Protein AF-A0A7X8WJB8-F1 (afdb_monomer)

pLDDT: mean 86.2, std 7.18, range [44.44, 97.38]

Mean predicted aligned error: 16.54 Å

Nearest PDB structures (foldseek):
  4oo6-assembly1_A  TM=1.301E-01  e=1.013E+00  Homo sapiens
  7vpw-assembly1_A  TM=1.154E-01  e=1.823E+00  Homo sapiens

Solvent-accessible surface area (backbone atoms only — not comparable to full-atom values): 57710 Å² total; per-residue (Å²): 80,72,71,53,32,57,49,23,39,57,73,51,34,52,68,49,26,74,74,63,36,69,57,58,42,74,55,36,71,30,53,24,53,25,33,28,32,55,38,54,29,66,66,54,68,78,33,49,71,59,53,50,52,51,46,24,67,71,71,72,44,89,60,88,52,44,40,73,87,66,52,44,47,47,65,27,12,47,29,51,14,50,17,49,46,31,42,19,66,48,53,48,38,87,87,40,89,60,46,32,53,62,49,53,50,27,42,76,69,67,75,38,92,77,64,72,65,80,63,68,37,80,92,31,43,64,40,46,46,54,13,49,52,30,45,57,69,19,32,65,48,43,18,38,40,55,30,52,30,54,51,40,50,77,68,48,56,83,78,55,35,72,68,38,63,50,86,86,49,39,43,66,37,51,48,56,34,52,53,48,50,47,53,38,51,51,49,38,56,77,57,46,55,64,52,26,81,80,64,79,44,48,68,53,64,95,37,60,71,60,57,48,50,40,52,53,51,58,42,66,25,48,60,52,58,71,36,22,33,50,51,49,33,35,59,35,44,78,68,79,38,89,63,82,31,78,91,55,51,44,42,64,48,42,54,34,48,46,53,36,50,53,38,50,52,54,50,34,49,76,70,72,38,41,33,49,57,48,58,71,46,44,87,79,48,88,83,58,68,73,83,63,67,39,64,74,46,51,56,34,49,44,54,35,51,49,35,51,64,73,25,63,65,48,66,67,42,46,60,66,49,36,61,72,62,50,54,66,69,36,77,83,53,57,68,70,58,36,63,69,68,54,49,90,91,55,53,71,71,51,52,48,53,35,49,52,40,49,43,51,38,52,52,44,38,59,75,69,41,47,54,48,28,74,75,51,33,74,62,71,66,84,51,44,73,48,51,29,51,37,37,42,43,60,48,55,23,53,65,52,67,74,38,42,68,61,56,48,52,50,54,44,67,76,40,74,91,56,72,62,88,79,44,53,73,86,73,43,47,43,61,63,27,18,55,25,50,31,51,18,49,54,37,35,28,70,50,56,70,33,94,78,43,77,60,44,28,56,58,41,46,52,29,38,78,72,65,72,46,85,75,70,70,74,75,53,69,40,69,68,44,45,50,27,48,47,55,14,48,53,26,48,61,69,16,38,62,48,44,37,38,39,57,44,54,26,55,54,48,29,75,73,47,61,79,64,58,26,66,65,35,45,51,93,82,36,53,54,67,40,48,48,51,38,50,50,52,50,48,53,46,52,48,53,44,40,77,57,30,53,57,42,44,75,74,73,39,78,34,70,59,46,59,44,67,64,59,42,49,53,52,52,50,61,73,66,26,57,50,52,36,58,94,82,35,37,59,54,50,51,51,26,54,38,48,76,69,71,43,69,66,88,72,48,51,64,93,64,49,51,71,91,55,40,62,59,40,53,43,53,39,42,48,37,51,21,49,46,27,52,79,68,68,32,47,36,47,55,51,50,50,48,38,60,74,73,46,46,85,77,40,72,83,71,65,45,73,68,53,52,51,42,53,41,52,36,51,55,42,51,66,67,32,33,65,53,58,24,40,46,64,41,51,37,66,69,49,52,55,62,72,65,70,60,58,70,64,56,42,68,56,70,46,69,80,83,63,48,68,68,49,51,46,52,33,51,55,35,51,41,52,37,49,51,40,38,53,76,63,38,48,69,48,28,79,74,60,32,71,59,66,57,86,49,48,72,45,54,26,52,35,30,36,40,65,32,55,29,51,62,60,71,70,39,40,66,43,52,51,56,44,47,40,75,74,46,34,91,75,64,42,53,63,91,54,43,54,65,86,75,40,48,49,42,65,33,14,48,40,52,24,51,23,53,53,36,36,37,79,41,63,63,36,92,84,48,75,68,41,25,57,62,41,43,50,52,39,72,74,68,61,72,59,74,88,59,63,38,71,71,37,52,52,26,48,44,56,15,50,51,41,50,52,69,24,42,62,52,43,39,40,40,57,27,52,40,57,42,47,46,77,77,41,58,80,90,57,39,71,59,63,38,57,93,80,49,41,56,70,49,48,44,53,30,51,50,44,48,45,53,31,50,53,47,40,45,76,62,28,47,44,37,50,77,66,78,36,91,30,62,56,77,88,41,60,66,58,57,32,49,34,53,45,46,64,56,66,23,49,61,39,59,82,35,49,69,61,53,49,37,50,56,33,45,74,68,75,35,64,47,90,71,36,66,65,89,78,50,56,66,72,59,46,52,53,41,52,38,51,39,53,46,34,54,54,49,38,39,49,74,72,69,26,56,30,52,66,52,37,54,52,47,51,55,48,31,75,76,42,56,70,80,58,71,41,75,66,37,50,48,34,52,49,49,38,52,55,50,45,72,72,31,51,64,49,65,31,41,51,60,55,48,38,63,66,60,50,34,68,74,28,57,94,45,101,51,34,82,79,56,67,57,92,86,71,130

Radius of gyration: 67.58 Å; Cα contacts (8 Å, |Δi|>4): 1203; chains: 1; bounding box: 160×51×198 Å

Sequence (1066 aa):
AIVSILRNASEFGAVEIYEGYPINFANTDPIAAIFEALFSLNYLEMNKARILSALEDLLGRELSKVDLSVLDLAGDGEKLGRFYVKLAEILADEDFVVKSLDDVLDIMSGAMEFDYMDMVRADYAYALIDALRELVSTSLVEAVIPQAFDILNDILPSDILPLANIDGVGAKGIVEDLFSLLDVLEIAVDLDALDYFDTEDFVFTGKTEQILAVLEILSNLNYLQDRSQAIVEVAFSFLDITVDGSGISLKDELALIMTIVEQALNALERHEFGTLSDVMNFADREFVLDDYVTEENLSAIIAILEALTDSKLVKLAFRPVFDKFVSPMFDGMDQFVQDLANLDDYSDDALFEDLDAIVEVLRQLEVIDAVGIYKGEAIDYANTAVVETILEKVLTLNFIDVKRGVLFDFAKDMLPDIDFSNVDIDAVDFANDANQLAEAYARLVPVLMSDVNPLKTINDFFDFINGELYFYPFKLLTVEYVNYILDALYNLVSTTILKEAIPVAFSFAQNMVPAELGFLFDVDATTKEDAISDLYDLIFLARNVVDAGAIDLYYGIDIEINKPEIFKLIVDTIFDLKTLDLANNGTQLVEALLTLANIDISDVDYDQIDWDNEQAIIDDVIDVLSDILADNNFVMLGDLIDFIRDGEYKNLDFYKESTLQLLVDAVELITESTILKAAAFAVFDQFILPMLGLPSELEDLLSFDGYTIDALIEDFERLSRIARYAIDFGALDIVKGGEINYDQAELVKKIFEELFSLNYLDIKRQAIVDFLETIIGEQGIDLSLFDVDAVDFAGDGLLLGDFYEALLPILTDEDFPLTSIDAIKAFMEDLDYEQFLKDTYAYALVDALKVLVTTSLVKELIPVAFDFARQYVPEEFAFVLDLSVVNEDMVVEDLLQVLDAVQIAIDLGAVKYFNDAPVRLAGIKDQAVELVKKLLTINLVTAHYERLIEEALRMIDLDPIDVNLSKVVWADEVDLIAKVVKEVIDIALNNNNAYLDELLDYIDEVKTDYEIAITEANGLSVANILEILTDSEIVKAVVLPLIDKYVVPMVEGTDFEDLADFSGYT

Foldseek 3Di:
DVVLLVVLCVVQVVVVLVVWAWGQLQSLVSVLSNLLVVLPPVVCVVCVVVVQVVVCVVVVHDQPQQAPPLAPSNVLSNLLSQLSNLVSVQVNDPQRPGTGPVSVVCVVVVVDDDDPVSCVDLVNQVSNLSSVLSVLPGSNQLRRLRVVLVVCCVVDDPLLNLLSDCPQQHSVLVSVLSNLVSVLSVLCSVQVVVCCVVVVKGFCPPVLVSVLSSLLSVLPRSSCQVCVQSCLQSVVVVVVFGFRSPPDGSNLLSVLVSLLSSLVSVLCNVVVVGMPVSVVCVVVDDDDPLVSLDLSNLVSVLSNLVSCLPHPSNLGCVVRCCVSPPLVVCVPPDPLSNLLSDCPVPDSVLVSVLSVLVSLLSVLCSVQPVSCLVVWHFGDLQSLVSQLSNQQSVLPRPSCVSCVVSVVVVVCVVVVVFDLPQFDSNQFDSNLLSNLQSQLSNLQNVVCPDPQNQPTGPVLVVCVVVVVDDHDCLVQLDLSSVLSNLSSLLSVLVGPVVLSCLLRVLVVVLVVDPVLCSQLSPPVQDHSVLVSVLSNLVSVLVNVCSVQCPSCVVVVHKGFQLDLVNVLSVLVSVLSRSSCVCVPCVVSVLVSVCVVVVFDLPQFDPVQADSVCQSVLVSQLSNLVSVLCVVQVVGIPVVVVCCVVVVVVVPLVSDDLSNLLSVLVNLLSCLVGRSCLRCVLRCCLPPVLVVVVDDPLVSLLPHCVQDDSVLVSLLSVLVSLLSVLCSVQVVSCQVVWHFGDLVPLVSQLSNLLSVLPRVSCVRCVVSVLVSVCVVCVVVVQDCVQFPSNQFPSNVVSNLVSVLSVLQCLQVVDPQNQCGGPVSVVVCVVVVPCLSQLDLSSLVSNLVSVLSNLPGSRVLSCLRRVLSVVLVVDPPLLNVLSDCVQQPSVLVSVLSNLVSVLSNLCSVQPVSCVVNVHWGFLPPSLVSVLVSLLSNCPRSSNVSCVLSVLCVVCVVVVFHCVQFDCVPFPVVVVSVLVSVLSNLVSQLCVVLVNRTPVSSVVVVVVCVVPVVSSDDPSSVVSVVVNVVSLVVGPSCVRCVLSCLVVPVLVVCVVHPCNVVSPPVPPD

Structure (mmCIF, N/CA/C/O backbone):
data_AF-A0A7X8WJB8-F1
#
_entry.id   AF-A0A7X8WJB8-F1
#
loop_
_atom_site.group_PDB
_atom_site.id
_atom_site.type_symbol
_atom_site.label_atom_id
_atom_site.label_alt_id
_atom_site.label_comp_id
_atom_site.label_asym_id
_atom_site.label_entity_id
_atom_site.label_seq_id
_atom_site.pdbx_PDB_ins_code
_atom_site.Cartn_x
_atom_site.Cartn_y
_atom_site.Cartn_z
_atom_site.occupancy
_atom_site.B_iso_or_equiv
_atom_site.auth_seq_id
_atom_site.auth_comp_id
_atom_site.auth_asym_id
_atom_site.auth_atom_id
_atom_site.pdbx_PDB_model_num
ATOM 1 N N . ALA A 1 1 ? -69.909 -15.620 90.929 1.00 66.06 1 ALA A N 1
ATOM 2 C CA . ALA A 1 1 ? -68.734 -14.749 90.755 1.00 66.06 1 ALA A CA 1
ATOM 3 C C . ALA A 1 1 ? -67.981 -14.530 92.072 1.00 66.06 1 ALA A C 1
ATOM 5 O O . ALA A 1 1 ? -67.128 -15.351 92.342 1.00 66.06 1 ALA A O 1
ATOM 6 N N . ILE A 1 2 ? -68.328 -13.578 92.957 1.00 75.00 2 ILE A N 1
ATOM 7 C CA . ILE A 1 2 ? -67.523 -13.251 94.172 1.00 75.00 2 ILE A CA 1
ATOM 8 C C . ILE A 1 2 ? -67.178 -14.463 95.064 1.00 75.00 2 ILE A C 1
ATOM 10 O O . ILE A 1 2 ? -66.030 -14.634 95.448 1.00 75.00 2 ILE A O 1
ATOM 14 N N . VAL A 1 3 ? -68.141 -15.346 95.359 1.00 79.12 3 VAL A N 1
ATOM 15 C CA . VAL A 1 3 ? -67.874 -16.578 96.138 1.00 79.12 3 VAL A CA 1
ATOM 16 C C . VAL A 1 3 ? -66.936 -17.538 95.393 1.00 79.12 3 VAL A C 1
ATOM 18 O O . VAL A 1 3 ? -66.126 -18.204 96.023 1.00 79.12 3 VAL A O 1
ATOM 21 N N . SER A 1 4 ? -67.025 -17.586 94.061 1.00 79.12 4 SER A N 1
ATOM 22 C CA . SER A 1 4 ? -66.123 -18.381 93.217 1.00 79.12 4 SER A CA 1
ATOM 23 C C . SER A 1 4 ? -64.709 -17.811 93.237 1.00 79.12 4 SER A C 1
ATOM 25 O O . SER A 1 4 ? -63.774 -18.571 93.420 1.00 79.12 4 SER A O 1
ATOM 27 N N . ILE A 1 5 ? -64.564 -16.483 93.141 1.00 82.38 5 ILE A N 1
ATOM 28 C CA . ILE A 1 5 ? -63.273 -15.783 93.224 1.00 82.38 5 ILE A CA 1
ATOM 29 C C . ILE A 1 5 ? -62.604 -16.065 94.571 1.00 82.38 5 ILE A C 1
ATOM 31 O O . ILE A 1 5 ? -61.461 -16.491 94.603 1.00 82.38 5 ILE A O 1
ATOM 35 N N . LEU A 1 6 ? -63.325 -15.898 95.688 1.00 80.19 6 LEU A N 1
ATOM 36 C CA . LEU A 1 6 ? -62.782 -16.157 97.028 1.00 80.19 6 LEU A CA 1
ATOM 37 C C . LEU A 1 6 ? -62.416 -17.634 97.244 1.00 80.19 6 LEU A C 1
ATOM 39 O O . LEU A 1 6 ? -61.415 -17.923 97.895 1.00 80.19 6 LEU A O 1
ATOM 43 N N . ARG A 1 7 ? -63.215 -18.567 96.705 1.00 82.56 7 ARG A N 1
ATOM 44 C CA . ARG A 1 7 ? -62.922 -20.006 96.768 1.00 82.56 7 ARG A CA 1
ATOM 45 C C . ARG A 1 7 ? -61.663 -20.339 95.973 1.00 82.56 7 ARG A C 1
ATOM 47 O O . ARG A 1 7 ? -60.747 -20.927 96.528 1.00 82.56 7 ARG A O 1
ATOM 54 N N . ASN A 1 8 ? -61.612 -19.921 94.716 1.00 85.56 8 ASN A N 1
ATOM 55 C CA . ASN A 1 8 ? -60.482 -20.182 93.839 1.00 85.56 8 ASN A CA 1
ATOM 56 C C . ASN A 1 8 ? -59.208 -19.465 94.350 1.00 85.56 8 ASN A C 1
ATOM 58 O O . ASN A 1 8 ? -58.125 -20.025 94.278 1.00 85.56 8 ASN A O 1
ATOM 62 N N . ALA A 1 9 ? -59.316 -18.283 94.977 1.00 81.62 9 ALA A N 1
ATOM 63 C CA . ALA A 1 9 ? -58.171 -17.593 95.594 1.00 81.62 9 ALA A CA 1
ATOM 64 C C . ALA A 1 9 ? -57.635 -18.348 96.817 1.00 81.62 9 ALA A C 1
ATOM 66 O O . ALA A 1 9 ? -56.430 -18.383 97.057 1.00 81.62 9 ALA A O 1
ATOM 67 N N . SER A 1 10 ? -58.526 -18.994 97.576 1.00 79.69 10 SER A N 1
ATOM 68 C CA . SER A 1 10 ? -58.127 -19.919 98.636 1.00 79.69 10 SER A CA 1
ATOM 69 C C . SER A 1 10 ? -57.486 -21.193 98.077 1.00 79.69 10 SER A C 1
ATOM 71 O O . SER A 1 10 ? -56.540 -21.675 98.683 1.00 79.69 10 SER A O 1
ATOM 73 N N . GLU A 1 11 ? -57.984 -21.735 96.960 1.00 83.94 11 GLU A N 1
ATOM 74 C CA . GLU A 1 11 ? -57.428 -22.923 96.284 1.00 83.94 11 GLU A CA 1
ATOM 75 C C . GLU A 1 11 ? -56.074 -22.641 95.614 1.00 83.94 11 GLU A C 1
ATOM 77 O O . GLU A 1 11 ? -55.247 -23.543 95.522 1.00 83.94 11 GLU A O 1
ATOM 82 N N . PHE A 1 12 ? -55.819 -21.393 95.210 1.00 83.44 12 PHE A N 1
ATOM 83 C CA . PHE A 1 12 ? -54.504 -20.934 94.762 1.00 83.44 12 PHE A CA 1
ATOM 84 C C . PHE A 1 12 ? -53.489 -20.801 95.910 1.00 83.44 12 PHE A C 1
ATOM 86 O O . PHE A 1 12 ? -52.291 -20.934 95.687 1.00 83.44 12 PHE A O 1
ATOM 93 N N . GLY A 1 13 ? -53.965 -20.556 97.139 1.00 80.00 13 GLY A N 1
ATOM 94 C CA . GLY A 1 13 ? -53.115 -20.318 98.311 1.00 80.00 13 GLY A CA 1
ATOM 95 C C . GLY A 1 13 ? -52.859 -18.836 98.620 1.00 80.00 13 GLY A C 1
ATOM 96 O O . GLY A 1 13 ? -51.870 -18.510 99.263 1.00 80.00 13 GLY A O 1
ATOM 97 N N . ALA A 1 14 ? -53.742 -17.911 98.218 1.00 78.81 14 ALA A N 1
ATOM 98 C CA . ALA A 1 14 ? -53.517 -16.461 98.346 1.00 78.81 14 ALA A CA 1
ATOM 99 C C . ALA A 1 14 ? -53.207 -15.965 99.778 1.00 78.81 14 ALA A C 1
ATOM 101 O O . ALA A 1 14 ? -52.476 -14.992 99.946 1.00 78.81 14 ALA A O 1
ATOM 102 N N . VAL A 1 15 ? -53.754 -16.616 100.814 1.00 77.56 15 VAL A N 1
ATOM 103 C CA . VAL A 1 15 ? -53.451 -16.283 102.222 1.00 77.56 15 VAL A CA 1
ATOM 104 C C . VAL A 1 15 ? -52.029 -16.703 102.592 1.00 77.56 15 VAL A C 1
ATOM 106 O O . VAL A 1 15 ? -51.331 -15.949 103.255 1.00 77.56 15 VAL A O 1
ATOM 109 N N . GLU A 1 16 ? -51.590 -17.873 102.129 1.00 79.25 16 GLU A N 1
ATOM 110 C CA . GLU A 1 16 ? -50.241 -18.395 102.364 1.00 79.25 16 GLU A CA 1
ATOM 111 C C . GLU A 1 16 ? -49.209 -17.544 101.606 1.00 79.25 16 GLU A C 1
ATOM 113 O O . GLU A 1 16 ? -48.207 -17.128 102.179 1.00 79.25 16 GLU A O 1
ATOM 118 N N . ILE A 1 17 ? -49.503 -17.165 100.360 1.00 81.81 17 ILE A N 1
ATOM 119 C CA . ILE A 1 17 ? -48.666 -16.251 99.565 1.00 81.81 17 ILE A CA 1
ATOM 120 C C . ILE A 1 17 ? -48.495 -14.895 100.270 1.00 81.81 17 ILE A C 1
ATOM 122 O O . ILE A 1 17 ? -47.383 -14.384 100.369 1.00 81.81 17 ILE A O 1
ATOM 126 N N . TYR A 1 18 ? -49.577 -14.323 100.811 1.00 76.62 18 TYR A N 1
ATOM 127 C CA . TYR A 1 18 ? -49.523 -13.062 101.563 1.00 76.62 18 TYR A CA 1
ATOM 128 C C . TYR A 1 18 ? -48.740 -13.177 102.883 1.00 76.62 18 TYR A C 1
ATOM 130 O O . TYR A 1 18 ? -48.171 -12.197 103.357 1.00 76.62 18 TYR A O 1
ATOM 138 N N . GLU A 1 19 ? -48.702 -14.366 103.489 1.00 78.19 19 GLU A N 1
ATOM 139 C CA . GLU A 1 19 ? -47.893 -14.662 104.678 1.00 78.19 19 GLU A CA 1
ATOM 140 C C . GLU A 1 19 ? -46.411 -14.953 104.353 1.00 78.19 19 GLU A C 1
ATOM 142 O O . GLU A 1 19 ? -45.641 -15.262 105.265 1.00 78.19 19 GLU A O 1
ATOM 147 N N . GLY A 1 20 ? -46.002 -14.823 103.084 1.00 71.06 20 GLY A N 1
ATOM 148 C CA . GLY A 1 20 ? -44.615 -14.958 102.630 1.00 71.06 20 GLY A CA 1
ATOM 149 C C . GLY A 1 20 ? -44.223 -16.366 102.168 1.00 71.06 20 GLY A C 1
ATOM 150 O O . GLY A 1 20 ? -43.035 -16.644 102.013 1.00 71.06 20 GLY A O 1
ATOM 151 N N . TYR A 1 21 ? -45.181 -17.281 101.965 1.00 81.25 21 TYR A N 1
ATOM 152 C CA . TYR A 1 21 ? -44.884 -18.592 101.373 1.00 81.25 21 TYR A CA 1
ATOM 153 C C . TYR A 1 21 ? -44.633 -18.484 99.857 1.00 81.25 21 TYR A C 1
ATOM 155 O O . TYR A 1 21 ? -45.192 -17.594 99.208 1.00 81.25 21 TYR A O 1
ATOM 163 N N . PRO A 1 22 ? -43.830 -19.401 99.273 1.00 80.31 22 PRO A N 1
ATOM 164 C CA . PRO A 1 22 ? -43.602 -19.425 97.835 1.00 80.31 22 PRO A CA 1
ATOM 165 C C . PRO A 1 22 ? -44.905 -19.559 97.040 1.00 80.31 22 PRO A C 1
ATOM 167 O O . PRO A 1 22 ? -45.801 -20.323 97.408 1.00 80.31 22 PRO A O 1
ATOM 170 N N . ILE A 1 23 ? -44.992 -18.836 95.929 1.00 84.19 23 ILE A N 1
ATOM 171 C CA . ILE A 1 23 ? -46.103 -18.885 94.988 1.00 84.19 23 ILE A CA 1
ATOM 172 C C . ILE A 1 23 ? -46.004 -20.190 94.193 1.00 84.19 23 ILE A C 1
ATOM 174 O O . ILE A 1 23 ? -44.998 -20.464 93.542 1.00 84.19 23 ILE A O 1
ATOM 178 N N . ASN A 1 24 ? -47.064 -21.001 94.213 1.00 83.50 24 ASN A N 1
ATOM 179 C CA . ASN A 1 24 ? -47.163 -22.177 93.351 1.00 83.50 24 ASN A CA 1
ATOM 180 C C . ASN A 1 24 ? -47.726 -21.778 91.980 1.00 83.50 24 ASN A C 1
ATOM 182 O O . ASN A 1 24 ? -48.922 -21.934 91.727 1.00 83.50 24 ASN A O 1
ATOM 186 N N . PHE A 1 25 ? -46.864 -21.262 91.104 1.00 83.25 25 PHE A N 1
ATOM 187 C CA . PHE A 1 25 ? -47.257 -20.811 89.766 1.00 83.25 25 PHE A CA 1
ATOM 188 C C . PHE A 1 25 ? -47.867 -21.925 88.897 1.00 83.25 25 PHE A C 1
ATOM 190 O O . PHE A 1 25 ? -48.758 -21.645 88.104 1.00 83.25 25 PHE A O 1
ATOM 197 N N . ALA A 1 26 ? -47.498 -23.195 89.114 1.00 81.50 26 ALA A N 1
ATOM 198 C CA . ALA A 1 26 ? -48.073 -24.339 88.396 1.00 81.50 26 ALA A CA 1
ATOM 199 C C . ALA A 1 26 ? -49.555 -24.614 88.739 1.00 81.50 26 ALA A C 1
ATOM 201 O O . ALA A 1 26 ? -50.223 -25.386 88.049 1.00 81.50 26 ALA A O 1
ATOM 202 N N . ASN A 1 27 ? -50.095 -24.008 89.803 1.00 86.69 27 ASN A N 1
ATOM 203 C CA . ASN A 1 27 ? -51.504 -24.129 90.183 1.00 86.69 27 ASN A CA 1
ATOM 204 C C . ASN A 1 27 ? -52.375 -23.125 89.408 1.00 86.69 27 ASN A C 1
ATOM 206 O O . ASN A 1 27 ? -52.842 -22.124 89.955 1.00 86.69 27 ASN A O 1
ATOM 210 N N . THR A 1 28 ? -52.575 -23.381 88.119 1.00 87.00 28 THR A N 1
ATOM 211 C CA . THR A 1 28 ? -53.154 -22.409 87.181 1.00 87.00 28 THR A CA 1
ATOM 212 C C . THR A 1 28 ? -54.687 -22.393 87.151 1.00 87.00 28 THR A C 1
ATOM 214 O O . THR A 1 28 ? -55.275 -21.314 87.029 1.00 87.00 28 THR A O 1
ATOM 217 N N . ASP A 1 29 ? -55.350 -23.545 87.336 1.00 85.94 29 ASP A N 1
ATOM 218 C CA . ASP A 1 29 ? -56.820 -23.686 87.276 1.00 85.94 29 ASP A CA 1
ATOM 219 C C . ASP A 1 29 ? -57.579 -22.661 88.146 1.00 85.94 29 ASP A C 1
ATOM 221 O O . ASP A 1 29 ? -58.542 -22.047 87.662 1.00 85.94 29 ASP A O 1
ATOM 225 N N . PRO A 1 30 ? -57.188 -22.410 89.416 1.00 85.00 30 PRO A N 1
ATOM 226 C CA . PRO A 1 30 ? -57.906 -21.458 90.251 1.00 85.00 30 PRO A CA 1
ATOM 227 C C . PRO A 1 30 ? -57.729 -20.012 89.774 1.00 85.00 30 PRO A C 1
ATOM 229 O O . PRO A 1 30 ? -58.689 -19.243 89.834 1.00 85.00 30 PRO A O 1
ATOM 232 N N . ILE A 1 31 ? -56.548 -19.635 89.274 1.00 85.69 31 ILE A N 1
ATOM 233 C CA . ILE A 1 31 ? -56.273 -18.282 88.763 1.00 85.69 31 ILE A CA 1
ATOM 234 C C . ILE A 1 31 ? -57.019 -18.021 87.457 1.00 85.69 31 ILE A C 1
ATOM 236 O O . ILE A 1 31 ? -57.689 -16.992 87.348 1.00 85.69 31 ILE A O 1
ATOM 240 N N . ALA A 1 32 ? -57.007 -18.963 86.512 1.00 85.25 32 ALA A N 1
ATOM 241 C CA . ALA A 1 32 ? -57.787 -18.842 85.281 1.00 85.25 32 ALA A CA 1
ATOM 242 C C . ALA A 1 32 ? -59.285 -18.652 85.586 1.00 85.25 32 ALA A C 1
ATOM 244 O O . ALA A 1 32 ? -59.925 -17.721 85.090 1.00 85.25 32 ALA A O 1
ATOM 245 N N . ALA A 1 33 ? -59.824 -19.448 86.516 1.00 84.69 33 ALA A N 1
ATOM 246 C CA . ALA A 1 33 ? -61.209 -19.320 86.959 1.00 84.69 33 ALA A CA 1
ATOM 247 C C . ALA A 1 33 ? -61.480 -18.039 87.782 1.00 84.69 33 ALA A C 1
ATOM 249 O O . ALA A 1 33 ? -62.633 -17.606 87.880 1.00 84.69 33 ALA A O 1
ATOM 250 N N . ILE A 1 34 ? -60.463 -17.430 88.410 1.00 86.38 34 ILE A N 1
ATOM 251 C CA . ILE A 1 34 ? -60.570 -16.095 89.026 1.00 86.38 34 ILE A CA 1
ATOM 252 C C . ILE A 1 34 ? -60.713 -15.033 87.945 1.00 86.38 34 ILE A C 1
ATOM 254 O O . ILE A 1 34 ? -61.630 -14.222 88.066 1.00 86.38 34 ILE A O 1
ATOM 258 N N . PHE A 1 35 ? -59.865 -15.037 86.914 1.00 86.62 35 PHE A N 1
ATOM 259 C CA . PHE A 1 35 ? -59.935 -14.061 85.824 1.00 86.62 35 PHE A CA 1
ATOM 260 C C . PHE A 1 35 ? -61.289 -14.124 85.107 1.00 86.62 35 PHE A C 1
ATOM 262 O O . PHE A 1 35 ? -61.982 -13.106 85.039 1.00 86.62 35 PHE A O 1
ATOM 269 N N . GLU A 1 36 ? -61.749 -15.316 84.716 1.00 85.75 36 GLU A N 1
ATOM 270 C CA . GLU A 1 36 ? -63.062 -15.508 84.082 1.00 85.75 36 GLU A CA 1
ATOM 271 C C . GLU A 1 36 ? -64.210 -15.001 84.980 1.00 85.75 36 GLU A C 1
ATOM 273 O O . GLU A 1 36 ? -65.082 -14.236 84.553 1.00 85.75 36 GLU A O 1
ATOM 278 N N . ALA A 1 37 ? -64.202 -15.369 86.269 1.00 84.25 37 ALA A N 1
ATOM 279 C CA . ALA A 1 37 ? -65.261 -14.990 87.204 1.00 84.25 37 ALA A CA 1
ATOM 280 C C . ALA A 1 37 ? -65.228 -13.509 87.614 1.00 84.25 37 ALA A C 1
ATOM 282 O O . ALA A 1 37 ? -66.290 -12.955 87.924 1.00 84.25 37 ALA A O 1
ATOM 283 N N . LEU A 1 38 ? -64.040 -12.899 87.682 1.00 84.50 38 LEU A N 1
ATOM 284 C CA . LEU A 1 38 ? -63.827 -11.490 88.004 1.00 84.50 38 LEU A CA 1
ATOM 285 C C . LEU A 1 38 ? -64.332 -10.627 86.859 1.00 84.50 38 LEU A C 1
ATOM 287 O O . LEU A 1 38 ? -65.194 -9.784 87.088 1.00 84.50 38 LEU A O 1
ATOM 291 N N . PHE A 1 39 ? -63.872 -10.886 85.640 1.00 85.06 39 PHE A N 1
ATOM 292 C CA . PHE A 1 39 ? -64.212 -10.082 84.473 1.00 85.06 39 PHE A CA 1
ATOM 293 C C . PHE A 1 39 ? -65.653 -10.303 83.974 1.00 85.06 39 PHE A C 1
ATOM 295 O O . PHE A 1 39 ? -66.260 -9.384 83.429 1.00 85.06 39 PHE A O 1
ATOM 302 N N . SER A 1 40 ? -66.276 -11.442 84.301 1.00 84.19 40 SER A N 1
ATOM 303 C CA . SER A 1 40 ? -67.721 -11.674 84.106 1.00 84.19 40 SER A CA 1
ATOM 304 C C . SER A 1 40 ? -68.623 -10.943 85.119 1.00 84.19 40 SER A C 1
ATOM 306 O O . SER A 1 40 ? -69.854 -11.082 85.095 1.00 84.19 40 SER A O 1
ATOM 308 N N . LEU A 1 41 ? -68.062 -10.194 86.078 1.00 84.12 41 LEU A N 1
ATOM 309 C CA . LEU A 1 41 ? -68.863 -9.401 87.006 1.00 84.12 41 LEU A CA 1
ATOM 310 C C . LEU A 1 41 ? -69.565 -8.264 86.265 1.00 84.12 41 LEU A C 1
ATOM 312 O O . LEU A 1 41 ? -68.942 -7.292 85.851 1.00 84.12 41 LEU A O 1
ATOM 316 N N . ASN A 1 42 ? -70.897 -8.292 86.283 1.00 79.25 42 ASN A N 1
ATOM 317 C CA . ASN A 1 42 ? -71.726 -7.198 85.768 1.00 79.25 42 ASN A CA 1
ATOM 318 C C . ASN A 1 42 ? -71.389 -5.830 86.414 1.00 79.25 42 ASN A C 1
ATOM 320 O O . ASN A 1 42 ? -71.653 -4.779 85.844 1.00 79.25 42 ASN A O 1
ATOM 324 N N . TYR A 1 43 ? -70.788 -5.828 87.614 1.00 79.06 43 TYR A N 1
ATOM 325 C CA . TYR A 1 43 ? -70.275 -4.612 88.249 1.00 79.06 43 TYR A CA 1
ATOM 326 C C . TYR A 1 43 ? -69.135 -3.960 87.456 1.00 79.06 43 TYR A C 1
ATOM 328 O O . TYR A 1 43 ? -69.143 -2.738 87.332 1.00 79.06 43 TYR A O 1
ATOM 336 N N . LEU A 1 44 ? -68.178 -4.738 86.938 1.00 80.62 44 LEU A N 1
ATOM 337 C CA . LEU A 1 44 ? -67.075 -4.199 86.137 1.00 80.62 44 LEU A CA 1
ATOM 338 C C . LEU A 1 44 ? -67.616 -3.622 84.830 1.00 80.62 44 LEU A C 1
ATOM 340 O O . LEU A 1 44 ? -67.336 -2.470 84.519 1.00 80.62 44 LEU A O 1
ATOM 344 N N . GLU A 1 45 ? -68.507 -4.360 84.165 1.00 78.00 45 GLU A N 1
ATOM 345 C CA . GLU A 1 45 ? -69.179 -3.934 82.933 1.00 78.00 45 GLU A CA 1
ATOM 346 C C . GLU A 1 45 ? -69.929 -2.600 83.100 1.00 78.00 45 GLU A C 1
ATOM 348 O O . GLU A 1 45 ? -69.716 -1.648 82.352 1.00 78.00 45 GLU A O 1
ATOM 353 N N . MET A 1 46 ? -70.750 -2.473 84.150 1.00 82.00 46 MET A N 1
ATOM 354 C CA . MET A 1 46 ? -71.519 -1.252 84.433 1.00 82.00 46 MET A CA 1
ATOM 355 C C . MET A 1 46 ? -70.663 -0.056 84.884 1.00 82.00 46 MET A C 1
ATOM 357 O O . MET A 1 46 ? -71.163 1.072 84.891 1.00 82.00 46 MET A O 1
ATOM 361 N N . ASN A 1 47 ? -69.417 -0.279 85.318 1.00 85.06 47 ASN A N 1
ATOM 362 C CA . ASN A 1 47 ? -68.549 0.758 85.885 1.00 85.06 47 ASN A CA 1
ATOM 363 C C . ASN A 1 47 ? -67.240 0.969 85.105 1.00 85.06 47 ASN A C 1
ATOM 365 O O . ASN A 1 47 ? -66.386 1.690 85.615 1.00 85.06 47 ASN A O 1
ATOM 369 N N . LYS A 1 48 ? -67.091 0.433 83.883 1.00 84.25 48 LYS A N 1
ATOM 370 C CA . LYS A 1 48 ? -65.902 0.594 83.017 1.00 84.25 48 LYS A CA 1
ATOM 371 C C . LYS A 1 48 ? -65.314 2.013 83.034 1.00 84.25 48 LYS A C 1
ATOM 373 O O . LYS A 1 48 ? -64.155 2.194 83.383 1.00 84.25 48 LYS A O 1
ATOM 378 N N . ALA A 1 49 ? -66.141 3.034 82.795 1.00 79.88 49 ALA A N 1
ATOM 379 C CA . ALA A 1 49 ? -65.704 4.437 82.785 1.00 79.88 49 ALA A CA 1
ATOM 380 C C . ALA A 1 49 ? -65.245 4.970 84.159 1.00 79.88 49 ALA A C 1
ATOM 382 O O . ALA A 1 49 ? -64.332 5.784 84.242 1.00 79.88 49 ALA A O 1
ATOM 383 N N . ARG A 1 50 ? -65.862 4.510 85.257 1.00 81.88 50 ARG A N 1
ATOM 384 C CA . ARG A 1 50 ? -65.439 4.875 86.622 1.00 81.88 50 ARG A CA 1
ATOM 385 C C . ARG A 1 50 ? -64.142 4.187 87.022 1.00 81.88 50 ARG A C 1
ATOM 387 O O . ARG A 1 50 ? -63.358 4.774 87.755 1.00 81.88 50 ARG A O 1
ATOM 394 N N . ILE A 1 51 ? -63.957 2.945 86.584 1.00 82.19 51 ILE A N 1
ATOM 395 C CA . ILE A 1 51 ? -62.736 2.174 86.819 1.00 82.19 51 ILE A CA 1
ATOM 396 C C . ILE A 1 51 ? -61.581 2.815 86.055 1.00 82.19 51 ILE A C 1
ATOM 398 O O . ILE A 1 51 ? -60.538 3.033 86.655 1.00 82.19 51 ILE A O 1
ATOM 402 N N . LEU A 1 52 ? -61.796 3.205 84.794 1.00 82.81 52 LEU A N 1
ATOM 403 C CA . LEU A 1 52 ? -60.808 3.948 84.012 1.00 82.81 52 LEU A CA 1
ATOM 404 C C . LEU A 1 52 ? -60.408 5.259 84.707 1.00 82.81 52 LEU A C 1
ATOM 406 O O . LEU A 1 52 ? -59.229 5.482 84.921 1.00 82.81 52 LEU A O 1
ATOM 410 N N . SER A 1 53 ? -61.372 6.058 85.179 1.00 81.25 53 SER A N 1
ATOM 411 C CA . SER A 1 53 ? -61.081 7.294 85.928 1.00 81.25 53 SER A CA 1
ATOM 412 C C . SER A 1 53 ? -60.333 7.048 87.248 1.00 81.25 53 SER A C 1
ATOM 414 O O . SER A 1 53 ? -59.470 7.831 87.630 1.00 81.25 53 SER A O 1
ATOM 416 N N . ALA A 1 54 ? -60.611 5.940 87.941 1.00 79.94 54 ALA A N 1
ATOM 417 C CA . ALA A 1 54 ? -59.839 5.554 89.122 1.00 79.94 54 ALA A CA 1
ATOM 418 C C . ALA A 1 54 ? -58.412 5.099 88.765 1.00 79.94 54 ALA A C 1
ATOM 420 O O . ALA A 1 54 ? -57.496 5.299 89.559 1.00 79.94 54 ALA A O 1
ATOM 421 N N . LEU A 1 55 ? -58.223 4.486 87.592 1.00 79.50 55 LEU A N 1
ATOM 422 C CA . LEU A 1 55 ? -56.904 4.145 87.061 1.00 79.50 55 LEU A CA 1
ATOM 423 C C . LEU A 1 55 ? -56.130 5.400 86.638 1.00 79.50 55 LEU A C 1
ATOM 425 O O . LEU A 1 55 ? -54.942 5.463 86.921 1.00 79.50 55 LEU A O 1
ATOM 429 N N . GLU A 1 56 ? -56.783 6.411 86.058 1.00 80.94 56 GLU A N 1
ATOM 430 C CA . GLU A 1 56 ? -56.177 7.726 85.776 1.00 80.94 56 GLU A CA 1
ATOM 431 C C . GLU A 1 56 ? -55.660 8.390 87.059 1.00 80.94 56 GLU A C 1
ATOM 433 O O . GLU A 1 56 ? -54.505 8.813 87.122 1.00 80.94 56 GLU A O 1
ATOM 438 N N . ASP A 1 57 ? -56.487 8.414 88.112 1.00 79.06 57 ASP A N 1
ATOM 439 C CA . ASP A 1 57 ? -56.112 8.949 89.428 1.00 79.06 57 ASP A CA 1
ATOM 440 C C . ASP A 1 57 ? -54.945 8.166 90.057 1.00 79.06 57 ASP A C 1
ATOM 442 O O . ASP A 1 57 ? -54.081 8.753 90.713 1.00 79.06 57 ASP A O 1
ATOM 446 N N . LEU A 1 58 ? -54.923 6.839 89.879 1.00 78.00 58 LEU A N 1
ATOM 447 C CA . LEU A 1 58 ? -53.891 5.955 90.426 1.00 78.00 58 LEU A CA 1
ATOM 448 C C . LEU A 1 58 ? -52.557 6.094 89.686 1.00 78.00 58 LEU A C 1
ATOM 450 O O . LEU A 1 58 ? -51.507 6.159 90.321 1.00 78.00 58 LEU A O 1
ATOM 454 N N . LEU A 1 59 ? -52.604 6.107 88.355 1.00 75.31 59 LEU A N 1
ATOM 455 C CA . LEU A 1 59 ? -51.428 6.190 87.491 1.00 75.31 59 LEU A CA 1
ATOM 456 C C . LEU A 1 59 ? -50.930 7.634 87.339 1.00 75.31 59 LEU A C 1
ATOM 458 O O . LEU A 1 59 ? -49.819 7.847 86.862 1.00 75.31 59 LEU A O 1
ATOM 462 N N . GLY A 1 60 ? -51.725 8.625 87.757 1.00 74.00 60 GLY A N 1
ATOM 463 C CA . GLY A 1 60 ? -51.387 10.044 87.660 1.00 74.00 60 GLY A CA 1
ATOM 464 C C . GLY A 1 60 ? -51.287 10.542 86.217 1.00 74.00 60 GLY A C 1
ATOM 465 O O . GLY A 1 60 ? -50.553 11.497 85.958 1.00 74.00 60 GLY A O 1
ATOM 466 N N . ARG A 1 61 ? -51.986 9.889 85.281 1.00 76.31 61 ARG A N 1
ATOM 467 C CA . ARG A 1 61 ? -51.913 10.154 83.838 1.00 76.31 61 ARG A CA 1
ATOM 468 C C . ARG A 1 61 ? -53.299 10.079 83.202 1.00 76.31 61 ARG A C 1
ATOM 470 O O . ARG A 1 61 ? -54.145 9.315 83.654 1.00 76.31 61 ARG A O 1
ATOM 477 N N . GLU A 1 62 ? -53.520 10.883 82.166 1.00 81.38 62 GLU A N 1
ATOM 478 C CA . GLU A 1 62 ? -54.761 10.871 81.388 1.00 81.38 62 GLU A CA 1
ATOM 479 C C . GLU A 1 62 ? -54.868 9.573 80.567 1.00 81.38 62 GLU A C 1
ATOM 481 O O . GLU A 1 62 ? -53.894 9.161 79.938 1.00 81.38 62 GLU A O 1
ATOM 486 N N . LEU A 1 63 ? -56.036 8.919 80.599 1.00 84.06 63 LEU A N 1
ATOM 487 C CA . LEU A 1 63 ? -56.351 7.692 79.853 1.00 84.06 63 LEU A CA 1
ATOM 488 C C . LEU A 1 63 ? -57.587 7.894 78.955 1.00 84.06 63 LEU A C 1
ATOM 490 O O . LEU A 1 63 ? -58.327 6.953 78.653 1.00 84.06 63 LEU A O 1
ATOM 494 N N . SER A 1 64 ? -57.831 9.137 78.532 1.00 81.75 64 SER A N 1
ATOM 495 C CA . SER A 1 64 ? -59.052 9.563 77.844 1.00 81.75 64 SER A CA 1
ATOM 496 C C . SER A 1 64 ? -59.216 8.990 76.431 1.00 81.75 64 SER A C 1
ATOM 498 O O . SER A 1 64 ? -60.323 9.029 75.885 1.00 81.75 64 SER A O 1
ATOM 500 N N . LYS A 1 65 ? -58.149 8.431 75.847 1.00 85.19 65 LYS A N 1
ATOM 501 C CA . LYS A 1 65 ? -58.137 7.788 74.525 1.00 85.19 65 LYS A CA 1
ATOM 502 C C . LYS A 1 65 ? -58.426 6.287 74.568 1.00 85.19 65 LYS A C 1
ATOM 504 O O . LYS A 1 65 ? -58.542 5.688 73.504 1.00 85.19 65 LYS A O 1
ATOM 509 N N . VAL A 1 66 ? -58.555 5.673 75.750 1.00 87.25 66 VAL A N 1
ATOM 510 C CA . VAL A 1 66 ? -58.919 4.250 75.854 1.00 87.25 66 VAL A CA 1
ATOM 511 C C . VAL A 1 66 ? -60.337 4.037 75.317 1.00 87.25 66 VAL A C 1
ATOM 513 O O . VAL A 1 66 ? -61.305 4.596 75.844 1.00 87.25 66 VAL A O 1
ATOM 516 N N . ASP A 1 67 ? -60.481 3.200 74.288 1.00 87.25 67 ASP A N 1
ATOM 517 C CA . ASP A 1 67 ? -61.778 2.934 73.670 1.00 87.25 67 ASP A CA 1
ATOM 518 C C . ASP A 1 67 ? -62.561 1.884 74.464 1.00 87.25 67 ASP A C 1
ATOM 520 O O . ASP A 1 67 ? -62.474 0.675 74.262 1.00 87.25 67 ASP A O 1
ATOM 524 N N . LEU A 1 68 ? -63.390 2.362 75.387 1.00 85.81 68 LEU A N 1
ATOM 525 C CA . LEU A 1 68 ? -64.243 1.489 76.189 1.00 85.81 68 LEU A CA 1
ATOM 526 C C . LEU A 1 68 ? -65.334 0.770 75.371 1.00 85.81 68 LEU A C 1
ATOM 528 O O . LEU A 1 68 ? -65.981 -0.129 75.916 1.00 85.81 68 LEU A O 1
ATOM 532 N N . SER A 1 69 ? -65.589 1.172 74.119 1.00 84.00 69 SER A N 1
ATOM 533 C CA . SER A 1 69 ? -66.683 0.639 73.297 1.00 84.00 69 SER A CA 1
ATOM 534 C C . SER A 1 69 ? -66.375 -0.716 72.661 1.00 84.00 69 SER A C 1
ATOM 536 O O . SER A 1 69 ? -67.308 -1.481 72.414 1.00 84.00 69 SER A O 1
ATOM 538 N N . VAL A 1 70 ? -65.092 -1.038 72.472 1.00 86.88 70 VAL A N 1
ATOM 539 C CA . VAL A 1 70 ? -64.637 -2.329 71.929 1.00 86.88 70 VAL A CA 1
ATOM 540 C C . VAL A 1 70 ? -64.457 -3.409 73.006 1.00 86.88 70 VAL A C 1
ATOM 542 O O . VAL A 1 70 ? -64.315 -4.581 72.677 1.00 86.88 70 VAL A O 1
ATOM 545 N N . LEU A 1 71 ? -64.522 -3.041 74.294 1.00 87.00 71 LEU A N 1
ATOM 546 C CA . LEU A 1 71 ? -64.262 -3.951 75.414 1.00 87.00 71 LEU A CA 1
ATOM 547 C C . LEU A 1 71 ? -65.327 -5.047 75.592 1.00 87.00 71 LEU A C 1
ATOM 549 O O . LEU A 1 71 ? -66.452 -4.767 76.018 1.00 87.00 71 LEU A O 1
ATOM 553 N N . ASP A 1 72 ? -64.912 -6.302 75.460 1.00 88.00 72 ASP A N 1
ATOM 554 C CA . ASP A 1 72 ? -65.584 -7.519 75.914 1.00 88.00 72 ASP A CA 1
ATOM 555 C C . ASP A 1 72 ? -64.864 -8.095 77.145 1.00 88.00 72 ASP A C 1
ATOM 557 O O . ASP A 1 72 ? -64.091 -9.049 77.064 1.00 88.00 72 ASP A O 1
ATOM 561 N N . LEU A 1 73 ? -65.137 -7.518 78.323 1.00 83.00 73 LEU A N 1
ATOM 562 C CA . LEU A 1 73 ? -64.495 -7.956 79.567 1.00 83.00 73 LEU A CA 1
ATOM 563 C C . LEU A 1 73 ? -64.737 -9.445 79.835 1.00 83.00 73 LEU A C 1
ATOM 565 O O . LEU A 1 73 ? -63.824 -10.136 80.269 1.00 83.00 73 LEU A O 1
ATOM 569 N N . ALA A 1 74 ? -65.943 -9.957 79.568 1.00 80.69 74 ALA A N 1
ATOM 570 C CA . ALA A 1 74 ? -66.261 -11.358 79.827 1.00 80.69 74 ALA A CA 1
ATOM 571 C C . ALA A 1 74 ? -65.395 -12.303 78.975 1.00 80.69 74 ALA A C 1
ATOM 573 O O . ALA A 1 74 ? -64.831 -13.249 79.527 1.00 80.69 74 ALA A O 1
ATOM 574 N N . GLY A 1 75 ? -65.242 -12.016 77.676 1.00 84.25 75 GLY A N 1
ATOM 575 C CA . GLY A 1 75 ? -64.326 -12.744 76.793 1.00 84.25 75 GLY A CA 1
ATOM 576 C C . GLY A 1 75 ? -62.847 -12.566 77.164 1.00 84.25 75 GLY A C 1
ATOM 577 O O . GLY A 1 75 ? -62.066 -13.514 77.068 1.00 84.25 75 GLY A O 1
ATOM 578 N N . ASP A 1 76 ? -62.460 -11.387 77.654 1.00 88.25 76 ASP A N 1
ATOM 579 C CA . ASP A 1 76 ? -61.082 -11.097 78.068 1.00 88.25 76 ASP A CA 1
ATOM 580 C C . ASP A 1 76 ? -60.674 -11.807 79.356 1.00 88.25 76 ASP A C 1
ATOM 582 O O . ASP A 1 76 ? -59.519 -12.193 79.494 1.00 88.25 76 ASP A O 1
ATOM 586 N N . GLY A 1 77 ? -61.605 -12.045 80.282 1.00 84.69 77 GLY A N 1
ATOM 587 C CA . GLY A 1 77 ? -61.337 -12.831 81.488 1.00 84.69 77 GLY A CA 1
ATOM 588 C C . GLY A 1 77 ? -60.884 -14.258 81.182 1.00 84.69 77 GLY A C 1
ATOM 589 O O . GLY A 1 77 ? -59.989 -14.777 81.846 1.00 84.69 77 GLY A O 1
ATOM 590 N N . GLU A 1 78 ? -61.477 -14.883 80.164 1.00 86.81 78 GLU A N 1
ATOM 591 C CA . GLU A 1 78 ? -61.087 -16.221 79.708 1.00 86.81 78 GLU A CA 1
ATOM 592 C C . GLU A 1 78 ? -59.686 -16.204 79.070 1.00 86.81 78 GLU A C 1
ATOM 594 O O . GLU A 1 78 ? -58.828 -17.013 79.424 1.00 86.81 78 GLU A O 1
ATOM 599 N N . LYS A 1 79 ? -59.430 -15.235 78.181 1.00 90.31 79 LYS A N 1
ATOM 600 C CA . LYS A 1 79 ? -58.135 -15.026 77.509 1.00 90.31 79 LYS A CA 1
ATOM 601 C C . LYS A 1 79 ? -57.007 -14.690 78.490 1.00 90.31 79 LYS A C 1
ATOM 603 O O . LYS A 1 79 ? -55.949 -15.298 78.417 1.00 90.31 79 LYS A O 1
ATOM 608 N N . LEU A 1 80 ? -57.238 -13.807 79.466 1.00 88.12 80 LEU A N 1
ATOM 609 C CA . LEU A 1 80 ? -56.279 -13.487 80.536 1.00 88.12 80 LEU A CA 1
ATOM 610 C C . LEU A 1 80 ? -55.994 -14.693 81.441 1.00 88.12 80 LEU A C 1
ATOM 612 O O . LEU A 1 80 ? -54.875 -14.863 81.924 1.00 88.12 80 LEU A O 1
ATOM 616 N N . GLY A 1 81 ? -56.994 -15.554 81.648 1.00 86.25 81 GLY A N 1
ATOM 617 C CA . GLY A 1 81 ? -56.798 -16.840 82.306 1.00 86.25 81 GLY A CA 1
ATOM 618 C C . GLY A 1 81 ? -55.849 -17.748 81.520 1.00 86.25 81 GLY A C 1
ATOM 619 O O . GLY A 1 81 ? -54.918 -18.294 82.108 1.00 86.25 81 GLY A O 1
ATOM 620 N N . ARG A 1 82 ? -56.036 -17.868 80.197 1.00 88.44 82 ARG A N 1
ATOM 621 C CA . ARG A 1 82 ? -55.132 -18.635 79.316 1.00 88.44 82 ARG A CA 1
ATOM 622 C C . ARG A 1 82 ? -53.739 -18.011 79.198 1.00 88.44 82 ARG A C 1
ATOM 624 O O . ARG A 1 82 ? -52.762 -18.748 79.260 1.00 88.44 82 ARG A O 1
ATOM 631 N N . PHE A 1 83 ? -53.637 -16.682 79.141 1.00 90.62 83 PHE A N 1
ATOM 632 C CA . PHE A 1 83 ? -52.372 -15.946 79.242 1.00 90.62 83 PHE A CA 1
ATOM 633 C C . PHE A 1 83 ? -51.593 -16.349 80.497 1.00 90.62 83 PHE A C 1
ATOM 635 O O . PHE A 1 83 ? -50.426 -16.711 80.400 1.00 90.62 83 PHE A O 1
ATOM 642 N N . TYR A 1 84 ? -52.246 -16.354 81.667 1.00 86.81 84 TYR A N 1
ATOM 643 C CA . TYR A 1 84 ? -51.599 -16.782 82.908 1.00 86.81 84 TYR A CA 1
ATOM 644 C C . TYR A 1 84 ? -51.174 -18.253 82.864 1.00 86.81 84 TYR A C 1
ATOM 646 O O . TYR A 1 84 ? -50.093 -18.572 83.342 1.00 86.81 84 TYR A O 1
ATOM 654 N N . VAL A 1 85 ? -51.993 -19.144 82.289 1.00 89.06 85 VAL A N 1
ATOM 655 C CA . VAL A 1 85 ? -51.642 -20.568 82.132 1.00 89.06 85 VAL A CA 1
ATOM 656 C C . VAL A 1 85 ? -50.357 -20.724 81.318 1.00 89.06 85 VAL A C 1
ATOM 658 O O . VAL A 1 85 ? -49.475 -21.461 81.743 1.00 89.06 85 VAL A O 1
ATOM 661 N N . LYS A 1 86 ? -50.238 -20.007 80.197 1.00 88.69 86 LYS A N 1
ATOM 662 C CA . LYS A 1 86 ? -49.047 -20.025 79.340 1.00 88.69 86 LYS A CA 1
ATOM 663 C C . LYS A 1 86 ? -47.834 -19.402 80.020 1.00 88.69 86 LYS A C 1
ATOM 665 O O . LYS A 1 86 ? -46.775 -20.011 80.069 1.00 88.69 86 LYS A O 1
ATOM 670 N N . LEU A 1 87 ? -48.006 -18.241 80.649 1.00 86.44 87 LEU A N 1
ATOM 671 C CA . LEU A 1 87 ? -46.936 -17.581 81.396 1.00 86.44 87 LEU A CA 1
ATOM 672 C C . LEU A 1 87 ? -46.453 -18.434 82.582 1.00 86.44 87 LEU A C 1
ATOM 674 O O . LEU A 1 87 ? -45.269 -18.440 82.906 1.00 86.44 87 LEU A O 1
ATOM 678 N N . ALA A 1 88 ? -47.347 -19.188 83.223 1.00 85.56 88 ALA A N 1
ATOM 679 C CA . ALA A 1 88 ? -47.007 -20.071 84.331 1.00 85.56 88 ALA A CA 1
ATOM 680 C C . ALA A 1 88 ? -46.062 -21.214 83.939 1.00 85.56 88 ALA A C 1
ATOM 682 O O . ALA A 1 88 ? -45.354 -21.699 84.817 1.00 85.56 88 ALA A O 1
ATOM 683 N N . GLU A 1 89 ? -46.003 -21.613 82.663 1.00 84.69 89 GLU A N 1
ATOM 684 C CA . GLU A 1 89 ? -45.009 -22.579 82.166 1.00 84.69 89 GLU A CA 1
ATOM 685 C C . GLU A 1 89 ? -43.574 -22.058 82.377 1.00 84.69 89 GLU A C 1
ATOM 687 O O . GLU A 1 89 ? -42.679 -22.847 82.659 1.00 84.69 89 GLU A O 1
ATOM 692 N N . ILE A 1 90 ? -43.388 -20.731 82.366 1.00 84.88 90 ILE A N 1
ATOM 693 C CA . ILE A 1 90 ? -42.124 -20.043 82.673 1.00 84.88 90 ILE A CA 1
ATOM 694 C C . ILE A 1 90 ? -41.993 -19.793 84.179 1.00 84.88 90 ILE A C 1
ATOM 696 O O . ILE A 1 90 ? -40.983 -20.118 84.798 1.00 84.88 90 ILE A O 1
ATOM 700 N N . LEU A 1 91 ? -43.030 -19.217 84.799 1.00 81.00 91 LEU A N 1
ATOM 701 C CA . LEU A 1 91 ? -42.979 -18.806 86.210 1.00 81.00 91 LEU A CA 1
ATOM 702 C C . LEU A 1 91 ? -42.821 -19.999 87.174 1.00 81.00 91 LEU A C 1
ATOM 704 O O . LEU A 1 91 ? -42.349 -19.833 88.301 1.00 81.00 91 LEU A O 1
ATOM 708 N N . ALA A 1 92 ? -43.250 -21.193 86.757 1.00 82.38 92 ALA A N 1
ATOM 709 C CA . ALA A 1 92 ? -43.137 -22.420 87.536 1.00 82.38 92 ALA A CA 1
ATOM 710 C C . ALA A 1 92 ? -41.782 -23.129 87.394 1.00 82.38 92 ALA A C 1
ATOM 712 O O . ALA A 1 92 ? -41.521 -24.039 88.183 1.00 82.38 92 ALA A O 1
ATOM 713 N N . ASP A 1 93 ? -40.937 -22.730 86.439 1.00 82.00 93 ASP A N 1
ATOM 714 C CA . ASP A 1 93 ? -39.612 -23.320 86.248 1.00 82.00 93 ASP A CA 1
ATOM 715 C C . ASP A 1 93 ? -38.738 -23.113 87.492 1.00 82.00 93 ASP A C 1
ATOM 717 O O . ASP A 1 93 ? -38.775 -22.047 88.107 1.00 82.00 93 ASP A O 1
ATOM 721 N N . GLU A 1 94 ? -37.963 -24.119 87.903 1.00 76.38 94 GLU A N 1
ATOM 722 C CA . GLU A 1 94 ? -37.151 -24.055 89.126 1.00 76.38 94 GLU A CA 1
ATOM 723 C C . GLU A 1 94 ? -36.115 -22.919 89.087 1.00 76.38 94 GLU A C 1
ATOM 725 O O . GLU A 1 94 ? -35.915 -22.261 90.114 1.00 76.38 94 GLU A O 1
ATOM 730 N N . ASP A 1 95 ? -35.579 -22.606 87.907 1.00 72.44 95 ASP A N 1
ATOM 731 C CA . ASP A 1 95 ? -34.556 -21.589 87.656 1.00 72.44 95 ASP A CA 1
ATOM 732 C C . ASP A 1 95 ? -35.143 -20.183 87.414 1.00 72.44 95 ASP A C 1
ATOM 734 O O . ASP A 1 95 ? -34.408 -19.244 87.102 1.00 72.44 95 ASP A O 1
ATOM 738 N N . PHE A 1 96 ? -36.463 -19.990 87.533 1.00 78.56 96 PHE A N 1
ATOM 739 C CA . PHE A 1 96 ? -37.069 -18.653 87.492 1.00 78.56 96 PHE A CA 1
ATOM 740 C C . PHE A 1 96 ? -36.890 -17.897 88.822 1.00 78.56 96 PHE A C 1
ATOM 742 O O . PHE A 1 96 ? -37.250 -18.409 89.884 1.00 78.56 96 PHE A O 1
ATOM 749 N N . VAL A 1 97 ? -36.376 -16.663 88.777 1.00 73.38 97 VAL A N 1
ATOM 750 C CA . VAL A 1 97 ? -35.880 -15.917 89.955 1.00 73.38 97 VAL A CA 1
ATOM 751 C C . VAL A 1 97 ? -36.982 -15.534 90.954 1.00 73.38 97 VAL A C 1
ATOM 753 O O . VAL A 1 97 ? -36.738 -15.480 92.158 1.00 73.38 97 VAL A O 1
ATOM 756 N N . VAL A 1 98 ? -38.213 -15.312 90.487 1.00 77.56 98 VAL A N 1
ATOM 757 C CA . VAL A 1 98 ? -39.322 -14.858 91.341 1.00 77.56 98 VAL A CA 1
ATOM 758 C C . VAL A 1 98 ? -40.063 -16.057 91.922 1.00 77.56 98 VAL A C 1
ATOM 760 O O . VAL A 1 98 ? -40.718 -16.799 91.188 1.00 77.56 98 VAL A O 1
ATOM 763 N N . LYS A 1 99 ? -40.007 -16.242 93.246 1.00 81.19 99 LYS A N 1
ATOM 764 C CA . LYS A 1 99 ? -40.666 -17.370 93.929 1.00 81.19 99 LYS A CA 1
ATOM 765 C C . LYS A 1 99 ? -41.700 -16.943 94.959 1.00 81.19 99 LYS A C 1
ATOM 767 O O . LYS A 1 99 ? -42.509 -17.775 95.356 1.00 81.19 99 LYS A O 1
ATOM 772 N N . SER A 1 100 ? -41.706 -15.691 95.402 1.00 80.75 100 SER A N 1
ATOM 773 C CA . SER A 1 100 ? -42.576 -15.196 96.471 1.00 80.75 100 SER A CA 1
ATOM 774 C C . SER A 1 100 ? -43.192 -13.832 96.150 1.00 80.75 100 SER A C 1
ATOM 776 O O . SER A 1 100 ? -42.795 -13.149 95.208 1.00 80.75 100 SER A O 1
ATOM 778 N N . LEU A 1 101 ? -44.191 -13.426 96.941 1.00 78.56 101 LEU A N 1
ATOM 779 C CA . LEU A 1 101 ? -44.795 -12.096 96.827 1.00 78.56 101 LEU A CA 1
ATOM 780 C C . LEU A 1 101 ? -43.806 -10.982 97.201 1.00 78.56 101 LEU A C 1
ATOM 782 O O . LEU A 1 101 ? -43.870 -9.908 96.611 1.00 78.56 101 LEU A O 1
ATOM 786 N N . ASP A 1 102 ? -42.899 -11.244 98.146 1.00 78.75 102 ASP A N 1
ATOM 787 C CA . ASP A 1 102 ? -41.845 -10.299 98.518 1.00 78.75 102 ASP A CA 1
ATOM 788 C C . ASP A 1 102 ? -40.885 -10.080 97.344 1.00 78.75 102 ASP A C 1
ATOM 790 O O . ASP A 1 102 ? -40.594 -8.933 97.043 1.00 78.75 102 ASP A O 1
ATOM 794 N N . ASP A 1 103 ? -40.513 -11.126 96.591 1.00 78.12 103 ASP A N 1
ATOM 795 C CA . ASP A 1 103 ? -39.699 -10.969 95.371 1.00 78.12 103 ASP A CA 1
ATOM 796 C C . ASP A 1 103 ? -40.413 -10.079 94.335 1.00 78.12 103 ASP A C 1
ATOM 798 O O . ASP A 1 103 ? -39.816 -9.162 93.776 1.00 78.12 103 ASP A O 1
ATOM 802 N N . VAL A 1 104 ? -41.721 -10.286 94.117 1.00 75.44 104 VAL A N 1
ATOM 803 C CA . VAL A 1 104 ? -42.532 -9.441 93.214 1.00 75.44 104 VAL A CA 1
ATOM 804 C C . VAL A 1 104 ? -42.546 -7.981 93.684 1.00 75.44 104 VAL A C 1
ATOM 806 O O . VAL A 1 104 ? -42.390 -7.063 92.879 1.00 75.44 104 VAL A O 1
ATOM 809 N N . LEU A 1 105 ? -42.739 -7.745 94.983 1.00 77.19 105 LEU A N 1
ATOM 810 C CA . LEU A 1 105 ? -42.786 -6.401 95.565 1.00 77.19 105 LEU A CA 1
ATOM 811 C C . LEU A 1 105 ? -41.406 -5.726 95.600 1.00 77.19 105 LEU A C 1
ATOM 813 O O . LEU A 1 105 ? -41.313 -4.512 95.394 1.00 77.19 105 LEU A O 1
ATOM 817 N N . ASP A 1 106 ? -40.342 -6.490 95.826 1.00 79.31 106 ASP A N 1
ATOM 818 C CA . ASP A 1 106 ? -38.961 -6.021 95.805 1.00 79.31 106 ASP A CA 1
ATOM 819 C C . ASP A 1 106 ? -38.556 -5.614 94.384 1.00 79.31 106 ASP A C 1
ATOM 821 O O . ASP A 1 106 ? -37.962 -4.550 94.212 1.00 79.31 106 ASP A O 1
ATOM 825 N N . ILE A 1 107 ? -38.979 -6.356 93.356 1.00 75.75 107 ILE A N 1
ATOM 826 C CA . ILE A 1 107 ? -38.824 -5.940 91.952 1.00 75.75 107 ILE A CA 1
ATOM 827 C C . ILE A 1 107 ? -39.611 -4.650 91.683 1.00 75.75 107 ILE A C 1
ATOM 829 O O . ILE A 1 107 ? -39.053 -3.667 91.195 1.00 75.75 107 ILE A O 1
ATOM 833 N N . MET A 1 108 ? -40.894 -4.591 92.063 1.00 69.19 108 MET A N 1
ATOM 834 C CA . MET A 1 108 ? -41.744 -3.408 91.832 1.00 69.19 108 MET A CA 1
ATOM 835 C C . MET A 1 108 ? -41.259 -2.143 92.559 1.00 69.19 108 MET A C 1
ATOM 837 O O . MET A 1 108 ? -41.569 -1.029 92.134 1.00 69.19 108 MET A O 1
ATOM 841 N N . SER A 1 109 ? -40.532 -2.294 93.667 1.00 72.25 109 SER A N 1
ATOM 842 C CA . SER A 1 109 ? -39.971 -1.182 94.445 1.00 72.25 109 SER A CA 1
ATOM 843 C C . SER A 1 109 ? -38.521 -0.840 94.079 1.00 72.25 109 SER A C 1
ATOM 845 O O . SER A 1 109 ? -37.981 0.131 94.617 1.00 72.25 109 SER A O 1
ATOM 847 N N . GLY A 1 110 ? -37.905 -1.596 93.161 1.00 67.50 110 GLY A N 1
ATOM 848 C CA . GLY A 1 110 ? -36.499 -1.460 92.765 1.00 67.50 110 GLY A CA 1
ATOM 849 C C . GLY A 1 110 ? -35.500 -1.956 93.818 1.00 67.50 110 GLY A C 1
ATOM 850 O O . GLY A 1 110 ? -34.325 -1.598 93.764 1.00 67.50 110 GLY A O 1
ATOM 851 N N . ALA A 1 111 ? -35.959 -2.730 94.806 1.00 74.38 111 ALA A N 1
ATOM 852 C CA . ALA A 1 111 ? -35.136 -3.353 95.842 1.00 74.38 111 ALA A CA 1
ATOM 853 C C . ALA A 1 111 ? -34.461 -4.655 95.369 1.00 74.38 111 ALA A C 1
ATOM 855 O O . ALA A 1 111 ? -33.440 -5.048 95.938 1.00 74.38 111 ALA A O 1
ATOM 856 N N . MET A 1 112 ? -34.999 -5.284 94.321 1.00 72.44 112 MET A N 1
ATOM 857 C CA . MET A 1 112 ? -34.406 -6.410 93.601 1.00 72.44 112 MET A CA 1
ATOM 858 C C . MET A 1 112 ? -34.228 -6.028 92.129 1.00 72.44 112 MET A C 1
ATOM 860 O O . MET A 1 112 ? -35.150 -5.507 91.502 1.00 72.44 112 MET A O 1
ATOM 864 N N . GLU A 1 113 ? -33.033 -6.269 91.595 1.00 66.94 113 GLU A N 1
ATOM 865 C CA . GLU A 1 113 ? -32.735 -6.099 90.174 1.00 66.94 113 GLU A CA 1
ATOM 866 C C . GLU A 1 113 ? -33.239 -7.342 89.434 1.00 66.94 113 GLU A C 1
ATOM 868 O O . GLU A 1 113 ? -32.864 -8.462 89.777 1.00 66.94 113 GLU A O 1
ATOM 873 N N . PHE A 1 114 ? -34.152 -7.145 88.487 1.00 71.25 114 PHE A N 1
ATOM 874 C CA . PHE A 1 114 ? -34.694 -8.196 87.634 1.00 71.25 114 PHE A CA 1
ATOM 875 C C . PHE A 1 114 ? -34.217 -7.924 86.219 1.00 71.25 114 PHE A C 1
ATOM 877 O O . PHE A 1 114 ? -34.602 -6.906 85.633 1.00 71.25 114 PHE A O 1
ATOM 884 N N . ASP A 1 115 ? -33.367 -8.804 85.698 1.00 67.25 115 ASP A N 1
ATOM 885 C CA . ASP A 1 115 ? -32.977 -8.730 84.303 1.00 67.25 115 ASP A CA 1
ATOM 886 C C . ASP A 1 115 ? -34.083 -9.374 83.472 1.00 67.25 115 ASP A C 1
ATOM 888 O O . ASP A 1 115 ? -34.398 -10.555 83.608 1.00 67.25 115 ASP A O 1
ATOM 892 N N . TYR A 1 116 ? -34.714 -8.584 82.612 1.00 66.00 116 TYR A N 1
ATOM 893 C CA . TYR A 1 116 ? -35.731 -9.095 81.700 1.00 66.00 116 TYR A CA 1
ATOM 894 C C . TYR A 1 116 ? -35.147 -10.147 80.742 1.00 66.00 116 TYR A C 1
ATOM 896 O O . TYR A 1 116 ? -35.904 -10.992 80.264 1.00 66.00 116 TYR A O 1
ATOM 904 N N . MET A 1 117 ? -33.824 -10.164 80.526 1.00 61.09 117 MET A N 1
ATOM 905 C CA . MET A 1 117 ? -33.133 -11.224 79.788 1.00 61.09 117 MET A CA 1
ATOM 906 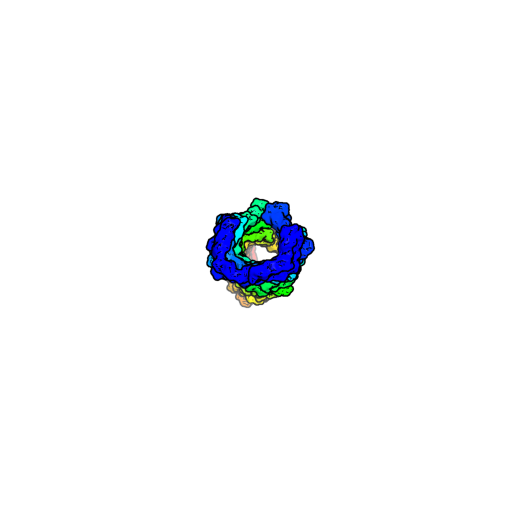C C . MET A 1 117 ? -33.266 -12.602 80.460 1.00 61.09 117 MET A C 1
ATOM 908 O O . MET A 1 117 ? -33.267 -13.610 79.760 1.00 61.09 117 MET A O 1
ATOM 912 N N . ASP A 1 118 ? -33.521 -12.681 81.774 1.00 65.19 118 ASP A N 1
ATOM 913 C CA . ASP A 1 118 ? -33.757 -13.956 82.478 1.00 65.19 118 ASP A CA 1
ATOM 914 C C . ASP A 1 118 ? -35.050 -14.670 82.022 1.00 65.19 118 ASP A C 1
ATOM 916 O O . ASP A 1 118 ? -35.211 -15.886 82.225 1.00 65.19 118 ASP A O 1
ATOM 920 N N . MET A 1 119 ? -35.982 -13.920 81.413 1.00 64.88 119 MET A N 1
ATOM 921 C CA . MET A 1 119 ? -37.205 -14.435 80.777 1.00 64.88 119 MET A CA 1
ATOM 922 C C . MET A 1 119 ? -37.014 -14.799 79.303 1.00 64.88 119 MET A C 1
ATOM 924 O O . MET A 1 119 ? -37.817 -15.558 78.761 1.00 64.88 119 MET A O 1
ATOM 928 N N . VAL A 1 120 ? -35.979 -14.269 78.654 1.00 64.31 120 VAL A N 1
ATOM 929 C CA . VAL A 1 120 ? -35.720 -14.412 77.218 1.00 64.31 120 VAL A CA 1
ATOM 930 C C . VAL A 1 120 ? -34.710 -15.545 77.020 1.00 64.31 120 VAL A C 1
ATOM 932 O O . VAL A 1 120 ? -33.570 -15.341 76.624 1.00 64.31 120 VAL A O 1
ATOM 935 N N . ARG A 1 121 ? -35.141 -16.765 77.362 1.00 71.69 121 ARG A N 1
ATOM 936 C CA . ARG A 1 121 ? -34.399 -18.017 77.139 1.00 71.69 121 ARG A CA 1
ATOM 937 C C . ARG A 1 121 ? -35.048 -18.811 76.012 1.00 71.69 121 ARG A C 1
ATOM 939 O O . ARG A 1 121 ? -36.274 -18.805 75.910 1.00 71.69 121 ARG A O 1
ATOM 946 N N . ALA A 1 122 ? -34.258 -19.548 75.229 1.00 68.50 122 ALA A N 1
ATOM 947 C CA . ALA A 1 122 ? -34.774 -20.414 74.160 1.00 68.50 122 ALA A CA 1
ATOM 948 C C . ALA A 1 122 ? -35.869 -21.374 74.670 1.00 68.50 122 ALA A C 1
ATOM 950 O O . ALA A 1 122 ? -36.940 -21.475 74.074 1.00 68.50 122 ALA A O 1
ATOM 951 N N . ASP A 1 123 ? -35.658 -21.960 75.852 1.00 75.00 123 ASP A N 1
ATOM 952 C CA . ASP A 1 123 ? -36.605 -22.880 76.498 1.00 75.00 123 ASP A CA 1
ATOM 953 C C . ASP A 1 123 ? -37.939 -22.221 76.908 1.00 75.00 123 ASP A C 1
ATOM 955 O O . ASP A 1 123 ? -38.937 -22.909 77.123 1.00 75.00 123 ASP A O 1
ATOM 959 N N . TYR A 1 124 ? -37.979 -20.889 77.018 1.00 83.81 124 TYR A N 1
ATOM 960 C CA . TYR A 1 124 ? -39.160 -20.118 77.424 1.00 83.81 124 TYR A CA 1
ATOM 961 C C . TYR A 1 124 ? -39.822 -19.365 76.276 1.00 83.81 124 TYR A C 1
ATOM 963 O O . TYR A 1 124 ? -40.963 -18.922 76.419 1.00 83.81 124 TYR A O 1
ATOM 971 N N . ALA A 1 125 ? -39.129 -19.207 75.150 1.00 83.12 125 ALA A N 1
ATOM 972 C CA . ALA A 1 125 ? -39.535 -18.301 74.089 1.00 83.12 125 ALA A CA 1
ATOM 973 C C . ALA A 1 125 ? -40.912 -18.663 73.510 1.00 83.12 125 ALA A C 1
ATOM 975 O O . ALA A 1 125 ? -41.782 -17.798 73.432 1.00 83.12 125 ALA A O 1
ATOM 976 N N . TYR A 1 126 ? -41.168 -19.946 73.230 1.00 85.50 126 TYR A N 1
ATOM 977 C CA . TYR A 1 126 ? -42.477 -20.414 72.756 1.00 85.50 126 TYR A CA 1
ATOM 978 C C . TYR A 1 126 ? -43.605 -20.176 73.764 1.00 85.50 126 TYR A C 1
ATOM 980 O O . TYR A 1 126 ? -44.671 -19.688 73.395 1.00 85.50 126 TYR A O 1
ATOM 988 N N . ALA A 1 127 ? -43.374 -20.472 75.047 1.00 85.88 127 ALA A N 1
ATOM 989 C CA . ALA A 1 127 ? -44.370 -20.250 76.095 1.00 85.88 127 ALA A CA 1
ATOM 990 C C . ALA A 1 127 ? -44.673 -18.752 76.283 1.00 85.88 127 ALA A C 1
ATOM 992 O O . ALA A 1 127 ? -45.822 -18.371 76.526 1.00 85.88 127 ALA A O 1
ATOM 993 N N . LEU A 1 128 ? -43.659 -17.894 76.125 1.00 87.12 128 LEU A N 1
ATOM 994 C CA . LEU A 1 128 ? -43.803 -16.443 76.191 1.00 87.12 128 LEU A CA 1
ATOM 995 C C . LEU A 1 128 ? -44.567 -15.902 74.978 1.00 87.12 128 LEU A C 1
ATOM 997 O O . LEU A 1 128 ? -45.482 -15.100 75.161 1.00 87.12 128 LEU A O 1
ATOM 1001 N N . ILE A 1 129 ? -44.241 -16.362 73.766 1.00 89.94 129 ILE A N 1
ATOM 1002 C CA . ILE A 1 129 ? -44.953 -16.006 72.529 1.00 89.94 129 ILE A CA 1
ATOM 1003 C C . ILE A 1 129 ? -46.420 -16.440 72.625 1.00 89.94 129 ILE A C 1
ATOM 1005 O O . ILE A 1 129 ? -47.308 -15.624 72.386 1.00 89.94 129 ILE A O 1
ATOM 1009 N N . ASP A 1 130 ? -46.695 -17.671 73.067 1.00 89.56 130 ASP A N 1
ATOM 1010 C CA . ASP A 1 130 ? -48.053 -18.183 73.295 1.00 89.56 130 ASP A CA 1
ATOM 1011 C C . ASP A 1 130 ? -48.827 -17.341 74.318 1.00 89.56 130 ASP A C 1
ATOM 1013 O O . ASP A 1 130 ? -50.007 -17.026 74.124 1.00 89.56 130 ASP A O 1
ATOM 1017 N N . ALA A 1 131 ? -48.172 -16.956 75.418 1.00 89.25 131 ALA A N 1
ATOM 1018 C CA . ALA A 1 131 ? -48.767 -16.079 76.417 1.00 89.25 131 ALA A CA 1
ATOM 1019 C C . ALA A 1 131 ? -49.105 -14.715 75.791 1.00 89.25 131 ALA A C 1
ATOM 1021 O O . ALA A 1 131 ? -50.253 -14.265 75.845 1.00 89.25 131 ALA A O 1
ATOM 1022 N N . LEU A 1 132 ? -48.141 -14.069 75.138 1.00 90.69 132 LEU A N 1
ATOM 1023 C CA . LEU A 1 132 ? -48.354 -12.787 74.471 1.00 90.69 132 LEU A CA 1
ATOM 1024 C C . LEU A 1 132 ? -49.459 -12.872 73.412 1.00 90.69 132 LEU A C 1
ATOM 1026 O O . LEU A 1 132 ? -50.272 -11.955 73.325 1.00 90.69 132 LEU A O 1
ATOM 1030 N N . ARG A 1 133 ? -49.572 -13.988 72.688 1.00 94.00 133 ARG A N 1
ATOM 1031 C CA . ARG A 1 133 ? -50.643 -14.240 71.713 1.00 94.00 133 ARG A CA 1
ATOM 1032 C C . ARG A 1 133 ? -52.023 -14.247 72.372 1.00 94.00 133 ARG A C 1
ATOM 1034 O O . ARG A 1 133 ? -52.951 -13.612 71.867 1.00 94.00 133 ARG A O 1
ATOM 1041 N N . GLU A 1 134 ? -52.165 -14.886 73.532 1.00 92.38 134 GLU A N 1
ATOM 1042 C CA . GLU A 1 134 ? -53.407 -14.841 74.315 1.00 92.38 134 GLU A CA 1
ATOM 1043 C C . GLU A 1 134 ? -53.703 -13.431 74.850 1.00 92.38 134 GLU A C 1
ATOM 1045 O O . GLU A 1 134 ? -54.857 -12.995 74.801 1.00 92.38 134 GLU A O 1
ATOM 1050 N N . LEU A 1 135 ? -52.683 -12.687 75.292 1.00 91.25 135 LEU A N 1
ATOM 1051 C CA . LEU A 1 135 ? -52.830 -11.306 75.768 1.00 91.25 135 LEU A CA 1
ATOM 1052 C C . LEU A 1 135 ? -53.263 -10.351 74.644 1.00 91.25 135 LEU A C 1
ATOM 1054 O O . LEU A 1 135 ? -54.240 -9.620 74.811 1.00 91.25 135 LEU A O 1
ATOM 1058 N N . VAL A 1 136 ? -52.586 -10.387 73.493 1.00 91.94 136 VAL A N 1
ATOM 1059 C CA . VAL A 1 136 ? -52.903 -9.582 72.299 1.00 91.94 136 VAL A CA 1
ATOM 1060 C C . VAL A 1 136 ? -54.299 -9.911 71.767 1.00 91.94 136 VAL A C 1
ATOM 1062 O O . VAL A 1 136 ? -54.995 -9.022 71.286 1.00 91.94 136 VAL A O 1
ATOM 1065 N N . SER A 1 137 ? -54.774 -11.151 71.941 1.00 90.75 137 SER A N 1
ATOM 1066 C CA . SER A 1 137 ? -56.139 -11.536 71.560 1.00 90.75 137 SER A CA 1
ATOM 1067 C C . SER A 1 137 ? -57.243 -10.868 72.384 1.00 90.75 137 SER A C 1
ATOM 1069 O O . SER A 1 137 ? -58.416 -10.966 72.011 1.00 90.75 137 SER A O 1
ATOM 1071 N N . THR A 1 138 ? -56.919 -10.224 73.510 1.00 91.12 138 THR A N 1
ATOM 1072 C CA . THR A 1 138 ? -57.904 -9.531 74.353 1.00 91.12 138 THR A CA 1
ATOM 1073 C C . THR A 1 138 ? -58.374 -8.222 73.721 1.00 91.12 138 THR A C 1
ATOM 1075 O O . THR A 1 138 ? -57.603 -7.483 73.114 1.00 91.12 138 THR A O 1
ATOM 1078 N N . SER A 1 139 ? -59.644 -7.879 73.927 1.00 89.00 139 SER A N 1
ATOM 1079 C CA . SER A 1 139 ? -60.172 -6.567 73.544 1.00 89.00 139 SER A CA 1
ATOM 1080 C C . SER A 1 139 ? -59.609 -5.433 74.410 1.00 89.00 139 SER A C 1
ATOM 1082 O O . SER A 1 139 ? -59.631 -4.277 73.997 1.00 89.00 139 SER A O 1
ATOM 1084 N N . LEU A 1 140 ? -59.056 -5.754 75.590 1.00 86.25 140 LEU A N 1
ATOM 1085 C CA . LEU A 1 140 ? -58.278 -4.823 76.412 1.00 86.25 140 LEU A CA 1
ATOM 1086 C C . LEU A 1 140 ? -57.094 -4.235 75.643 1.00 86.25 140 LEU A C 1
ATOM 1088 O O . LEU A 1 140 ? -56.894 -3.026 75.726 1.00 86.25 140 LEU A O 1
ATOM 1092 N N . VAL A 1 141 ? -56.338 -5.052 74.899 1.00 89.75 141 VAL A N 1
ATOM 1093 C CA . VAL A 1 141 ? -55.192 -4.579 74.104 1.00 89.75 141 VAL A CA 1
ATOM 1094 C C . VAL A 1 141 ? -55.662 -3.647 72.984 1.00 89.75 141 VAL A C 1
ATOM 1096 O O . VAL A 1 141 ? -55.143 -2.538 72.865 1.00 89.75 141 VAL A O 1
ATOM 1099 N N . GLU A 1 142 ? -56.709 -4.024 72.244 1.00 90.69 142 GLU A N 1
ATOM 1100 C CA . GLU A 1 142 ? -57.321 -3.160 71.219 1.00 90.69 142 GLU A CA 1
ATOM 1101 C C . GLU A 1 142 ? -57.778 -1.812 71.805 1.00 90.69 142 GLU A C 1
ATOM 1103 O O . GLU A 1 142 ? -57.493 -0.751 71.247 1.00 90.69 142 GLU A O 1
ATOM 1108 N N . ALA A 1 143 ? -58.428 -1.836 72.972 1.00 88.31 143 ALA A N 1
ATOM 1109 C CA . ALA A 1 143 ? -58.945 -0.640 73.629 1.00 88.31 143 ALA A CA 1
ATOM 1110 C C . ALA A 1 143 ? -57.849 0.334 74.086 1.00 88.31 143 ALA A C 1
ATOM 1112 O O . ALA A 1 143 ? -58.090 1.543 74.107 1.00 88.31 143 ALA A O 1
ATOM 1113 N N . VAL A 1 144 ? -56.668 -0.158 74.485 1.00 89.19 144 VAL A N 1
ATOM 1114 C CA . VAL A 1 144 ? -55.587 0.696 75.014 1.00 89.19 144 VAL A CA 1
ATOM 1115 C C . VAL A 1 144 ? -54.634 1.220 73.944 1.00 89.19 144 VAL A C 1
ATOM 1117 O O . VAL A 1 144 ? -53.976 2.223 74.205 1.00 89.19 144 VAL A O 1
ATOM 1120 N N . ILE A 1 145 ? -54.569 0.617 72.751 1.00 90.88 145 ILE A N 1
ATOM 1121 C CA . ILE A 1 145 ? -53.647 1.032 71.676 1.00 90.88 145 ILE A CA 1
ATOM 1122 C C . ILE A 1 145 ? -53.721 2.539 71.353 1.00 90.88 145 ILE A C 1
ATOM 1124 O O . ILE A 1 145 ? -52.666 3.174 71.345 1.00 90.88 145 ILE A O 1
ATOM 1128 N N . PRO A 1 146 ? -54.900 3.175 71.171 1.00 88.56 146 PRO A N 1
ATOM 1129 C CA . PRO A 1 146 ? -54.958 4.616 70.913 1.00 88.56 146 PRO A CA 1
ATOM 1130 C C . PRO A 1 146 ? -54.353 5.450 72.046 1.00 88.56 146 PRO A C 1
ATOM 1132 O O . PRO A 1 146 ? -53.697 6.458 71.795 1.00 88.56 146 PRO A O 1
ATOM 1135 N N . GLN A 1 147 ? -54.535 5.012 73.296 1.00 88.00 147 GLN A N 1
ATOM 1136 C CA . GLN A 1 147 ? -53.915 5.659 74.447 1.00 88.00 147 GLN A CA 1
ATOM 1137 C C . GLN A 1 147 ? -52.412 5.394 74.511 1.00 88.00 147 GLN A C 1
ATOM 1139 O O . GLN A 1 147 ? -51.666 6.290 74.889 1.00 88.00 147 GLN A O 1
ATOM 1144 N N . ALA A 1 148 ? -51.951 4.201 74.136 1.00 86.19 148 ALA A N 1
ATOM 1145 C CA . ALA A 1 148 ? -50.531 3.874 74.089 1.00 86.19 148 ALA A CA 1
ATOM 1146 C C . ALA A 1 148 ? -49.782 4.746 73.067 1.00 86.19 148 ALA A C 1
ATOM 1148 O O . ALA A 1 148 ? -48.715 5.263 73.384 1.00 86.19 148 ALA A O 1
ATOM 1149 N N . PHE A 1 149 ? -50.357 4.992 71.888 1.00 86.50 149 PHE A N 1
ATOM 1150 C CA . PHE A 1 149 ? -49.756 5.877 70.882 1.00 86.50 149 PHE A CA 1
ATOM 1151 C C . PHE A 1 149 ? -49.824 7.367 71.257 1.00 86.50 149 PHE A C 1
ATOM 1153 O O . PHE A 1 149 ? -48.871 8.098 71.008 1.00 86.50 149 PHE A O 1
ATOM 1160 N N . ASP A 1 150 ? -50.877 7.812 71.950 1.00 85.06 150 ASP A N 1
ATOM 1161 C CA . ASP A 1 150 ? -50.949 9.158 72.550 1.00 85.06 150 ASP A CA 1
ATOM 1162 C C . ASP A 1 150 ? -49.871 9.348 73.633 1.00 85.06 150 ASP A C 1
ATOM 1164 O O . ASP A 1 150 ? -49.172 10.357 73.684 1.00 85.06 150 ASP A O 1
ATOM 1168 N N . ILE A 1 151 ? -49.646 8.305 74.436 1.00 83.88 151 ILE A N 1
ATOM 1169 C CA . ILE A 1 151 ? -48.553 8.246 75.406 1.00 83.88 151 ILE A CA 1
ATOM 1170 C C . ILE A 1 151 ? -47.186 8.324 74.719 1.00 83.88 151 ILE A C 1
ATOM 1172 O O . ILE A 1 151 ? -46.299 9.004 75.238 1.00 83.88 151 ILE A O 1
ATOM 1176 N N . LEU A 1 152 ? -47.005 7.619 73.600 1.00 83.69 152 LEU A N 1
ATOM 1177 C CA . LEU A 1 152 ? -45.778 7.671 72.807 1.00 83.69 152 LEU A CA 1
ATOM 1178 C C . LEU A 1 152 ? -45.570 9.071 72.221 1.00 83.69 152 LEU A C 1
ATOM 1180 O O . LEU A 1 152 ? -44.460 9.585 72.289 1.00 83.69 152 LEU A O 1
ATOM 1184 N N . ASN A 1 153 ? -46.626 9.733 71.750 1.00 81.81 153 ASN A N 1
ATOM 1185 C CA . ASN A 1 153 ? -46.571 11.099 71.225 1.00 81.81 153 ASN A CA 1
ATOM 1186 C C . ASN A 1 153 ? -46.042 12.126 72.254 1.00 81.81 153 ASN A C 1
ATOM 1188 O O . ASN A 1 153 ? -45.382 13.089 71.878 1.00 81.81 153 ASN A O 1
ATOM 1192 N N . ASP A 1 154 ? -46.272 11.907 73.554 1.00 80.12 154 ASP A N 1
ATOM 1193 C CA . ASP A 1 154 ? -45.734 12.764 74.626 1.00 80.12 154 ASP A CA 1
ATOM 1194 C C . ASP A 1 154 ? -44.251 12.507 74.952 1.00 80.12 154 ASP A C 1
ATOM 1196 O O . ASP A 1 154 ? -43.594 13.350 75.569 1.00 80.12 154 ASP A O 1
ATOM 1200 N N . ILE A 1 155 ? -43.746 11.312 74.631 1.00 82.25 155 ILE A N 1
ATOM 1201 C CA . ILE A 1 155 ? -42.426 10.827 75.067 1.00 82.25 155 ILE A CA 1
ATOM 1202 C C . ILE A 1 155 ? -41.417 10.846 73.912 1.00 82.25 155 ILE A C 1
ATOM 1204 O O . ILE A 1 155 ? -40.218 11.011 74.146 1.00 82.25 155 ILE A O 1
ATOM 1208 N N . LEU A 1 156 ? -41.884 10.678 72.674 1.00 81.56 156 LEU A N 1
ATOM 1209 C CA . LEU A 1 156 ? -41.035 10.603 71.494 1.00 81.56 156 LEU A CA 1
ATOM 1210 C C . LEU A 1 156 ? -40.436 11.983 71.139 1.00 81.56 156 LEU A C 1
ATOM 1212 O O . LEU A 1 156 ? -41.143 12.994 71.153 1.00 81.56 156 LEU A O 1
ATOM 1216 N N . PRO A 1 157 ? -39.134 12.048 70.799 1.00 81.00 157 PRO A N 1
ATOM 1217 C CA . PRO A 1 157 ? -38.506 13.228 70.210 1.00 81.00 157 PRO A CA 1
ATOM 1218 C C . PRO A 1 157 ? -39.226 13.721 68.948 1.00 81.00 157 PRO A C 1
ATOM 1220 O O . PRO A 1 157 ? -39.849 12.934 68.237 1.00 81.00 157 PRO A O 1
ATOM 1223 N N . SER A 1 158 ? -39.076 15.015 68.631 1.00 77.75 158 SER A N 1
ATOM 1224 C CA . SER A 1 158 ? -39.718 15.658 67.470 1.00 77.75 158 SER A CA 1
ATOM 1225 C C . SER A 1 158 ? -39.478 14.928 66.153 1.00 77.75 158 SER A C 1
ATOM 1227 O O . SER A 1 158 ? -40.367 14.894 65.308 1.00 77.75 158 SER A O 1
ATOM 1229 N N . ASP A 1 159 ? -38.298 14.337 66.006 1.00 72.62 159 ASP A N 1
ATOM 1230 C CA . ASP A 1 159 ? -37.814 13.805 64.736 1.00 72.62 159 ASP A CA 1
ATOM 1231 C C . ASP A 1 159 ? -38.433 12.436 64.426 1.00 72.62 159 ASP A C 1
ATOM 1233 O O . ASP A 1 159 ? -38.590 12.092 63.265 1.00 72.62 159 ASP A O 1
ATOM 1237 N N . ILE A 1 160 ? -38.890 11.704 65.452 1.00 83.62 160 ILE A N 1
ATOM 1238 C CA . ILE A 1 160 ? -39.584 10.410 65.314 1.00 83.62 160 ILE A CA 1
ATOM 1239 C C . ILE A 1 160 ? -41.071 10.481 65.683 1.00 83.62 160 ILE A C 1
ATOM 1241 O O . ILE A 1 160 ? -41.795 9.491 65.587 1.00 83.62 160 ILE A O 1
ATOM 1245 N N . LEU A 1 161 ? -41.548 11.671 66.056 1.00 82.75 161 LEU A N 1
ATOM 1246 C CA . LEU A 1 161 ? -42.948 11.966 66.352 1.00 82.75 161 LEU A CA 1
ATOM 1247 C C . LEU A 1 161 ? -43.928 11.542 65.241 1.00 82.75 161 LEU A C 1
ATOM 1249 O O . LEU A 1 161 ? -45.008 11.058 65.585 1.00 82.75 161 LEU A O 1
ATOM 1253 N N . PRO A 1 162 ? -43.601 11.647 63.931 1.00 83.69 162 PRO A N 1
ATOM 1254 C CA . PRO A 1 162 ? -44.488 11.173 62.865 1.00 83.69 162 PRO A CA 1
ATOM 1255 C C . PRO A 1 162 ? -44.866 9.684 62.961 1.00 83.69 162 PRO A C 1
ATOM 1257 O O . PRO A 1 162 ? -45.904 9.286 62.430 1.00 83.69 162 PRO A O 1
ATOM 1260 N N . LEU A 1 163 ? -44.074 8.871 63.672 1.00 85.00 163 LEU A N 1
ATOM 1261 C CA . LEU A 1 163 ? -44.370 7.462 63.944 1.00 85.00 163 LEU A CA 1
ATOM 1262 C C . LEU A 1 163 ? -45.453 7.285 65.028 1.00 85.00 163 LEU A C 1
ATOM 1264 O O . LEU A 1 163 ? -46.151 6.283 65.058 1.00 85.00 163 LEU A O 1
ATOM 1268 N N . ALA A 1 164 ? -45.701 8.267 65.895 1.00 83.56 164 ALA A N 1
ATOM 1269 C CA . ALA A 1 164 ? -46.712 8.150 66.954 1.00 83.56 164 ALA A CA 1
ATOM 1270 C C . ALA A 1 164 ? -48.172 8.161 66.445 1.00 83.56 164 ALA A C 1
ATOM 1272 O O . ALA A 1 164 ? -49.112 8.106 67.237 1.00 83.56 164 ALA A O 1
ATOM 1273 N N . ASN A 1 165 ? -48.388 8.262 65.131 1.00 82.00 165 ASN A N 1
ATOM 1274 C CA . ASN A 1 165 ? -49.708 8.340 64.522 1.00 82.00 165 ASN A CA 1
ATOM 1275 C C . ASN A 1 165 ? -50.196 6.953 64.063 1.00 82.00 165 ASN A C 1
ATOM 1277 O O . ASN A 1 165 ? -49.488 6.243 63.354 1.00 82.00 165 ASN A O 1
ATOM 1281 N N . ILE A 1 166 ? -51.446 6.595 64.361 1.00 86.06 166 ILE A N 1
ATOM 1282 C CA . ILE A 1 166 ? -52.085 5.346 63.898 1.00 86.06 166 ILE A CA 1
ATOM 1283 C C . ILE A 1 166 ? -53.401 5.571 63.148 1.00 86.06 166 ILE A C 1
ATOM 1285 O O . ILE A 1 166 ? -54.102 4.605 62.863 1.00 86.06 166 ILE A O 1
ATOM 1289 N N . ASP A 1 167 ? -53.759 6.815 62.819 1.00 79.56 167 ASP A N 1
ATOM 1290 C CA . ASP A 1 167 ? -55.086 7.161 62.288 1.00 79.56 167 ASP A CA 1
ATOM 1291 C C . ASP A 1 167 ? -55.434 6.438 60.971 1.00 79.56 167 ASP A C 1
ATOM 1293 O O . ASP A 1 167 ? -56.609 6.177 60.712 1.00 79.56 167 ASP A O 1
ATOM 1297 N N . GLY A 1 168 ? -54.435 6.088 60.150 1.00 79.25 168 GLY A N 1
ATOM 1298 C CA . GLY A 1 168 ? -54.628 5.346 58.897 1.00 79.25 168 GLY A CA 1
ATOM 1299 C C . GLY A 1 168 ? -54.804 3.830 59.064 1.00 79.25 168 GLY A C 1
ATOM 1300 O O . GLY A 1 168 ? -55.501 3.207 58.265 1.00 79.25 168 GLY A O 1
ATOM 1301 N N . VAL A 1 169 ? -54.250 3.246 60.133 1.00 87.75 169 VAL A N 1
ATOM 1302 C CA . VAL A 1 169 ? -54.279 1.797 60.434 1.00 87.75 169 VAL A CA 1
ATOM 1303 C C . VAL A 1 169 ? -55.426 1.443 61.386 1.00 87.75 169 VAL A C 1
ATOM 1305 O O . VAL A 1 169 ? -56.116 0.434 61.228 1.00 87.75 169 VAL A O 1
ATOM 1308 N N . GLY A 1 170 ? -55.639 2.293 62.394 1.00 89.19 170 GLY A N 1
ATOM 1309 C CA . GLY A 1 170 ? -56.542 2.066 63.517 1.00 89.19 170 GLY A CA 1
ATOM 1310 C C . GLY A 1 170 ? -56.044 1.003 64.506 1.00 89.19 170 GLY A C 1
ATOM 1311 O O . GLY A 1 170 ? -55.163 0.200 64.213 1.00 89.19 170 GLY A O 1
ATOM 1312 N N . ALA A 1 171 ? -56.648 0.966 65.699 1.00 87.25 171 ALA A N 1
ATOM 1313 C CA . ALA A 1 171 ? -56.257 0.034 66.763 1.00 87.25 171 ALA A CA 1
ATOM 1314 C C . ALA A 1 171 ? -56.347 -1.441 66.340 1.00 87.25 171 ALA A C 1
ATOM 1316 O O . ALA A 1 171 ? -55.472 -2.234 66.670 1.00 87.25 171 ALA A O 1
ATOM 1317 N N . LYS A 1 172 ? -57.370 -1.795 65.555 1.00 88.12 172 LYS A N 1
ATOM 1318 C CA . LYS A 1 172 ? -57.554 -3.156 65.049 1.00 88.12 172 LYS A CA 1
ATOM 1319 C C . LYS A 1 172 ? -56.428 -3.596 64.103 1.00 88.12 172 LYS A C 1
ATOM 1321 O O . LYS A 1 172 ? -55.956 -4.718 64.235 1.00 88.12 172 LYS A O 1
ATOM 1326 N N . GLY A 1 173 ? -55.982 -2.724 63.195 1.00 89.56 173 GLY A N 1
ATOM 1327 C CA . GLY A 1 173 ? -54.858 -3.033 62.305 1.00 89.56 173 GLY A CA 1
ATOM 1328 C C . GLY A 1 173 ? -53.546 -3.210 63.075 1.00 89.56 173 GLY A C 1
ATOM 1329 O O . GLY A 1 173 ? -52.784 -4.117 62.774 1.00 89.56 173 GLY A O 1
ATOM 1330 N N . ILE A 1 174 ? -53.333 -2.441 64.152 1.00 91.94 174 ILE A N 1
ATOM 1331 C CA . ILE A 1 174 ? -52.186 -2.640 65.056 1.00 91.94 174 ILE A CA 1
ATOM 1332 C C . ILE A 1 174 ? -52.265 -3.992 65.781 1.00 91.94 174 ILE A C 1
ATOM 1334 O O . ILE A 1 174 ? -51.245 -4.646 65.950 1.00 91.94 174 ILE A O 1
ATOM 1338 N N . VAL A 1 175 ? -53.451 -4.450 66.199 1.00 91.19 175 VAL A N 1
ATOM 1339 C CA . VAL A 1 175 ? -53.609 -5.799 66.782 1.00 91.19 175 VAL A CA 1
ATOM 1340 C C . VAL A 1 175 ? -53.274 -6.890 65.759 1.00 91.19 175 VAL A C 1
ATOM 1342 O O . VAL A 1 175 ? -52.597 -7.856 66.105 1.00 91.19 175 VAL A O 1
ATOM 1345 N N . GLU A 1 176 ? -53.718 -6.742 64.508 1.00 93.12 176 GLU A N 1
ATOM 1346 C CA . GLU A 1 176 ? -53.376 -7.662 63.409 1.00 93.12 176 GLU A CA 1
ATOM 1347 C C . GLU A 1 176 ? -51.854 -7.687 63.146 1.00 93.12 176 GLU A C 1
ATOM 1349 O O . GLU A 1 176 ? -51.267 -8.764 62.999 1.00 93.12 176 GLU A O 1
ATOM 1354 N N . ASP A 1 177 ? -51.194 -6.529 63.196 1.00 94.12 177 ASP A N 1
ATOM 1355 C CA . ASP A 1 177 ? -49.736 -6.417 63.085 1.00 94.12 177 ASP A CA 1
ATOM 1356 C C . ASP A 1 177 ? -49.007 -7.038 64.285 1.00 94.12 177 ASP A C 1
ATOM 1358 O O . ASP A 1 177 ? -47.997 -7.708 64.103 1.00 94.12 177 ASP A O 1
ATOM 1362 N N . LEU A 1 178 ? -49.520 -6.879 65.512 1.00 92.56 178 LEU A N 1
ATOM 1363 C CA . LEU A 1 178 ? -48.951 -7.510 66.709 1.00 92.56 178 LEU A CA 1
ATOM 1364 C C . LEU A 1 178 ? -48.998 -9.041 66.624 1.00 92.56 178 LEU A C 1
ATOM 1366 O O . LEU A 1 178 ? -48.047 -9.694 67.040 1.00 92.56 178 LEU A O 1
ATOM 1370 N N . PHE A 1 179 ? -50.065 -9.623 66.065 1.00 93.50 179 PHE A N 1
ATOM 1371 C CA . PHE A 1 179 ? -50.104 -11.065 65.795 1.00 93.50 179 PHE A CA 1
ATOM 1372 C C . PHE A 1 179 ? -49.063 -11.488 64.762 1.00 93.50 179 PHE A C 1
ATOM 1374 O O . PHE A 1 179 ? -48.375 -12.482 64.971 1.00 93.50 179 PHE A O 1
ATOM 1381 N N . SER A 1 180 ? -48.915 -10.705 63.698 1.00 94.50 180 SER A N 1
ATOM 1382 C CA . SER A 1 180 ? -47.914 -10.948 62.659 1.00 94.50 180 SER A CA 1
ATOM 1383 C C . SER A 1 180 ? -46.484 -10.847 63.220 1.00 94.50 180 SER A C 1
ATOM 1385 O O . SER A 1 180 ? -45.632 -11.677 62.926 1.00 94.50 180 SER A O 1
ATOM 1387 N N . LEU A 1 181 ? -46.216 -9.887 64.111 1.00 93.62 181 LEU A N 1
ATOM 1388 C CA . LEU A 1 181 ? -44.932 -9.767 64.813 1.00 93.62 181 LEU A CA 1
ATOM 1389 C C . LEU A 1 181 ? -44.672 -10.926 65.786 1.00 93.62 181 LEU A C 1
ATOM 1391 O O . LEU A 1 181 ? -43.522 -11.311 65.971 1.00 93.62 181 LEU A O 1
ATOM 1395 N N . LEU A 1 182 ? -45.712 -11.505 66.395 1.00 92.94 182 LEU A N 1
ATOM 1396 C CA . LEU A 1 182 ? -45.565 -12.732 67.186 1.00 92.94 182 LEU A CA 1
ATOM 1397 C C . LEU A 1 182 ? -45.193 -13.931 66.303 1.00 92.94 182 LEU A C 1
ATOM 1399 O O . LEU A 1 182 ? -44.369 -14.735 66.728 1.00 92.94 182 LEU A O 1
ATOM 1403 N N . ASP A 1 183 ? -45.729 -14.018 65.080 1.00 92.88 183 ASP A N 1
ATOM 1404 C CA . ASP A 1 183 ? -45.309 -15.025 64.094 1.00 92.88 183 ASP A CA 1
ATOM 1405 C C . ASP A 1 183 ? -43.833 -14.821 63.687 1.00 92.88 183 ASP A C 1
ATOM 1407 O O . ASP A 1 183 ? -43.079 -15.786 63.597 1.00 92.88 183 ASP A O 1
ATOM 1411 N N . VAL A 1 184 ? -43.377 -13.568 63.528 1.00 92.31 184 VAL A N 1
ATOM 1412 C CA . VAL A 1 184 ? -41.950 -13.248 63.301 1.00 92.31 184 VAL A CA 1
ATOM 1413 C C . VAL A 1 184 ? -41.075 -13.693 64.471 1.00 92.31 184 VAL A C 1
ATOM 1415 O O . VAL A 1 184 ? -40.007 -14.254 64.243 1.00 92.31 184 VAL A O 1
ATOM 1418 N N . LEU A 1 185 ? -41.500 -13.456 65.717 1.00 89.38 185 LEU A N 1
ATOM 1419 C CA . LEU A 1 185 ? -40.754 -13.899 66.899 1.00 89.38 185 LEU A CA 1
ATOM 1420 C C . LEU A 1 185 ? -40.662 -15.426 66.970 1.00 89.38 185 LEU A C 1
ATOM 1422 O O . LEU A 1 185 ? -39.620 -15.944 67.351 1.00 89.38 185 LEU A O 1
ATOM 1426 N N . GLU A 1 186 ? -41.718 -16.139 66.579 1.00 89.88 186 GLU A N 1
ATOM 1427 C CA . GLU A 1 186 ? -41.724 -17.604 66.502 1.00 89.88 186 GLU A CA 1
ATOM 1428 C C . GLU A 1 186 ? -40.700 -18.103 65.474 1.00 89.88 186 GLU A C 1
ATOM 1430 O O . GLU A 1 186 ? -39.847 -18.924 65.805 1.00 89.88 186 GLU A O 1
ATOM 1435 N N . ILE A 1 187 ? -40.684 -17.508 64.276 1.00 90.31 187 ILE A N 1
ATOM 1436 C CA . ILE A 1 187 ? -39.674 -17.811 63.252 1.00 90.31 187 ILE A CA 1
ATOM 1437 C C . ILE A 1 187 ? -38.265 -17.432 63.732 1.00 90.31 187 ILE A C 1
ATOM 1439 O O . ILE A 1 187 ? -37.315 -18.161 63.475 1.00 90.31 187 ILE A O 1
ATOM 1443 N N . ALA A 1 188 ? -38.095 -16.322 64.457 1.00 87.06 188 ALA A N 1
ATOM 1444 C CA . ALA A 1 188 ? -36.799 -15.928 65.011 1.00 87.06 188 ALA A CA 1
ATOM 1445 C C . ALA A 1 188 ? -36.270 -16.950 66.034 1.00 87.06 188 ALA A C 1
ATOM 1447 O O . ALA A 1 188 ? -35.064 -17.189 66.095 1.00 87.06 188 ALA A O 1
ATOM 1448 N N . VAL A 1 189 ? -37.157 -17.586 66.806 1.00 85.56 189 VAL A N 1
ATOM 1449 C CA . VAL A 1 189 ? -36.792 -18.706 67.687 1.00 85.56 189 VAL A CA 1
ATOM 1450 C C . VAL A 1 189 ? -36.383 -19.928 66.861 1.00 85.56 189 VAL A C 1
ATOM 1452 O O . VAL A 1 189 ? -35.348 -20.515 67.160 1.00 85.56 189 VAL A O 1
ATOM 1455 N N . ASP A 1 190 ? -37.118 -20.269 65.796 1.00 85.44 190 ASP A N 1
ATOM 1456 C CA . ASP A 1 190 ? -36.743 -21.339 64.847 1.00 85.44 190 ASP A CA 1
ATOM 1457 C C . ASP A 1 190 ? -35.418 -21.069 64.111 1.00 85.44 190 ASP A C 1
ATOM 1459 O O . ASP A 1 190 ? -34.724 -21.996 63.690 1.00 85.44 190 ASP A O 1
ATOM 1463 N N . LEU A 1 191 ? -35.061 -19.794 63.945 1.00 85.75 191 LEU A N 1
ATOM 1464 C CA . LEU A 1 191 ? -33.794 -19.342 63.377 1.00 85.75 191 LEU A CA 1
ATOM 1465 C C . LEU A 1 191 ? -32.630 -19.420 64.373 1.00 85.75 191 LEU A C 1
ATOM 1467 O O . LEU A 1 191 ? -31.514 -19.069 63.994 1.00 85.75 191 LEU A O 1
ATOM 1471 N N . ASP A 1 192 ? -32.846 -19.875 65.608 1.00 83.19 192 ASP A N 1
ATOM 1472 C CA . ASP A 1 192 ? -31.871 -19.817 66.704 1.00 83.19 192 ASP A CA 1
ATOM 1473 C C . ASP A 1 192 ? -31.358 -18.382 66.956 1.00 83.19 192 ASP A C 1
ATOM 1475 O O . ASP A 1 192 ? -30.228 -18.172 67.390 1.00 83.19 192 ASP A O 1
ATOM 1479 N N . ALA A 1 193 ? -32.170 -17.350 66.689 1.00 80.56 193 ALA A N 1
ATOM 1480 C CA . ALA A 1 193 ? -31.740 -15.955 66.841 1.00 80.56 193 ALA A CA 1
ATOM 1481 C C . ALA A 1 193 ? -31.392 -15.595 68.296 1.00 80.56 193 ALA A C 1
ATOM 1483 O O . ALA A 1 193 ? -30.672 -14.630 68.542 1.00 80.56 193 ALA A O 1
ATOM 1484 N N . LEU A 1 194 ? -31.893 -16.368 69.266 1.00 78.75 194 LEU A N 1
ATOM 1485 C CA . LEU A 1 194 ? -31.550 -16.207 70.677 1.00 78.75 194 LEU A CA 1
ATOM 1486 C C . LEU A 1 194 ? -30.126 -16.689 70.993 1.00 78.75 194 LEU A C 1
ATOM 1488 O O . LEU A 1 194 ? -29.482 -16.099 71.857 1.00 78.75 194 LEU A O 1
ATOM 1492 N N . ASP A 1 195 ? -29.602 -17.668 70.249 1.00 77.50 195 ASP A N 1
ATOM 1493 C CA . ASP A 1 195 ? -28.235 -18.175 70.424 1.00 77.50 195 ASP A CA 1
ATOM 1494 C C . ASP A 1 195 ? -27.187 -17.118 70.043 1.00 77.50 195 ASP A C 1
ATOM 1496 O O . ASP A 1 195 ? -26.059 -17.152 70.539 1.00 77.50 195 ASP A O 1
ATOM 1500 N N . TYR A 1 196 ? -27.552 -16.133 69.213 1.00 78.06 196 TYR A N 1
ATOM 1501 C CA . TYR A 1 196 ? -26.696 -14.985 68.907 1.00 78.06 196 TYR A CA 1
ATOM 1502 C C . TYR A 1 196 ? -26.326 -14.189 70.169 1.00 78.06 196 TYR A C 1
ATOM 1504 O O . TYR A 1 196 ? -25.199 -13.714 70.278 1.00 78.06 196 TYR A O 1
ATOM 1512 N N . PHE A 1 197 ? -27.229 -14.067 71.151 1.00 73.88 197 PHE A N 1
ATOM 1513 C CA . PHE A 1 197 ? -26.925 -13.347 72.396 1.00 73.88 197 PHE A CA 1
ATOM 1514 C C . PHE A 1 197 ? -25.854 -14.049 73.242 1.00 73.88 197 PHE A C 1
ATOM 1516 O O . PHE A 1 197 ? -25.156 -13.381 74.004 1.00 73.88 197 PHE A O 1
ATOM 1523 N N . ASP A 1 198 ? -25.702 -15.365 73.079 1.00 72.69 198 ASP A N 1
ATOM 1524 C CA . ASP A 1 198 ? -24.707 -16.169 73.791 1.00 72.69 198 ASP A CA 1
ATOM 1525 C C . ASP A 1 198 ? -23.412 -16.366 72.985 1.00 72.69 198 ASP A C 1
ATOM 1527 O O . ASP A 1 198 ? -22.327 -16.476 73.564 1.00 72.69 198 ASP A O 1
ATOM 1531 N N . THR A 1 199 ? -23.513 -16.446 71.655 1.00 77.75 199 THR A N 1
ATOM 1532 C CA . THR A 1 199 ? -22.399 -16.804 70.758 1.00 77.75 199 THR A CA 1
ATOM 1533 C C . THR A 1 199 ? -21.803 -15.626 69.989 1.00 77.75 199 THR A C 1
ATOM 1535 O O . THR A 1 199 ? -20.692 -15.761 69.480 1.00 77.75 199 THR A O 1
ATOM 1538 N N . GLU A 1 200 ? -22.510 -14.494 69.914 1.00 79.69 200 GLU A N 1
ATOM 1539 C CA . GLU A 1 200 ? -22.212 -13.339 69.048 1.00 79.69 200 GLU A CA 1
ATOM 1540 C C . GLU A 1 200 ? -22.068 -13.699 67.553 1.00 79.69 200 GLU A C 1
ATOM 1542 O O . GLU A 1 200 ? -21.529 -12.920 66.768 1.00 79.69 200 GLU A O 1
ATOM 1547 N N . ASP A 1 201 ? -22.571 -14.867 67.136 1.00 83.94 201 ASP A N 1
ATOM 1548 C CA . ASP A 1 201 ? -22.524 -15.345 65.756 1.00 83.94 201 ASP A CA 1
ATOM 1549 C C . ASP A 1 201 ? -23.891 -15.890 65.328 1.00 83.94 201 ASP A C 1
ATOM 1551 O O . ASP A 1 201 ? -24.648 -16.428 66.134 1.00 83.94 201 ASP A O 1
ATOM 1555 N N . PHE A 1 202 ? -24.240 -15.726 64.054 1.00 86.06 202 PHE A N 1
ATOM 1556 C CA . PHE A 1 202 ? -25.527 -16.170 63.518 1.00 86.06 202 PHE A CA 1
ATOM 1557 C C . PHE A 1 202 ? -25.303 -17.126 62.356 1.00 86.06 202 PHE A C 1
ATOM 1559 O O . PHE A 1 202 ? -24.700 -16.748 61.354 1.00 86.06 202 PHE A O 1
ATOM 1566 N N . VAL A 1 203 ? -25.796 -18.359 62.485 1.00 85.50 203 VAL A N 1
ATOM 1567 C CA . VAL A 1 203 ? -25.735 -19.373 61.426 1.00 85.50 203 VAL A CA 1
ATOM 1568 C C . VAL A 1 203 ? -26.952 -19.208 60.527 1.00 85.50 203 VAL A C 1
ATOM 1570 O O . VAL A 1 203 ? -28.066 -19.507 60.955 1.00 85.50 203 VAL A O 1
ATOM 1573 N N . PHE A 1 204 ? -26.742 -18.767 59.290 1.00 84.62 204 PHE A N 1
ATOM 1574 C CA . PHE A 1 204 ? -27.820 -18.550 58.319 1.00 84.62 204 PHE A CA 1
ATOM 1575 C C . PHE A 1 204 ? -27.927 -19.656 57.255 1.00 84.62 204 PHE A C 1
ATOM 1577 O O . PHE A 1 204 ? -28.922 -19.696 56.534 1.00 84.62 204 PHE A O 1
ATOM 1584 N N . THR A 1 205 ? -26.968 -20.589 57.175 1.00 82.12 205 THR A N 1
ATOM 1585 C CA . THR A 1 205 ? -27.023 -21.711 56.217 1.00 82.12 205 THR A CA 1
ATOM 1586 C C . THR A 1 205 ? -28.273 -22.570 56.389 1.00 82.12 205 THR A C 1
ATOM 1588 O O . THR A 1 205 ? -28.556 -23.065 57.482 1.00 82.12 205 THR A O 1
ATOM 1591 N N . GLY A 1 206 ? -28.984 -22.817 55.290 1.00 83.31 206 GLY A N 1
ATOM 1592 C CA . GLY A 1 206 ? -30.210 -23.611 55.254 1.00 83.31 206 GLY A CA 1
ATOM 1593 C C . GLY A 1 206 ? -31.421 -22.903 55.863 1.00 83.31 206 GLY A C 1
ATOM 1594 O O . GLY A 1 206 ? -32.458 -23.544 56.033 1.00 83.31 206 GLY A O 1
ATOM 1595 N N . LYS A 1 207 ? -31.300 -21.608 56.192 1.00 87.25 207 LYS A N 1
ATOM 1596 C CA . LYS A 1 207 ? -32.343 -20.806 56.849 1.00 87.25 207 LYS A CA 1
ATOM 1597 C C . LYS A 1 207 ? -32.939 -19.710 55.953 1.00 87.25 207 LYS A C 1
ATOM 1599 O O . LYS A 1 207 ? -33.766 -18.924 56.413 1.00 87.25 207 LYS A O 1
ATOM 1604 N N . THR A 1 208 ? -32.579 -19.670 54.667 1.00 86.75 208 THR A N 1
ATOM 1605 C CA . THR A 1 208 ? -33.040 -18.658 53.696 1.00 86.75 208 THR A CA 1
ATOM 1606 C C . THR A 1 208 ? -34.563 -18.516 53.654 1.00 86.75 208 THR A C 1
ATOM 1608 O O . THR A 1 208 ? -35.068 -17.405 53.783 1.00 86.75 208 THR A O 1
ATOM 1611 N N . GLU A 1 209 ? -35.319 -19.618 53.569 1.00 88.56 209 GLU A N 1
ATOM 1612 C CA . GLU A 1 209 ? -36.794 -19.568 53.537 1.00 88.56 209 GLU A CA 1
ATOM 1613 C C . GLU A 1 209 ? -37.393 -18.908 54.790 1.00 88.56 209 GLU A C 1
ATOM 1615 O O . GLU A 1 209 ? -38.346 -18.137 54.697 1.00 88.56 209 GLU A O 1
ATOM 1620 N N . GLN A 1 210 ? -36.823 -19.181 55.965 1.00 89.81 210 GLN A N 1
ATOM 1621 C CA . GLN A 1 210 ? -37.289 -18.634 57.241 1.00 89.81 210 GLN A CA 1
ATOM 1622 C C . GLN A 1 210 ? -36.963 -17.137 57.353 1.00 89.81 210 GLN A C 1
ATOM 1624 O O . GLN A 1 210 ? -37.807 -16.353 57.785 1.00 89.81 210 GLN A O 1
ATOM 1629 N N . ILE A 1 211 ? -35.774 -16.718 56.904 1.00 89.12 211 ILE A N 1
ATOM 1630 C CA . ILE A 1 211 ? -35.383 -15.301 56.843 1.00 89.12 211 ILE A CA 1
ATOM 1631 C C . ILE A 1 211 ? -36.300 -14.533 55.877 1.00 89.12 211 ILE A C 1
ATOM 1633 O O . ILE A 1 211 ? -36.800 -13.458 56.216 1.00 89.12 211 ILE A O 1
ATOM 1637 N N . LEU A 1 212 ? -36.583 -15.100 54.700 1.00 90.50 212 LEU A N 1
ATOM 1638 C CA . LEU A 1 212 ? -37.506 -14.504 53.732 1.00 90.50 212 LEU A CA 1
ATOM 1639 C C . LEU A 1 212 ? -38.941 -14.445 54.268 1.00 90.50 212 LEU A C 1
ATOM 1641 O O . LEU A 1 212 ? -39.615 -13.441 54.051 1.00 90.50 212 LEU A O 1
ATOM 1645 N N . ALA A 1 213 ? -39.393 -15.450 55.025 1.00 92.06 213 ALA A N 1
ATOM 1646 C CA . ALA A 1 213 ? -40.708 -15.435 55.667 1.00 92.06 213 ALA A CA 1
ATOM 1647 C C . ALA A 1 213 ? -40.843 -14.294 56.691 1.00 92.06 213 ALA A C 1
ATOM 1649 O O . ALA A 1 213 ? -41.887 -13.642 56.747 1.00 92.06 213 ALA A O 1
ATOM 1650 N N . VAL A 1 214 ? -39.786 -13.993 57.459 1.00 91.31 214 VAL A N 1
ATOM 1651 C CA . VAL A 1 214 ? -39.768 -12.815 58.346 1.00 91.31 214 VAL A CA 1
ATOM 1652 C C . VAL A 1 214 ? -39.958 -11.532 57.536 1.00 91.31 214 VAL A C 1
ATOM 1654 O O . VAL A 1 214 ? -40.824 -10.722 57.868 1.00 91.31 214 VAL A O 1
ATOM 1657 N N . LEU A 1 215 ? -39.195 -11.357 56.454 1.00 90.56 215 LEU A N 1
ATOM 1658 C CA . LEU A 1 215 ? -39.303 -10.177 55.591 1.00 90.56 215 LEU A CA 1
ATOM 1659 C C . LEU A 1 215 ? -40.678 -10.075 54.916 1.00 90.56 215 LEU A C 1
ATOM 1661 O O . LEU A 1 215 ? -41.241 -8.981 54.848 1.00 90.56 215 LEU A O 1
ATOM 1665 N N . GLU A 1 216 ? -41.262 -11.197 54.491 1.00 91.75 216 GLU A N 1
ATOM 1666 C CA . GLU A 1 216 ? -42.603 -11.244 53.905 1.00 91.75 216 GLU A CA 1
ATOM 1667 C C . GLU A 1 216 ? -43.664 -10.787 54.914 1.00 91.75 216 GLU A C 1
ATOM 1669 O O . GLU A 1 216 ? -44.529 -9.971 54.577 1.00 91.75 216 GLU A O 1
ATOM 1674 N N . ILE A 1 217 ? -43.587 -11.251 56.165 1.00 91.94 217 ILE A N 1
ATOM 1675 C CA . ILE A 1 217 ? -44.512 -10.825 57.220 1.00 91.94 217 ILE A CA 1
ATOM 1676 C C . ILE A 1 217 ? -44.352 -9.327 57.494 1.00 91.94 217 ILE A C 1
ATOM 1678 O O . ILE A 1 217 ? -45.349 -8.599 57.503 1.00 91.94 217 ILE A O 1
ATOM 1682 N N . LEU A 1 218 ? -43.112 -8.845 57.642 1.00 89.12 218 LEU A N 1
ATOM 1683 C CA . LEU A 1 218 ? -42.826 -7.420 57.832 1.00 89.12 218 LEU A CA 1
ATOM 1684 C C . LEU A 1 218 ? -43.375 -6.581 56.663 1.00 89.12 218 LEU A C 1
ATOM 1686 O O . LEU A 1 218 ? -44.030 -5.563 56.888 1.00 89.12 218 LEU A O 1
ATOM 1690 N N . SER A 1 219 ? -43.217 -7.039 55.419 1.00 88.56 219 SER A N 1
ATOM 1691 C CA . SER A 1 219 ? -43.725 -6.345 54.225 1.00 88.56 219 SER A CA 1
ATOM 1692 C C . SER A 1 219 ? -45.250 -6.185 54.200 1.00 88.56 219 SER A C 1
ATOM 1694 O O . SER A 1 219 ? -45.770 -5.292 53.529 1.00 88.56 219 SER A O 1
ATOM 1696 N N . ASN A 1 220 ? -45.986 -7.005 54.954 1.00 90.38 220 ASN A N 1
ATOM 1697 C CA . ASN A 1 220 ? -47.446 -6.989 54.990 1.00 90.38 220 ASN A CA 1
ATOM 1698 C C . ASN A 1 220 ? -48.033 -6.321 56.246 1.00 90.38 220 ASN A C 1
ATOM 1700 O O . ASN A 1 220 ? -49.258 -6.250 56.356 1.00 90.38 220 ASN A O 1
ATOM 1704 N N . LEU A 1 221 ? -47.203 -5.781 57.149 1.00 92.50 221 LEU A N 1
ATOM 1705 C CA . LEU A 1 221 ? -47.682 -5.046 58.325 1.00 92.50 221 LEU A CA 1
ATOM 1706 C C . LEU A 1 221 ? -48.402 -3.755 57.920 1.00 92.50 221 LEU A C 1
ATOM 1708 O O . LEU A 1 221 ? -47.829 -2.883 57.261 1.00 92.50 221 LEU A O 1
ATOM 1712 N N . ASN A 1 222 ? -49.641 -3.594 58.378 1.00 90.31 222 ASN A N 1
ATOM 1713 C CA . ASN A 1 222 ? -50.493 -2.448 58.070 1.00 90.31 222 ASN A CA 1
ATOM 1714 C C . ASN A 1 222 ? -49.834 -1.120 58.471 1.00 90.31 222 ASN A C 1
ATOM 1716 O O . ASN A 1 222 ? -49.909 -0.134 57.736 1.00 90.31 222 ASN A O 1
ATOM 1720 N N . TYR A 1 223 ? -49.160 -1.100 59.620 1.00 90.19 223 TYR A N 1
ATOM 1721 C CA . TYR A 1 223 ? -48.467 0.060 60.158 1.00 90.19 223 TYR A CA 1
ATOM 1722 C C . TYR A 1 223 ? -47.268 0.485 59.317 1.00 90.19 223 TYR A C 1
ATOM 1724 O O . TYR A 1 223 ? -47.139 1.674 59.025 1.00 90.19 223 TYR A O 1
ATOM 1732 N N . LEU A 1 224 ? -46.434 -0.459 58.866 1.00 88.25 224 LEU A N 1
ATOM 1733 C CA . LEU A 1 224 ? -45.304 -0.127 57.992 1.00 88.25 224 LEU A CA 1
ATOM 1734 C C . LEU A 1 224 ? -45.790 0.435 56.648 1.00 88.25 224 LEU A C 1
ATOM 1736 O O . LEU A 1 224 ? -45.201 1.379 56.118 1.00 88.25 224 LEU A O 1
ATOM 1740 N N . GLN A 1 225 ? -46.914 -0.072 56.134 1.00 87.62 225 GLN A N 1
ATOM 1741 C CA . GLN A 1 225 ? -47.491 0.425 54.885 1.00 87.62 225 GLN A CA 1
ATOM 1742 C C . GLN A 1 225 ? -48.124 1.816 55.017 1.00 87.62 225 GLN A C 1
ATOM 1744 O O . GLN A 1 225 ? -47.893 2.668 54.162 1.00 87.62 225 GLN A O 1
ATOM 1749 N N . ASP A 1 226 ? -48.852 2.104 56.100 1.00 88.69 226 ASP A N 1
ATOM 1750 C CA . ASP A 1 226 ? -49.406 3.450 56.344 1.00 88.69 226 ASP A CA 1
ATOM 1751 C C . ASP A 1 226 ? -48.314 4.490 56.647 1.00 88.69 226 ASP A C 1
ATOM 1753 O O . ASP A 1 226 ? -48.459 5.676 56.340 1.00 88.69 226 ASP A O 1
ATOM 1757 N N . ARG A 1 227 ? -47.205 4.059 57.261 1.00 89.25 227 ARG A N 1
ATOM 1758 C CA . ARG A 1 227 ? -46.116 4.935 57.720 1.00 89.25 227 ARG A CA 1
ATOM 1759 C C . ARG A 1 227 ? -44.864 4.880 56.857 1.00 89.25 227 ARG A C 1
ATOM 1761 O O . ARG A 1 227 ? -43.840 5.392 57.295 1.00 89.25 227 ARG A O 1
ATOM 1768 N N . SER A 1 228 ? -44.937 4.347 55.636 1.00 89.00 228 SER A N 1
ATOM 1769 C CA . SER A 1 228 ? -43.767 4.159 54.763 1.00 89.00 228 SER A CA 1
ATOM 1770 C C . SER A 1 228 ? -42.886 5.409 54.643 1.00 89.00 228 SER A C 1
ATOM 1772 O O . SER A 1 228 ? -41.703 5.344 54.964 1.00 89.00 228 SER A O 1
ATOM 1774 N N . GLN A 1 229 ? -43.468 6.566 54.297 1.00 88.88 229 GLN A N 1
ATOM 1775 C CA . GLN A 1 229 ? -42.739 7.842 54.225 1.00 88.88 229 GLN A CA 1
ATOM 1776 C C . GLN A 1 229 ? -42.060 8.198 55.557 1.00 88.88 229 GLN A C 1
ATOM 1778 O O . GLN A 1 229 ? -40.862 8.459 55.596 1.00 88.88 229 GLN A O 1
ATOM 1783 N N . ALA A 1 230 ? -42.829 8.200 56.650 1.00 88.00 230 ALA A N 1
ATOM 1784 C CA . ALA A 1 230 ? -42.337 8.600 57.965 1.00 88.00 230 ALA A CA 1
ATOM 1785 C C . ALA A 1 230 ? -41.216 7.678 58.460 1.00 88.00 230 ALA A C 1
ATOM 1787 O O . ALA A 1 230 ? -40.255 8.148 59.055 1.00 88.00 230 ALA A O 1
ATOM 1788 N N . ILE A 1 231 ? -41.325 6.373 58.203 1.00 89.44 231 ILE A N 1
ATOM 1789 C CA . ILE A 1 231 ? -40.309 5.384 58.572 1.00 89.44 231 ILE A CA 1
ATOM 1790 C C . ILE A 1 231 ? -39.015 5.631 57.800 1.00 89.44 231 ILE A C 1
ATOM 1792 O O . ILE A 1 231 ? -37.954 5.633 58.414 1.00 89.44 231 ILE A O 1
ATOM 1796 N N . VAL A 1 232 ? -39.095 5.880 56.490 1.00 89.62 232 VAL A N 1
ATOM 1797 C CA . VAL A 1 232 ? -37.923 6.175 55.652 1.00 89.62 232 VAL A CA 1
ATOM 1798 C C . VAL A 1 232 ? -37.232 7.460 56.111 1.00 89.62 232 VAL A C 1
ATOM 1800 O O . VAL A 1 232 ? -36.034 7.445 56.384 1.00 89.62 232 VAL A O 1
ATOM 1803 N N . GLU A 1 233 ? -37.977 8.557 56.264 1.00 89.12 233 GLU A N 1
ATOM 1804 C CA . GLU A 1 233 ? -37.428 9.848 56.708 1.00 89.12 233 GLU A CA 1
ATOM 1805 C C . GLU A 1 233 ? -36.772 9.742 58.092 1.00 89.12 233 GLU A C 1
ATOM 1807 O O . GLU A 1 233 ? -35.663 10.238 58.299 1.00 89.12 233 GLU A O 1
ATOM 1812 N N . VAL A 1 234 ? -37.416 9.034 59.026 1.00 88.38 234 VAL A N 1
ATOM 1813 C CA . VAL A 1 234 ? -36.864 8.775 60.361 1.00 88.38 234 VAL A CA 1
ATOM 1814 C C . VAL A 1 234 ? -35.606 7.912 60.293 1.00 88.38 234 VAL A C 1
ATOM 1816 O O . VAL A 1 234 ? -34.612 8.250 60.937 1.00 88.38 234 VAL A O 1
ATOM 1819 N N . ALA A 1 235 ? -35.621 6.828 59.515 1.00 87.56 235 ALA A N 1
ATOM 1820 C CA . ALA A 1 235 ? -34.482 5.927 59.377 1.00 87.56 235 ALA A CA 1
ATOM 1821 C C . ALA A 1 235 ? -33.236 6.673 58.875 1.00 87.56 235 ALA A C 1
ATOM 1823 O O . ALA A 1 235 ? -32.166 6.545 59.469 1.00 87.56 235 ALA A O 1
ATOM 1824 N N . PHE A 1 236 ? -33.381 7.522 57.853 1.00 88.19 236 PHE A N 1
ATOM 1825 C CA . PHE A 1 236 ? -32.276 8.349 57.362 1.00 88.19 236 PHE A CA 1
ATOM 1826 C C . PHE A 1 236 ? -31.892 9.479 58.325 1.00 88.19 236 PHE A C 1
ATOM 1828 O O . PHE A 1 236 ? -30.710 9.808 58.423 1.00 88.19 236 PHE A O 1
ATOM 1835 N N . SER A 1 237 ? -32.833 10.021 59.106 1.00 86.06 237 SER A N 1
ATOM 1836 C CA . SER A 1 237 ? -32.516 11.035 60.124 1.00 86.06 237 SER A CA 1
ATOM 1837 C C . SER A 1 237 ? -31.565 10.510 61.206 1.00 86.06 237 SER A C 1
ATOM 1839 O O . SER 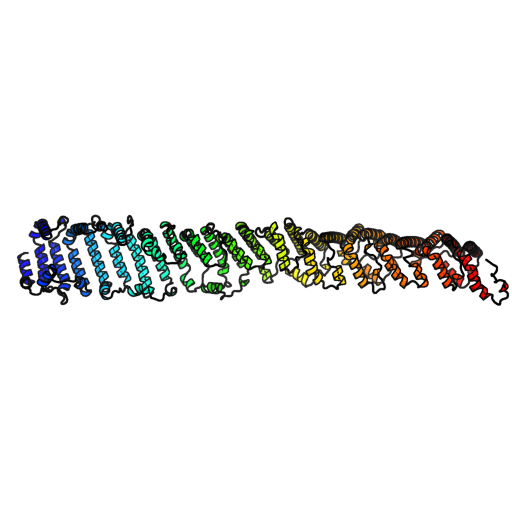A 1 237 ? -30.693 11.251 61.657 1.00 86.06 237 SER A O 1
ATOM 1841 N N . PHE A 1 238 ? -31.651 9.220 61.565 1.00 86.88 238 PHE A N 1
ATOM 1842 C CA . PHE A 1 238 ? -30.692 8.586 62.480 1.00 86.88 238 PHE A CA 1
ATOM 1843 C C . PHE A 1 238 ? -29.273 8.526 61.909 1.00 86.88 238 PHE A C 1
ATOM 1845 O O . PHE A 1 238 ? -28.308 8.423 62.664 1.00 86.88 238 PHE A O 1
ATOM 1852 N N . LEU A 1 239 ? -29.147 8.618 60.587 1.00 86.19 239 LEU A N 1
ATOM 1853 C CA . LEU A 1 239 ? -27.883 8.717 59.873 1.00 86.19 239 LEU A CA 1
ATOM 1854 C C . LEU A 1 239 ? -27.529 10.174 59.553 1.00 86.19 239 LEU A C 1
ATOM 1856 O O . LEU A 1 239 ? -26.691 10.389 58.689 1.00 86.19 239 LEU A O 1
ATOM 1860 N N . ASP A 1 240 ? -28.160 11.172 60.186 1.00 85.62 240 ASP A N 1
ATOM 1861 C CA . ASP A 1 240 ? -28.191 12.602 59.820 1.00 85.62 240 ASP A CA 1
ATOM 1862 C C . ASP A 1 240 ? -28.274 12.867 58.304 1.00 85.62 240 ASP A C 1
ATOM 1864 O O . ASP A 1 240 ? -27.565 13.721 57.764 1.00 85.62 240 ASP A O 1
ATOM 1868 N N . ILE A 1 241 ? -29.119 12.109 57.609 1.00 88.00 241 ILE A N 1
ATOM 1869 C CA . ILE A 1 241 ? -29.439 12.298 56.196 1.00 88.00 241 ILE A CA 1
ATOM 1870 C C . ILE A 1 241 ? -30.892 12.766 56.101 1.00 88.00 241 ILE A C 1
ATOM 1872 O O . ILE A 1 241 ? -31.781 12.238 56.764 1.00 88.00 241 ILE A O 1
ATOM 1876 N N . THR A 1 242 ? -31.143 13.783 55.277 1.00 84.94 242 THR A N 1
ATOM 1877 C CA . THR A 1 242 ? -32.501 14.267 54.998 1.00 84.94 242 THR A CA 1
ATOM 1878 C C . THR A 1 242 ? -32.910 13.823 53.602 1.00 84.94 242 THR A C 1
ATOM 1880 O O . THR A 1 242 ? -32.264 14.206 52.630 1.00 84.94 242 THR A O 1
ATOM 1883 N N . VAL A 1 243 ? -33.992 13.053 53.509 1.00 86.50 243 VAL A N 1
ATOM 1884 C CA . VAL A 1 243 ? -34.599 12.614 52.244 1.00 86.50 243 VAL A CA 1
ATOM 1885 C C . VAL A 1 243 ? -36.080 12.984 52.209 1.00 86.50 243 VAL A C 1
ATOM 1887 O O . VAL A 1 243 ? -36.692 13.172 53.259 1.00 86.50 243 VAL A O 1
ATOM 1890 N N . ASP A 1 244 ? -36.658 13.081 51.013 1.00 86.75 244 ASP A N 1
ATOM 1891 C CA . ASP A 1 244 ? -38.109 13.185 50.822 1.00 86.75 244 ASP A CA 1
ATOM 1892 C C . ASP A 1 244 ? -38.670 11.788 50.545 1.00 86.75 244 ASP A C 1
ATOM 1894 O O . ASP A 1 244 ? -38.575 11.279 49.430 1.00 86.75 244 ASP A O 1
ATOM 1898 N N . GLY A 1 245 ? -39.239 11.151 51.571 1.00 84.00 245 GLY A N 1
ATOM 1899 C CA . GLY A 1 245 ? -39.803 9.805 51.452 1.00 84.00 245 GLY A CA 1
ATOM 1900 C C . GLY A 1 245 ? -41.151 9.763 50.724 1.00 84.00 245 GLY A C 1
ATOM 1901 O O . GLY A 1 245 ? -41.798 8.709 50.694 1.00 84.00 245 GLY A O 1
ATOM 1902 N N . SER A 1 246 ? -41.639 10.889 50.190 1.00 84.81 246 SER A N 1
ATOM 1903 C CA . SER A 1 246 ? -42.937 10.934 49.525 1.00 84.81 246 SER A CA 1
ATOM 1904 C C . SER A 1 246 ? -42.950 10.067 48.260 1.00 84.81 246 SER A C 1
ATOM 1906 O O . SER A 1 246 ? -42.115 10.172 47.368 1.00 84.81 246 SER A O 1
ATOM 1908 N N . GLY A 1 247 ? -43.927 9.160 48.183 1.00 83.69 247 GLY A N 1
ATOM 1909 C CA . GLY A 1 247 ? -44.058 8.226 47.061 1.00 83.69 247 GLY A CA 1
ATOM 1910 C C . GLY A 1 247 ? -43.273 6.917 47.196 1.00 83.69 247 GLY A C 1
ATOM 1911 O O . GLY A 1 247 ? -43.388 6.081 46.296 1.00 83.69 247 GLY A O 1
ATOM 1912 N N . ILE A 1 248 ? -42.548 6.701 48.302 1.00 91.62 248 ILE A N 1
ATOM 1913 C CA . ILE A 1 248 ? -41.971 5.393 48.645 1.00 91.62 248 ILE A CA 1
ATOM 1914 C C . ILE A 1 248 ? -43.055 4.472 49.221 1.00 91.62 248 ILE A C 1
ATOM 1916 O O . ILE A 1 248 ? -43.809 4.862 50.116 1.00 91.62 248 ILE A O 1
ATOM 1920 N N . SER A 1 249 ? -43.110 3.232 48.731 1.00 90.56 249 SER A N 1
ATOM 1921 C CA . SER A 1 249 ? -43.909 2.152 49.315 1.00 90.56 249 SER A CA 1
ATOM 1922 C C . SER A 1 249 ? -42.974 1.120 49.928 1.00 90.56 249 SER A C 1
ATOM 1924 O O . SER A 1 249 ? -42.256 0.444 49.198 1.00 90.56 249 SER A O 1
ATOM 1926 N N . LEU A 1 250 ? -42.996 0.956 51.255 1.00 90.00 250 LEU A N 1
ATOM 1927 C CA . LEU A 1 250 ? -42.149 -0.053 51.895 1.00 90.00 250 LEU A CA 1
ATOM 1928 C C . LEU A 1 250 ? -42.505 -1.473 51.454 1.00 90.00 250 LEU A C 1
ATOM 1930 O O . LEU A 1 250 ? -41.636 -2.328 51.485 1.00 90.00 250 LEU A O 1
ATOM 1934 N N . LYS A 1 251 ? -43.744 -1.750 51.032 1.00 89.00 251 LYS A N 1
ATOM 1935 C CA . LYS A 1 251 ? -44.100 -3.054 50.458 1.00 89.00 251 LYS A CA 1
ATOM 1936 C C . LYS A 1 251 ? -43.336 -3.345 49.172 1.00 89.00 251 LYS A C 1
ATOM 1938 O O . LYS A 1 251 ? -42.770 -4.426 49.053 1.00 89.00 251 LYS A O 1
ATOM 1943 N N . ASP A 1 252 ? -43.340 -2.398 48.237 1.00 90.44 252 ASP A N 1
ATOM 1944 C CA . ASP A 1 252 ? -42.655 -2.562 46.953 1.00 90.44 252 ASP A CA 1
ATOM 1945 C C . ASP A 1 252 ? -41.134 -2.657 47.177 1.00 90.44 252 ASP A C 1
ATOM 1947 O O . ASP A 1 252 ? -40.487 -3.558 46.654 1.00 90.44 252 ASP A O 1
ATOM 1951 N N . GLU A 1 253 ? -40.577 -1.806 48.045 1.00 92.50 253 GLU A N 1
ATOM 1952 C CA . GLU A 1 253 ? -39.144 -1.814 48.376 1.00 92.50 253 GLU A CA 1
ATOM 1953 C C . GLU A 1 253 ? -38.711 -3.079 49.134 1.00 92.50 253 GLU A C 1
ATOM 1955 O O . GLU A 1 253 ? -37.665 -3.651 48.839 1.00 92.50 253 GLU A O 1
ATOM 1960 N N . LEU A 1 254 ? -39.513 -3.568 50.087 1.00 90.62 254 LEU A N 1
ATOM 1961 C CA . LEU A 1 254 ? -39.206 -4.809 50.806 1.00 90.62 254 LEU A CA 1
ATOM 1962 C C . LEU A 1 254 ? -39.264 -6.029 49.886 1.00 90.62 254 LEU A C 1
ATOM 1964 O O . LEU A 1 254 ? -38.491 -6.956 50.098 1.00 90.62 254 LEU A O 1
ATOM 1968 N N . ALA A 1 255 ? -40.111 -6.026 48.852 1.00 90.81 255 ALA A N 1
ATOM 1969 C CA . ALA A 1 255 ? -40.107 -7.088 47.848 1.00 90.81 255 ALA A CA 1
ATOM 1970 C C . ALA A 1 255 ? -38.785 -7.119 47.058 1.00 90.81 255 ALA A C 1
ATOM 1972 O O . ALA A 1 255 ? -38.234 -8.196 46.841 1.00 90.81 255 ALA A O 1
ATOM 1973 N N . LEU A 1 256 ? -38.237 -5.953 46.693 1.00 93.69 256 LEU A N 1
ATOM 1974 C CA . LEU A 1 256 ? -36.914 -5.853 46.062 1.00 93.69 256 LEU A CA 1
ATOM 1975 C C . LEU A 1 256 ? -35.797 -6.291 47.026 1.00 93.69 256 LEU A C 1
ATOM 1977 O O . LEU A 1 256 ? -34.919 -7.063 46.646 1.00 93.69 256 LEU A O 1
ATOM 1981 N N . ILE A 1 257 ? -35.866 -5.876 48.297 1.00 91.94 257 ILE A N 1
ATOM 1982 C CA . ILE A 1 257 ? -34.918 -6.299 49.343 1.00 91.94 257 ILE A CA 1
ATOM 1983 C C . ILE A 1 257 ? -34.964 -7.815 49.551 1.00 91.94 257 ILE A C 1
ATOM 1985 O O . ILE A 1 257 ? -33.912 -8.425 49.712 1.00 91.94 257 ILE A O 1
ATOM 1989 N N . MET A 1 258 ? -36.144 -8.440 49.529 1.00 92.12 258 MET A N 1
ATOM 1990 C CA . MET A 1 258 ? -36.274 -9.897 49.624 1.00 92.12 258 MET A CA 1
ATOM 1991 C C . MET A 1 258 ? -35.522 -10.598 48.490 1.00 92.12 258 MET A C 1
ATOM 1993 O O . MET A 1 258 ? -34.773 -11.530 48.772 1.00 92.12 258 MET A O 1
ATOM 1997 N N . THR A 1 259 ? -35.641 -10.112 47.248 1.00 93.06 259 THR A N 1
ATOM 1998 C CA . THR A 1 259 ? -34.855 -10.623 46.112 1.00 93.06 259 THR A CA 1
ATOM 1999 C C . THR A 1 259 ? -33.354 -10.484 46.370 1.00 93.06 259 THR A C 1
ATOM 2001 O O . THR A 1 259 ? -32.613 -11.452 46.210 1.00 93.06 259 THR A O 1
ATOM 2004 N N . ILE A 1 260 ? -32.894 -9.311 46.823 1.00 93.38 260 ILE A N 1
ATOM 2005 C CA . ILE A 1 260 ? -31.471 -9.068 47.118 1.00 93.38 260 ILE A CA 1
ATOM 2006 C C . ILE A 1 260 ? -30.969 -10.015 48.216 1.00 93.38 260 ILE A C 1
ATOM 2008 O O . ILE A 1 260 ? -29.916 -10.632 48.063 1.00 93.38 260 ILE A O 1
ATOM 2012 N N . VAL A 1 261 ? -31.723 -10.156 49.310 1.00 91.88 261 VAL A N 1
ATOM 2013 C CA . VAL A 1 261 ? -31.381 -11.028 50.444 1.00 91.88 261 VAL A CA 1
ATOM 2014 C C . VAL A 1 261 ? -31.343 -12.492 50.014 1.00 91.88 261 VAL A C 1
ATOM 2016 O O . VAL A 1 261 ? -30.404 -13.194 50.375 1.00 91.88 261 VAL A O 1
ATOM 2019 N N . GLU A 1 262 ? -32.310 -12.950 49.218 1.00 92.81 262 GLU A N 1
ATOM 2020 C CA . GLU A 1 262 ? -32.328 -14.315 48.685 1.00 92.81 262 GLU A CA 1
ATOM 2021 C C . GLU A 1 262 ? -31.081 -14.601 47.839 1.00 92.81 262 GLU A C 1
ATOM 2023 O O . GLU A 1 262 ? -30.385 -15.590 48.075 1.00 92.81 262 GLU A O 1
ATOM 2028 N N . GLN A 1 263 ? -30.761 -13.723 46.882 1.00 93.69 263 GLN A N 1
ATOM 2029 C CA . GLN A 1 263 ? -29.594 -13.895 46.014 1.00 93.69 263 GLN A CA 1
ATOM 2030 C C . GLN A 1 263 ? -28.278 -13.828 46.798 1.00 93.69 263 GLN A C 1
ATOM 2032 O O . GLN A 1 263 ? -27.395 -14.659 46.578 1.00 93.69 263 GLN A O 1
ATOM 2037 N N . ALA A 1 264 ? -28.161 -12.898 47.750 1.00 89.56 264 ALA A N 1
ATOM 2038 C CA . ALA A 1 264 ? -26.981 -12.765 48.597 1.00 89.56 264 ALA A CA 1
ATOM 2039 C C . ALA A 1 264 ? -26.775 -13.996 49.492 1.00 89.56 264 ALA A C 1
ATOM 2041 O O . ALA A 1 264 ? -25.673 -14.538 49.527 1.00 89.56 264 ALA A O 1
ATOM 2042 N N . LEU A 1 265 ? -27.821 -14.482 50.171 1.00 88.62 265 LEU A N 1
ATOM 2043 C CA . LEU A 1 265 ? -27.735 -15.684 51.009 1.00 88.62 265 LEU A CA 1
ATOM 2044 C C . LEU A 1 265 ? -27.369 -16.916 50.180 1.00 88.62 265 LEU A C 1
ATOM 2046 O O . LEU A 1 265 ? -26.466 -17.657 50.562 1.00 88.62 265 LEU A O 1
ATOM 2050 N N . ASN A 1 266 ? -27.993 -17.096 49.014 1.00 88.62 266 ASN A N 1
ATOM 2051 C CA . ASN A 1 266 ? -27.660 -18.196 48.110 1.00 88.62 266 ASN A CA 1
ATOM 2052 C C . ASN A 1 266 ? -26.193 -18.131 47.646 1.00 88.62 266 ASN A C 1
ATOM 2054 O O . ASN A 1 266 ? -25.527 -19.163 47.589 1.00 88.62 266 ASN A O 1
ATOM 2058 N N . ALA A 1 267 ? -25.669 -16.941 47.332 1.00 88.00 267 ALA A N 1
ATOM 2059 C CA . ALA A 1 267 ? -24.267 -16.764 46.954 1.00 88.00 267 ALA A CA 1
ATOM 2060 C C . ALA A 1 267 ? -23.306 -17.059 48.121 1.00 88.00 267 ALA A C 1
ATOM 2062 O O . ALA A 1 267 ? -22.300 -17.742 47.930 1.00 88.00 267 ALA A O 1
ATOM 2063 N N . LEU A 1 268 ? -23.633 -16.601 49.334 1.00 86.75 268 LEU A N 1
ATOM 2064 C CA . LEU A 1 268 ? -22.859 -16.893 50.544 1.00 86.75 268 LEU A CA 1
ATOM 2065 C C . LEU A 1 268 ? -22.819 -18.401 50.837 1.00 86.75 268 LEU A C 1
ATOM 2067 O O . LEU A 1 268 ? -21.744 -18.949 51.085 1.00 86.75 268 LEU A O 1
ATOM 2071 N N . GLU A 1 269 ? -23.958 -19.092 50.732 1.00 85.56 269 GLU A N 1
ATOM 2072 C CA . GLU A 1 269 ? -24.042 -20.543 50.938 1.00 85.56 269 GLU A CA 1
ATOM 2073 C C . GLU A 1 269 ? -23.203 -21.337 49.927 1.00 85.56 269 GLU A C 1
ATOM 2075 O O . GLU A 1 269 ? -22.535 -22.298 50.314 1.00 85.56 269 GLU A O 1
ATOM 2080 N N . ARG A 1 270 ? -23.194 -20.934 48.645 1.00 86.44 270 ARG A N 1
ATOM 2081 C CA . ARG A 1 270 ? -22.378 -21.583 47.596 1.00 86.44 270 ARG A CA 1
ATOM 2082 C C . ARG A 1 270 ? -20.886 -21.566 47.917 1.00 86.44 270 ARG A C 1
ATOM 2084 O O . ARG A 1 270 ? -20.192 -22.518 47.573 1.00 86.44 270 ARG A O 1
ATOM 2091 N N . HIS A 1 271 ? -20.420 -20.510 48.580 1.00 84.75 271 HIS A N 1
ATOM 2092 C CA . HIS A 1 271 ? -19.011 -20.296 48.927 1.00 84.75 271 HIS A CA 1
ATOM 2093 C C . HIS A 1 271 ? -18.682 -20.627 50.383 1.00 84.75 271 HIS A C 1
ATOM 2095 O O . HIS A 1 271 ? -17.674 -20.167 50.918 1.00 84.75 271 HIS A O 1
ATOM 2101 N N . GLU A 1 272 ? -19.529 -21.429 51.032 1.00 84.25 272 GLU A N 1
ATOM 2102 C CA . GLU A 1 272 ? -19.320 -21.912 52.401 1.00 84.25 272 GLU A CA 1
ATOM 2103 C C . GLU A 1 272 ? -19.177 -20.779 53.443 1.00 84.25 272 GLU A C 1
ATOM 2105 O O . GLU A 1 272 ? -18.525 -20.950 54.476 1.00 84.25 272 GLU A O 1
ATOM 2110 N N . PHE A 1 273 ? -19.801 -19.619 53.203 1.00 85.75 273 PHE A N 1
ATOM 2111 C CA . PHE A 1 273 ? -20.019 -18.602 54.234 1.00 85.75 273 PHE A CA 1
ATOM 2112 C C . PHE A 1 273 ? -21.286 -18.973 54.985 1.00 85.75 273 PHE A C 1
ATOM 2114 O O . PHE A 1 273 ? -22.388 -18.688 54.521 1.00 85.75 273 PHE A O 1
ATOM 2121 N N . GLY A 1 274 ? -21.136 -19.675 56.108 1.00 81.56 274 GLY A N 1
ATOM 2122 C CA . GLY A 1 274 ? -22.286 -20.210 56.829 1.00 81.56 274 GLY A CA 1
ATOM 2123 C C . GLY A 1 274 ? -22.737 -19.380 58.021 1.00 81.56 274 GLY A C 1
ATOM 2124 O O . GLY A 1 274 ? -23.881 -19.514 58.473 1.00 81.56 274 GLY A O 1
ATOM 2125 N N . THR A 1 275 ? -21.844 -18.532 58.531 1.00 85.56 275 THR A N 1
ATOM 2126 C CA . THR A 1 275 ? -22.104 -17.709 59.710 1.00 85.56 275 THR A CA 1
ATOM 2127 C C . THR A 1 275 ? -21.794 -16.235 59.490 1.00 85.56 275 THR A C 1
ATOM 2129 O O . THR A 1 275 ? -21.055 -15.854 58.579 1.00 85.56 275 THR A O 1
ATOM 2132 N N . LEU A 1 276 ? -22.361 -15.374 60.336 1.00 84.25 276 LEU A N 1
ATOM 2133 C CA . LEU A 1 276 ? -22.072 -13.941 60.328 1.00 84.25 276 LEU A CA 1
ATOM 2134 C C . LEU A 1 276 ? -20.571 -13.680 60.512 1.00 84.25 276 LEU A C 1
ATOM 2136 O O . LEU A 1 276 ? -20.014 -12.811 59.848 1.00 84.25 276 LEU A O 1
ATOM 2140 N N . SER A 1 277 ? -19.898 -14.462 61.353 1.00 84.38 277 SER A N 1
ATOM 2141 C CA . SER A 1 277 ? -18.449 -14.391 61.538 1.00 84.38 277 SER A CA 1
ATOM 2142 C C . SER A 1 277 ? -17.679 -14.773 60.277 1.00 84.38 277 SER A C 1
ATOM 2144 O O . SER A 1 277 ? -16.647 -14.161 60.009 1.00 84.38 277 SER A O 1
ATOM 2146 N N . ASP A 1 278 ? -18.151 -15.732 59.475 1.00 84.12 278 ASP A N 1
ATOM 2147 C CA . ASP A 1 278 ? -17.520 -16.030 58.182 1.00 84.12 278 ASP A CA 1
ATOM 2148 C C . ASP A 1 278 ? -17.567 -14.813 57.250 1.00 84.12 278 ASP A C 1
ATOM 2150 O O . ASP A 1 278 ? -16.563 -14.491 56.612 1.00 84.12 278 ASP A O 1
ATOM 2154 N N . VAL A 1 279 ? -18.709 -14.116 57.208 1.00 83.50 279 VAL A N 1
ATOM 2155 C CA . VAL A 1 279 ? -18.905 -12.901 56.398 1.00 83.50 279 VAL A CA 1
ATOM 2156 C C . VAL A 1 279 ? -18.068 -11.739 56.934 1.00 83.50 279 VAL A C 1
ATOM 2158 O O . VAL A 1 279 ? -17.373 -11.071 56.175 1.00 83.50 279 VAL A O 1
ATOM 2161 N N . MET A 1 280 ? -18.079 -11.508 58.247 1.00 81.56 280 MET A N 1
ATOM 2162 C CA . MET A 1 280 ? -17.335 -10.411 58.877 1.00 81.56 280 MET A CA 1
ATOM 2163 C C . MET A 1 280 ? -15.816 -10.590 58.763 1.00 81.56 280 MET A C 1
ATOM 2165 O O . MET A 1 280 ? -15.094 -9.607 58.610 1.00 81.56 280 MET A O 1
ATOM 2169 N N . ASN A 1 281 ? -15.328 -11.834 58.784 1.00 79.81 281 ASN A N 1
ATOM 2170 C CA . ASN A 1 281 ? -13.912 -12.156 58.589 1.00 79.81 281 ASN A CA 1
ATOM 2171 C C . ASN A 1 281 ? -13.532 -12.325 57.107 1.00 79.81 281 ASN A C 1
ATOM 2173 O O . ASN A 1 281 ? -12.401 -12.710 56.809 1.00 79.81 281 ASN A O 1
ATOM 2177 N N . PHE A 1 282 ? -14.443 -12.052 56.164 1.00 76.88 282 PHE A N 1
ATOM 2178 C CA . PHE A 1 282 ? -14.172 -12.172 54.730 1.00 76.88 282 PHE A CA 1
ATOM 2179 C C . PHE A 1 282 ? -12.964 -11.337 54.293 1.00 76.88 282 PHE A C 1
ATOM 2181 O O . PHE A 1 282 ? -12.118 -11.834 53.557 1.00 76.88 282 PHE A O 1
ATOM 2188 N N . ALA A 1 283 ? -12.837 -10.110 54.810 1.00 64.56 283 ALA A N 1
ATOM 2189 C CA . ALA A 1 283 ? -11.722 -9.213 54.500 1.00 64.56 283 ALA A CA 1
ATOM 2190 C C . ALA A 1 283 ? -10.346 -9.759 54.937 1.00 64.56 283 ALA A C 1
ATOM 2192 O O . ALA A 1 283 ? -9.324 -9.335 54.400 1.00 64.56 283 ALA A O 1
ATOM 2193 N N . ASP A 1 284 ? -10.319 -10.705 55.884 1.00 70.00 284 ASP A N 1
ATOM 2194 C CA . ASP A 1 284 ? -9.104 -11.361 56.373 1.00 70.00 284 ASP A CA 1
ATOM 2195 C C . ASP A 1 284 ? -8.808 -12.693 55.647 1.00 70.00 284 ASP A C 1
ATOM 2197 O O . ASP A 1 284 ? -7.748 -13.293 55.866 1.00 70.00 284 ASP A O 1
ATOM 2201 N N . ARG A 1 285 ? -9.718 -13.181 54.785 1.00 70.19 285 ARG A N 1
ATOM 2202 C CA . ARG A 1 285 ? -9.489 -14.361 53.934 1.00 70.19 285 ARG A CA 1
ATOM 2203 C C . ARG A 1 285 ? -8.671 -13.972 52.697 1.00 70.19 285 ARG A C 1
ATOM 2205 O O . ARG A 1 285 ? -8.774 -12.867 52.174 1.00 70.19 285 ARG A O 1
ATOM 2212 N N . GLU A 1 286 ? -7.850 -14.901 52.210 1.00 67.00 286 GLU A N 1
ATOM 2213 C CA . GLU A 1 286 ? -7.142 -14.734 50.937 1.00 67.00 286 GLU A CA 1
ATOM 2214 C C . GLU A 1 286 ? -8.175 -14.722 49.800 1.00 67.00 286 GLU A C 1
ATOM 2216 O O . GLU A 1 286 ? -8.811 -15.735 49.514 1.00 67.00 286 GLU A O 1
ATOM 2221 N N . PHE A 1 287 ? -8.395 -13.549 49.204 1.00 71.00 287 PHE A N 1
ATOM 2222 C CA . PHE A 1 287 ? -9.374 -13.361 48.140 1.00 71.00 287 PHE A CA 1
ATOM 2223 C C . PHE A 1 287 ? -8.801 -13.839 46.802 1.00 71.00 287 PHE A C 1
ATOM 2225 O O . PHE A 1 287 ? -7.967 -13.166 46.194 1.00 71.00 287 PHE A O 1
ATOM 2232 N N . VAL A 1 288 ? -9.260 -15.002 46.340 1.00 76.19 288 VAL A N 1
ATOM 2233 C CA . VAL A 1 288 ? -8.981 -15.518 44.996 1.00 76.19 288 VAL A CA 1
ATOM 2234 C C . VAL A 1 288 ? -10.211 -15.254 44.136 1.00 76.19 288 VAL A C 1
ATOM 2236 O O . VAL A 1 288 ? -11.186 -15.991 44.209 1.00 76.19 288 VAL A O 1
ATOM 2239 N N . LEU A 1 289 ? -10.177 -14.175 43.347 1.00 76.62 289 LEU A N 1
ATOM 2240 C CA . LEU A 1 289 ? -11.308 -13.724 42.520 1.00 76.62 289 LEU A CA 1
ATOM 2241 C C . LEU A 1 289 ? -11.909 -14.857 41.667 1.00 76.62 289 LEU A C 1
ATOM 2243 O O . LEU A 1 289 ? -13.127 -14.969 41.569 1.00 76.62 289 LEU A O 1
ATOM 2247 N N . ASP A 1 290 ? -11.053 -15.714 41.108 1.00 80.88 290 ASP A N 1
ATOM 2248 C CA . ASP A 1 290 ? -11.407 -16.800 40.183 1.00 80.88 290 ASP A CA 1
ATOM 2249 C C . ASP A 1 290 ? -12.390 -17.830 40.786 1.00 80.88 290 ASP A C 1
ATOM 2251 O O . ASP A 1 290 ? -13.250 -18.369 40.085 1.00 80.88 290 ASP A O 1
ATOM 2255 N N . ASP A 1 291 ? -12.341 -18.036 42.109 1.00 82.44 291 ASP A N 1
ATOM 2256 C CA . ASP A 1 291 ? -13.253 -18.943 42.821 1.00 82.44 291 ASP A CA 1
ATOM 2257 C C . ASP A 1 291 ? -14.698 -18.407 42.843 1.00 82.44 291 ASP A C 1
ATOM 2259 O O . ASP A 1 291 ? -15.652 -19.184 42.910 1.00 82.44 291 ASP A O 1
ATOM 2263 N N . TYR A 1 292 ? -14.877 -17.086 42.740 1.00 85.88 292 TYR A N 1
ATOM 2264 C CA . TYR A 1 292 ? -16.175 -16.413 42.843 1.00 85.88 292 TYR A CA 1
ATOM 2265 C C . TYR A 1 292 ? -16.813 -16.099 41.484 1.00 85.88 292 TYR A C 1
ATOM 2267 O O . TYR A 1 292 ? -18.028 -15.891 41.422 1.00 85.88 292 TYR A O 1
ATOM 2275 N N . VAL A 1 293 ? -16.040 -16.103 40.394 1.00 88.19 293 VAL A N 1
ATOM 2276 C CA . VAL A 1 293 ? -16.555 -15.899 39.031 1.00 88.19 293 VAL A CA 1
ATOM 2277 C C . VAL A 1 293 ? -17.231 -17.195 38.562 1.00 88.19 293 VAL A C 1
ATOM 2279 O O . VAL A 1 293 ? -16.586 -18.111 38.053 1.00 88.19 293 VAL A O 1
ATOM 2282 N N . THR A 1 294 ? -18.540 -17.321 38.790 1.00 90.75 294 THR A N 1
ATOM 2283 C CA . THR A 1 294 ? -19.368 -18.457 38.336 1.00 90.75 294 THR A CA 1
ATOM 2284 C C . THR A 1 294 ? -20.645 -17.951 37.674 1.00 90.75 294 THR A C 1
ATOM 2286 O O . THR A 1 294 ? -21.099 -16.853 37.997 1.00 90.75 294 THR A O 1
ATOM 2289 N N . GLU A 1 295 ? -21.244 -18.755 36.791 1.00 90.31 295 GLU A N 1
ATOM 2290 C CA . GLU A 1 295 ? -22.513 -18.419 36.126 1.00 90.31 295 GLU A CA 1
ATOM 2291 C C . GLU A 1 295 ? -23.615 -18.127 37.149 1.00 90.31 295 GLU A C 1
ATOM 2293 O O . GLU A 1 295 ? -24.279 -17.099 37.092 1.00 90.31 295 GLU A O 1
ATOM 2298 N N . GLU A 1 296 ? -23.730 -18.945 38.199 1.00 91.00 296 GLU A N 1
ATOM 2299 C CA . GLU A 1 296 ? -24.747 -18.730 39.228 1.00 91.00 296 GLU A CA 1
ATOM 2300 C C . GLU A 1 296 ? -24.541 -17.425 40.012 1.00 91.00 296 GLU A C 1
ATOM 2302 O O . GLU A 1 296 ? -25.511 -16.859 40.529 1.00 91.00 296 GLU A O 1
ATOM 2307 N N . ASN A 1 297 ? -23.297 -16.958 40.157 1.00 90.75 297 ASN A N 1
ATOM 2308 C CA . ASN A 1 297 ? -23.007 -15.684 40.816 1.00 90.75 297 ASN A CA 1
ATOM 2309 C C . ASN A 1 297 ? -23.192 -14.504 39.866 1.00 90.75 297 ASN A C 1
ATOM 2311 O O . ASN A 1 297 ? -23.652 -13.462 40.321 1.00 90.75 297 ASN A O 1
ATOM 2315 N N . LEU A 1 298 ? -22.906 -14.665 38.570 1.00 91.75 298 LEU A N 1
ATOM 2316 C CA . LEU A 1 298 ? -23.241 -13.670 37.554 1.00 91.75 298 LEU A CA 1
ATOM 2317 C C . LEU A 1 298 ? -24.758 -13.441 37.512 1.00 91.75 298 LEU A C 1
ATOM 2319 O O . LEU A 1 298 ? -25.190 -12.301 37.682 1.00 91.75 298 LEU A O 1
ATOM 2323 N N . SER A 1 299 ? -25.569 -14.504 37.424 1.00 92.62 299 SER A N 1
ATOM 2324 C CA . SER A 1 299 ? -27.034 -14.381 37.463 1.00 92.62 299 SER A CA 1
ATOM 2325 C C . SER A 1 299 ? -27.525 -13.747 38.773 1.00 92.62 299 SER A C 1
ATOM 2327 O O . SER A 1 299 ? -28.460 -12.946 38.769 1.00 92.62 299 SER A O 1
ATOM 2329 N N . ALA A 1 300 ? -26.891 -14.073 39.909 1.00 92.06 300 ALA A N 1
ATOM 2330 C CA . ALA A 1 300 ? -27.227 -13.470 41.201 1.00 92.06 300 ALA A CA 1
ATOM 2331 C C . ALA A 1 300 ? -26.903 -11.966 41.237 1.00 92.06 300 ALA A C 1
ATOM 2333 O O . ALA A 1 300 ? -27.720 -11.182 41.717 1.00 92.06 300 ALA A O 1
ATOM 2334 N N . ILE A 1 301 ? -25.750 -11.551 40.701 1.00 91.94 301 ILE A N 1
ATOM 2335 C CA . ILE A 1 301 ? -25.361 -10.138 40.584 1.00 91.94 301 ILE A CA 1
ATOM 2336 C C . ILE A 1 301 ? -26.335 -9.392 39.671 1.00 91.94 301 ILE A C 1
ATOM 2338 O O . ILE A 1 301 ? -26.791 -8.317 40.052 1.00 91.94 301 ILE A O 1
ATOM 2342 N N . ILE A 1 302 ? -26.700 -9.964 38.519 1.00 93.75 302 ILE A N 1
ATOM 2343 C CA . ILE A 1 302 ? -27.693 -9.384 37.603 1.00 93.75 302 ILE A CA 1
ATOM 2344 C C . ILE A 1 302 ? -29.011 -9.137 38.348 1.00 93.75 302 ILE A C 1
ATOM 2346 O O . ILE A 1 302 ? -29.493 -8.008 38.370 1.00 93.75 302 ILE A O 1
ATOM 2350 N N . ALA A 1 303 ? -29.545 -10.146 39.044 1.00 93.50 303 ALA A N 1
ATOM 2351 C CA . ALA A 1 303 ? -30.795 -10.021 39.796 1.00 93.50 303 ALA A CA 1
ATOM 2352 C C . ALA A 1 303 ? -30.718 -8.998 40.948 1.00 93.50 303 ALA A C 1
ATOM 2354 O O . ALA A 1 303 ? -31.690 -8.290 41.218 1.00 93.50 303 ALA A O 1
ATOM 2355 N N . ILE A 1 304 ? -29.571 -8.896 41.631 1.00 93.81 304 ILE A N 1
ATOM 2356 C CA . ILE A 1 304 ? -29.346 -7.884 42.675 1.00 93.81 304 ILE A CA 1
ATOM 2357 C C . ILE A 1 304 ? -29.324 -6.482 42.062 1.00 93.81 304 ILE A C 1
ATOM 2359 O O . ILE A 1 304 ? -29.996 -5.589 42.573 1.00 93.81 304 ILE A O 1
ATOM 2363 N N . LEU A 1 305 ? -28.571 -6.279 40.979 1.00 93.06 305 LEU A N 1
ATOM 2364 C CA . LEU A 1 305 ? -28.463 -4.981 40.316 1.00 93.06 305 LEU A CA 1
ATOM 2365 C C . LEU A 1 305 ? -29.805 -4.546 39.718 1.00 93.06 305 LEU A C 1
ATOM 2367 O O . LEU A 1 305 ? -30.178 -3.396 39.902 1.00 93.06 305 LEU A O 1
ATOM 2371 N N . GLU A 1 306 ? -30.574 -5.454 39.112 1.00 93.25 306 GLU A N 1
ATOM 2372 C CA . GLU A 1 306 ? -31.953 -5.193 38.669 1.00 93.25 306 GLU A CA 1
ATOM 2373 C C . GLU A 1 306 ? -32.834 -4.689 39.818 1.00 93.25 306 GLU A C 1
ATOM 2375 O O . GLU A 1 306 ? -33.483 -3.650 39.701 1.00 93.25 306 GLU A O 1
ATOM 2380 N N . ALA A 1 307 ? -32.809 -5.384 40.961 1.00 93.19 307 ALA A N 1
ATOM 2381 C CA . ALA A 1 307 ? -33.591 -4.992 42.127 1.00 93.19 307 ALA A CA 1
ATOM 2382 C C . ALA A 1 307 ? -33.152 -3.633 42.703 1.00 93.19 307 ALA A C 1
ATOM 2384 O O . ALA A 1 307 ? -33.989 -2.867 43.186 1.00 93.19 307 ALA A O 1
ATOM 2385 N N . LEU A 1 308 ? -31.856 -3.312 42.644 1.00 90.94 308 LEU A N 1
ATOM 2386 C CA . LEU A 1 308 ? -31.329 -2.003 43.037 1.00 90.94 308 LEU A CA 1
ATOM 2387 C C . LEU A 1 308 ? -31.742 -0.898 42.052 1.00 90.94 308 LEU A C 1
ATOM 2389 O O . LEU A 1 308 ? -32.103 0.191 42.500 1.00 90.94 308 LEU A O 1
ATOM 2393 N N . THR A 1 309 ? -31.731 -1.172 40.745 1.00 90.06 309 THR A N 1
ATOM 2394 C CA . THR A 1 309 ? -32.162 -0.236 39.693 1.00 90.06 309 THR A CA 1
ATOM 2395 C C . THR A 1 309 ? -33.656 0.082 39.794 1.00 90.06 309 THR A C 1
ATOM 2397 O O . THR A 1 309 ? -34.050 1.241 39.656 1.00 90.06 309 THR A O 1
ATOM 2400 N N . ASP A 1 310 ? -34.487 -0.917 40.106 1.00 90.94 310 ASP A N 1
ATOM 2401 C CA . ASP A 1 310 ? -35.939 -0.761 40.277 1.00 90.94 310 ASP A CA 1
ATOM 2402 C C . ASP A 1 310 ? -36.332 -0.074 41.603 1.00 90.94 310 ASP A C 1
ATOM 2404 O O . ASP A 1 310 ? -37.467 0.400 41.758 1.00 90.94 310 ASP A O 1
ATOM 2408 N N . SER A 1 311 ? -35.407 0.007 42.566 1.00 92.19 311 SER A N 1
ATOM 2409 C CA . SER A 1 311 ? -35.653 0.578 43.892 1.00 92.19 311 SER A CA 1
ATOM 2410 C C . SER A 1 311 ? -35.666 2.107 43.865 1.00 92.19 311 SER A C 1
ATOM 2412 O O . SER A 1 311 ? -34.649 2.784 43.673 1.00 92.19 311 SER A O 1
ATOM 2414 N N . LYS A 1 312 ? -36.830 2.691 44.169 1.00 90.31 312 LYS A N 1
ATOM 2415 C CA . LYS A 1 312 ? -36.958 4.148 44.333 1.00 90.31 312 LYS A CA 1
ATOM 2416 C C . LYS A 1 312 ? -36.266 4.618 45.601 1.00 90.31 312 LYS A C 1
ATOM 2418 O O . LYS A 1 312 ? -35.773 5.744 45.638 1.00 90.31 312 LYS A O 1
ATOM 2423 N N . LEU A 1 313 ? -36.248 3.774 46.633 1.00 89.69 313 LEU A N 1
ATOM 2424 C CA . LEU A 1 313 ? -35.551 4.054 47.882 1.00 89.69 313 LEU A CA 1
ATOM 2425 C C . LEU A 1 313 ? -34.044 4.178 47.655 1.00 89.69 313 LEU A C 1
ATOM 2427 O O . LEU A 1 313 ? -33.451 5.149 48.118 1.00 89.69 313 LEU A O 1
ATOM 2431 N N . VAL A 1 314 ? -33.441 3.242 46.916 1.00 89.62 314 VAL A N 1
ATOM 2432 C CA . VAL A 1 314 ? -32.014 3.290 46.568 1.00 89.62 314 VAL A CA 1
ATOM 2433 C C . VAL A 1 314 ? -31.730 4.518 45.711 1.00 89.62 314 VAL A C 1
ATOM 2435 O O . VAL A 1 314 ? -30.829 5.277 46.057 1.00 89.62 314 VAL A O 1
ATOM 2438 N N . LYS A 1 315 ? -32.542 4.806 44.685 1.00 88.88 315 LYS A N 1
ATOM 2439 C CA . LYS A 1 315 ? -32.375 6.016 43.862 1.00 88.88 315 LYS A CA 1
ATOM 2440 C C . LYS A 1 315 ? -32.448 7.322 44.654 1.00 88.88 315 LYS A C 1
ATOM 2442 O O . LYS A 1 315 ? -31.655 8.226 44.417 1.00 88.88 315 LYS A O 1
ATOM 2447 N N . LEU A 1 316 ? -33.354 7.411 45.625 1.00 87.88 316 LEU A N 1
ATOM 2448 C CA . LEU A 1 316 ? -33.480 8.566 46.519 1.00 87.88 316 LEU A CA 1
ATOM 2449 C C . LEU A 1 316 ? -32.294 8.695 47.490 1.00 87.88 316 LEU A C 1
ATOM 2451 O O . LEU A 1 316 ? -31.863 9.804 47.804 1.00 87.88 316 LEU A O 1
ATOM 2455 N N . ALA A 1 317 ? -31.814 7.570 48.018 1.00 87.94 317 ALA A N 1
ATOM 2456 C CA . ALA A 1 317 ? -30.850 7.539 49.112 1.00 87.94 317 ALA A CA 1
ATOM 2457 C C . ALA A 1 317 ? -29.388 7.444 48.662 1.00 87.94 317 ALA A C 1
ATOM 2459 O O . ALA A 1 317 ? -28.507 7.785 49.453 1.00 87.94 317 ALA A O 1
ATOM 2460 N N . PHE A 1 318 ? -29.121 6.995 47.432 1.00 89.38 318 PHE A N 1
ATOM 2461 C CA . PHE A 1 318 ? -27.775 6.684 46.952 1.00 89.38 318 PHE A CA 1
ATOM 2462 C C . PHE A 1 318 ? -26.823 7.863 47.138 1.00 89.38 318 PHE A C 1
ATOM 2464 O O . PHE A 1 318 ? -25.833 7.732 47.850 1.00 89.38 318 PHE A O 1
ATOM 2471 N N . ARG A 1 319 ? -27.150 9.029 46.568 1.00 89.00 319 ARG A N 1
ATOM 2472 C CA . ARG A 1 319 ? -26.272 10.203 46.591 1.00 89.00 319 ARG A CA 1
ATOM 2473 C C . ARG A 1 319 ? -26.020 10.734 48.011 1.00 89.00 319 ARG A C 1
ATOM 2475 O O . ARG A 1 319 ? -24.856 10.825 48.390 1.00 89.00 319 ARG A O 1
ATOM 2482 N N . PRO A 1 320 ? -27.042 10.973 48.862 1.00 89.06 320 PRO A N 1
ATOM 2483 C CA . PRO A 1 320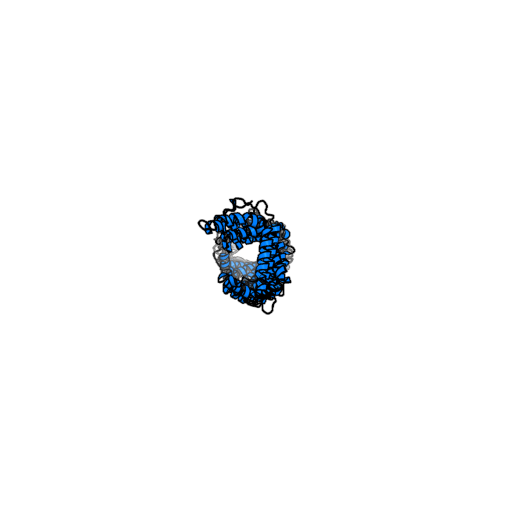 ? -26.803 11.394 50.244 1.00 89.06 320 PRO A CA 1
ATOM 2484 C C . PRO A 1 320 ? -25.970 10.405 51.074 1.00 89.06 320 PRO A C 1
ATOM 2486 O O . PRO A 1 320 ? -25.168 10.823 51.912 1.00 89.06 320 PRO A O 1
ATOM 2489 N N . VAL A 1 321 ? -26.170 9.098 50.873 1.00 89.31 321 VAL A N 1
ATOM 2490 C CA . VAL A 1 321 ? -25.399 8.051 51.562 1.00 89.31 321 VAL A CA 1
ATOM 2491 C C . VAL A 1 321 ? -23.965 8.008 51.034 1.00 89.31 321 VAL A C 1
ATOM 2493 O O . VAL A 1 321 ? -23.027 7.952 51.834 1.00 89.31 321 VAL A O 1
ATOM 2496 N N . PHE A 1 322 ? -23.793 8.081 49.712 1.00 89.69 322 PHE A N 1
ATOM 2497 C CA . PHE A 1 322 ? -22.495 8.119 49.050 1.00 89.69 322 PHE A CA 1
ATOM 2498 C C . PHE A 1 322 ? -21.675 9.312 49.545 1.00 89.69 322 PHE A C 1
ATOM 2500 O O . PHE A 1 322 ? -20.592 9.111 50.084 1.00 89.69 322 PHE A O 1
ATOM 2507 N N . ASP A 1 323 ? -22.217 10.527 49.490 1.00 88.19 323 ASP A N 1
ATOM 2508 C CA . ASP A 1 323 ? -21.509 11.750 49.886 1.00 88.19 323 ASP A CA 1
ATOM 2509 C C . ASP A 1 323 ? -21.104 11.742 51.367 1.00 88.19 323 ASP A C 1
ATOM 2511 O O . ASP A 1 323 ? -20.031 12.225 51.735 1.00 88.19 323 ASP A O 1
ATOM 2515 N N . LYS A 1 324 ? -21.953 11.189 52.246 1.00 89.81 324 LYS A N 1
ATOM 2516 C CA . LYS A 1 324 ? -21.693 11.182 53.693 1.00 89.81 324 LYS A CA 1
ATOM 2517 C C . LYS A 1 324 ? -20.686 10.119 54.118 1.00 89.81 324 LYS A C 1
ATOM 2519 O O . LYS A 1 324 ? -19.882 10.379 55.015 1.00 89.81 324 LYS A O 1
ATOM 2524 N N . PHE A 1 325 ? -20.774 8.919 53.549 1.00 88.50 325 PHE A N 1
ATOM 2525 C CA . PHE A 1 325 ? -20.037 7.760 54.053 1.00 88.50 325 PHE A CA 1
ATOM 2526 C C . PHE A 1 325 ? -18.997 7.230 53.075 1.00 88.50 325 PHE A C 1
ATOM 2528 O O . PHE A 1 325 ? -17.932 6.827 53.529 1.00 88.50 325 PHE A O 1
ATOM 2535 N N . VAL A 1 326 ? -19.277 7.238 51.771 1.00 87.94 326 VAL A N 1
ATOM 2536 C CA . VAL A 1 326 ? -18.426 6.604 50.752 1.00 87.94 326 VAL A CA 1
ATOM 2537 C C . VAL A 1 326 ? -17.419 7.597 50.173 1.00 87.94 326 VAL A C 1
ATOM 2539 O O . VAL A 1 326 ? -16.226 7.317 50.198 1.00 87.94 326 VAL A O 1
ATOM 2542 N N . SER A 1 327 ? -17.856 8.786 49.744 1.00 87.75 327 SER A N 1
ATOM 2543 C CA . SER A 1 327 ? -16.982 9.830 49.191 1.00 87.75 327 SER A CA 1
ATOM 2544 C C . SER A 1 327 ? -15.773 10.145 50.091 1.00 87.75 327 SER A C 1
ATOM 2546 O O . SER A 1 327 ? -14.659 10.172 49.570 1.00 87.75 327 SER A O 1
ATOM 2548 N N . PRO A 1 328 ? -15.915 10.291 51.430 1.00 89.75 328 PRO A N 1
ATOM 2549 C CA . PRO A 1 328 ? -14.775 10.570 52.309 1.00 89.75 328 PRO A CA 1
ATOM 2550 C C . PRO A 1 328 ? -13.759 9.425 52.406 1.00 89.75 328 PRO A C 1
ATOM 2552 O O . PRO A 1 328 ? -12.634 9.635 52.860 1.00 89.75 328 PRO A O 1
ATOM 2555 N N . MET A 1 329 ? -14.127 8.200 52.009 1.00 89.50 329 MET A N 1
ATOM 2556 C CA . MET A 1 329 ? -13.189 7.073 51.974 1.00 89.50 329 MET A CA 1
ATOM 2557 C C . MET A 1 329 ? -12.131 7.248 50.874 1.00 89.50 329 MET A C 1
ATOM 2559 O O . MET A 1 329 ? -11.048 6.671 50.987 1.00 89.50 329 MET A O 1
ATOM 2563 N N . PHE A 1 330 ? -12.405 8.065 49.849 1.00 87.94 330 PHE A N 1
ATOM 2564 C CA . PHE A 1 330 ? -11.482 8.320 48.739 1.00 87.94 330 PHE A CA 1
ATOM 2565 C C . PHE A 1 330 ? -10.503 9.477 48.998 1.00 87.94 330 PHE A C 1
ATOM 2567 O O . PHE A 1 330 ? -9.479 9.537 48.325 1.00 87.94 330 PHE A O 1
ATOM 2574 N N . ASP A 1 331 ? -10.733 10.336 50.003 1.00 84.12 331 ASP A N 1
ATOM 2575 C CA . ASP A 1 331 ? -9.912 11.533 50.300 1.00 84.12 331 ASP A CA 1
ATOM 2576 C C . ASP A 1 331 ? -8.407 11.235 50.506 1.00 84.12 331 ASP A C 1
ATOM 2578 O O . ASP A 1 331 ? -7.558 12.123 50.391 1.00 84.12 331 ASP A O 1
ATOM 2582 N N . GLY A 1 332 ? -8.064 9.990 50.857 1.00 83.31 332 GLY A N 1
ATOM 2583 C CA . GLY A 1 332 ? -6.688 9.519 51.048 1.00 83.31 332 GLY A CA 1
ATOM 2584 C C . GLY A 1 332 ? -6.096 8.720 49.881 1.00 83.31 332 GLY A C 1
ATOM 2585 O O . GLY A 1 332 ? -4.963 8.255 50.010 1.00 83.31 332 GLY A O 1
ATOM 2586 N N . MET A 1 333 ? -6.847 8.515 48.795 1.00 89.75 333 MET A N 1
ATOM 2587 C CA . MET A 1 333 ? -6.424 7.755 47.612 1.00 89.75 333 MET A CA 1
ATOM 2588 C C . MET A 1 333 ? -5.759 8.657 46.563 1.00 89.75 333 MET A C 1
ATOM 2590 O O . MET A 1 333 ? -5.745 9.879 46.706 1.00 89.75 333 MET A O 1
ATOM 2594 N N . ASP A 1 334 ? -5.187 8.066 45.514 1.00 87.69 334 ASP A N 1
ATOM 2595 C CA . ASP A 1 334 ? -4.570 8.823 44.421 1.00 87.69 334 ASP A CA 1
ATOM 2596 C C . ASP A 1 334 ? -5.593 9.697 43.680 1.00 87.69 334 ASP A C 1
ATOM 2598 O O . ASP A 1 334 ? -6.776 9.362 43.600 1.00 87.69 334 ASP A O 1
ATOM 2602 N N . GLN A 1 335 ? -5.123 10.812 43.108 1.00 86.81 335 GLN A N 1
ATOM 2603 C CA . GLN A 1 335 ? -5.983 11.815 42.466 1.00 86.81 335 GLN A CA 1
ATOM 2604 C C . GLN A 1 335 ? -6.875 11.212 41.371 1.00 86.81 335 GLN A C 1
ATOM 2606 O O . GLN A 1 335 ? -8.053 11.535 41.316 1.00 86.81 335 GLN A O 1
ATOM 2611 N N . PHE A 1 336 ? -6.355 10.271 40.575 1.00 86.81 336 PHE A N 1
ATOM 2612 C CA . PHE A 1 336 ? -7.140 9.541 39.574 1.00 86.81 336 PHE A CA 1
ATOM 2613 C C . PHE A 1 336 ? -8.373 8.851 40.180 1.00 86.81 336 PHE A C 1
ATOM 2615 O O . PHE A 1 336 ? -9.475 8.963 39.649 1.00 86.81 336 PHE A O 1
ATOM 2622 N N . VAL A 1 337 ? -8.206 8.173 41.322 1.00 88.00 337 VAL A N 1
ATOM 2623 C CA . VAL A 1 337 ? -9.307 7.476 42.003 1.00 88.00 337 VAL A CA 1
ATOM 2624 C C . VAL A 1 337 ? -10.315 8.481 42.556 1.00 88.00 337 VAL A C 1
ATOM 2626 O O . VAL A 1 337 ? -11.518 8.253 42.451 1.00 88.00 337 VAL A O 1
ATOM 2629 N N . GLN A 1 338 ? -9.842 9.607 43.097 1.00 89.19 338 GLN A N 1
ATOM 2630 C CA . GLN A 1 338 ? -10.714 10.689 43.562 1.00 89.19 338 GLN A CA 1
ATOM 2631 C C . GLN A 1 338 ? -11.529 11.297 42.412 1.00 89.19 338 GLN A C 1
ATOM 2633 O O . GLN A 1 338 ? -12.738 11.475 42.547 1.00 89.19 338 GLN A O 1
ATOM 2638 N N . ASP A 1 339 ? -10.896 11.571 41.270 1.00 88.88 339 ASP A N 1
ATOM 2639 C CA . ASP A 1 339 ? -11.545 12.179 40.105 1.00 88.88 339 ASP A CA 1
ATOM 2640 C C . ASP A 1 339 ? -12.566 11.231 39.461 1.00 88.88 339 ASP A C 1
ATOM 2642 O O . ASP A 1 339 ? -13.631 11.676 39.020 1.00 88.88 339 ASP A O 1
ATOM 2646 N N . LEU A 1 340 ? -12.281 9.925 39.453 1.00 89.19 340 LEU A N 1
ATOM 2647 C CA . LEU A 1 340 ? -13.200 8.888 38.984 1.00 89.19 340 LEU A CA 1
ATOM 2648 C C . LEU A 1 340 ? -14.401 8.720 39.929 1.00 89.19 340 LEU A C 1
ATOM 2650 O O . LEU A 1 340 ? -15.537 8.629 39.466 1.00 89.19 340 LEU A O 1
ATOM 2654 N N . ALA A 1 341 ? -14.155 8.716 41.244 1.00 87.12 341 ALA A N 1
ATOM 2655 C CA . ALA A 1 341 ? -15.182 8.549 42.271 1.00 87.12 341 ALA A CA 1
ATOM 2656 C C . ALA A 1 341 ? -16.024 9.810 42.520 1.00 87.12 341 ALA A C 1
ATOM 2658 O O . ALA A 1 341 ? -17.102 9.715 43.104 1.00 87.12 341 ALA A O 1
ATOM 2659 N N . ASN A 1 342 ? -15.560 10.990 42.100 1.00 87.75 342 ASN A N 1
ATOM 2660 C CA . ASN A 1 342 ? -16.325 12.225 42.223 1.00 87.75 342 ASN A CA 1
ATOM 2661 C C . ASN A 1 342 ? -17.570 12.174 41.325 1.00 87.75 342 ASN A C 1
ATOM 2663 O O . ASN A 1 342 ? -17.453 12.139 40.102 1.00 87.75 342 ASN A O 1
ATOM 2667 N N . LEU A 1 343 ? -18.764 12.227 41.908 1.00 89.38 343 LEU A N 1
ATOM 2668 C CA . LEU A 1 343 ? -20.011 12.155 41.150 1.00 89.38 343 LEU A CA 1
ATOM 2669 C C . LEU A 1 343 ? -20.645 13.526 40.875 1.00 89.38 343 LEU A C 1
ATOM 2671 O O . LEU A 1 343 ? -21.695 13.551 40.252 1.00 89.38 343 LEU A O 1
ATOM 2675 N N . ASP A 1 344 ? -20.056 14.655 41.288 1.00 85.88 344 ASP A N 1
ATOM 2676 C CA . ASP A 1 344 ? -20.684 15.993 41.251 1.00 85.88 344 ASP A CA 1
ATOM 2677 C C . ASP A 1 344 ? -21.299 16.369 39.889 1.00 85.88 344 ASP A C 1
ATOM 2679 O O . ASP A 1 344 ? -22.432 16.856 39.840 1.00 85.88 344 ASP A O 1
ATOM 2683 N N . ASP A 1 345 ? -20.593 16.082 38.792 1.00 84.69 345 ASP A N 1
ATOM 2684 C CA . ASP A 1 345 ? -21.034 16.359 37.414 1.00 84.69 345 ASP A CA 1
ATOM 2685 C C . ASP A 1 345 ? -21.889 15.230 36.803 1.00 84.69 345 ASP A C 1
ATOM 2687 O O . ASP A 1 345 ? -22.293 15.290 35.643 1.00 84.69 345 ASP A O 1
ATOM 2691 N N . TYR A 1 346 ? -22.192 14.198 37.592 1.00 90.31 346 TYR A N 1
ATOM 2692 C CA . TYR A 1 346 ? -22.918 13.005 37.190 1.00 90.31 346 TYR A CA 1
ATOM 2693 C C . TYR A 1 346 ? -24.266 12.902 37.910 1.00 90.31 346 TYR A C 1
ATOM 2695 O O . TYR A 1 346 ? -24.342 12.643 39.115 1.00 90.31 346 TYR A O 1
ATOM 2703 N N . SER A 1 347 ? -25.351 13.162 37.178 1.00 90.38 347 SER A N 1
ATOM 2704 C CA . SER A 1 347 ? -26.702 13.203 37.753 1.00 90.38 347 SER A CA 1
ATOM 2705 C C . SER A 1 347 ? -27.200 11.824 38.185 1.00 90.38 347 SER A C 1
ATOM 2707 O O . SER A 1 347 ? -26.853 10.820 37.570 1.00 90.38 347 SER A O 1
ATOM 2709 N N . ASP A 1 348 ? -28.084 11.783 39.182 1.00 87.25 348 ASP A N 1
ATOM 2710 C CA . ASP A 1 348 ? -28.674 10.522 39.640 1.00 87.25 348 ASP A CA 1
ATOM 2711 C C . ASP A 1 348 ? -29.517 9.850 38.541 1.00 87.25 348 ASP A C 1
ATOM 2713 O O . ASP A 1 348 ? -29.502 8.635 38.416 1.00 87.25 348 ASP A O 1
ATOM 2717 N N . ASP A 1 349 ? -30.224 10.600 37.689 1.00 89.25 349 ASP A N 1
ATOM 2718 C CA . ASP A 1 349 ? -30.947 9.986 36.565 1.00 89.25 349 ASP A CA 1
ATOM 2719 C C . ASP A 1 349 ? -29.986 9.277 35.595 1.00 89.25 349 ASP A C 1
ATOM 2721 O O . ASP A 1 349 ? -30.216 8.112 35.280 1.00 89.25 349 ASP A O 1
ATOM 2725 N N . ALA A 1 350 ? -28.877 9.927 35.225 1.00 91.62 350 ALA A N 1
ATOM 2726 C CA . ALA A 1 350 ? -27.842 9.340 34.370 1.00 91.62 350 ALA A CA 1
ATOM 2727 C C . ALA A 1 350 ? -27.156 8.120 35.018 1.00 91.62 350 ALA A C 1
ATOM 2729 O O . ALA A 1 350 ? -26.950 7.113 34.352 1.00 91.62 350 ALA A O 1
ATOM 2730 N N . LEU A 1 351 ? -26.881 8.167 36.330 1.00 90.75 351 LEU A N 1
ATOM 2731 C CA . LEU A 1 351 ? -26.342 7.034 37.093 1.00 90.75 351 LEU A CA 1
ATOM 2732 C C . LEU A 1 351 ? -27.213 5.783 36.978 1.00 90.75 351 LEU A C 1
ATOM 2734 O O . LEU A 1 351 ? -26.695 4.691 36.759 1.00 90.75 351 LEU A O 1
ATOM 2738 N N . PHE A 1 352 ? -28.525 5.932 37.154 1.00 90.75 352 PHE A N 1
ATOM 2739 C CA . PHE A 1 352 ? -29.442 4.796 37.103 1.00 90.75 352 PHE A CA 1
ATOM 2740 C C . PHE A 1 352 ? -29.754 4.352 35.666 1.00 90.75 352 PHE A C 1
ATOM 2742 O O . PHE A 1 352 ? -30.019 3.171 35.461 1.00 90.75 352 PHE A O 1
ATOM 2749 N N . GLU A 1 353 ? -29.681 5.249 34.675 1.00 93.12 353 GLU A N 1
ATOM 2750 C CA . GLU A 1 353 ? -29.692 4.867 33.253 1.00 93.12 353 GLU A CA 1
ATOM 2751 C C . GLU A 1 353 ? -28.468 4.010 32.893 1.00 93.12 353 GLU A C 1
ATOM 2753 O O . GLU A 1 353 ? -28.609 2.971 32.248 1.00 93.12 353 GLU A O 1
ATOM 2758 N N . ASP A 1 354 ? -27.282 4.389 33.368 1.00 95.06 354 ASP A N 1
ATOM 2759 C CA . ASP A 1 354 ? -26.061 3.604 33.179 1.00 95.06 354 ASP A CA 1
ATOM 2760 C C . ASP A 1 354 ? -26.103 2.277 33.937 1.00 95.06 354 ASP A C 1
ATOM 2762 O O . ASP A 1 354 ? -25.633 1.266 33.423 1.00 95.06 354 ASP A O 1
ATOM 2766 N N . LEU A 1 355 ? -26.684 2.243 35.141 1.00 92.25 355 LEU A N 1
ATOM 2767 C CA . LEU A 1 355 ? -26.854 1.001 35.894 1.00 92.25 355 LEU A CA 1
ATOM 2768 C C . LEU A 1 355 ? -27.751 0.007 35.139 1.00 92.25 355 LEU A C 1
ATOM 2770 O O . LEU A 1 355 ? -27.407 -1.170 35.048 1.00 92.25 355 LEU A O 1
ATOM 2774 N N . ASP A 1 356 ? -28.853 0.480 34.547 1.00 92.75 356 ASP A N 1
ATOM 2775 C CA . ASP A 1 356 ? -29.717 -0.327 33.673 1.00 92.75 356 ASP A CA 1
ATOM 2776 C C . ASP A 1 356 ? -28.960 -0.818 32.424 1.00 92.75 356 ASP A C 1
ATOM 2778 O O . ASP A 1 356 ? -29.037 -1.993 32.057 1.00 92.75 356 ASP A O 1
ATOM 2782 N N . ALA A 1 357 ? -28.143 0.046 31.810 1.00 95.19 357 ALA A N 1
ATOM 2783 C CA . ALA A 1 357 ? -27.286 -0.334 30.689 1.00 95.19 357 ALA A CA 1
ATOM 2784 C C . ALA A 1 357 ? -26.240 -1.397 31.078 1.00 95.19 357 ALA A C 1
ATOM 2786 O O . ALA A 1 357 ? -26.039 -2.348 30.324 1.00 95.19 357 ALA A O 1
ATOM 2787 N N . ILE A 1 358 ? -25.613 -1.283 32.253 1.00 95.12 358 ILE A N 1
ATOM 2788 C CA . ILE A 1 358 ? -24.650 -2.263 32.783 1.00 95.12 358 ILE A CA 1
ATOM 2789 C C . ILE A 1 358 ? -25.337 -3.600 33.069 1.00 95.12 358 ILE A C 1
ATOM 2791 O O . ILE A 1 358 ? -24.782 -4.645 32.734 1.00 95.12 358 ILE A O 1
ATOM 2795 N N . VAL A 1 359 ? -26.543 -3.591 33.644 1.00 95.25 359 VAL A N 1
ATOM 2796 C CA . VAL A 1 359 ? -27.346 -4.809 33.837 1.00 95.25 359 VAL A CA 1
ATOM 2797 C C . VAL A 1 359 ? -27.583 -5.507 32.501 1.00 95.25 359 VAL A C 1
ATOM 2799 O O . VAL A 1 359 ? -27.369 -6.714 32.393 1.00 95.25 359 VAL A O 1
ATOM 2802 N N . GLU A 1 360 ? -27.965 -4.760 31.464 1.00 95.12 360 GLU A N 1
ATOM 2803 C CA . GLU A 1 360 ? -28.155 -5.333 30.134 1.00 95.12 360 GLU A CA 1
ATOM 2804 C C . GLU A 1 360 ? -26.843 -5.876 29.547 1.00 95.12 360 GLU A C 1
ATOM 2806 O O . GLU A 1 360 ? -26.838 -6.981 29.012 1.00 95.12 360 GLU A O 1
ATOM 2811 N N . VAL A 1 361 ? -25.715 -5.174 29.709 1.00 96.44 361 VAL A N 1
ATOM 2812 C CA . VAL A 1 361 ? -24.386 -5.680 29.312 1.00 96.44 361 VAL A CA 1
ATOM 2813 C C . VAL A 1 361 ? -24.065 -6.998 30.016 1.00 96.44 361 VAL A C 1
ATOM 2815 O O . VAL A 1 361 ? -23.622 -7.938 29.361 1.00 96.44 361 VAL A O 1
ATOM 2818 N N . LEU A 1 362 ? -24.322 -7.113 31.322 1.00 95.25 362 LEU A N 1
ATOM 2819 C CA . LEU A 1 362 ? -24.095 -8.352 32.072 1.00 95.25 362 LEU A CA 1
ATOM 2820 C C . LEU A 1 362 ? -24.979 -9.502 31.566 1.00 95.25 362 LEU A C 1
ATOM 2822 O O . LEU A 1 362 ? -24.485 -10.620 31.434 1.00 95.25 362 LEU A O 1
ATOM 2826 N N . ARG A 1 363 ? -26.242 -9.237 31.203 1.00 94.75 363 ARG A N 1
ATOM 2827 C CA . ARG A 1 363 ? -27.108 -10.240 30.550 1.00 94.75 363 ARG A CA 1
ATOM 2828 C C . ARG A 1 363 ? -26.556 -10.669 29.191 1.00 94.75 363 ARG A C 1
ATOM 2830 O O . ARG A 1 363 ? -26.558 -11.851 28.868 1.00 94.75 363 ARG A O 1
ATOM 2837 N N . GLN A 1 364 ? -26.065 -9.727 28.389 1.00 95.88 364 GLN A N 1
ATOM 2838 C CA . GLN A 1 364 ? -25.433 -10.037 27.106 1.00 95.88 364 GLN A CA 1
ATOM 2839 C C . GLN A 1 364 ? -24.141 -10.861 27.289 1.00 95.88 364 GLN A C 1
ATOM 2841 O O . GLN A 1 364 ? -23.882 -11.778 26.512 1.00 95.88 364 GLN A O 1
ATOM 2846 N N . LEU A 1 365 ? -23.364 -10.598 28.345 1.00 93.81 365 LEU A N 1
ATOM 2847 C CA . LEU A 1 365 ? -22.196 -11.403 28.720 1.00 93.81 365 LEU A CA 1
ATOM 2848 C C . LEU A 1 365 ? -22.582 -12.830 29.152 1.00 93.81 365 LEU A C 1
ATOM 2850 O O . LEU A 1 365 ? -21.900 -13.778 28.766 1.00 93.81 365 LEU A O 1
ATOM 2854 N N . GLU A 1 366 ? -23.691 -12.997 29.880 1.00 93.12 366 GLU A N 1
ATOM 2855 C CA . GLU A 1 366 ? -24.262 -14.313 30.223 1.00 93.12 366 GLU A CA 1
ATOM 2856 C C . GLU A 1 366 ? -24.661 -15.097 28.953 1.00 93.12 366 GLU A C 1
ATOM 2858 O O . GLU A 1 366 ? -24.391 -16.291 28.837 1.00 93.12 366 GLU A O 1
ATOM 2863 N N . VAL A 1 367 ? -25.224 -14.428 27.934 1.00 93.69 367 VAL A N 1
ATOM 2864 C CA . VAL A 1 367 ? -25.606 -15.062 26.652 1.00 93.69 367 VAL A CA 1
ATOM 2865 C C . VAL A 1 367 ? -24.409 -15.653 25.896 1.00 93.69 367 VAL A C 1
ATOM 2867 O O . VAL A 1 367 ? -24.571 -16.674 25.224 1.00 93.69 367 VAL A O 1
ATOM 2870 N N . ILE A 1 368 ? -23.226 -15.036 25.989 1.00 92.44 368 ILE A N 1
ATOM 2871 C CA . ILE A 1 368 ? -22.000 -15.512 25.320 1.00 92.44 368 ILE A CA 1
ATOM 2872 C C . ILE A 1 368 ? -21.115 -16.392 26.210 1.00 92.44 368 ILE A C 1
ATOM 2874 O O . ILE A 1 368 ? -19.989 -16.681 25.809 1.00 92.44 368 ILE A O 1
ATOM 2878 N N . ASP A 1 369 ? -21.602 -16.810 27.385 1.00 92.56 369 ASP A N 1
ATOM 2879 C CA . ASP A 1 369 ? -20.841 -17.613 28.355 1.00 92.56 369 ASP A CA 1
ATOM 2880 C C . ASP A 1 369 ? -19.505 -16.943 28.734 1.00 92.56 369 ASP A C 1
ATOM 2882 O O . ASP A 1 369 ? -18.413 -17.515 28.648 1.00 92.56 369 ASP A O 1
ATOM 2886 N N . ALA A 1 370 ? -19.574 -15.660 29.112 1.00 92.06 370 ALA A N 1
ATOM 2887 C CA . ALA A 1 370 ? -18.392 -14.882 29.474 1.00 92.06 370 ALA A CA 1
ATOM 2888 C C . ALA A 1 370 ? -17.621 -15.488 30.662 1.00 92.06 370 ALA A C 1
ATOM 2890 O O . ALA A 1 370 ? -16.398 -15.331 30.732 1.00 92.06 370 ALA A O 1
ATOM 2891 N N . VAL A 1 371 ? -18.297 -16.203 31.574 1.00 92.06 371 VAL A N 1
ATOM 2892 C CA . VAL A 1 371 ? -17.642 -16.930 32.674 1.00 92.06 371 VAL A CA 1
ATOM 2893 C C . VAL A 1 371 ? -16.822 -18.097 32.131 1.00 92.06 371 VAL A C 1
ATOM 2895 O O . VAL A 1 371 ? -15.666 -18.252 32.537 1.00 92.06 371 VAL A O 1
ATOM 2898 N N . GLY A 1 372 ? -17.371 -18.893 31.206 1.00 91.38 372 GLY A N 1
ATOM 2899 C CA . GLY A 1 372 ? -16.629 -19.941 30.509 1.00 91.38 372 GLY A CA 1
ATOM 2900 C C . GLY A 1 372 ? -15.407 -19.372 29.788 1.00 91.38 372 GLY A C 1
ATOM 2901 O O . GLY A 1 372 ? -14.285 -19.843 29.999 1.00 91.38 372 GLY A O 1
ATOM 2902 N N . ILE A 1 373 ? -15.585 -18.295 29.014 1.00 92.19 373 ILE A N 1
ATOM 2903 C CA . ILE A 1 373 ? -14.487 -17.614 28.303 1.00 92.19 373 ILE A CA 1
ATOM 2904 C C . ILE A 1 373 ? -13.391 -17.159 29.277 1.00 92.19 373 ILE A C 1
ATOM 2906 O O . ILE A 1 373 ? -12.212 -17.426 29.032 1.00 92.19 373 ILE A O 1
ATOM 2910 N N . TYR A 1 374 ? -13.761 -16.518 30.391 1.00 90.19 374 TYR A N 1
ATOM 2911 C CA . TYR A 1 374 ? -12.822 -16.078 31.430 1.00 90.19 374 TYR A CA 1
ATOM 2912 C C . TYR A 1 374 ? -12.023 -17.251 32.020 1.00 90.19 374 TYR A C 1
ATOM 2914 O O . TYR A 1 374 ? -10.818 -17.129 32.236 1.00 90.19 374 TYR A O 1
ATOM 2922 N N . LYS A 1 375 ? -12.659 -18.419 32.185 1.00 88.94 375 LYS A N 1
ATOM 2923 C CA . LYS A 1 375 ? -12.021 -19.663 32.654 1.00 88.94 375 LYS A CA 1
ATOM 2924 C C . LYS A 1 375 ? -11.232 -20.416 31.575 1.00 88.94 375 LYS A C 1
ATOM 2926 O O . LYS A 1 375 ? -10.724 -21.511 31.831 1.00 88.94 375 LYS A O 1
ATOM 2931 N N . GLY A 1 376 ? -11.079 -19.830 30.387 1.00 88.88 376 GLY A N 1
ATOM 2932 C CA . GLY A 1 376 ? -10.280 -20.376 29.292 1.00 88.88 376 GLY A CA 1
ATOM 2933 C C . GLY A 1 376 ? -11.042 -21.315 28.359 1.00 88.88 376 GLY A C 1
ATOM 2934 O O . GLY A 1 376 ? -10.407 -22.074 27.623 1.00 88.88 376 GLY A O 1
ATOM 2935 N N . GLU A 1 377 ? -12.376 -21.290 28.373 1.00 92.88 377 GLU A N 1
ATOM 2936 C CA . GLU A 1 377 ? -13.172 -21.962 27.347 1.00 92.88 377 GLU A CA 1
ATOM 2937 C C . GLU A 1 377 ? -13.044 -21.269 25.980 1.00 92.88 377 GLU A C 1
ATOM 2939 O O . GLU A 1 377 ? -12.496 -20.170 25.840 1.00 92.88 377 GLU A O 1
ATOM 2944 N N . ALA A 1 378 ? -13.493 -21.969 24.937 1.00 91.75 378 ALA A N 1
ATOM 2945 C CA . ALA A 1 378 ? -13.387 -21.484 23.570 1.00 91.75 378 ALA A CA 1
ATOM 2946 C C . ALA A 1 378 ? -14.382 -20.346 23.305 1.00 91.75 378 ALA A C 1
ATOM 2948 O O . ALA A 1 378 ? -15.564 -20.458 23.615 1.00 91.75 378 ALA A O 1
ATOM 2949 N N . ILE A 1 379 ? -13.905 -19.284 22.665 1.00 92.94 379 ILE A N 1
ATOM 2950 C CA . ILE A 1 379 ? -14.679 -18.102 22.298 1.00 92.94 379 ILE A CA 1
ATOM 2951 C C . ILE A 1 379 ? -15.488 -18.401 21.033 1.00 92.94 379 ILE A C 1
ATOM 2953 O O . ILE A 1 379 ? -14.927 -18.736 19.985 1.00 92.94 379 ILE A O 1
ATOM 2957 N N . ASP A 1 380 ? -16.808 -18.232 21.113 1.00 91.44 380 ASP A N 1
ATOM 2958 C CA . ASP A 1 380 ? -17.687 -18.239 19.944 1.00 91.44 380 ASP A CA 1
ATOM 2959 C C . ASP A 1 380 ? -17.826 -16.827 19.359 1.00 91.44 380 ASP A C 1
ATOM 2961 O O . ASP A 1 380 ? -18.631 -16.008 19.813 1.00 91.44 380 ASP A O 1
ATOM 2965 N N . TYR A 1 381 ? -17.045 -16.553 18.313 1.00 92.38 381 TYR A N 1
ATOM 2966 C CA . TYR A 1 381 ? -17.045 -15.262 17.625 1.00 92.38 381 TYR A CA 1
ATOM 2967 C C . TYR A 1 381 ? -18.308 -14.999 16.788 1.00 92.38 381 TYR A C 1
ATOM 2969 O O . TYR A 1 381 ? -18.453 -13.914 16.235 1.00 92.38 381 TYR A O 1
ATOM 2977 N N . ALA A 1 382 ? -19.231 -15.958 16.647 1.00 93.25 382 ALA A N 1
ATOM 2978 C CA . ALA A 1 382 ? -20.425 -15.774 15.819 1.00 93.25 382 ALA A CA 1
ATOM 2979 C C . ALA A 1 382 ? -21.481 -14.835 16.441 1.00 93.25 382 ALA A C 1
ATOM 2981 O O . ALA A 1 382 ? -22.431 -14.446 15.758 1.00 93.25 382 ALA A O 1
ATOM 2982 N N . ASN A 1 383 ? -21.328 -14.449 17.711 1.00 92.50 383 ASN A N 1
ATOM 2983 C CA . ASN A 1 383 ? -22.306 -13.674 18.483 1.00 92.50 383 ASN A CA 1
ATOM 2984 C C . ASN A 1 383 ? -22.275 -12.158 18.188 1.00 92.50 383 ASN A C 1
ATOM 2986 O O . ASN A 1 383 ? -22.270 -11.333 19.100 1.00 92.50 383 ASN A O 1
ATOM 2990 N N . THR A 1 384 ? -22.290 -11.767 16.910 1.00 93.75 384 THR A N 1
ATOM 2991 C CA . THR A 1 384 ? -22.122 -10.364 16.477 1.00 93.75 384 THR A CA 1
ATOM 2992 C C . THR A 1 384 ? -23.156 -9.405 17.055 1.00 93.75 384 THR A C 1
ATOM 2994 O O . THR A 1 384 ? -22.774 -8.348 17.535 1.00 93.75 384 THR A O 1
ATOM 2997 N N . ALA A 1 385 ? -24.440 -9.775 17.074 1.00 93.19 385 ALA A N 1
ATOM 2998 C CA . ALA A 1 385 ? -25.504 -8.915 17.608 1.00 93.19 385 ALA A CA 1
ATOM 2999 C C . ALA A 1 385 ? -25.373 -8.678 19.125 1.00 93.19 385 ALA A C 1
ATOM 3001 O O . ALA A 1 385 ? -25.744 -7.623 19.638 1.00 93.19 385 ALA A O 1
ATOM 3002 N N . VAL A 1 386 ? -24.835 -9.669 19.843 1.00 94.44 386 VAL A N 1
ATOM 3003 C CA . VAL A 1 386 ? -24.587 -9.560 21.283 1.00 94.44 386 VAL A CA 1
ATOM 3004 C C . VAL A 1 386 ? -23.418 -8.609 21.536 1.00 94.44 386 VAL A C 1
ATOM 3006 O O . VAL A 1 386 ? -23.535 -7.693 22.344 1.00 94.44 386 VAL A O 1
ATOM 3009 N N . VAL A 1 387 ? -22.324 -8.762 20.781 1.00 94.06 387 VAL A N 1
ATOM 3010 C CA . VAL A 1 387 ? -21.155 -7.869 20.852 1.00 94.06 387 VAL A CA 1
ATOM 3011 C C . VAL A 1 387 ? -21.506 -6.436 20.446 1.00 94.06 387 VAL A C 1
ATOM 3013 O O . VAL A 1 387 ? -21.078 -5.505 21.118 1.00 94.06 387 VAL A O 1
ATOM 3016 N N . GLU A 1 388 ? -22.322 -6.248 19.406 1.00 95.06 388 GLU A N 1
ATOM 3017 C CA . GLU A 1 388 ? -22.855 -4.940 19.000 1.00 95.06 388 GLU A CA 1
ATOM 3018 C C . GLU A 1 388 ? -23.601 -4.262 20.154 1.00 95.06 388 GLU A C 1
ATOM 3020 O O . GLU A 1 388 ? -23.284 -3.129 20.507 1.00 95.06 388 GLU A O 1
ATOM 3025 N N . THR A 1 389 ? -24.513 -4.990 20.808 1.00 95.81 389 THR A N 1
ATOM 3026 C CA . THR A 1 389 ? -25.271 -4.473 21.960 1.00 95.81 389 THR A CA 1
ATOM 3027 C C . THR A 1 389 ? -24.346 -4.107 23.125 1.00 95.81 389 THR A C 1
ATOM 3029 O O . THR A 1 389 ? -24.527 -3.061 23.747 1.00 95.81 389 THR A O 1
ATOM 3032 N N . ILE A 1 390 ? -23.340 -4.943 23.420 1.00 95.94 390 ILE A N 1
ATOM 3033 C CA . ILE A 1 390 ? -22.349 -4.664 24.471 1.00 95.94 390 ILE A CA 1
ATOM 3034 C C . ILE A 1 390 ? -21.566 -3.387 24.142 1.00 95.94 390 ILE A C 1
ATOM 3036 O O . ILE A 1 390 ? -21.454 -2.514 25.000 1.00 95.94 390 ILE A O 1
ATOM 3040 N N . LEU A 1 391 ? -21.047 -3.257 22.917 1.00 95.06 391 LEU A N 1
ATOM 3041 C CA . LEU A 1 391 ? -20.271 -2.090 22.489 1.00 95.06 391 LEU A CA 1
ATOM 3042 C C . LEU A 1 391 ? -21.104 -0.809 22.532 1.00 95.06 391 LEU A C 1
ATOM 3044 O O . LEU A 1 391 ? -20.636 0.181 23.091 1.00 95.06 391 LEU A O 1
ATOM 3048 N N . GLU A 1 392 ? -22.329 -0.840 21.995 1.00 94.50 392 GLU A N 1
ATOM 3049 C CA . GLU A 1 392 ? -23.260 0.292 22.036 1.00 94.50 392 GLU A CA 1
ATOM 3050 C C . GLU A 1 392 ? -23.484 0.727 23.484 1.00 94.50 392 GLU A C 1
ATOM 3052 O O . GLU A 1 392 ? -23.189 1.864 23.839 1.00 94.50 392 GLU A O 1
ATOM 3057 N N . LYS A 1 393 ? -23.913 -0.193 24.355 1.00 95.19 393 LYS A N 1
ATOM 3058 C CA . LYS A 1 393 ? -24.240 0.134 25.746 1.00 95.19 393 LYS A CA 1
ATOM 3059 C C . LYS A 1 393 ? -23.042 0.642 26.533 1.00 95.19 393 LYS A C 1
ATOM 3061 O O . LYS A 1 393 ? -23.190 1.649 27.217 1.00 95.19 393 LYS A O 1
ATOM 3066 N N . VAL A 1 394 ? -21.885 -0.016 26.426 1.00 94.44 394 VAL A N 1
ATOM 3067 C CA . VAL A 1 394 ? -20.676 0.366 27.169 1.00 94.44 394 VAL A CA 1
ATOM 3068 C C . VAL A 1 394 ? -20.172 1.731 26.717 1.00 94.44 394 VAL A C 1
ATOM 3070 O O . VAL A 1 394 ? -19.941 2.590 27.560 1.00 94.44 394 VAL A O 1
ATOM 3073 N N . LEU A 1 395 ? -20.018 1.963 25.411 1.00 92.06 395 LEU A N 1
ATOM 3074 C CA . LEU A 1 395 ? -19.429 3.206 24.904 1.00 92.06 395 LEU A CA 1
ATOM 3075 C C . LEU A 1 395 ? -20.377 4.410 24.999 1.00 92.06 395 LEU A C 1
ATOM 3077 O O . LEU A 1 395 ? -19.907 5.544 24.990 1.00 92.06 395 LEU A O 1
ATOM 3081 N N . THR A 1 396 ? -21.687 4.188 25.146 1.00 91.75 396 THR A N 1
ATOM 3082 C CA . THR A 1 396 ? -22.669 5.264 25.376 1.00 91.75 396 THR A CA 1
ATOM 3083 C C . THR A 1 396 ? -23.029 5.490 26.844 1.00 91.75 396 THR A C 1
ATOM 3085 O O . THR A 1 396 ? -23.975 6.227 27.118 1.00 91.75 396 THR A O 1
ATOM 3088 N N . LEU A 1 397 ? -22.317 4.867 27.790 1.00 94.75 397 LEU A N 1
ATOM 3089 C CA . LEU A 1 397 ? -22.504 5.153 29.214 1.00 94.75 397 LEU A CA 1
ATOM 3090 C C . LEU A 1 397 ? -22.262 6.643 29.482 1.00 94.75 397 LEU A C 1
ATOM 3092 O O . LEU A 1 397 ? -21.216 7.196 29.124 1.00 94.75 397 LEU A O 1
ATOM 3096 N N . ASN A 1 398 ? -23.202 7.284 30.169 1.00 92.75 398 ASN A N 1
ATOM 3097 C CA . ASN A 1 398 ? -23.081 8.670 30.604 1.00 92.75 398 ASN A CA 1
ATOM 3098 C C . ASN A 1 398 ? -21.830 8.873 31.477 1.00 92.75 398 ASN A C 1
ATOM 3100 O O . ASN A 1 398 ? -21.205 9.931 31.436 1.00 92.75 398 ASN A O 1
ATOM 3104 N N . PHE A 1 399 ? -21.429 7.856 32.244 1.00 91.44 399 PHE A N 1
ATOM 3105 C CA . PHE A 1 399 ? -20.200 7.866 33.026 1.00 91.44 399 PHE A CA 1
ATOM 3106 C C . PHE A 1 399 ? -18.956 8.016 32.145 1.00 91.44 399 PHE A C 1
ATOM 3108 O O . PHE A 1 399 ? -18.064 8.785 32.498 1.00 91.44 399 PHE A O 1
ATOM 3115 N N . ILE A 1 400 ? -18.892 7.330 30.995 1.00 90.31 400 ILE A N 1
ATOM 3116 C CA . ILE A 1 400 ? -17.763 7.465 30.062 1.00 90.31 400 ILE A CA 1
ATOM 3117 C C . ILE A 1 400 ? -17.726 8.877 29.485 1.00 90.31 400 ILE A C 1
ATOM 3119 O O . ILE A 1 400 ? -16.650 9.468 29.446 1.00 90.31 400 ILE A O 1
ATOM 3123 N N . ASP A 1 401 ? -18.873 9.443 29.107 1.00 88.56 401 ASP A N 1
ATOM 3124 C CA . ASP A 1 401 ? -18.946 10.810 28.575 1.00 88.56 401 ASP A CA 1
ATOM 3125 C C . ASP A 1 401 ? -18.504 11.853 29.620 1.00 88.56 401 ASP A C 1
ATOM 3127 O O . ASP A 1 401 ? -17.606 12.659 29.369 1.00 88.56 401 ASP A O 1
ATOM 3131 N N . VAL A 1 402 ? -19.033 11.771 30.849 1.00 90.38 402 VAL A N 1
ATOM 3132 C CA . VAL A 1 402 ? -18.680 12.681 31.956 1.00 90.38 402 VAL A CA 1
ATOM 3133 C C . VAL A 1 402 ? -17.219 12.519 32.393 1.00 90.38 402 VAL A C 1
ATOM 3135 O O . VAL A 1 402 ? -16.566 13.501 32.754 1.00 90.38 402 VAL A O 1
ATOM 3138 N N . LYS A 1 403 ? -16.679 11.292 32.380 1.00 91.12 403 LYS A N 1
ATOM 3139 C CA . LYS A 1 403 ? -15.317 10.981 32.854 1.00 91.12 403 LYS A CA 1
ATOM 3140 C C . LYS A 1 403 ? -14.279 10.855 31.751 1.00 91.12 403 LYS A C 1
ATOM 3142 O O . LYS A 1 403 ? -13.134 10.520 32.052 1.00 91.12 403 LYS A O 1
ATOM 3147 N N . ARG A 1 404 ? -14.615 11.187 30.504 1.00 90.62 404 ARG A N 1
ATOM 3148 C CA . ARG A 1 404 ? -13.730 10.990 29.349 1.00 90.62 404 ARG A CA 1
ATOM 3149 C C . ARG A 1 404 ? -12.337 11.590 29.517 1.00 90.62 404 ARG A C 1
ATOM 3151 O O . ARG A 1 404 ? -11.362 10.933 29.179 1.00 90.62 404 ARG A O 1
ATOM 3158 N N . GLY A 1 405 ? -12.228 12.792 30.091 1.00 90.00 405 GLY A N 1
ATOM 3159 C CA . GLY A 1 405 ? -10.938 13.441 30.342 1.00 90.00 405 GLY A CA 1
ATOM 3160 C C . GLY A 1 405 ? -10.083 12.675 31.354 1.00 90.00 405 GLY A C 1
ATOM 3161 O O . GLY A 1 405 ? -8.908 12.433 31.104 1.00 90.00 405 GLY A O 1
ATOM 3162 N N . VAL A 1 406 ? -10.696 12.208 32.448 1.00 90.69 406 VAL A N 1
ATOM 3163 C CA . VAL A 1 406 ? -10.026 11.414 33.494 1.00 90.69 406 VAL A CA 1
ATOM 3164 C C . VAL A 1 406 ? -9.571 10.061 32.941 1.00 90.69 406 VAL A C 1
ATOM 3166 O O . VAL A 1 406 ? -8.441 9.640 33.178 1.00 90.69 406 VAL A O 1
ATOM 3169 N N . LEU A 1 407 ? -10.436 9.389 32.174 1.00 89.44 407 LEU A N 1
ATOM 3170 C CA . LEU A 1 407 ? -10.122 8.114 31.521 1.00 89.44 407 LEU A CA 1
ATOM 3171 C C . LEU A 1 407 ? -9.014 8.274 30.472 1.00 89.44 407 LEU A C 1
ATOM 3173 O O . LEU A 1 407 ? -8.136 7.420 30.359 1.00 89.44 407 LEU A O 1
ATOM 3177 N N . PHE A 1 408 ? -9.031 9.379 29.728 1.00 90.19 408 PHE A N 1
ATOM 3178 C CA . PHE A 1 408 ? -8.010 9.688 28.739 1.00 90.19 408 PHE A CA 1
ATOM 3179 C C . PHE A 1 408 ? -6.659 10.001 29.385 1.00 90.19 408 PHE A C 1
ATOM 3181 O O . PHE A 1 408 ? -5.649 9.456 28.952 1.00 90.19 408 PHE A O 1
ATOM 3188 N N . ASP A 1 409 ? -6.624 10.802 30.451 1.00 88.62 409 ASP A N 1
ATOM 3189 C CA . ASP A 1 409 ? -5.389 11.076 31.193 1.00 88.62 409 ASP A CA 1
ATOM 3190 C C . ASP A 1 409 ? -4.811 9.803 31.827 1.00 88.62 409 ASP A C 1
ATOM 3192 O O . ASP A 1 409 ? -3.604 9.578 31.763 1.00 88.62 409 ASP A O 1
ATOM 3196 N N . PHE A 1 410 ? -5.661 8.901 32.322 1.00 87.25 410 PHE A N 1
ATOM 3197 C CA . PHE A 1 410 ? -5.221 7.577 32.764 1.00 87.25 410 PHE A CA 1
ATOM 3198 C C . PHE A 1 410 ? -4.590 6.754 31.631 1.00 87.25 410 PHE A C 1
ATOM 3200 O O . PHE A 1 410 ? -3.539 6.144 31.826 1.00 87.25 410 PHE A O 1
ATOM 3207 N N . ALA A 1 411 ? -5.179 6.768 30.431 1.00 85.31 411 ALA A N 1
ATOM 3208 C CA . ALA A 1 411 ? -4.598 6.097 29.269 1.00 85.31 411 ALA A CA 1
ATOM 3209 C C . ALA A 1 411 ? -3.226 6.686 28.882 1.00 85.31 411 ALA A C 1
ATOM 3211 O O . ALA A 1 411 ? -2.317 5.924 28.543 1.00 85.31 411 ALA A O 1
ATOM 3212 N N . LYS A 1 412 ? -3.042 8.012 28.997 1.00 86.75 412 LYS A N 1
ATOM 3213 C CA . LYS A 1 412 ? -1.729 8.661 28.814 1.00 86.75 412 LYS A CA 1
ATOM 3214 C C . LYS A 1 412 ? -0.711 8.166 29.836 1.00 86.75 412 LYS A C 1
ATOM 3216 O O . LYS A 1 412 ? 0.408 7.823 29.466 1.00 86.75 412 LYS A O 1
ATOM 3221 N N . ASP A 1 413 ? -1.105 8.091 31.105 1.00 85.75 413 ASP A N 1
ATOM 3222 C CA . ASP A 1 413 ? -0.226 7.652 32.193 1.00 85.75 413 ASP A CA 1
ATOM 3223 C C . ASP A 1 413 ? 0.178 6.172 32.059 1.00 85.75 413 ASP A C 1
ATOM 3225 O O . ASP A 1 413 ? 1.285 5.794 32.450 1.00 85.75 413 ASP A O 1
ATOM 3229 N N . MET A 1 414 ? -0.686 5.330 31.477 1.00 84.88 414 MET A N 1
ATOM 3230 C CA . MET A 1 414 ? -0.372 3.927 31.169 1.00 84.88 414 MET A CA 1
ATOM 3231 C C . MET A 1 414 ? 0.626 3.762 30.017 1.00 84.88 414 MET A C 1
ATOM 3233 O O . MET A 1 414 ? 1.302 2.733 29.938 1.00 84.88 414 MET A O 1
ATOM 3237 N N . LEU A 1 415 ? 0.725 4.754 29.132 1.00 83.62 415 LEU A N 1
ATOM 3238 C CA . LEU A 1 415 ? 1.565 4.742 27.936 1.00 83.62 415 LEU A CA 1
ATOM 3239 C C . LEU A 1 415 ? 2.495 5.973 27.915 1.00 83.62 415 LEU A C 1
ATOM 3241 O O . LEU A 1 415 ? 2.441 6.767 26.976 1.00 83.62 415 LEU A O 1
ATOM 3245 N N . PRO A 1 416 ? 3.381 6.135 28.921 1.00 80.12 416 PRO A N 1
ATOM 3246 C CA . PRO A 1 416 ? 4.133 7.375 29.140 1.00 80.12 416 PRO A CA 1
ATOM 3247 C C . PRO A 1 416 ? 5.164 7.686 28.043 1.00 80.12 416 PRO A C 1
ATOM 3249 O O . PRO A 1 416 ? 5.649 8.813 27.962 1.00 80.12 416 PRO A O 1
ATOM 3252 N N . ASP A 1 417 ? 5.514 6.691 27.223 1.00 81.69 417 ASP A N 1
ATOM 3253 C CA . ASP A 1 417 ? 6.456 6.821 26.107 1.00 81.69 417 ASP A CA 1
ATOM 3254 C C . ASP A 1 417 ? 5.775 7.271 24.796 1.00 81.69 417 ASP A C 1
ATOM 3256 O O . ASP A 1 417 ? 6.459 7.495 23.797 1.00 81.69 417 ASP A O 1
ATOM 3260 N N . ILE A 1 418 ? 4.443 7.400 24.785 1.00 81.75 418 ILE A N 1
ATOM 3261 C CA . ILE A 1 418 ? 3.652 7.845 23.633 1.00 81.75 418 ILE A CA 1
ATOM 3262 C C . ILE A 1 418 ? 3.158 9.279 23.876 1.00 81.75 418 ILE A C 1
ATOM 3264 O O . ILE A 1 418 ? 2.622 9.595 24.937 1.00 81.75 418 ILE A O 1
ATOM 3268 N N . ASP A 1 419 ? 3.308 10.158 22.881 1.00 83.75 419 ASP A N 1
ATOM 3269 C CA . ASP A 1 419 ? 2.836 11.543 22.971 1.00 83.75 419 ASP A CA 1
ATOM 3270 C C . ASP A 1 419 ? 1.368 11.686 22.540 1.00 83.75 419 ASP A C 1
ATOM 3272 O O . ASP A 1 419 ? 1.033 11.632 21.359 1.00 83.75 419 ASP A O 1
ATOM 3276 N N . PHE A 1 420 ? 0.494 11.933 23.514 1.00 85.81 420 PHE A N 1
ATOM 3277 C CA . PHE A 1 420 ? -0.939 12.165 23.312 1.00 85.81 420 PHE A CA 1
ATOM 3278 C C . PHE A 1 420 ? -1.325 13.655 23.238 1.00 85.81 420 PHE A C 1
ATOM 3280 O O . PHE A 1 420 ? -2.514 13.977 23.264 1.00 85.81 420 PHE A O 1
ATOM 3287 N N . SER A 1 421 ? -0.363 14.583 23.173 1.00 84.50 421 SER A N 1
ATOM 3288 C CA . SER A 1 421 ? -0.621 16.034 23.269 1.00 84.50 421 SER A CA 1
ATOM 3289 C C . SER A 1 421 ? -1.543 16.585 22.171 1.00 84.50 421 SER A C 1
ATOM 3291 O O . SER A 1 421 ? -2.210 17.593 22.394 1.00 84.50 421 SER A O 1
ATOM 3293 N N . ASN A 1 422 ? -1.599 15.922 21.011 1.00 84.81 422 ASN A N 1
ATOM 3294 C CA . ASN A 1 422 ? -2.371 16.345 19.832 1.00 84.81 422 ASN A CA 1
ATOM 3295 C C . ASN A 1 422 ? -3.729 15.626 19.670 1.00 84.81 422 ASN A C 1
ATOM 3297 O O . ASN A 1 422 ? -4.427 15.821 18.667 1.00 84.81 422 ASN A O 1
ATOM 3301 N N . VAL A 1 423 ? -4.112 14.790 20.636 1.00 89.38 423 VAL A N 1
ATOM 3302 C CA . VAL A 1 423 ? -5.397 14.078 20.640 1.00 89.38 423 VAL A CA 1
ATOM 3303 C C . VAL A 1 423 ? -6.448 14.939 21.341 1.00 89.38 423 VAL A C 1
ATOM 3305 O O . VAL A 1 423 ? -6.256 15.342 22.490 1.00 89.38 423 VAL A O 1
ATOM 3308 N N . ASP A 1 424 ? -7.565 15.204 20.662 1.00 90.94 424 ASP A N 1
ATOM 3309 C CA . ASP A 1 424 ? -8.711 15.901 21.242 1.00 90.94 424 ASP A CA 1
ATOM 3310 C C . ASP A 1 424 ? -9.773 14.878 21.655 1.00 90.94 424 ASP A C 1
ATOM 3312 O O . ASP A 1 424 ? -10.549 14.387 20.836 1.00 90.94 424 ASP A O 1
ATOM 3316 N N . ILE A 1 425 ? -9.797 14.531 22.943 1.00 91.75 425 ILE A N 1
ATOM 3317 C CA . ILE A 1 425 ? -10.764 13.558 23.458 1.00 91.75 425 ILE A CA 1
ATOM 3318 C C . ILE A 1 425 ? -12.206 14.062 23.351 1.00 91.75 425 ILE A C 1
ATOM 3320 O O . ILE A 1 425 ? -13.105 13.239 23.206 1.00 91.75 425 ILE A O 1
ATOM 3324 N N . ASP A 1 426 ? -12.447 15.377 23.374 1.00 91.25 426 ASP A N 1
ATOM 3325 C CA . ASP A 1 426 ? -13.801 15.936 23.304 1.00 91.25 426 ASP A CA 1
ATOM 3326 C C . ASP A 1 426 ? -14.404 15.802 21.895 1.00 91.25 426 ASP A C 1
ATOM 3328 O O . ASP A 1 426 ? -15.627 15.803 21.739 1.00 91.25 426 ASP A O 1
ATOM 3332 N N . ALA A 1 427 ? -13.556 15.641 20.872 1.00 92.12 427 ALA A N 1
ATOM 3333 C CA . ALA A 1 427 ? -13.958 15.416 19.485 1.00 92.12 427 ALA A CA 1
ATOM 3334 C C . ALA A 1 427 ? -14.348 13.956 19.177 1.00 92.12 427 ALA A C 1
ATOM 3336 O O . ALA A 1 427 ? -14.876 13.687 18.095 1.00 92.12 427 ALA A O 1
ATOM 3337 N N . VAL A 1 428 ? -14.122 13.022 20.108 1.00 92.62 428 VAL A N 1
ATOM 3338 C CA . VAL A 1 428 ? -14.503 11.613 19.944 1.00 92.62 428 VAL A CA 1
ATOM 3339 C C . VAL A 1 428 ? -16.020 11.441 20.126 1.00 92.62 428 VAL A C 1
ATOM 3341 O O . VAL A 1 428 ? -16.594 11.855 21.132 1.00 92.62 428 VAL A O 1
ATOM 3344 N N . ASP A 1 429 ? -16.677 10.792 19.173 1.00 93.50 429 ASP A N 1
ATOM 3345 C CA . ASP A 1 429 ? -18.073 10.360 19.214 1.00 93.50 429 ASP A CA 1
ATOM 3346 C C . ASP A 1 429 ? -18.133 8.851 19.493 1.00 93.50 429 ASP A C 1
ATOM 3348 O O . ASP A 1 429 ? -18.169 8.017 18.585 1.00 93.50 429 ASP A O 1
ATOM 3352 N N . PHE A 1 430 ? -18.153 8.497 20.780 1.00 92.69 430 PHE A N 1
ATOM 3353 C CA . PHE A 1 430 ? -18.201 7.102 21.220 1.00 92.69 430 PHE A CA 1
ATOM 3354 C C . PHE A 1 430 ? -19.446 6.349 20.725 1.00 92.69 430 PHE A C 1
ATOM 3356 O O . PHE A 1 430 ? -19.374 5.141 20.506 1.00 92.69 430 PHE A O 1
ATOM 3363 N N . ALA A 1 431 ? -20.572 7.039 20.508 1.00 89.81 431 ALA A N 1
ATOM 3364 C CA . ALA A 1 431 ? -21.805 6.416 20.034 1.00 89.81 431 ALA A CA 1
ATOM 3365 C C . ALA A 1 431 ? -21.700 6.016 18.556 1.00 89.81 431 ALA A C 1
ATOM 3367 O O . ALA A 1 431 ? -22.065 4.900 18.176 1.00 89.81 431 ALA A O 1
ATOM 3368 N N . ASN A 1 432 ? -21.176 6.907 17.709 1.00 92.38 432 ASN A N 1
ATOM 3369 C CA . ASN A 1 432 ? -20.855 6.554 16.327 1.00 92.38 432 ASN A CA 1
ATOM 3370 C C . ASN A 1 432 ? -19.804 5.436 16.280 1.00 92.38 432 ASN A C 1
ATOM 3372 O O . ASN A 1 432 ? -19.969 4.465 15.541 1.00 92.38 432 ASN A O 1
ATOM 3376 N N . ASP A 1 433 ? -18.759 5.544 17.097 1.00 95.62 433 ASP A N 1
ATOM 3377 C CA . ASP A 1 433 ? -17.641 4.604 17.074 1.00 95.62 433 ASP A CA 1
ATOM 3378 C C . ASP A 1 433 ? -18.033 3.207 17.546 1.00 95.62 433 ASP A C 1
ATOM 3380 O O . ASP A 1 433 ? -17.538 2.230 16.991 1.00 95.62 433 ASP A O 1
ATOM 3384 N N . ALA A 1 434 ? -18.981 3.083 18.476 1.00 94.06 434 ALA A N 1
ATOM 3385 C CA . ALA A 1 434 ? -19.545 1.793 18.864 1.00 94.06 434 ALA A CA 1
ATOM 3386 C C . ALA A 1 434 ? -20.141 1.035 17.669 1.00 94.06 434 ALA A C 1
ATOM 3388 O O . ALA A 1 434 ? -19.855 -0.149 17.484 1.00 94.06 434 ALA A O 1
ATOM 3389 N N . ASN A 1 435 ? -20.904 1.731 16.817 1.00 94.50 435 ASN A N 1
ATOM 3390 C CA . ASN A 1 435 ? -21.489 1.141 15.611 1.00 94.50 435 ASN A CA 1
ATOM 3391 C C . ASN A 1 435 ? -20.400 0.690 14.625 1.00 94.50 435 ASN A C 1
ATOM 3393 O O . ASN A 1 435 ? -20.460 -0.416 14.089 1.00 94.50 435 ASN A O 1
ATOM 3397 N N . GLN A 1 436 ? -19.375 1.521 14.413 1.00 96.69 436 GLN A N 1
ATOM 3398 C CA . GLN A 1 436 ? -18.265 1.196 13.510 1.00 96.69 436 GLN A CA 1
ATOM 3399 C C . GLN A 1 436 ? -17.410 0.029 14.032 1.00 96.69 436 GLN A C 1
ATOM 3401 O O . GLN A 1 436 ? -17.023 -0.849 13.262 1.00 96.69 436 GLN A O 1
ATOM 3406 N N . LEU A 1 437 ? -17.149 -0.030 15.342 1.00 96.50 437 LEU A N 1
ATOM 3407 C CA . LEU A 1 437 ? -16.433 -1.139 15.982 1.00 96.50 437 LEU A CA 1
ATOM 3408 C C . LEU A 1 437 ? -17.228 -2.450 15.901 1.00 96.50 437 LEU A C 1
ATOM 3410 O O . LEU A 1 437 ? -16.639 -3.505 15.655 1.00 96.50 437 LEU A O 1
ATOM 3414 N N . ALA A 1 438 ? -18.552 -2.393 16.058 1.00 95.69 438 ALA A N 1
ATOM 3415 C CA . ALA A 1 438 ? -19.425 -3.553 15.907 1.00 95.69 438 ALA A CA 1
ATOM 3416 C C . ALA A 1 438 ? -19.433 -4.086 14.463 1.00 95.69 438 ALA A C 1
ATOM 3418 O O . ALA A 1 438 ? -19.283 -5.293 14.252 1.00 95.69 438 ALA A O 1
ATOM 3419 N N . GLU A 1 439 ? -19.524 -3.202 13.465 1.00 96.69 439 GLU A N 1
ATOM 3420 C CA . GLU A 1 439 ? -19.394 -3.578 12.051 1.00 96.69 439 GLU A CA 1
ATOM 3421 C C . GLU A 1 439 ? -17.999 -4.145 11.754 1.00 96.69 439 GLU A C 1
ATOM 3423 O O . GLU A 1 439 ? -17.888 -5.210 11.145 1.00 96.69 439 GLU A O 1
ATOM 3428 N N . ALA A 1 440 ? -16.925 -3.519 12.251 1.00 97.38 440 ALA A N 1
ATOM 3429 C CA . ALA A 1 440 ? -15.565 -4.039 12.101 1.00 97.38 440 ALA A CA 1
ATOM 3430 C C . ALA A 1 440 ? -15.424 -5.458 12.682 1.00 97.38 440 ALA A C 1
ATOM 3432 O O . ALA A 1 440 ? -14.888 -6.349 12.017 1.00 97.38 440 ALA A O 1
ATOM 3433 N N . TYR A 1 441 ? -15.963 -5.699 13.883 1.00 95.50 441 TYR A N 1
ATOM 3434 C CA . TYR A 1 441 ? -16.012 -7.030 14.489 1.00 95.50 441 TYR A CA 1
ATOM 3435 C C . TYR A 1 441 ? -16.771 -8.023 13.602 1.00 95.50 441 TYR A C 1
ATOM 3437 O O . TYR A 1 441 ? -16.237 -9.087 13.281 1.00 95.50 441 TYR A O 1
ATOM 3445 N N . ALA A 1 442 ? -17.974 -7.663 13.141 1.00 96.44 442 ALA A N 1
ATOM 3446 C CA . ALA A 1 442 ? -18.799 -8.515 12.286 1.00 96.44 442 ALA A CA 1
ATOM 3447 C C . ALA A 1 442 ? -18.084 -8.909 10.980 1.00 96.44 442 ALA A C 1
ATOM 3449 O O . ALA A 1 442 ? -18.202 -10.054 10.533 1.00 96.44 442 ALA A O 1
ATOM 3450 N N . ARG A 1 443 ? -17.294 -7.998 10.395 1.00 96.94 443 ARG A N 1
ATOM 3451 C CA . ARG A 1 443 ? -16.463 -8.268 9.208 1.00 96.94 443 ARG A CA 1
ATOM 3452 C C . ARG A 1 443 ? -15.282 -9.188 9.495 1.00 96.94 443 ARG A C 1
ATOM 3454 O O . ARG A 1 443 ? -14.918 -9.961 8.614 1.00 96.94 443 ARG A O 1
ATOM 3461 N N . LEU A 1 444 ? -14.726 -9.167 10.707 1.00 95.50 444 LEU A N 1
ATOM 3462 C CA . LEU A 1 444 ? -13.636 -10.061 11.116 1.00 95.50 444 LEU A CA 1
ATOM 3463 C C . LEU A 1 444 ? -14.097 -11.471 11.499 1.00 95.50 444 LEU A C 1
ATOM 3465 O O . LEU A 1 444 ? -13.281 -12.392 11.441 1.00 95.50 444 LEU A O 1
ATOM 3469 N N . VAL A 1 445 ? -15.370 -11.686 11.854 1.00 95.25 445 VAL A N 1
ATOM 3470 C CA . VAL A 1 445 ? -15.879 -13.005 12.289 1.00 95.25 445 VAL A CA 1
ATOM 3471 C C . VAL A 1 445 ? -15.498 -14.163 11.354 1.00 95.25 445 VAL A C 1
ATOM 3473 O O . VAL A 1 445 ? -15.026 -15.177 11.871 1.00 95.25 445 VAL A O 1
ATOM 3476 N N . PRO A 1 446 ? -15.611 -14.067 10.012 1.00 95.00 446 PRO A N 1
ATOM 3477 C CA . PRO A 1 446 ? -15.174 -15.140 9.114 1.00 95.00 446 PRO A CA 1
ATOM 3478 C C . PRO A 1 446 ? -13.695 -15.518 9.285 1.00 95.00 446 PRO A C 1
ATOM 3480 O O . PRO A 1 446 ? -13.341 -16.696 9.228 1.00 95.00 446 PRO A O 1
ATOM 3483 N N . VAL A 1 447 ? -12.835 -14.532 9.553 1.00 93.75 447 VAL A N 1
ATOM 3484 C CA . VAL A 1 447 ? -11.398 -14.727 9.792 1.00 93.75 447 VAL A CA 1
ATOM 3485 C C . VAL A 1 447 ? -11.160 -15.322 11.181 1.00 93.75 447 VAL A C 1
ATOM 3487 O O . VAL A 1 447 ? -10.414 -16.294 11.313 1.00 93.75 447 VAL A O 1
ATOM 3490 N N . LEU A 1 448 ? -11.839 -14.808 12.211 1.00 91.88 448 LEU A N 1
ATOM 3491 C CA . LEU A 1 448 ? -11.729 -15.278 13.600 1.00 91.88 448 LEU A CA 1
ATOM 3492 C C . LEU A 1 448 ? -12.230 -16.726 13.767 1.00 91.88 448 LEU A C 1
ATOM 3494 O O . LEU A 1 448 ? -11.627 -17.538 14.480 1.00 91.88 448 LEU A O 1
ATOM 3498 N N . MET A 1 449 ? -13.288 -17.095 13.047 1.00 91.62 449 MET A N 1
ATOM 3499 C CA . MET A 1 449 ? -13.848 -18.449 13.054 1.00 91.62 449 MET A CA 1
ATOM 3500 C C . MET A 1 449 ? -13.046 -19.447 12.213 1.00 91.62 449 MET A C 1
ATOM 3502 O O . MET A 1 449 ? -13.263 -20.650 12.341 1.00 91.62 449 MET A O 1
ATOM 3506 N N . SER A 1 450 ? -12.092 -18.990 11.397 1.00 91.06 450 SER A N 1
ATOM 3507 C CA . SER A 1 450 ? -11.284 -19.875 10.556 1.00 91.06 450 SER A CA 1
ATOM 3508 C C . SER A 1 450 ? -10.442 -20.869 11.371 1.00 91.06 450 SER A C 1
ATOM 3510 O O . SER A 1 450 ? -9.988 -20.573 12.481 1.00 91.06 450 SER A O 1
ATOM 3512 N N . ASP A 1 451 ? -10.167 -22.042 10.796 1.00 87.94 451 ASP A N 1
ATOM 3513 C CA . ASP A 1 451 ? -9.298 -23.066 11.406 1.00 87.94 451 ASP A CA 1
ATOM 3514 C C . ASP A 1 451 ? -7.835 -22.605 11.549 1.00 87.94 451 ASP A C 1
ATOM 3516 O O . ASP A 1 451 ? -7.047 -23.220 12.268 1.00 87.94 451 ASP A O 1
ATOM 3520 N N . VAL A 1 452 ? -7.446 -21.546 10.830 1.00 87.44 452 VAL A N 1
ATOM 3521 C CA . VAL A 1 452 ? -6.084 -20.997 10.845 1.00 87.44 452 VAL A CA 1
ATOM 3522 C C . VAL A 1 452 ? -5.881 -19.926 11.917 1.00 87.44 452 VAL A C 1
ATOM 3524 O O . VAL A 1 452 ? -4.729 -19.695 12.289 1.00 87.44 452 VAL A O 1
ATOM 3527 N N . ASN A 1 453 ? -6.954 -19.302 12.421 1.00 88.94 453 ASN A N 1
ATOM 3528 C CA . ASN A 1 453 ? -6.877 -18.363 13.538 1.00 88.94 453 ASN A CA 1
ATOM 3529 C C . ASN A 1 453 ? -6.487 -19.117 14.826 1.00 88.94 453 ASN A C 1
ATOM 3531 O O . ASN A 1 453 ? -7.220 -20.019 15.233 1.00 88.94 453 ASN A O 1
ATOM 3535 N N . PRO A 1 454 ? -5.367 -18.772 15.482 1.00 88.75 454 PRO A N 1
ATOM 3536 C CA . PRO A 1 454 ? -4.937 -19.433 16.712 1.00 88.75 454 PRO A CA 1
ATOM 3537 C C . PRO A 1 454 ? -5.624 -18.877 17.967 1.00 88.75 454 PRO A C 1
ATOM 3539 O O . PRO A 1 454 ? -5.564 -19.520 19.006 1.00 88.75 454 PRO A O 1
ATOM 3542 N N . LEU A 1 455 ? -6.257 -17.702 17.884 1.00 91.31 455 LEU A N 1
ATOM 3543 C CA . LEU A 1 455 ? -6.911 -17.041 19.010 1.00 91.31 455 LEU A CA 1
ATOM 3544 C C . LEU A 1 455 ? -8.273 -17.704 19.215 1.00 91.31 455 LEU A C 1
ATOM 3546 O O . LEU A 1 455 ? -9.233 -17.348 18.534 1.00 91.31 455 LEU A O 1
ATOM 3550 N N . LYS A 1 456 ? -8.339 -18.748 20.049 1.00 91.38 456 LYS A N 1
ATOM 3551 C CA . LYS A 1 456 ? -9.578 -19.497 20.312 1.00 91.38 456 LYS A CA 1
ATOM 3552 C C . LYS A 1 456 ? -10.060 -19.351 21.747 1.00 91.38 456 LYS A C 1
ATOM 3554 O O . LYS A 1 456 ? -11.239 -19.561 21.987 1.00 91.38 456 LYS A O 1
ATOM 3559 N N . THR A 1 457 ? -9.190 -18.993 22.677 1.00 93.44 457 THR A N 1
ATOM 3560 C CA . THR A 1 457 ? -9.477 -18.802 24.102 1.00 93.44 457 THR A CA 1
ATOM 3561 C C . THR A 1 457 ? -8.911 -17.463 24.570 1.00 93.44 457 THR A C 1
ATOM 3563 O O . THR A 1 457 ? -8.068 -16.869 23.894 1.00 93.44 457 THR A O 1
ATOM 3566 N N . ILE A 1 458 ? -9.329 -16.982 25.745 1.00 90.75 458 ILE A N 1
ATOM 3567 C CA . ILE A 1 458 ? -8.769 -15.747 26.319 1.00 90.75 458 ILE A CA 1
ATOM 3568 C C . ILE A 1 458 ? -7.263 -15.876 26.615 1.00 90.75 458 ILE A C 1
ATOM 3570 O O . ILE A 1 458 ? -6.511 -14.919 26.440 1.00 90.75 458 ILE A O 1
ATOM 3574 N N . ASN A 1 459 ? -6.806 -17.081 26.976 1.00 90.00 459 ASN A N 1
ATOM 3575 C CA . ASN A 1 459 ? -5.389 -17.366 27.195 1.00 90.00 459 ASN A CA 1
ATOM 3576 C C . ASN A 1 459 ? -4.587 -17.237 25.897 1.00 90.00 459 ASN A C 1
ATOM 3578 O O . ASN A 1 459 ? -3.509 -16.661 25.930 1.00 90.00 459 ASN A O 1
ATOM 3582 N N . ASP A 1 460 ? -5.133 -17.655 24.747 1.00 91.88 460 ASP A N 1
ATOM 3583 C CA . ASP A 1 460 ? -4.450 -17.472 23.458 1.00 91.88 460 ASP A CA 1
ATOM 3584 C C . ASP A 1 460 ? -4.219 -15.981 23.143 1.00 91.88 460 ASP A C 1
ATOM 3586 O O . ASP A 1 460 ? -3.185 -15.624 22.580 1.00 91.88 460 ASP A O 1
ATOM 3590 N N . PHE A 1 461 ? -5.150 -15.095 23.525 1.00 86.62 461 PHE A N 1
ATOM 3591 C CA . PHE A 1 461 ? -4.964 -13.644 23.388 1.00 86.62 461 PHE A CA 1
ATOM 3592 C C . PHE A 1 461 ? -3.870 -13.108 24.308 1.00 86.62 461 PHE A C 1
ATOM 3594 O O . PHE A 1 461 ? -3.023 -12.340 23.851 1.00 86.62 461 PHE A O 1
ATOM 3601 N N . PHE A 1 462 ? -3.864 -13.501 25.584 1.00 88.06 462 PHE A N 1
ATOM 3602 C CA . PHE A 1 462 ? -2.811 -13.082 26.510 1.00 88.06 462 PHE A CA 1
ATOM 3603 C C . PHE A 1 462 ? -1.442 -13.618 26.087 1.00 88.06 462 PHE A C 1
ATOM 3605 O O . PHE A 1 462 ? -0.478 -12.854 26.055 1.00 88.06 462 PHE A O 1
ATOM 3612 N N . ASP A 1 463 ? -1.362 -14.884 25.682 1.00 90.31 463 ASP A N 1
ATOM 3613 C CA . ASP A 1 463 ? -0.142 -15.493 25.159 1.00 90.31 463 ASP A CA 1
ATOM 3614 C C . ASP A 1 463 ? 0.318 -14.772 23.884 1.00 90.31 463 ASP A C 1
ATOM 3616 O O . ASP A 1 463 ? 1.515 -14.562 23.692 1.00 90.31 463 ASP A O 1
ATOM 3620 N N . PHE A 1 464 ? -0.604 -14.334 23.021 1.00 86.31 464 PHE A N 1
ATOM 3621 C CA . PHE A 1 464 ? -0.271 -13.543 21.835 1.00 86.31 464 PHE A CA 1
ATOM 3622 C C . PHE A 1 464 ? 0.297 -12.162 22.189 1.00 86.31 464 PHE A C 1
ATOM 3624 O O . PHE A 1 464 ? 1.369 -11.807 21.700 1.00 86.31 464 PHE A O 1
ATOM 3631 N N . ILE A 1 465 ? -0.369 -11.407 23.071 1.00 82.69 465 ILE A N 1
ATOM 3632 C CA . ILE A 1 465 ? 0.071 -10.067 23.508 1.00 82.69 465 ILE A CA 1
ATOM 3633 C C . ILE A 1 465 ? 1.424 -10.138 24.231 1.00 82.69 465 ILE A C 1
ATOM 3635 O O . ILE A 1 465 ? 2.282 -9.279 24.030 1.00 82.69 465 ILE A O 1
ATOM 3639 N N . ASN A 1 466 ? 1.647 -11.188 25.026 1.00 85.81 466 ASN A N 1
ATOM 3640 C CA . ASN A 1 466 ? 2.904 -11.414 25.743 1.00 85.81 466 ASN A CA 1
ATOM 3641 C C . ASN A 1 466 ? 4.010 -12.031 24.861 1.00 85.81 466 ASN A C 1
ATOM 3643 O O . ASN A 1 466 ? 5.137 -12.214 25.327 1.00 85.81 466 ASN A O 1
ATOM 3647 N N . GLY A 1 467 ? 3.721 -12.348 23.592 1.00 83.62 467 GLY A N 1
ATOM 3648 C CA . GLY A 1 467 ? 4.676 -12.940 22.650 1.00 83.62 467 GLY A CA 1
ATOM 3649 C C . GLY A 1 467 ? 5.004 -14.420 22.900 1.00 83.62 467 GLY A C 1
ATOM 3650 O O . GLY A 1 467 ? 5.988 -14.928 22.357 1.00 83.62 467 GLY A O 1
ATOM 3651 N N . GLU A 1 468 ? 4.205 -15.120 23.708 1.00 88.38 468 GLU A N 1
ATOM 3652 C CA . GLU A 1 468 ? 4.319 -16.557 23.998 1.00 88.38 468 GLU A CA 1
ATOM 3653 C C . GLU A 1 468 ? 3.638 -17.428 22.925 1.00 88.38 468 GLU A C 1
ATOM 3655 O O . GLU A 1 468 ? 4.082 -18.550 22.655 1.00 88.38 468 GLU A O 1
ATOM 3660 N N . LEU A 1 469 ? 2.619 -16.891 22.242 1.00 85.38 469 LEU A N 1
ATOM 3661 C CA . LEU A 1 469 ? 1.960 -17.520 21.098 1.00 85.38 469 LEU A CA 1
ATOM 3662 C C . LEU A 1 469 ? 2.479 -16.932 19.782 1.00 85.38 469 LEU A C 1
ATOM 3664 O O . LEU A 1 469 ? 2.154 -15.809 19.401 1.00 85.38 469 LEU A O 1
ATOM 3668 N N . TYR A 1 470 ? 3.251 -17.727 19.039 1.00 77.25 470 TYR A N 1
ATOM 3669 C CA . TYR A 1 470 ? 3.692 -17.361 17.694 1.00 77.25 470 TYR A CA 1
ATOM 3670 C C . TYR A 1 470 ? 2.779 -17.976 16.635 1.00 77.25 470 TYR A C 1
ATOM 3672 O O . TYR A 1 470 ? 2.699 -19.201 16.496 1.00 77.25 470 TYR A O 1
ATOM 3680 N N . PHE A 1 471 ? 2.146 -17.129 15.829 1.00 81.75 471 PHE A N 1
ATOM 3681 C CA . PHE A 1 471 ? 1.405 -17.554 14.649 1.00 81.75 471 PHE A CA 1
ATOM 3682 C C . PHE A 1 471 ? 2.048 -16.984 13.398 1.00 81.75 471 PHE A C 1
ATOM 3684 O O . PHE A 1 471 ? 2.577 -15.881 13.409 1.00 81.75 471 PHE A O 1
ATOM 3691 N N . TYR A 1 472 ? 2.026 -17.761 12.318 1.00 81.25 472 TYR A N 1
ATOM 3692 C CA . TYR A 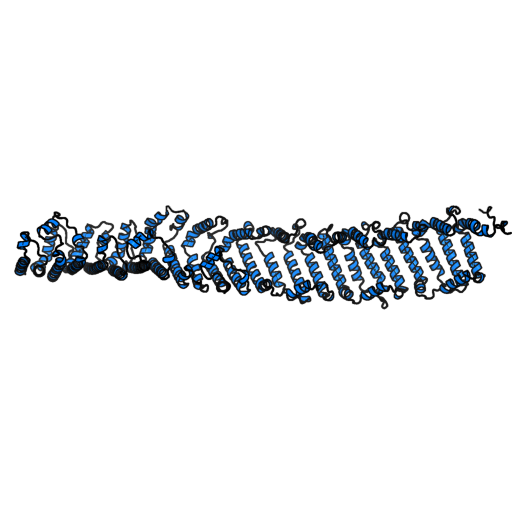1 472 ? 2.550 -17.317 11.034 1.00 81.25 472 TYR A CA 1
ATOM 3693 C C . TYR A 1 472 ? 1.452 -16.526 10.306 1.00 81.25 472 TYR A C 1
ATOM 3695 O O . TYR A 1 472 ? 0.523 -17.166 9.795 1.00 81.25 472 TYR A O 1
ATOM 3703 N N . PRO A 1 473 ? 1.514 -15.177 10.246 1.00 78.81 473 PRO A N 1
ATOM 3704 C CA . PRO A 1 473 ? 0.383 -14.358 9.801 1.00 78.81 473 PRO A CA 1
ATOM 3705 C C . PRO A 1 473 ? 0.015 -14.586 8.343 1.00 78.81 473 PRO A C 1
ATOM 3707 O O . PRO A 1 473 ? -1.148 -14.509 7.964 1.00 78.81 473 PRO A O 1
ATOM 3710 N N . PHE A 1 474 ? 0.991 -15.019 7.549 1.00 82.12 474 PHE A N 1
ATOM 3711 C CA . PHE A 1 474 ? 0.810 -15.403 6.158 1.00 82.12 474 PHE A CA 1
ATOM 3712 C C . PHE A 1 474 ? -0.152 -16.586 5.956 1.00 82.12 474 PHE A C 1
ATOM 3714 O O . PHE A 1 474 ? -0.529 -16.848 4.826 1.00 82.12 474 PHE A O 1
ATOM 3721 N N . LYS A 1 475 ? -0.598 -17.306 7.000 1.00 84.44 475 LYS A N 1
ATOM 3722 C CA . LYS A 1 475 ? -1.715 -18.267 6.866 1.00 84.44 475 LYS A CA 1
ATOM 3723 C C . LYS A 1 475 ? -3.074 -17.593 6.641 1.00 84.44 475 LYS A C 1
ATOM 3725 O O . LYS A 1 475 ? -3.997 -18.264 6.188 1.00 84.44 475 LYS A O 1
ATOM 3730 N N . LEU A 1 476 ? -3.200 -16.309 6.979 1.00 86.44 476 LEU A N 1
ATOM 3731 C CA . LEU A 1 476 ? -4.403 -15.505 6.757 1.00 86.44 476 LEU A CA 1
ATOM 3732 C C . LEU A 1 476 ? -4.408 -14.817 5.385 1.00 86.44 476 LEU A C 1
ATOM 3734 O O . LEU A 1 476 ? -5.425 -14.239 5.015 1.00 86.44 476 LEU A O 1
ATOM 3738 N N . LEU A 1 477 ? -3.316 -14.896 4.614 1.00 88.06 477 LEU A N 1
ATOM 3739 C CA . LEU A 1 477 ? -3.254 -14.338 3.263 1.00 88.06 477 LEU A CA 1
ATOM 3740 C C . LEU A 1 477 ? -4.039 -15.209 2.282 1.00 88.06 477 LEU A C 1
ATOM 3742 O O . LEU A 1 477 ? -3.490 -16.013 1.544 1.00 88.06 477 LEU A O 1
ATOM 3746 N N . THR A 1 478 ? -5.352 -15.046 2.267 1.00 90.94 478 THR A N 1
ATOM 3747 C CA . THR A 1 478 ? -6.215 -15.516 1.180 1.00 90.94 478 THR A CA 1
ATOM 3748 C C . THR A 1 478 ? -7.029 -14.331 0.684 1.00 90.94 478 THR A C 1
ATOM 3750 O O . THR A 1 478 ? -7.315 -13.431 1.472 1.00 90.94 478 THR A O 1
ATOM 3753 N N . VAL A 1 479 ? -7.415 -14.322 -0.596 1.00 91.12 479 VAL A N 1
ATOM 3754 C CA . VAL A 1 479 ? -8.235 -13.237 -1.177 1.00 91.12 479 VAL A CA 1
ATOM 3755 C C . VAL A 1 479 ? -9.485 -12.983 -0.332 1.00 91.12 479 VAL A C 1
ATOM 3757 O O . VAL A 1 479 ? -9.802 -11.845 -0.007 1.00 91.12 479 VAL A O 1
ATOM 3760 N N . GLU A 1 480 ? -10.146 -14.053 0.109 1.00 93.38 480 GLU A N 1
ATOM 3761 C CA . GLU A 1 480 ? -11.332 -13.979 0.961 1.00 93.38 480 GLU A CA 1
ATOM 3762 C C . GLU A 1 480 ? -11.039 -13.339 2.330 1.00 93.38 480 GLU A C 1
ATOM 3764 O O . GLU A 1 480 ? -11.681 -12.356 2.698 1.00 93.38 480 GLU A O 1
ATOM 3769 N N . TYR A 1 481 ? -10.053 -13.844 3.082 1.00 93.69 481 TYR A N 1
ATOM 3770 C CA . TYR A 1 481 ? -9.754 -13.324 4.423 1.00 93.69 481 TYR A CA 1
ATOM 3771 C C . TYR A 1 481 ? -9.178 -11.910 4.410 1.00 93.69 481 TYR A C 1
ATOM 3773 O O . TYR A 1 481 ? -9.527 -11.114 5.279 1.00 93.69 481 TYR A O 1
ATOM 3781 N N . VAL A 1 482 ? -8.338 -11.568 3.431 1.00 94.50 482 VAL A N 1
ATOM 3782 C CA . VAL A 1 482 ? -7.802 -10.206 3.314 1.00 94.50 482 VAL A CA 1
ATOM 3783 C C . VAL A 1 482 ? -8.921 -9.221 2.988 1.00 94.50 482 VAL A C 1
ATOM 3785 O O . VAL A 1 482 ? -8.972 -8.164 3.605 1.00 94.50 482 VAL A O 1
ATOM 3788 N N . ASN A 1 483 ? -9.880 -9.580 2.130 1.00 95.25 483 ASN A N 1
ATOM 3789 C CA . ASN A 1 483 ? -11.036 -8.722 1.866 1.00 95.25 483 ASN A CA 1
ATOM 3790 C C . ASN A 1 483 ? -11.925 -8.516 3.107 1.00 95.25 483 ASN A C 1
ATOM 3792 O O . ASN A 1 483 ? -12.375 -7.395 3.344 1.00 95.25 483 ASN A O 1
ATOM 3796 N N . TYR A 1 484 ? -12.107 -9.537 3.953 1.00 96.12 484 TYR A N 1
ATOM 3797 C CA . TYR A 1 484 ? -12.772 -9.374 5.255 1.00 96.12 484 TYR A CA 1
ATOM 3798 C C . TYR A 1 484 ? -11.999 -8.453 6.214 1.00 96.12 484 TYR A C 1
ATOM 3800 O O . TYR A 1 484 ? -12.604 -7.619 6.888 1.00 96.12 484 TYR A O 1
ATOM 3808 N N . ILE A 1 485 ? -10.667 -8.557 6.247 1.00 95.06 485 ILE A N 1
ATOM 3809 C CA . ILE A 1 485 ? -9.810 -7.661 7.040 1.00 95.06 485 ILE A CA 1
ATOM 3810 C C . ILE A 1 485 ? -9.898 -6.223 6.513 1.00 95.06 485 ILE A C 1
ATOM 3812 O O . ILE A 1 485 ? -10.043 -5.301 7.308 1.00 95.06 485 ILE A O 1
ATOM 3816 N N . LEU A 1 486 ? -9.871 -6.015 5.194 1.00 96.75 486 LEU A N 1
ATOM 3817 C CA . LEU A 1 486 ? -10.008 -4.691 4.578 1.00 96.75 486 LEU A CA 1
ATOM 3818 C C . LEU A 1 486 ? -11.390 -4.072 4.842 1.00 96.75 486 LEU A C 1
ATOM 3820 O O . LEU A 1 486 ? -11.474 -2.879 5.111 1.00 96.75 486 LEU A O 1
ATOM 3824 N N . ASP A 1 487 ? -12.467 -4.865 4.802 1.00 96.88 487 ASP A N 1
ATOM 3825 C CA . ASP A 1 487 ? -13.811 -4.429 5.218 1.00 96.88 487 ASP A CA 1
ATOM 3826 C C . ASP A 1 487 ? -13.826 -3.979 6.694 1.00 96.88 487 ASP A C 1
ATOM 3828 O O . ASP A 1 487 ? -14.462 -2.983 7.037 1.00 96.88 487 ASP A O 1
ATOM 3832 N N . ALA A 1 488 ? -13.128 -4.694 7.580 1.00 97.31 488 ALA A N 1
ATOM 3833 C CA . ALA A 1 488 ? -13.033 -4.313 8.986 1.00 97.31 488 ALA A CA 1
ATOM 3834 C C . ALA A 1 488 ? -12.206 -3.036 9.188 1.00 97.31 488 ALA A C 1
ATOM 3836 O O . ALA A 1 488 ? -12.639 -2.131 9.899 1.00 97.31 488 ALA A O 1
ATOM 3837 N N . LEU A 1 489 ? -11.054 -2.933 8.515 1.00 96.50 489 LEU A N 1
ATOM 3838 C CA . LEU A 1 489 ? -10.202 -1.743 8.528 1.00 96.50 489 LEU A CA 1
ATOM 3839 C C . LEU A 1 489 ? -10.951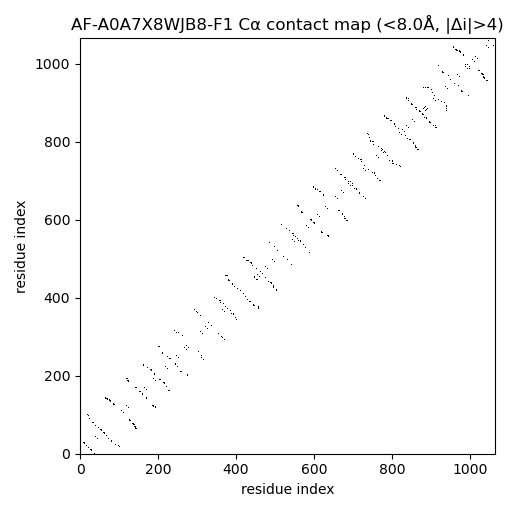 -0.508 8.024 1.00 96.50 489 LEU A C 1
ATOM 3841 O O . LEU A 1 489 ? -10.811 0.551 8.622 1.00 96.50 489 LEU A O 1
ATOM 3845 N N . TYR A 1 490 ? -11.795 -0.647 6.996 1.00 97.25 490 TYR A N 1
ATOM 3846 C CA . TYR A 1 490 ? -12.635 0.448 6.505 1.00 97.25 490 TYR A CA 1
ATOM 3847 C C . TYR A 1 490 ? -13.502 1.045 7.622 1.00 97.25 490 TYR A C 1
ATOM 3849 O O . TYR A 1 490 ? -13.509 2.257 7.813 1.00 97.25 490 TYR A O 1
ATOM 3857 N N . ASN A 1 491 ? -14.177 0.197 8.406 1.00 97.25 491 ASN A N 1
ATOM 3858 C CA . ASN A 1 491 ? -15.004 0.652 9.528 1.00 97.25 491 ASN A CA 1
ATOM 3859 C C . ASN A 1 491 ? -14.149 1.211 10.681 1.00 97.25 491 ASN A C 1
ATOM 3861 O O . ASN A 1 491 ? -14.521 2.213 11.284 1.00 97.25 491 ASN A O 1
ATOM 3865 N N . LEU A 1 492 ? -12.968 0.642 10.958 1.00 96.12 492 LEU A N 1
ATOM 3866 C CA . LEU A 1 492 ? -12.041 1.205 11.954 1.00 96.12 492 LEU A CA 1
ATOM 3867 C C . LEU A 1 492 ? -11.571 2.616 11.569 1.00 96.12 492 LEU A C 1
ATOM 3869 O O . LEU A 1 492 ? -11.518 3.497 12.427 1.00 96.12 492 LEU A O 1
ATOM 3873 N N . VAL A 1 493 ? -11.301 2.856 10.282 1.00 95.88 493 VAL A N 1
ATOM 3874 C CA . VAL A 1 493 ? -10.969 4.185 9.739 1.00 95.88 493 VAL A CA 1
ATOM 3875 C C . VAL A 1 493 ? -12.156 5.153 9.808 1.00 95.88 493 VAL A C 1
ATOM 3877 O O . VAL A 1 493 ? -11.961 6.359 9.929 1.00 95.88 493 VAL A O 1
ATOM 3880 N N . SER A 1 494 ? -13.392 4.649 9.835 1.00 94.81 494 SER A N 1
ATOM 3881 C CA . SER A 1 494 ? -14.594 5.458 10.081 1.00 94.81 494 SER A CA 1
ATOM 3882 C C . SER A 1 494 ? -14.780 5.901 11.536 1.00 94.81 494 SER A C 1
ATOM 3884 O O . SER A 1 494 ? -15.693 6.688 11.798 1.00 94.81 494 SER A O 1
ATOM 3886 N N . THR A 1 495 ? -13.955 5.428 12.478 1.00 96.44 495 THR A N 1
ATOM 3887 C CA . THR A 1 495 ? -14.056 5.834 13.887 1.00 96.44 495 THR A CA 1
ATOM 3888 C C . THR A 1 495 ? -13.418 7.198 14.140 1.00 96.44 495 THR A C 1
ATOM 3890 O O . THR A 1 495 ? -12.350 7.536 13.620 1.00 96.44 495 THR A O 1
ATOM 3893 N N . THR A 1 496 ? -14.044 7.982 15.007 1.00 94.75 496 THR A N 1
ATOM 3894 C CA . THR A 1 496 ? -13.472 9.225 15.522 1.00 94.75 496 THR A CA 1
ATOM 3895 C C . THR A 1 496 ? -12.325 8.965 16.500 1.00 94.75 496 THR A C 1
ATOM 3897 O O . THR A 1 496 ? -11.386 9.754 16.527 1.00 94.75 496 THR A O 1
ATOM 3900 N N . ILE A 1 497 ? -12.322 7.828 17.211 1.00 91.94 497 ILE A N 1
ATOM 3901 C CA . ILE A 1 497 ? -11.185 7.353 18.012 1.00 91.94 497 ILE A CA 1
ATOM 3902 C C . ILE A 1 497 ? -9.925 7.276 17.145 1.00 91.94 497 ILE A C 1
ATOM 3904 O O . ILE A 1 497 ? -8.911 7.862 17.519 1.00 91.94 497 ILE A O 1
ATOM 3908 N N . LEU A 1 498 ? -9.968 6.597 15.985 1.00 92.38 498 LEU A N 1
ATOM 3909 C CA . LEU A 1 498 ? -8.787 6.504 15.123 1.00 92.38 498 LEU A CA 1
ATOM 3910 C C . LEU A 1 498 ? -8.407 7.872 14.558 1.00 92.38 498 LEU A C 1
ATOM 3912 O O . LEU A 1 498 ? -7.228 8.217 14.581 1.00 92.38 498 LEU A O 1
ATOM 3916 N N . LYS A 1 499 ? -9.386 8.663 14.098 1.00 92.88 499 LYS A N 1
ATOM 3917 C CA . LYS A 1 499 ? -9.149 10.019 13.584 1.00 92.88 499 LYS A CA 1
ATOM 3918 C C . LYS A 1 499 ? -8.398 10.889 14.593 1.00 92.88 499 LYS A C 1
ATOM 3920 O O . LYS A 1 499 ? -7.406 11.526 14.242 1.00 92.88 499 LYS A O 1
ATOM 3925 N N . GLU A 1 500 ? -8.846 10.905 15.844 1.00 91.62 500 GLU A N 1
ATOM 3926 C CA . GLU A 1 500 ? -8.205 11.685 16.901 1.00 91.62 500 GLU A CA 1
ATOM 3927 C C . GLU A 1 500 ? -6.869 11.080 17.342 1.00 91.62 500 GLU A C 1
ATOM 3929 O O . GLU A 1 500 ? -5.977 11.826 17.746 1.00 91.62 500 GLU A O 1
ATOM 3934 N N . ALA A 1 501 ? -6.690 9.765 17.179 1.00 89.75 501 ALA A N 1
ATOM 3935 C CA . ALA A 1 501 ? -5.447 9.047 17.441 1.00 89.75 501 ALA A CA 1
ATOM 3936 C C . ALA A 1 501 ? -4.431 9.064 16.280 1.00 89.75 501 ALA A C 1
ATOM 3938 O O . ALA A 1 501 ? -3.318 8.582 16.488 1.00 89.75 501 ALA A O 1
ATOM 3939 N N . ILE A 1 502 ? -4.741 9.630 15.101 1.00 90.50 502 ILE A N 1
ATOM 3940 C CA . ILE A 1 502 ? -3.796 9.736 13.965 1.00 90.50 502 ILE A CA 1
ATOM 3941 C C . ILE A 1 502 ? -2.419 10.262 14.403 1.00 90.50 502 ILE A C 1
ATOM 3943 O O . ILE A 1 502 ? -1.435 9.600 14.079 1.00 90.50 502 ILE A O 1
ATOM 3947 N N . PRO A 1 503 ? -2.302 11.355 15.193 1.00 87.06 503 PRO A N 1
ATOM 3948 C CA . PRO A 1 503 ? -1.001 11.854 15.636 1.00 87.06 503 PRO A CA 1
ATOM 3949 C C . PRO A 1 503 ? -0.150 10.813 16.365 1.00 87.06 503 PRO A C 1
ATOM 3951 O O . PRO A 1 503 ? 1.053 10.695 16.143 1.00 87.06 503 PRO A O 1
ATOM 3954 N N . VAL A 1 504 ? -0.806 10.026 17.216 1.00 87.12 504 VAL A N 1
ATOM 3955 C CA . VAL A 1 504 ? -0.185 8.953 17.990 1.00 87.12 504 VAL A CA 1
ATOM 3956 C C . VAL A 1 504 ? 0.191 7.786 17.076 1.00 87.12 504 VAL A C 1
ATOM 3958 O O . VAL A 1 504 ? 1.322 7.304 17.114 1.00 87.12 504 VAL A O 1
ATOM 3961 N N . ALA A 1 505 ? -0.745 7.343 16.233 1.00 86.31 505 ALA A N 1
ATOM 3962 C CA . ALA A 1 505 ? -0.563 6.203 15.340 1.00 86.31 505 ALA A CA 1
ATOM 3963 C C . ALA A 1 505 ? 0.548 6.447 14.310 1.00 86.31 505 ALA A C 1
ATOM 3965 O O . ALA A 1 505 ? 1.362 5.559 14.060 1.00 86.31 505 ALA A O 1
ATOM 3966 N N . PHE A 1 506 ? 0.618 7.652 13.747 1.00 87.44 506 PHE A N 1
ATOM 3967 C CA . PHE A 1 506 ? 1.631 8.037 12.767 1.00 87.44 506 PHE A CA 1
ATOM 3968 C C . PHE A 1 506 ? 3.009 8.196 13.413 1.00 87.44 506 PHE A C 1
ATOM 3970 O O . PHE A 1 506 ? 3.986 7.676 12.879 1.00 87.44 506 PHE A O 1
ATOM 3977 N N . SER A 1 507 ? 3.096 8.789 14.610 1.00 83.69 507 SER A N 1
ATOM 3978 C CA . SER A 1 507 ? 4.351 8.822 15.375 1.00 83.69 507 SER A CA 1
ATOM 3979 C C . SER A 1 507 ? 4.868 7.410 15.683 1.00 83.69 507 SER A C 1
ATOM 3981 O O . SER A 1 507 ? 6.065 7.130 15.578 1.00 83.69 507 SER A O 1
ATOM 3983 N N . PHE A 1 508 ? 3.969 6.477 16.003 1.00 83.38 508 PHE A N 1
ATOM 3984 C CA . PHE A 1 508 ? 4.339 5.075 16.168 1.00 83.38 508 PHE A CA 1
ATOM 3985 C C . PHE A 1 508 ? 4.809 4.443 14.846 1.00 83.38 508 PHE A C 1
ATOM 3987 O O . PHE A 1 508 ? 5.877 3.831 14.813 1.00 83.38 508 PHE A O 1
ATOM 3994 N N . ALA A 1 509 ? 4.068 4.637 13.750 1.00 85.69 509 ALA A N 1
ATOM 3995 C CA . ALA A 1 509 ? 4.410 4.114 12.424 1.00 85.69 509 ALA A CA 1
ATOM 3996 C C . ALA A 1 509 ? 5.761 4.638 11.907 1.00 85.69 509 ALA A C 1
ATOM 3998 O O . ALA A 1 509 ? 6.540 3.865 11.346 1.00 85.69 509 ALA A O 1
ATOM 3999 N N . GLN A 1 510 ? 6.092 5.902 12.184 1.00 84.81 510 GLN A N 1
ATOM 4000 C CA . GLN A 1 510 ? 7.380 6.517 11.858 1.00 84.81 510 GLN A CA 1
ATOM 4001 C C . GLN A 1 510 ? 8.568 5.738 12.448 1.00 84.81 510 GLN A C 1
ATOM 4003 O O . GLN A 1 510 ? 9.624 5.653 11.829 1.00 84.81 510 GLN A O 1
ATOM 4008 N N . ASN A 1 511 ? 8.388 5.113 13.617 1.00 81.38 511 ASN A N 1
ATOM 4009 C CA . ASN A 1 511 ? 9.413 4.287 14.262 1.00 81.38 511 ASN A CA 1
ATOM 4010 C C . ASN A 1 511 ? 9.484 2.847 13.714 1.00 81.38 511 ASN A C 1
ATOM 4012 O O . ASN A 1 511 ? 10.387 2.095 14.090 1.00 81.38 511 ASN A O 1
ATOM 4016 N N . MET A 1 512 ? 8.537 2.440 12.862 1.00 83.56 512 MET A N 1
ATOM 4017 C CA . MET A 1 512 ? 8.480 1.102 12.258 1.00 83.56 512 MET A CA 1
ATOM 4018 C C . MET A 1 512 ? 9.005 1.062 10.820 1.00 83.56 512 MET A C 1
ATOM 4020 O O . MET A 1 512 ? 9.357 -0.015 10.335 1.00 83.56 512 MET A O 1
ATOM 4024 N N . VAL A 1 513 ? 9.045 2.207 10.137 1.00 84.19 513 VAL A N 1
ATOM 4025 C CA . VAL A 1 513 ? 9.541 2.328 8.761 1.00 84.19 513 VAL A CA 1
ATOM 4026 C C . VAL A 1 513 ? 11.022 2.732 8.729 1.00 84.19 513 VAL A C 1
ATOM 4028 O O . VAL A 1 513 ? 11.545 3.239 9.725 1.00 84.19 513 VAL A O 1
ATOM 4031 N N . PRO A 1 514 ? 11.736 2.500 7.610 1.00 86.69 514 PRO A N 1
ATOM 4032 C CA . PRO A 1 514 ? 13.056 3.090 7.391 1.00 86.69 514 PRO A CA 1
ATOM 4033 C C . PRO A 1 514 ? 13.038 4.605 7.624 1.00 86.69 514 PRO A C 1
ATOM 4035 O O . PRO A 1 514 ? 12.042 5.264 7.323 1.00 86.69 514 PRO A O 1
ATOM 4038 N N . ALA A 1 515 ? 14.139 5.160 8.139 1.00 86.12 515 ALA A N 1
ATOM 4039 C CA . ALA A 1 515 ? 14.221 6.577 8.503 1.00 86.12 515 ALA A CA 1
ATOM 4040 C C . ALA A 1 515 ? 13.927 7.501 7.308 1.00 86.12 515 ALA A C 1
ATOM 4042 O O . ALA A 1 515 ? 13.343 8.568 7.478 1.00 86.12 515 ALA A O 1
ATOM 4043 N N . GLU A 1 516 ? 14.274 7.047 6.106 1.00 87.00 516 GLU A N 1
ATOM 4044 C CA . GLU A 1 516 ? 14.056 7.713 4.825 1.00 87.00 516 GLU A CA 1
ATOM 4045 C C . GLU A 1 516 ? 12.565 7.868 4.488 1.00 87.00 516 GLU A C 1
ATOM 4047 O O . GLU A 1 516 ? 12.191 8.820 3.819 1.00 87.00 516 GLU A O 1
ATOM 4052 N N . LEU A 1 517 ? 11.700 6.970 4.975 1.00 86.81 517 LEU A N 1
ATOM 4053 C CA . LEU A 1 517 ? 10.245 7.020 4.766 1.00 86.81 517 LEU A CA 1
ATOM 4054 C C . LEU A 1 517 ? 9.494 7.648 5.945 1.00 86.81 517 LEU A C 1
ATOM 4056 O O . LEU A 1 517 ? 8.269 7.753 5.914 1.00 86.81 517 LEU A O 1
ATOM 4060 N N . GLY A 1 518 ? 10.206 8.074 6.992 1.00 85.50 518 GLY A N 1
ATOM 4061 C CA . GLY A 1 518 ? 9.591 8.617 8.199 1.00 85.50 518 GLY A CA 1
ATOM 4062 C C . GLY A 1 518 ? 8.788 9.902 7.966 1.00 85.50 518 GLY A C 1
ATOM 4063 O O . GLY A 1 518 ? 7.892 10.193 8.755 1.00 85.50 518 GLY A O 1
ATOM 4064 N N . PHE A 1 519 ? 9.078 10.655 6.899 1.00 85.06 519 PHE A N 1
ATOM 4065 C CA . PHE A 1 519 ? 8.352 11.882 6.549 1.00 85.06 519 PHE A CA 1
ATOM 4066 C C . PHE A 1 519 ? 6.908 11.615 6.088 1.00 85.06 519 PHE A C 1
ATOM 4068 O O . PHE A 1 519 ? 6.054 12.472 6.283 1.00 85.06 519 PHE A O 1
ATOM 4075 N N . LEU A 1 520 ? 6.603 10.416 5.564 1.00 82.06 520 LEU A N 1
ATOM 4076 C CA . LEU A 1 520 ? 5.244 10.023 5.145 1.00 82.06 520 LEU A CA 1
ATOM 4077 C C . LEU A 1 520 ? 4.241 9.989 6.308 1.00 82.06 520 LEU A C 1
ATOM 4079 O O . LEU A 1 520 ? 3.033 9.976 6.096 1.00 82.06 520 LEU A O 1
ATOM 4083 N N . PHE A 1 521 ? 4.749 9.946 7.540 1.00 84.88 521 PHE A N 1
ATOM 4084 C CA . PHE A 1 521 ? 3.958 9.911 8.764 1.00 84.88 521 PHE A CA 1
ATOM 4085 C C . PHE A 1 521 ? 4.120 11.198 9.586 1.00 84.88 521 PHE A C 1
ATOM 4087 O O . PHE A 1 521 ? 3.775 11.211 10.768 1.00 84.88 521 PHE A O 1
ATOM 4094 N N . ASP A 1 522 ? 4.658 12.280 9.008 1.00 78.19 522 ASP A N 1
ATOM 4095 C CA . ASP A 1 522 ? 4.751 13.557 9.715 1.00 78.19 522 ASP A CA 1
ATOM 4096 C C . ASP A 1 522 ? 3.359 14.191 9.870 1.00 78.19 522 ASP A C 1
ATOM 4098 O O . ASP A 1 522 ? 2.688 14.599 8.918 1.00 78.19 522 ASP A O 1
ATOM 4102 N N . VAL A 1 523 ? 2.914 14.244 11.121 1.00 66.81 523 VAL A N 1
ATOM 4103 C CA . VAL A 1 523 ? 1.575 14.681 11.513 1.00 66.81 523 VAL A CA 1
ATOM 4104 C C . VAL A 1 523 ? 1.437 16.198 11.402 1.00 66.81 523 VAL A C 1
ATOM 4106 O O . VAL A 1 523 ? 0.351 16.688 11.110 1.00 66.81 523 VAL A O 1
ATOM 4109 N N . ASP A 1 524 ? 2.520 16.956 11.598 1.00 63.84 524 ASP A N 1
ATOM 4110 C CA . ASP A 1 524 ? 2.471 18.422 11.544 1.00 63.84 524 ASP A CA 1
ATOM 4111 C C . ASP A 1 524 ? 2.247 18.935 10.106 1.00 63.84 524 ASP A C 1
ATOM 4113 O O . ASP A 1 524 ? 1.792 20.067 9.911 1.00 63.84 524 ASP A O 1
ATOM 4117 N N . ALA A 1 525 ? 2.532 18.095 9.105 1.00 55.88 525 ALA A N 1
ATOM 4118 C CA . ALA A 1 525 ? 2.335 18.378 7.686 1.00 55.88 525 ALA A CA 1
ATOM 4119 C C . ALA A 1 525 ? 0.925 18.025 7.170 1.00 55.88 525 ALA A C 1
ATOM 4121 O O . ALA A 1 525 ? 0.530 18.521 6.117 1.00 55.88 525 ALA A O 1
ATOM 4122 N N . THR A 1 526 ? 0.146 17.223 7.908 1.00 66.81 526 THR A N 1
ATOM 4123 C CA . THR A 1 526 ? -1.101 16.614 7.410 1.00 66.81 526 THR A CA 1
ATOM 4124 C C . THR A 1 526 ? -2.293 16.896 8.331 1.00 66.81 526 THR A C 1
ATOM 4126 O O . THR A 1 526 ? -2.186 16.834 9.553 1.00 66.81 526 THR A O 1
ATOM 4129 N N . THR A 1 527 ? -3.482 17.155 7.775 1.00 83.12 527 THR A N 1
ATOM 4130 C CA . THR A 1 527 ? -4.707 17.215 8.593 1.00 83.12 527 THR A CA 1
ATOM 4131 C C . THR A 1 527 ? -5.223 15.814 8.951 1.00 83.12 527 THR A C 1
ATOM 4133 O O . THR A 1 527 ? -5.062 14.862 8.189 1.00 83.12 527 THR A O 1
ATOM 4136 N N . LYS A 1 528 ? -5.898 15.666 10.102 1.00 89.44 528 LYS A N 1
ATOM 4137 C CA . LYS A 1 528 ? -6.515 14.384 10.502 1.00 89.44 528 LYS A CA 1
ATOM 4138 C C . LYS A 1 528 ? -7.501 13.888 9.435 1.00 89.44 528 LYS A C 1
ATOM 4140 O O . LYS A 1 528 ? -7.582 12.695 9.173 1.00 89.44 528 LYS A O 1
ATOM 4145 N N . GLU A 1 529 ? -8.249 14.799 8.816 1.00 90.38 529 GLU A N 1
ATOM 4146 C CA . GLU A 1 529 ? -9.181 14.506 7.727 1.00 90.38 529 GLU A CA 1
ATOM 4147 C C . GLU A 1 529 ? -8.487 13.986 6.467 1.00 90.38 529 GLU A C 1
ATOM 4149 O O . GLU A 1 529 ? -8.983 13.039 5.856 1.00 90.38 529 GLU A O 1
ATOM 4154 N N . ASP A 1 530 ? -7.359 14.585 6.088 1.00 90.56 530 ASP A N 1
ATOM 4155 C CA . ASP A 1 530 ? -6.590 14.162 4.919 1.00 90.56 530 ASP A CA 1
ATOM 4156 C C . ASP A 1 530 ? -5.960 12.784 5.150 1.00 90.56 530 ASP A C 1
ATOM 4158 O O . ASP A 1 530 ? -6.113 11.910 4.304 1.00 90.56 530 ASP A O 1
ATOM 4162 N N . ALA A 1 531 ? -5.400 12.527 6.337 1.00 90.50 531 ALA A N 1
ATOM 4163 C CA . ALA A 1 531 ? -4.898 11.201 6.705 1.00 90.50 531 ALA A CA 1
ATOM 4164 C C . ALA A 1 531 ? -5.991 10.117 6.660 1.00 90.50 531 ALA A C 1
ATOM 4166 O O . ALA A 1 531 ? -5.762 9.014 6.170 1.00 90.50 531 ALA A O 1
ATOM 4167 N N . ILE A 1 532 ? -7.199 10.423 7.143 1.00 93.12 532 ILE A N 1
ATOM 4168 C CA . ILE A 1 532 ? -8.336 9.494 7.067 1.00 93.12 532 ILE A CA 1
ATOM 4169 C C . ILE A 1 532 ? -8.785 9.270 5.615 1.00 93.12 532 ILE A C 1
ATOM 4171 O O . ILE A 1 532 ? -9.100 8.138 5.254 1.00 93.12 532 ILE A O 1
ATOM 4175 N N . SER A 1 533 ? -8.803 10.319 4.784 1.00 93.69 533 SER A N 1
ATOM 4176 C CA . SER A 1 533 ? -9.078 10.211 3.341 1.00 93.69 533 SER A CA 1
ATOM 4177 C C . SER A 1 533 ? -8.094 9.251 2.674 1.00 93.69 533 SER A C 1
ATOM 4179 O O . SER A 1 533 ? -8.520 8.273 2.068 1.00 93.69 533 SER A O 1
ATOM 4181 N N . ASP A 1 534 ? -6.800 9.479 2.878 1.00 93.31 534 ASP A N 1
ATOM 4182 C CA . ASP A 1 534 ? -5.726 8.667 2.311 1.00 93.31 534 ASP A CA 1
ATOM 4183 C C . ASP A 1 534 ? -5.809 7.205 2.775 1.00 93.31 534 ASP A C 1
ATOM 4185 O O . ASP A 1 534 ? -5.621 6.286 1.982 1.00 93.31 534 ASP A O 1
ATOM 4189 N N . LEU A 1 535 ? -6.150 6.949 4.046 1.00 93.62 535 LEU A N 1
ATOM 4190 C CA . LEU A 1 535 ? -6.355 5.582 4.541 1.00 93.62 535 LEU A CA 1
ATOM 4191 C C . LEU A 1 535 ? -7.514 4.872 3.822 1.00 93.62 535 LEU A C 1
ATOM 4193 O O . LEU A 1 535 ? -7.413 3.672 3.562 1.00 93.62 535 LEU A O 1
ATOM 4197 N N . TYR A 1 536 ? -8.594 5.577 3.463 1.00 95.81 536 TYR A N 1
ATOM 4198 C CA . TYR A 1 536 ? -9.653 4.992 2.631 1.00 95.81 536 TYR A CA 1
ATOM 4199 C C . TYR A 1 536 ? -9.171 4.674 1.218 1.00 95.81 536 TYR A C 1
ATOM 4201 O O . TYR A 1 536 ? -9.479 3.588 0.718 1.00 95.81 536 TYR A O 1
ATOM 4209 N N . ASP A 1 537 ? -8.415 5.582 0.602 1.00 95.25 537 ASP A N 1
ATOM 4210 C CA . ASP A 1 537 ? -7.879 5.400 -0.748 1.00 95.25 537 ASP A CA 1
ATOM 4211 C C . ASP A 1 537 ? -6.889 4.221 -0.783 1.00 95.25 537 ASP A C 1
ATOM 4213 O O . ASP A 1 537 ? -6.979 3.353 -1.652 1.00 95.25 537 ASP A O 1
ATOM 4217 N N . LEU A 1 538 ? -6.051 4.071 0.248 1.00 94.69 538 LEU A N 1
ATOM 4218 C CA . LEU A 1 538 ? -5.153 2.924 0.420 1.00 94.69 538 LEU A CA 1
ATOM 4219 C C . LEU A 1 538 ? -5.896 1.605 0.682 1.00 94.69 538 LEU A C 1
ATOM 4221 O O . LEU A 1 538 ? -5.497 0.565 0.155 1.00 94.69 538 LEU A O 1
ATOM 4225 N N . ILE A 1 539 ? -6.986 1.609 1.460 1.00 96.31 539 ILE A N 1
ATOM 4226 C CA . ILE A 1 539 ? -7.831 0.414 1.650 1.00 96.31 539 ILE A CA 1
ATOM 4227 C C . ILE A 1 539 ? -8.502 0.018 0.328 1.00 96.31 539 ILE A C 1
ATOM 4229 O O . ILE A 1 539 ? -8.580 -1.174 0.003 1.00 96.31 539 ILE A O 1
ATOM 4233 N N . PHE A 1 540 ? -8.973 0.999 -0.447 1.00 95.38 540 PHE A N 1
ATOM 4234 C CA . PHE A 1 540 ? -9.543 0.772 -1.772 1.00 95.38 540 PHE A CA 1
ATOM 4235 C C . PHE A 1 540 ? -8.495 0.212 -2.740 1.00 95.38 540 PHE A C 1
ATOM 4237 O O . PHE A 1 540 ? -8.761 -0.791 -3.410 1.00 95.38 540 PHE A O 1
ATOM 4244 N N . LEU A 1 541 ? -7.292 0.786 -2.768 1.00 96.19 541 LEU A N 1
ATOM 4245 C CA . LEU A 1 541 ? -6.175 0.282 -3.560 1.00 96.19 541 LEU A CA 1
ATOM 4246 C C . LEU A 1 541 ? -5.827 -1.158 -3.174 1.00 96.19 541 LEU A C 1
ATOM 4248 O O . LEU A 1 541 ? -5.790 -2.032 -4.038 1.00 96.19 541 LEU A O 1
ATOM 4252 N N . ALA A 1 542 ? -5.642 -1.431 -1.879 1.00 94.94 542 ALA A N 1
ATOM 4253 C CA . ALA A 1 542 ? -5.303 -2.760 -1.376 1.00 94.94 542 ALA A CA 1
ATOM 4254 C C . ALA A 1 542 ? -6.332 -3.815 -1.804 1.00 94.94 542 ALA A C 1
ATOM 4256 O O . ALA A 1 542 ? -5.951 -4.922 -2.185 1.00 94.94 542 ALA A O 1
ATOM 4257 N N . ARG A 1 543 ? -7.625 -3.467 -1.815 1.00 94.94 543 ARG A N 1
ATOM 4258 C CA . ARG A 1 543 ? -8.691 -4.348 -2.314 1.00 94.94 543 ARG A CA 1
ATOM 4259 C C . ARG A 1 543 ? -8.516 -4.674 -3.792 1.00 94.94 543 ARG A C 1
ATOM 4261 O O . ARG A 1 543 ? -8.503 -5.845 -4.155 1.00 94.94 543 ARG A O 1
ATOM 4268 N N . ASN A 1 544 ? -8.335 -3.657 -4.631 1.00 93.88 544 ASN A N 1
ATOM 4269 C CA . ASN A 1 544 ? -8.162 -3.859 -6.070 1.00 93.88 544 ASN A CA 1
ATOM 4270 C C . ASN A 1 544 ? -6.874 -4.636 -6.388 1.00 93.88 544 ASN A C 1
ATOM 4272 O O . ASN A 1 544 ? -6.882 -5.488 -7.271 1.00 93.88 544 ASN A O 1
ATOM 4276 N N . VAL A 1 545 ? -5.788 -4.405 -5.643 1.00 91.75 545 VAL A N 1
ATOM 4277 C CA . VAL A 1 545 ? -4.513 -5.130 -5.793 1.00 91.75 545 VAL A CA 1
ATOM 4278 C C . VAL A 1 545 ? -4.660 -6.605 -5.398 1.00 91.75 545 VAL A C 1
ATOM 4280 O O . VAL A 1 545 ? -4.138 -7.493 -6.076 1.00 91.75 545 VAL A O 1
ATOM 4283 N N . VAL A 1 546 ? -5.405 -6.894 -4.326 1.00 92.06 546 VAL A N 1
ATOM 4284 C CA . VAL A 1 546 ? -5.739 -8.267 -3.917 1.00 92.06 546 VAL A CA 1
ATOM 4285 C C . VAL A 1 546 ? -6.603 -8.957 -4.972 1.00 92.06 546 VAL A C 1
ATOM 4287 O O . VAL A 1 546 ? -6.280 -10.078 -5.369 1.00 92.06 546 VAL A O 1
ATOM 4290 N N . ASP A 1 547 ? -7.641 -8.283 -5.466 1.00 90.12 547 ASP A N 1
ATOM 4291 C CA . ASP A 1 547 ? -8.541 -8.805 -6.501 1.00 90.12 547 ASP A CA 1
ATOM 4292 C C . ASP A 1 547 ? -7.836 -8.977 -7.864 1.00 90.12 547 ASP A C 1
ATOM 4294 O O . ASP A 1 547 ? -8.225 -9.840 -8.654 1.00 90.12 547 ASP A O 1
ATOM 4298 N N . ALA A 1 548 ? -6.767 -8.213 -8.121 1.00 88.25 548 ALA A N 1
ATOM 4299 C CA . ALA A 1 548 ? -5.883 -8.365 -9.279 1.00 88.25 548 ALA A CA 1
ATOM 4300 C C . ALA A 1 548 ? -4.880 -9.532 -9.149 1.00 88.25 548 ALA A C 1
ATOM 4302 O O . ALA A 1 548 ? -4.188 -9.850 -10.114 1.00 88.25 548 ALA A O 1
ATOM 4303 N N . GLY A 1 549 ? -4.810 -10.196 -7.988 1.00 88.69 549 GLY A N 1
ATOM 4304 C CA . GLY A 1 549 ? -4.016 -11.413 -7.794 1.00 88.69 549 GLY A CA 1
ATOM 4305 C C . GLY A 1 549 ? -2.731 -11.246 -6.979 1.00 88.69 549 GLY A C 1
ATOM 4306 O O . GLY A 1 549 ? -1.901 -12.151 -6.975 1.00 88.69 549 GLY A O 1
ATOM 4307 N N . ALA A 1 550 ? -2.529 -10.154 -6.234 1.00 89.38 550 ALA A N 1
ATOM 4308 C CA . ALA A 1 550 ? -1.298 -9.979 -5.443 1.00 89.38 550 ALA A CA 1
ATOM 4309 C C . ALA A 1 550 ? -1.024 -11.118 -4.436 1.00 89.38 550 ALA A C 1
ATOM 4311 O O . ALA A 1 550 ? 0.128 -11.479 -4.187 1.00 89.38 550 ALA A O 1
ATOM 4312 N N . ILE A 1 551 ? -2.077 -11.723 -3.875 1.00 90.75 551 ILE A N 1
ATOM 4313 C CA . ILE A 1 551 ? -1.945 -12.888 -2.984 1.00 90.75 551 ILE A CA 1
ATOM 4314 C C . ILE A 1 551 ? -1.540 -14.141 -3.767 1.00 90.75 551 ILE A C 1
ATOM 4316 O O . ILE A 1 551 ? -0.711 -14.917 -3.292 1.00 90.75 551 ILE A O 1
ATOM 4320 N N . ASP A 1 552 ? -2.085 -14.326 -4.969 1.00 89.25 552 ASP A N 1
ATOM 4321 C CA . ASP A 1 552 ? -1.705 -15.424 -5.857 1.00 89.25 552 ASP A CA 1
ATOM 4322 C C . ASP A 1 552 ? -0.210 -15.322 -6.203 1.00 89.25 552 ASP A C 1
ATOM 4324 O O . ASP A 1 552 ? 0.536 -16.289 -6.010 1.00 89.25 552 ASP A O 1
ATOM 4328 N N . LEU A 1 553 ? 0.258 -14.118 -6.550 1.00 87.06 553 LEU A N 1
ATOM 4329 C CA . LEU A 1 553 ? 1.671 -13.836 -6.807 1.00 87.06 553 LEU A CA 1
ATOM 4330 C C . LEU A 1 553 ? 2.574 -14.195 -5.614 1.00 87.06 553 LEU A C 1
ATOM 4332 O O . LEU A 1 553 ? 3.620 -14.818 -5.803 1.00 87.06 553 LEU A O 1
ATOM 4336 N N . TYR A 1 554 ? 2.167 -13.864 -4.380 1.00 86.50 554 TYR A N 1
ATOM 4337 C CA . TYR A 1 554 ? 2.922 -14.205 -3.164 1.00 86.50 554 TYR A CA 1
ATOM 4338 C C . TYR A 1 554 ? 3.159 -15.720 -3.020 1.00 86.50 554 TYR A C 1
ATOM 4340 O O . TYR A 1 554 ? 4.232 -16.148 -2.585 1.00 86.50 554 TYR A O 1
ATOM 4348 N N . TYR A 1 555 ? 2.191 -16.547 -3.421 1.00 87.50 555 TYR A N 1
ATOM 4349 C CA . TYR A 1 555 ? 2.327 -18.007 -3.413 1.00 87.50 555 TYR A CA 1
ATOM 4350 C C . TYR A 1 555 ? 2.940 -18.585 -4.698 1.00 87.50 555 TYR A C 1
ATOM 4352 O O . TYR A 1 555 ? 2.979 -19.810 -4.855 1.00 87.50 555 TYR A O 1
ATOM 4360 N N . GLY A 1 556 ? 3.448 -17.737 -5.598 1.00 85.31 556 GLY A N 1
ATOM 4361 C CA . GLY A 1 556 ? 4.028 -18.144 -6.879 1.00 85.31 556 GLY A CA 1
ATOM 4362 C C . GLY A 1 556 ? 2.991 -18.654 -7.880 1.00 85.31 556 GLY A C 1
ATOM 4363 O O . GLY A 1 556 ? 3.332 -19.438 -8.766 1.00 85.31 556 GLY A O 1
ATOM 4364 N N . ILE A 1 557 ? 1.726 -18.265 -7.707 1.00 87.75 557 ILE A N 1
ATOM 4365 C CA . ILE A 1 557 ? 0.668 -18.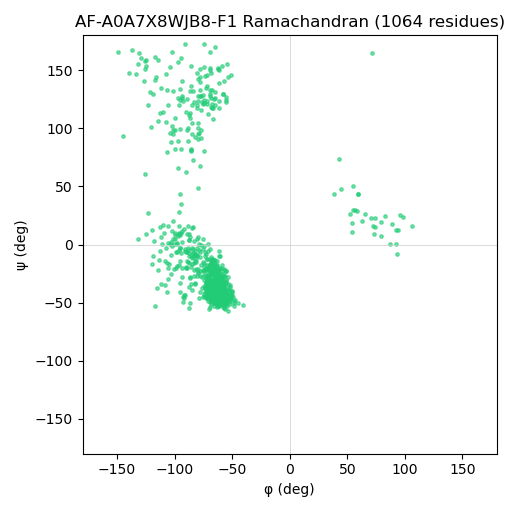466 -8.691 1.00 87.75 557 ILE A CA 1
ATOM 4366 C C . ILE A 1 557 ? 0.732 -17.292 -9.665 1.00 87.75 557 ILE A C 1
ATOM 4368 O O . ILE A 1 557 ? 0.932 -16.144 -9.279 1.00 87.75 557 ILE A O 1
ATOM 4372 N N . ASP A 1 558 ? 0.613 -17.616 -10.943 1.00 87.62 558 ASP A N 1
ATOM 4373 C CA . ASP A 1 558 ? 0.756 -16.650 -12.017 1.00 87.62 558 ASP A CA 1
ATOM 4374 C C . ASP A 1 558 ? -0.438 -15.683 -12.084 1.00 87.62 558 ASP A C 1
ATOM 4376 O O . ASP A 1 558 ? -1.576 -16.087 -11.827 1.00 87.62 558 ASP A O 1
ATOM 4380 N N . ILE A 1 559 ? -0.184 -14.429 -12.460 1.00 90.06 559 ILE A N 1
ATOM 4381 C CA . ILE A 1 559 ? -1.179 -13.346 -12.508 1.00 90.06 559 ILE A CA 1
ATOM 4382 C C . ILE A 1 559 ? -1.230 -12.701 -13.888 1.00 90.06 559 ILE A C 1
ATOM 4384 O O . ILE A 1 559 ? -0.244 -12.707 -14.617 1.00 90.06 559 ILE A O 1
ATOM 4388 N N . GLU A 1 560 ? -2.376 -12.126 -14.241 1.00 87.69 560 GLU A N 1
ATOM 4389 C CA . GLU A 1 560 ? -2.552 -11.396 -15.497 1.00 87.69 560 GLU A CA 1
ATOM 4390 C C . GLU A 1 560 ? -1.909 -10.000 -15.396 1.00 87.69 560 GLU A C 1
ATOM 4392 O O . GLU A 1 560 ? -2.187 -9.268 -14.449 1.00 87.69 560 GLU A O 1
ATOM 4397 N N . ILE A 1 561 ? -1.050 -9.631 -16.354 1.00 87.62 561 ILE A N 1
ATOM 4398 C CA . ILE A 1 561 ? -0.255 -8.382 -16.321 1.00 87.62 561 ILE A CA 1
ATOM 4399 C C . ILE A 1 561 ? -0.534 -7.426 -17.479 1.00 87.62 561 ILE A C 1
ATOM 4401 O O . ILE A 1 561 ? -0.092 -6.284 -17.456 1.00 87.62 561 ILE A O 1
ATOM 4405 N N . ASN A 1 562 ? -1.280 -7.854 -18.494 1.00 80.94 562 ASN A N 1
ATOM 4406 C CA . ASN A 1 562 ? -1.607 -7.019 -19.652 1.00 80.94 562 ASN A CA 1
ATOM 4407 C C . ASN A 1 562 ? -2.816 -6.093 -19.422 1.00 80.94 562 ASN A C 1
ATOM 4409 O O . ASN A 1 562 ? -3.369 -5.569 -20.386 1.00 80.94 562 ASN A O 1
ATOM 4413 N N . LYS A 1 563 ? -3.233 -5.901 -18.167 1.00 84.50 563 LYS A N 1
ATOM 4414 C CA . LYS A 1 563 ? -4.323 -5.009 -17.760 1.00 84.50 563 LYS A CA 1
ATOM 4415 C C . LYS A 1 563 ? -3.745 -3.775 -17.068 1.00 84.50 563 LYS A C 1
ATOM 4417 O O . LYS A 1 563 ? -3.285 -3.899 -15.930 1.00 84.50 563 LYS A O 1
ATOM 4422 N N . PRO A 1 564 ? -3.733 -2.604 -17.725 1.00 89.00 564 PRO A N 1
ATOM 4423 C CA . PRO A 1 564 ? -3.070 -1.423 -17.185 1.00 89.00 564 PRO A CA 1
ATOM 4424 C C . PRO A 1 564 ? -3.816 -0.834 -15.983 1.00 89.00 564 PRO A C 1
ATOM 4426 O O . PRO A 1 564 ? -3.210 -0.137 -15.175 1.00 89.00 564 PRO A O 1
ATOM 4429 N N . GLU A 1 565 ? -5.112 -1.127 -15.819 1.00 90.81 565 GLU A N 1
ATOM 4430 C CA . GLU A 1 565 ? -5.994 -0.427 -14.881 1.00 90.81 565 GLU A CA 1
ATOM 4431 C C . GLU A 1 565 ? -5.524 -0.515 -13.426 1.00 90.81 565 GLU A C 1
ATOM 4433 O O . GLU A 1 565 ? -5.665 0.454 -12.686 1.00 90.81 565 GLU A O 1
ATOM 4438 N N . ILE A 1 566 ? -4.954 -1.652 -13.009 1.00 90.50 566 ILE A N 1
ATOM 4439 C CA . ILE A 1 566 ? -4.451 -1.798 -11.638 1.00 90.50 566 ILE A CA 1
ATOM 4440 C C . ILE A 1 566 ? -3.154 -1.017 -11.412 1.00 90.50 566 ILE A C 1
ATOM 4442 O O . ILE A 1 566 ? -2.972 -0.442 -10.343 1.00 90.50 566 ILE A O 1
ATOM 4446 N N . PHE A 1 567 ? -2.268 -0.968 -12.409 1.00 90.75 567 PHE A N 1
ATOM 4447 C CA . PHE A 1 567 ? -1.007 -0.233 -12.316 1.00 90.75 567 PHE A CA 1
ATOM 4448 C C . PHE A 1 567 ? -1.256 1.273 -12.314 1.00 90.75 567 PHE A C 1
ATOM 4450 O O . PHE A 1 567 ? -0.686 1.968 -11.478 1.00 90.75 567 PHE A O 1
ATOM 4457 N N . LYS A 1 568 ? -2.181 1.746 -13.156 1.00 93.81 568 LYS A N 1
ATOM 4458 C CA . LYS A 1 568 ? -2.647 3.136 -13.120 1.00 93.81 568 LYS A CA 1
ATOM 4459 C C . LYS A 1 568 ? -3.304 3.477 -11.795 1.00 93.81 568 LYS A C 1
ATOM 4461 O O . LYS A 1 568 ? -2.928 4.455 -11.178 1.00 93.81 568 LYS A O 1
ATOM 4466 N N . LEU A 1 569 ? -4.179 2.613 -11.270 1.00 94.38 569 LEU A N 1
ATOM 4467 C CA . LEU A 1 569 ? -4.788 2.845 -9.958 1.00 94.38 569 LEU A CA 1
ATOM 4468 C C . LEU A 1 569 ? -3.742 2.970 -8.834 1.00 94.38 569 LEU A C 1
ATOM 4470 O O . LEU A 1 569 ? -3.939 3.766 -7.919 1.00 94.38 569 LEU A O 1
ATOM 4474 N N . ILE A 1 570 ? -2.645 2.200 -8.882 1.00 92.75 570 ILE A N 1
ATOM 4475 C CA . ILE A 1 570 ? -1.524 2.349 -7.936 1.00 92.75 570 ILE A CA 1
ATOM 4476 C C . ILE A 1 570 ? -0.894 3.740 -8.075 1.00 92.75 570 ILE A C 1
ATOM 4478 O O . ILE A 1 570 ? -0.708 4.412 -7.063 1.00 92.75 570 ILE A O 1
ATOM 4482 N N . VAL A 1 571 ? -0.576 4.160 -9.303 1.00 92.31 571 VAL A N 1
ATOM 4483 C CA . VAL A 1 571 ? 0.029 5.470 -9.590 1.00 92.31 571 VAL A CA 1
ATOM 4484 C C . VAL A 1 571 ? -0.910 6.597 -9.161 1.00 92.31 571 VAL A C 1
ATOM 4486 O O . VAL A 1 571 ? -0.515 7.415 -8.336 1.00 92.31 571 VAL A O 1
ATOM 4489 N N . ASP A 1 572 ? -2.163 6.569 -9.612 1.00 93.31 572 ASP A N 1
ATOM 4490 C CA . ASP A 1 572 ? -3.217 7.517 -9.249 1.00 93.31 572 ASP A CA 1
ATOM 4491 C C . ASP A 1 572 ? -3.353 7.652 -7.735 1.00 93.31 572 ASP A C 1
ATOM 4493 O O . ASP A 1 572 ? -3.282 8.755 -7.204 1.00 93.31 572 ASP A O 1
ATOM 4497 N N . THR A 1 573 ? -3.471 6.527 -7.018 1.00 94.38 573 THR A N 1
ATOM 4498 C CA . THR A 1 573 ? -3.624 6.555 -5.558 1.00 94.38 573 THR A CA 1
ATOM 4499 C C . THR A 1 573 ? -2.421 7.213 -4.892 1.00 94.38 573 THR A C 1
ATOM 4501 O O . THR A 1 573 ? -2.620 8.006 -3.982 1.00 94.38 573 THR A O 1
ATOM 4504 N N . ILE A 1 574 ? -1.189 6.904 -5.325 1.00 88.62 574 ILE A N 1
ATOM 4505 C CA . ILE A 1 574 ? 0.037 7.492 -4.759 1.00 88.62 574 ILE A CA 1
ATOM 4506 C C . ILE A 1 574 ? 0.082 9.003 -5.007 1.00 88.62 574 ILE A C 1
ATOM 4508 O O . ILE A 1 574 ? 0.398 9.748 -4.081 1.00 88.62 574 ILE A O 1
ATOM 4512 N N . PHE A 1 575 ? -0.230 9.454 -6.225 1.00 89.88 575 PHE A N 1
ATOM 4513 C CA . PHE A 1 575 ? -0.223 10.877 -6.578 1.00 89.88 575 PHE A CA 1
ATOM 4514 C C . PHE A 1 575 ? -1.346 11.667 -5.891 1.00 89.88 575 PHE A C 1
ATOM 4516 O O . PHE A 1 575 ? -1.147 12.835 -5.554 1.00 89.88 575 PHE A O 1
ATOM 4523 N N . ASP A 1 576 ? -2.482 11.022 -5.618 1.00 90.81 576 ASP A N 1
ATOM 4524 C CA . ASP A 1 576 ? -3.627 11.623 -4.932 1.00 90.81 576 ASP A CA 1
ATOM 4525 C C . ASP A 1 576 ? -3.489 11.644 -3.394 1.00 90.81 576 ASP A C 1
ATOM 4527 O O . ASP A 1 576 ? -4.295 12.307 -2.728 1.00 90.81 576 ASP A O 1
ATOM 4531 N N . LEU A 1 577 ? -2.478 10.971 -2.811 1.00 89.88 577 LEU A N 1
ATOM 4532 C CA . LEU A 1 577 ? -2.248 10.980 -1.359 1.00 89.88 577 LEU A CA 1
ATOM 4533 C C . LEU A 1 577 ? -1.957 12.397 -0.860 1.00 89.88 577 LEU A C 1
ATOM 4535 O O . LEU A 1 577 ? -0.931 13.015 -1.161 1.00 89.88 577 LEU A O 1
ATOM 4539 N N . LYS A 1 578 ? -2.834 12.892 0.004 1.00 87.50 578 LYS A N 1
ATOM 4540 C CA . LYS A 1 578 ? -2.737 14.235 0.575 1.00 87.50 578 LYS A CA 1
ATOM 4541 C C . LYS A 1 578 ? -1.683 14.336 1.673 1.00 87.50 578 LYS A C 1
ATOM 4543 O O . LYS A 1 578 ? -1.138 15.413 1.879 1.00 87.50 578 LYS A O 1
ATOM 4548 N N . THR A 1 579 ? -1.403 13.239 2.372 1.00 83.62 579 THR A N 1
ATOM 4549 C CA . THR A 1 579 ? -0.333 13.130 3.379 1.00 83.62 579 THR A CA 1
ATOM 4550 C C . THR A 1 579 ? 1.053 13.201 2.740 1.00 83.62 579 THR A C 1
ATOM 4552 O O . THR A 1 579 ? 1.995 13.705 3.348 1.00 83.62 579 THR A O 1
ATOM 4555 N N . LEU A 1 580 ? 1.180 12.729 1.496 1.00 85.62 580 LEU A N 1
ATOM 4556 C CA . LEU A 1 580 ? 2.419 12.796 0.739 1.00 85.62 580 LEU A CA 1
ATOM 4557 C C . LEU A 1 580 ? 2.687 14.222 0.254 1.00 85.62 580 LEU A C 1
ATOM 4559 O O . LEU A 1 580 ? 3.821 14.667 0.371 1.00 85.62 580 LEU A O 1
ATOM 4563 N N . ASP A 1 581 ? 1.671 14.936 -0.247 1.00 82.88 581 ASP A N 1
ATOM 4564 C CA . ASP A 1 581 ? 1.789 16.304 -0.782 1.00 82.88 581 ASP A CA 1
ATOM 4565 C C . ASP A 1 581 ? 3.042 16.470 -1.661 1.00 82.88 581 ASP A C 1
ATOM 4567 O O . ASP A 1 581 ? 4.054 17.062 -1.266 1.00 82.88 581 ASP A O 1
ATOM 4571 N N . LEU A 1 582 ? 2.988 15.899 -2.867 1.00 83.69 582 LEU A N 1
ATOM 4572 C CA . LEU A 1 582 ? 4.123 15.830 -3.792 1.00 83.69 582 LEU A CA 1
ATOM 4573 C C . LEU A 1 582 ? 4.764 17.195 -4.089 1.00 83.69 582 LEU A C 1
ATOM 4575 O O . LEU A 1 582 ? 5.972 17.262 -4.315 1.00 83.69 582 LEU A O 1
ATOM 4579 N N . ALA A 1 583 ? 4.004 18.291 -4.005 1.00 79.12 583 ALA A N 1
ATOM 4580 C CA . ALA A 1 583 ? 4.537 19.640 -4.183 1.00 79.12 583 ALA A CA 1
ATOM 4581 C C . ALA A 1 583 ? 5.566 20.029 -3.105 1.00 79.12 583 ALA A C 1
ATOM 4583 O O . ALA A 1 583 ? 6.461 20.831 -3.374 1.00 79.12 583 ALA A O 1
ATOM 4584 N N . ASN A 1 584 ? 5.446 19.475 -1.895 1.00 80.94 584 ASN A N 1
ATOM 4585 C CA . ASN A 1 584 ? 6.327 19.767 -0.765 1.00 80.94 584 ASN A CA 1
ATOM 4586 C C . ASN A 1 584 ? 7.278 18.609 -0.430 1.00 80.94 584 ASN A C 1
ATOM 4588 O O . ASN A 1 584 ? 8.421 18.869 -0.048 1.00 80.94 584 ASN A O 1
ATOM 4592 N N . ASN A 1 585 ? 6.846 17.353 -0.591 1.00 84.81 585 ASN A N 1
ATOM 4593 C CA . ASN A 1 585 ? 7.647 16.182 -0.214 1.00 84.81 585 ASN A CA 1
ATOM 4594 C C . ASN A 1 585 ? 8.015 15.263 -1.385 1.00 84.81 585 ASN A C 1
ATOM 4596 O O . ASN A 1 585 ? 8.677 14.251 -1.165 1.00 84.81 585 ASN A O 1
ATOM 4600 N N . GLY A 1 586 ? 7.655 15.600 -2.627 1.00 82.62 586 GLY A N 1
ATOM 4601 C CA . GLY A 1 586 ? 7.990 14.783 -3.795 1.00 82.62 586 GLY A CA 1
ATOM 4602 C C . GLY A 1 586 ? 9.497 14.549 -3.941 1.00 82.62 586 GLY A C 1
ATOM 4603 O O . GLY A 1 586 ? 9.930 13.422 -4.163 1.00 82.62 586 GLY A O 1
ATOM 4604 N N . THR A 1 587 ? 10.321 15.577 -3.712 1.00 84.69 587 THR A N 1
ATOM 4605 C CA . THR A 1 587 ? 11.788 15.437 -3.668 1.00 84.69 587 THR A CA 1
ATOM 4606 C C . THR A 1 587 ? 12.237 14.422 -2.618 1.00 84.69 587 THR A C 1
ATOM 4608 O O . THR A 1 587 ? 13.010 13.525 -2.937 1.00 84.69 587 THR A O 1
ATOM 4611 N N . GLN A 1 588 ? 11.709 14.516 -1.392 1.00 85.56 588 GLN A N 1
ATOM 4612 C CA . GLN A 1 588 ? 12.043 13.584 -0.308 1.00 85.56 588 GLN A CA 1
ATOM 4613 C C . GLN A 1 588 ? 11.597 12.157 -0.637 1.00 85.56 588 GLN A C 1
ATOM 4615 O O . GLN A 1 588 ? 12.298 11.207 -0.299 1.00 85.56 588 GLN A O 1
ATOM 4620 N N . LEU A 1 589 ? 10.468 11.990 -1.336 1.00 85.50 589 LEU A N 1
ATOM 4621 C CA . LEU A 1 589 ? 10.021 10.687 -1.818 1.00 85.50 589 LEU A CA 1
ATOM 4622 C C . LEU A 1 589 ? 11.015 10.090 -2.814 1.00 85.50 589 LEU A C 1
ATOM 4624 O O . LEU A 1 589 ? 11.418 8.942 -2.640 1.00 85.50 589 LEU A O 1
ATOM 4628 N N . VAL A 1 590 ? 11.439 10.850 -3.828 1.00 83.56 590 VAL A N 1
ATOM 4629 C CA . VAL A 1 590 ? 12.429 10.366 -4.806 1.00 83.56 590 VAL A CA 1
ATOM 4630 C C . VAL A 1 590 ? 13.757 10.064 -4.112 1.00 83.56 590 VAL A C 1
ATOM 4632 O O . VAL A 1 590 ? 14.296 8.978 -4.301 1.00 83.56 590 VAL A O 1
ATOM 4635 N N . GLU A 1 591 ? 14.245 10.953 -3.242 1.00 85.38 591 GLU A N 1
ATOM 4636 C CA . GLU A 1 591 ? 15.451 10.726 -2.432 1.00 85.38 591 GLU A CA 1
ATOM 4637 C C . GLU A 1 591 ? 15.353 9.438 -1.607 1.00 85.38 591 GLU A C 1
ATOM 4639 O O . GLU A 1 591 ? 16.286 8.631 -1.605 1.00 85.38 591 GLU A O 1
ATOM 4644 N N . ALA A 1 592 ? 14.225 9.215 -0.928 1.00 86.62 592 ALA A N 1
ATOM 4645 C CA . ALA A 1 592 ? 14.002 8.028 -0.115 1.00 86.62 592 ALA A CA 1
ATOM 4646 C C . ALA A 1 592 ? 13.975 6.756 -0.968 1.00 86.62 592 ALA A C 1
ATOM 4648 O O . ALA A 1 592 ? 14.630 5.773 -0.619 1.00 86.62 592 ALA A O 1
ATOM 4649 N N . LEU A 1 593 ? 13.273 6.772 -2.105 1.00 82.94 593 LEU A N 1
ATOM 4650 C CA . LEU A 1 593 ? 13.203 5.639 -3.030 1.00 82.94 593 LEU A CA 1
ATOM 4651 C C . LEU A 1 593 ? 14.580 5.304 -3.623 1.00 82.94 593 LEU A C 1
ATOM 4653 O O . LEU A 1 593 ? 14.974 4.136 -3.621 1.00 82.94 593 LEU A O 1
ATOM 4657 N N . LEU A 1 594 ? 15.339 6.311 -4.066 1.00 83.00 594 LEU A N 1
ATOM 4658 C CA . LEU A 1 594 ? 16.700 6.140 -4.587 1.00 83.00 594 LEU A CA 1
ATOM 4659 C C . LEU A 1 594 ? 17.666 5.652 -3.494 1.00 83.00 594 LEU A C 1
ATOM 4661 O O . LEU A 1 594 ? 18.451 4.731 -3.728 1.00 83.00 594 LEU A O 1
ATOM 4665 N N . THR A 1 595 ? 17.560 6.182 -2.272 1.00 85.50 595 THR A N 1
ATOM 4666 C CA . THR A 1 595 ? 18.379 5.748 -1.126 1.00 85.50 595 THR A CA 1
ATOM 4667 C C . THR A 1 595 ? 18.082 4.299 -0.742 1.00 85.50 595 THR A C 1
ATOM 4669 O O . THR A 1 595 ? 19.007 3.515 -0.521 1.00 85.50 595 THR A O 1
ATOM 4672 N N . LEU A 1 596 ? 16.806 3.899 -0.715 1.00 84.31 596 LEU A N 1
ATOM 4673 C CA . LEU A 1 596 ? 16.397 2.511 -0.472 1.00 84.31 596 LEU A CA 1
ATOM 4674 C C . LEU A 1 596 ? 16.869 1.565 -1.584 1.00 84.31 596 LEU A C 1
ATOM 4676 O O . LEU A 1 596 ? 17.200 0.411 -1.307 1.00 84.31 596 LEU A O 1
ATOM 4680 N N . ALA A 1 597 ? 16.952 2.060 -2.821 1.00 79.56 597 ALA A N 1
ATOM 4681 C CA . ALA A 1 597 ? 17.565 1.363 -3.949 1.00 79.56 597 ALA A CA 1
ATOM 4682 C C . ALA A 1 597 ? 19.110 1.392 -3.925 1.00 79.56 597 ALA A C 1
ATOM 4684 O O . ALA A 1 597 ? 19.745 0.781 -4.785 1.00 79.56 597 ALA A O 1
ATOM 4685 N N . ASN A 1 598 ? 19.720 2.029 -2.917 1.00 80.62 598 ASN A N 1
ATOM 4686 C CA . ASN A 1 598 ? 21.164 2.179 -2.742 1.00 80.62 598 ASN A CA 1
ATOM 4687 C C . ASN A 1 598 ? 21.836 2.910 -3.925 1.00 80.62 598 ASN A C 1
ATOM 4689 O O . ASN A 1 598 ? 22.894 2.489 -4.397 1.00 80.62 598 ASN A O 1
ATOM 4693 N N . ILE A 1 599 ? 21.197 3.988 -4.388 1.00 78.56 599 ILE A N 1
ATOM 4694 C CA . ILE A 1 599 ? 21.663 4.888 -5.451 1.00 78.56 599 ILE A CA 1
ATOM 4695 C C . ILE A 1 599 ? 22.244 6.157 -4.804 1.00 78.56 599 ILE A C 1
ATOM 4697 O O . ILE A 1 599 ? 21.615 6.722 -3.909 1.00 78.56 599 ILE A O 1
ATOM 4701 N N . ASP A 1 600 ? 23.433 6.611 -5.222 1.00 74.69 600 ASP A N 1
ATOM 4702 C CA . ASP A 1 600 ? 23.944 7.933 -4.800 1.00 74.69 600 ASP A CA 1
ATOM 4703 C C . ASP A 1 600 ? 23.087 9.033 -5.421 1.00 74.69 600 ASP A C 1
ATOM 4705 O O . ASP A 1 600 ? 22.892 9.091 -6.634 1.00 74.69 600 ASP A O 1
ATOM 4709 N N . ILE A 1 601 ? 22.586 9.909 -4.564 1.00 76.69 601 ILE A N 1
ATOM 4710 C CA . ILE A 1 601 ? 21.670 10.985 -4.923 1.00 76.69 601 ILE A CA 1
ATOM 4711 C C . ILE A 1 601 ? 22.397 12.305 -5.213 1.00 76.69 601 ILE A C 1
ATOM 4713 O O . ILE A 1 601 ? 21.740 13.312 -5.467 1.00 76.69 601 ILE A O 1
ATOM 4717 N N . SER A 1 602 ? 23.737 12.327 -5.154 1.00 74.56 602 SER A N 1
ATOM 4718 C CA . SER A 1 602 ? 24.558 13.536 -5.330 1.00 74.56 602 SER A CA 1
ATOM 4719 C C . SER A 1 602 ? 24.315 14.285 -6.636 1.00 74.56 602 SER A C 1
ATOM 4721 O O . SER A 1 602 ? 24.463 15.506 -6.662 1.00 74.56 602 SER A O 1
ATOM 4723 N N . ASP A 1 603 ? 23.950 13.556 -7.690 1.00 66.94 603 ASP A N 1
ATOM 4724 C CA . ASP A 1 603 ? 23.851 14.065 -9.060 1.00 66.94 603 ASP A CA 1
ATOM 4725 C C . ASP A 1 603 ? 22.400 14.159 -9.559 1.00 66.94 603 ASP A C 1
ATOM 4727 O O . ASP A 1 603 ? 22.162 14.278 -10.759 1.00 66.94 603 ASP A O 1
ATOM 4731 N N . VAL A 1 604 ? 21.427 14.112 -8.642 1.00 74.31 604 VAL A N 1
ATOM 4732 C CA . VAL A 1 604 ? 20.000 14.213 -8.967 1.00 74.31 604 VAL A CA 1
ATOM 4733 C C . VAL A 1 604 ? 19.531 15.667 -8.880 1.00 74.31 604 VAL A C 1
ATOM 4735 O O . VAL A 1 604 ? 19.665 16.314 -7.840 1.00 74.31 604 VAL A O 1
ATOM 4738 N N . ASP A 1 605 ? 18.964 16.187 -9.972 1.00 75.06 605 ASP A N 1
ATOM 4739 C CA . ASP A 1 605 ? 18.421 17.552 -10.044 1.00 75.06 605 ASP A CA 1
ATOM 4740 C C . ASP A 1 605 ? 16.902 17.563 -9.814 1.00 75.06 605 ASP A C 1
ATOM 4742 O O . ASP A 1 605 ? 16.098 17.459 -10.742 1.00 75.06 605 ASP A O 1
ATOM 4746 N N . TYR A 1 606 ? 16.505 17.675 -8.548 1.00 76.56 606 TYR A N 1
ATOM 4747 C CA . TYR A 1 606 ? 15.100 17.619 -8.134 1.00 76.56 606 TYR A CA 1
ATOM 4748 C C . TYR A 1 606 ? 14.283 18.868 -8.486 1.00 76.56 606 TYR A C 1
ATOM 4750 O O . TYR A 1 606 ? 13.058 18.782 -8.562 1.00 76.56 606 TYR A O 1
ATOM 4758 N N . ASP A 1 607 ? 14.932 20.019 -8.708 1.00 77.00 607 ASP A N 1
ATOM 4759 C CA . ASP A 1 607 ? 14.253 21.300 -8.967 1.00 77.00 607 ASP A CA 1
ATOM 4760 C C . ASP A 1 607 ? 13.529 21.311 -10.330 1.00 77.00 607 ASP A C 1
ATOM 4762 O O . ASP A 1 607 ? 12.730 22.210 -10.607 1.00 77.00 607 ASP A O 1
ATOM 4766 N N . GLN A 1 608 ? 13.806 20.323 -11.187 1.00 74.56 608 GLN A N 1
ATOM 4767 C CA . GLN A 1 608 ? 13.225 20.185 -12.523 1.00 74.56 608 GLN A CA 1
ATOM 4768 C C . GLN A 1 608 ? 12.005 19.254 -12.584 1.00 74.56 608 GLN A C 1
ATOM 4770 O O . GLN A 1 608 ? 11.419 19.122 -13.659 1.00 74.56 608 GLN A O 1
ATOM 4775 N N . ILE A 1 609 ? 11.619 18.612 -11.473 1.00 84.38 609 ILE A N 1
ATOM 4776 C CA . ILE A 1 609 ? 10.506 17.655 -11.468 1.00 84.38 609 ILE A CA 1
ATOM 4777 C C . ILE A 1 609 ? 9.161 18.391 -11.537 1.00 84.38 609 ILE A C 1
ATOM 4779 O O . ILE A 1 609 ? 8.819 19.189 -10.663 1.00 84.38 609 ILE A O 1
ATOM 4783 N N . ASP A 1 610 ? 8.384 18.086 -12.574 1.00 86.44 610 ASP A N 1
ATOM 4784 C CA . ASP A 1 610 ? 7.045 18.616 -12.821 1.00 86.44 610 ASP A CA 1
ATOM 4785 C C . ASP A 1 610 ? 5.974 17.607 -12.389 1.00 86.44 610 ASP A C 1
ATOM 4787 O O . ASP A 1 610 ? 5.415 16.855 -13.191 1.00 86.44 610 ASP A O 1
ATOM 4791 N N . TRP A 1 611 ? 5.686 17.607 -11.087 1.00 86.12 611 TRP A N 1
ATOM 4792 C CA . TRP A 1 611 ? 4.713 16.704 -10.468 1.00 86.12 611 TRP A CA 1
ATOM 4793 C C . TRP A 1 611 ? 3.304 16.792 -11.072 1.00 86.12 611 TRP A C 1
ATOM 4795 O O . TRP A 1 611 ? 2.591 15.792 -11.053 1.00 86.12 611 TRP A O 1
ATOM 4805 N N . ASP A 1 612 ? 2.916 17.944 -11.636 1.00 83.69 612 ASP A N 1
ATOM 4806 C CA . ASP A 1 612 ? 1.580 18.150 -12.214 1.00 83.69 612 ASP A CA 1
ATOM 4807 C C . ASP A 1 612 ? 1.372 17.329 -13.501 1.00 83.69 612 ASP A C 1
ATOM 4809 O O . ASP A 1 612 ? 0.243 16.949 -13.816 1.00 83.69 612 ASP A O 1
ATOM 4813 N N . ASN A 1 613 ? 2.443 17.072 -14.260 1.00 88.81 613 ASN A N 1
ATOM 4814 C CA . ASN A 1 613 ? 2.383 16.335 -15.528 1.00 88.81 613 ASN A CA 1
ATOM 4815 C C . ASN A 1 613 ? 2.927 14.905 -15.419 1.00 88.81 613 ASN A C 1
ATOM 4817 O O . ASN A 1 613 ? 2.588 14.058 -16.245 1.00 88.81 613 ASN A O 1
ATOM 4821 N N . GLU A 1 614 ? 3.741 14.616 -14.405 1.00 89.44 614 GLU A N 1
ATOM 4822 C CA . GLU A 1 614 ? 4.437 13.336 -14.276 1.00 89.44 614 GLU A CA 1
ATOM 4823 C C . GLU A 1 614 ? 3.491 12.131 -14.144 1.00 89.44 614 GLU A C 1
ATOM 4825 O O . GLU A 1 614 ? 3.750 11.089 -14.741 1.00 89.44 614 GLU A O 1
ATOM 4830 N N . GLN A 1 615 ? 2.365 12.278 -13.436 1.00 91.12 615 GLN A N 1
ATOM 4831 C CA . GLN A 1 615 ? 1.351 11.221 -13.319 1.00 91.12 615 GLN A CA 1
ATOM 4832 C C . GLN A 1 615 ? 0.852 10.767 -14.697 1.00 91.12 615 GLN A C 1
ATOM 4834 O O . GLN A 1 615 ? 0.838 9.575 -14.992 1.00 91.12 615 GLN A O 1
ATOM 4839 N N . ALA A 1 616 ? 0.496 11.726 -15.559 1.00 92.38 616 ALA A N 1
ATOM 4840 C CA . ALA A 1 616 ? -0.010 11.444 -16.899 1.00 92.38 616 ALA A CA 1
ATOM 4841 C C . ALA A 1 616 ? 1.051 10.760 -17.774 1.00 92.38 616 ALA A C 1
ATOM 4843 O O . ALA A 1 616 ? 0.728 9.833 -18.511 1.00 92.38 616 ALA A O 1
ATOM 4844 N N . ILE A 1 617 ? 2.318 11.169 -17.648 1.00 92.88 617 ILE A N 1
ATOM 4845 C CA . ILE A 1 617 ? 3.433 10.549 -18.376 1.00 92.88 617 ILE A CA 1
ATOM 4846 C C . ILE A 1 617 ? 3.615 9.089 -17.940 1.00 92.88 617 ILE A C 1
ATOM 4848 O O . ILE A 1 617 ? 3.746 8.207 -18.787 1.00 92.88 617 ILE A O 1
ATOM 4852 N N . ILE A 1 618 ? 3.595 8.806 -16.632 1.00 91.38 618 ILE A N 1
ATOM 4853 C CA . ILE A 1 618 ? 3.715 7.434 -16.111 1.00 91.38 618 ILE A CA 1
ATOM 4854 C C . ILE A 1 618 ? 2.532 6.572 -16.577 1.00 91.38 618 ILE A C 1
ATOM 4856 O O . ILE A 1 618 ? 2.734 5.428 -16.990 1.00 91.38 618 ILE A O 1
ATOM 4860 N N . ASP A 1 619 ? 1.317 7.116 -16.568 1.00 93.44 619 ASP A N 1
ATOM 4861 C CA . ASP A 1 619 ? 0.124 6.427 -17.064 1.00 93.44 619 ASP A CA 1
ATOM 4862 C C . ASP A 1 619 ? 0.193 6.114 -18.563 1.00 93.44 619 ASP A C 1
ATOM 4864 O O . ASP A 1 619 ? -0.190 5.013 -18.974 1.00 93.44 619 ASP A O 1
ATOM 4868 N N . ASP A 1 620 ? 0.688 7.048 -19.376 1.00 94.81 620 ASP A N 1
ATOM 4869 C CA . ASP A 1 620 ? 0.886 6.842 -20.813 1.00 94.81 620 ASP A CA 1
ATOM 4870 C C . ASP A 1 620 ? 1.971 5.775 -21.062 1.00 94.81 620 ASP A C 1
ATOM 4872 O O . ASP A 1 620 ? 1.807 4.904 -21.921 1.00 94.81 620 ASP A O 1
ATOM 4876 N N . VAL A 1 621 ? 3.047 5.755 -20.261 1.00 93.00 621 VAL A N 1
ATOM 4877 C CA . VAL A 1 621 ? 4.059 4.682 -20.301 1.00 93.00 621 VAL A CA 1
ATOM 4878 C C . VAL A 1 621 ? 3.438 3.327 -19.939 1.00 93.00 621 VAL A C 1
ATOM 4880 O O . VAL A 1 621 ? 3.718 2.332 -20.611 1.00 93.00 621 VAL A O 1
ATOM 4883 N N . ILE A 1 622 ? 2.576 3.263 -18.918 1.00 94.25 622 ILE A N 1
ATOM 4884 C CA . ILE A 1 622 ? 1.860 2.033 -18.535 1.00 94.25 622 ILE A CA 1
ATOM 4885 C C . ILE A 1 622 ? 0.966 1.533 -19.680 1.00 94.25 622 ILE A C 1
ATOM 4887 O O . ILE A 1 622 ? 0.940 0.324 -19.934 1.00 94.25 622 ILE A O 1
ATOM 4891 N N . ASP A 1 623 ? 0.275 2.427 -20.395 1.00 94.81 623 ASP A N 1
ATOM 4892 C CA . ASP A 1 623 ? -0.532 2.056 -21.566 1.00 94.81 623 ASP A CA 1
ATOM 4893 C C . ASP A 1 623 ? 0.327 1.454 -22.677 1.00 94.81 623 ASP A C 1
ATOM 4895 O O . ASP A 1 623 ? 0.018 0.368 -23.171 1.00 94.81 623 ASP A O 1
ATOM 4899 N N . VAL A 1 624 ? 1.443 2.098 -23.032 1.00 95.06 624 VAL A N 1
ATOM 4900 C CA . VAL A 1 624 ? 2.327 1.584 -24.088 1.00 95.06 624 VAL A CA 1
ATOM 4901 C C . VAL A 1 624 ? 2.958 0.249 -23.686 1.00 95.06 624 VAL A C 1
ATOM 4903 O O . VAL A 1 624 ? 3.031 -0.673 -24.502 1.00 95.06 624 VAL A O 1
ATOM 4906 N N . LEU A 1 625 ? 3.373 0.089 -22.425 1.00 92.44 625 LEU A N 1
ATOM 4907 C CA . LEU A 1 625 ? 3.872 -1.194 -21.922 1.00 92.44 625 LEU A CA 1
ATOM 4908 C C . LEU A 1 625 ? 2.790 -2.280 -21.987 1.00 92.44 625 LEU A C 1
ATOM 4910 O O . LEU A 1 625 ? 3.081 -3.403 -22.404 1.00 92.44 625 LEU A O 1
ATOM 4914 N N . SER A 1 626 ? 1.544 -1.958 -21.639 1.00 92.44 626 SER A N 1
ATOM 4915 C CA . SER A 1 626 ? 0.409 -2.875 -21.785 1.00 92.44 626 SER A CA 1
ATOM 4916 C C . SER A 1 626 ? 0.167 -3.261 -23.250 1.00 92.44 626 SER A C 1
ATOM 4918 O O . SER A 1 626 ? -0.003 -4.450 -23.542 1.00 92.44 626 SER A O 1
ATOM 4920 N N . ASP A 1 627 ? 0.256 -2.309 -24.182 1.00 93.62 627 ASP A N 1
ATOM 4921 C CA . ASP A 1 627 ? 0.157 -2.566 -25.622 1.00 93.62 627 ASP A CA 1
ATOM 4922 C C . ASP A 1 627 ? 1.302 -3.460 -26.127 1.00 93.62 627 ASP A C 1
ATOM 4924 O O . ASP A 1 627 ? 1.065 -4.361 -26.935 1.00 93.62 627 ASP A O 1
ATOM 4928 N N . ILE A 1 628 ? 2.529 -3.297 -25.612 1.00 91.50 628 ILE A N 1
ATOM 4929 C CA . ILE A 1 628 ? 3.665 -4.187 -25.917 1.00 91.50 628 ILE A CA 1
ATOM 4930 C C . ILE A 1 628 ? 3.383 -5.608 -25.425 1.00 91.50 628 ILE A C 1
ATOM 4932 O O . ILE A 1 628 ? 3.613 -6.572 -26.168 1.00 91.50 628 ILE A O 1
ATOM 4936 N N . LEU A 1 629 ? 2.885 -5.759 -24.193 1.00 91.81 629 LEU A N 1
ATOM 4937 C CA . LEU A 1 629 ? 2.510 -7.063 -23.641 1.00 91.81 629 LEU A CA 1
ATOM 4938 C C . LEU A 1 629 ? 1.416 -7.715 -24.501 1.00 91.81 629 LEU A C 1
ATOM 4940 O O . LEU A 1 629 ? 1.534 -8.885 -24.874 1.00 91.81 629 LEU A O 1
ATOM 4944 N N . ALA A 1 630 ? 0.396 -6.949 -24.896 1.00 90.94 630 ALA A N 1
ATOM 4945 C CA . ALA A 1 630 ? -0.703 -7.420 -25.732 1.00 90.94 630 ALA A CA 1
ATOM 4946 C C . ALA A 1 630 ? -0.257 -7.804 -27.159 1.00 90.94 630 ALA A C 1
ATOM 4948 O O . ALA A 1 630 ? -0.615 -8.887 -27.629 1.00 90.94 630 ALA A O 1
ATOM 4949 N N . ASP A 1 631 ? 0.558 -6.982 -27.833 1.00 91.00 631 ASP A N 1
ATOM 4950 C CA . ASP A 1 631 ? 1.083 -7.247 -29.189 1.00 91.00 631 ASP A CA 1
ATOM 4951 C C . ASP A 1 631 ? 1.933 -8.531 -29.242 1.00 91.00 631 ASP A C 1
ATOM 4953 O O . ASP A 1 631 ? 2.016 -9.226 -30.268 1.00 91.00 631 ASP A O 1
ATOM 4957 N N . ASN A 1 632 ? 2.528 -8.891 -28.102 1.00 89.38 632 ASN A N 1
ATOM 4958 C CA . ASN A 1 632 ? 3.368 -10.072 -27.937 1.00 89.38 632 ASN A CA 1
ATOM 4959 C C . ASN A 1 632 ? 2.675 -11.255 -27.248 1.00 89.38 632 ASN A C 1
ATOM 4961 O O . ASN A 1 632 ? 3.292 -12.306 -27.089 1.00 89.38 632 ASN A O 1
ATOM 4965 N N . ASN A 1 633 ? 1.377 -11.146 -26.947 1.00 89.25 633 ASN A N 1
ATOM 4966 C CA . ASN A 1 633 ? 0.585 -12.157 -26.237 1.00 89.25 633 ASN A CA 1
ATOM 4967 C C . ASN A 1 633 ? 1.150 -12.546 -24.856 1.00 89.25 633 ASN A C 1
ATOM 4969 O O . ASN A 1 633 ? 0.934 -13.675 -24.412 1.00 89.25 633 ASN A O 1
ATOM 4973 N N . PHE A 1 634 ? 1.839 -11.631 -24.172 1.00 91.94 634 PHE A N 1
ATOM 4974 C CA . PHE A 1 634 ? 2.176 -11.790 -22.760 1.00 91.94 634 PHE A CA 1
ATOM 4975 C C . PHE A 1 634 ? 0.938 -11.452 -21.938 1.00 91.94 634 PHE A C 1
ATOM 4977 O O . PHE A 1 634 ? 0.633 -10.286 -21.707 1.00 91.94 634 PHE A O 1
ATOM 4984 N N . VAL A 1 635 ? 0.174 -12.474 -21.558 1.00 89.31 635 VAL A N 1
ATOM 4985 C CA . VAL A 1 635 ? -1.032 -12.287 -20.740 1.00 89.31 635 VAL A CA 1
ATOM 4986 C C . VAL A 1 635 ? -0.667 -12.419 -19.271 1.00 89.31 635 VAL A C 1
ATOM 4988 O O . VAL A 1 635 ? -1.101 -11.605 -18.458 1.00 89.31 635 VAL A O 1
ATOM 4991 N N . MET A 1 636 ? 0.155 -13.415 -18.942 1.00 90.12 636 MET A N 1
ATOM 4992 C CA . MET A 1 636 ? 0.528 -13.742 -17.575 1.00 90.12 636 MET A CA 1
ATOM 4993 C C . MET A 1 636 ? 1.951 -13.274 -17.244 1.00 90.12 636 MET A C 1
ATOM 4995 O O . MET A 1 636 ? 2.816 -13.205 -18.120 1.00 90.12 636 MET A O 1
ATOM 4999 N N . LEU A 1 637 ? 2.227 -12.987 -15.972 1.00 89.81 637 LEU A N 1
ATOM 5000 C CA . LEU A 1 637 ? 3.566 -12.613 -15.507 1.00 89.81 637 LEU A CA 1
ATOM 5001 C C . LEU A 1 637 ? 4.599 -13.708 -15.804 1.00 89.81 637 LEU A C 1
ATOM 5003 O O . LEU A 1 637 ? 5.734 -13.409 -16.176 1.00 89.81 637 LEU A O 1
ATOM 5007 N N . GLY A 1 638 ? 4.204 -14.972 -15.667 1.00 88.56 638 GLY A N 1
ATOM 5008 C CA . GLY A 1 638 ? 5.018 -16.135 -15.987 1.00 88.56 638 GLY A CA 1
ATOM 5009 C C . GLY A 1 638 ? 5.468 -16.152 -17.443 1.00 88.56 638 GLY A C 1
ATOM 5010 O O . GLY A 1 638 ? 6.617 -16.504 -17.692 1.00 88.56 638 GLY A O 1
ATOM 5011 N N . ASP A 1 639 ? 4.633 -15.689 -18.382 1.00 90.75 639 ASP A N 1
ATOM 5012 C CA . ASP A 1 639 ? 4.999 -15.597 -19.802 1.00 90.75 639 ASP A CA 1
ATOM 5013 C C . ASP A 1 639 ? 6.179 -14.629 -19.997 1.00 90.75 639 ASP A C 1
ATOM 5015 O O . ASP A 1 639 ? 7.155 -14.952 -20.676 1.00 90.75 639 ASP A O 1
ATOM 5019 N N . LEU A 1 640 ? 6.125 -13.458 -19.349 1.00 90.25 640 LEU A N 1
ATOM 5020 C CA . LEU A 1 640 ? 7.192 -12.455 -19.398 1.00 90.25 640 LEU A CA 1
ATOM 5021 C C . LEU A 1 640 ? 8.464 -12.936 -18.682 1.00 90.25 640 LEU A C 1
ATOM 5023 O O . LEU A 1 640 ? 9.574 -12.759 -19.190 1.00 90.25 640 LEU A O 1
ATOM 5027 N N . ILE A 1 641 ? 8.320 -13.559 -17.507 1.00 88.88 641 ILE A N 1
ATOM 5028 C CA . ILE A 1 641 ? 9.454 -14.111 -16.752 1.00 88.88 641 ILE A CA 1
ATOM 5029 C C . ILE A 1 641 ? 10.152 -15.205 -17.561 1.00 88.88 641 ILE A C 1
ATOM 5031 O O . ILE A 1 641 ? 11.383 -15.217 -17.628 1.00 88.88 641 ILE A O 1
ATOM 5035 N N . ASP A 1 642 ? 9.393 -16.114 -18.170 1.00 90.38 642 ASP A N 1
ATOM 5036 C CA . ASP A 1 642 ? 9.924 -17.190 -19.002 1.00 90.38 642 ASP A CA 1
ATOM 5037 C C . ASP A 1 642 ? 10.621 -16.616 -20.244 1.00 90.38 642 ASP A C 1
ATOM 5039 O O . ASP A 1 642 ? 11.764 -16.983 -20.514 1.00 90.38 642 ASP A O 1
ATOM 5043 N N . PHE A 1 643 ? 10.014 -15.630 -20.913 1.00 89.12 643 PHE A N 1
ATOM 5044 C CA . PHE A 1 643 ? 10.603 -14.913 -22.049 1.00 89.12 643 PHE A CA 1
ATOM 5045 C C . PHE A 1 643 ? 11.968 -14.279 -21.721 1.00 89.12 643 PHE A C 1
ATOM 5047 O O . PHE A 1 643 ? 12.943 -14.447 -22.465 1.00 89.12 643 PHE A O 1
ATOM 5054 N N . ILE A 1 644 ? 12.074 -13.581 -20.583 1.00 87.81 644 ILE A N 1
ATOM 5055 C CA . ILE A 1 644 ? 13.331 -12.963 -20.131 1.00 87.81 644 ILE A CA 1
ATOM 5056 C C . ILE A 1 644 ? 14.349 -14.037 -19.740 1.00 87.81 644 ILE A C 1
ATOM 5058 O O . ILE A 1 644 ? 15.505 -13.988 -20.170 1.00 87.81 644 ILE A O 1
ATOM 5062 N N . ARG A 1 645 ? 13.937 -15.019 -18.930 1.00 90.50 645 ARG A N 1
ATOM 5063 C CA . ARG A 1 645 ? 14.816 -16.074 -18.405 1.00 90.50 645 ARG A CA 1
ATOM 5064 C C . ARG A 1 645 ? 15.408 -16.933 -19.517 1.00 90.50 645 ARG A C 1
ATOM 5066 O O . ARG A 1 645 ? 16.590 -17.279 -19.452 1.00 90.50 645 ARG A O 1
ATOM 5073 N N . ASP A 1 646 ? 14.603 -17.263 -20.518 1.00 90.12 646 ASP A N 1
ATOM 5074 C CA . ASP A 1 646 ? 15.008 -18.110 -21.636 1.00 90.12 646 ASP A CA 1
ATOM 5075 C C . ASP A 1 646 ? 15.769 -17.299 -22.709 1.00 90.12 646 ASP A C 1
ATOM 5077 O O . ASP A 1 646 ? 16.368 -17.867 -23.625 1.00 90.12 646 ASP A O 1
ATOM 5081 N N . GLY A 1 647 ? 15.844 -15.970 -22.546 1.00 86.69 647 GLY A N 1
ATOM 5082 C CA . GLY A 1 647 ? 16.615 -15.073 -23.402 1.00 86.69 647 GLY A CA 1
ATOM 5083 C C . GLY A 1 647 ? 15.972 -14.835 -24.764 1.00 86.69 647 GLY A C 1
ATOM 5084 O O . GLY A 1 647 ? 16.677 -14.484 -25.712 1.00 86.69 647 GLY A O 1
ATOM 5085 N N . GLU A 1 648 ? 14.658 -15.037 -24.880 1.00 86.62 648 GLU A N 1
ATOM 5086 C CA . GLU A 1 648 ? 13.926 -14.943 -26.145 1.00 86.62 648 GLU A CA 1
ATOM 5087 C C . GLU A 1 648 ? 13.924 -13.522 -26.722 1.00 86.62 648 GLU A C 1
ATOM 5089 O O . GLU A 1 648 ? 13.900 -13.363 -27.940 1.00 86.62 648 GLU A O 1
ATOM 5094 N N . TYR A 1 649 ? 14.101 -12.497 -25.882 1.00 84.31 649 TYR A N 1
ATOM 5095 C CA . TYR A 1 649 ? 14.339 -11.112 -26.309 1.00 84.31 649 TYR A CA 1
ATOM 5096 C C . TYR A 1 649 ? 15.592 -10.937 -27.182 1.00 84.31 649 TYR A C 1
ATOM 5098 O O . TYR A 1 649 ? 15.730 -9.938 -27.876 1.00 84.31 649 TYR A O 1
ATOM 5106 N N . LYS A 1 650 ? 16.526 -11.897 -27.184 1.00 83.25 650 LYS A N 1
ATOM 5107 C CA . LYS A 1 650 ? 17.698 -11.884 -28.079 1.00 83.25 650 LYS A CA 1
ATOM 5108 C C . LYS A 1 650 ? 17.388 -12.453 -29.462 1.00 83.25 650 LYS A C 1
ATOM 5110 O O . LYS A 1 650 ? 18.230 -12.370 -30.356 1.00 83.25 650 LYS A O 1
ATOM 5115 N N . ASN A 1 651 ? 16.228 -13.084 -29.637 1.00 85.88 651 ASN A N 1
ATOM 5116 C CA . ASN A 1 651 ? 15.821 -13.653 -30.909 1.00 85.88 651 ASN A CA 1
ATOM 5117 C C . ASN A 1 651 ? 15.161 -12.578 -31.780 1.00 85.88 651 ASN A C 1
ATOM 5119 O O . ASN A 1 651 ? 14.114 -12.038 -31.435 1.00 85.88 651 ASN A O 1
ATOM 5123 N N . LEU A 1 652 ? 15.738 -12.321 -32.955 1.00 83.50 652 LEU A N 1
ATOM 5124 C CA . LEU A 1 652 ? 15.191 -11.373 -33.928 1.00 83.50 652 LEU A CA 1
ATOM 5125 C C . LEU A 1 652 ? 13.760 -11.724 -34.366 1.00 83.50 652 LEU A C 1
ATOM 5127 O O . LEU A 1 652 ? 12.994 -10.824 -34.707 1.00 83.50 652 LEU A O 1
ATOM 5131 N N . ASP A 1 653 ? 13.371 -13.003 -34.333 1.00 83.88 653 ASP A N 1
ATOM 5132 C CA . ASP A 1 653 ? 12.026 -13.448 -34.721 1.00 83.88 653 ASP A CA 1
ATOM 5133 C C . ASP A 1 653 ? 10.914 -12.903 -33.812 1.00 83.88 653 ASP A C 1
ATOM 5135 O O . ASP A 1 653 ? 9.783 -12.767 -34.280 1.00 83.88 653 ASP A O 1
ATOM 5139 N N . PHE A 1 654 ? 11.228 -12.556 -32.557 1.00 84.44 654 PHE A N 1
ATOM 5140 C CA . PHE A 1 654 ? 10.285 -11.938 -31.619 1.00 84.44 654 PHE A CA 1
ATOM 5141 C C . PHE A 1 654 ? 9.819 -10.565 -32.113 1.00 84.44 654 PHE A C 1
ATOM 5143 O O . PHE A 1 654 ? 8.623 -10.277 -32.131 1.00 84.44 654 PHE A O 1
ATOM 5150 N N . TYR A 1 655 ? 10.762 -9.738 -32.565 1.00 86.12 655 TYR A N 1
ATOM 5151 C CA . TYR A 1 655 ? 10.483 -8.361 -32.945 1.00 86.12 655 TYR A CA 1
ATOM 5152 C C . TYR A 1 655 ? 9.633 -8.293 -34.213 1.00 86.12 655 TYR A C 1
ATOM 5154 O O . TYR A 1 655 ? 9.957 -8.896 -35.243 1.00 86.12 655 TYR A O 1
ATOM 5162 N N . LYS A 1 656 ? 8.556 -7.515 -34.141 1.00 90.50 656 LYS A N 1
ATOM 5163 C CA . LYS A 1 656 ? 7.702 -7.108 -35.262 1.00 90.50 656 LYS A CA 1
ATOM 5164 C C . LYS A 1 656 ? 7.775 -5.592 -35.398 1.00 90.50 656 LYS A C 1
ATOM 5166 O O . LYS A 1 656 ? 8.139 -4.905 -34.448 1.00 90.50 656 LYS A O 1
ATOM 5171 N N . GLU A 1 657 ? 7.382 -5.077 -36.556 1.00 90.75 657 GLU A N 1
ATOM 5172 C CA . GLU A 1 657 ? 7.328 -3.632 -36.805 1.00 90.75 657 GLU A CA 1
ATOM 5173 C C . GLU A 1 657 ? 6.456 -2.910 -35.763 1.00 90.75 657 GLU A C 1
ATOM 5175 O O . GLU A 1 657 ? 6.888 -1.918 -35.189 1.00 90.75 657 GLU A O 1
ATOM 5180 N N . SER A 1 658 ? 5.289 -3.480 -35.426 1.00 91.62 658 SER A N 1
ATOM 5181 C CA . SER A 1 658 ? 4.393 -2.977 -34.372 1.00 91.62 658 SER A CA 1
ATOM 5182 C C . SER A 1 658 ? 5.067 -2.907 -33.003 1.00 91.62 658 SER A C 1
ATOM 5184 O O . SER A 1 658 ? 4.993 -1.883 -32.333 1.00 91.62 658 SER A O 1
ATOM 5186 N N . THR A 1 659 ? 5.771 -3.969 -32.605 1.00 90.06 659 THR A N 1
ATOM 5187 C CA . THR A 1 659 ? 6.483 -4.023 -31.324 1.00 90.06 659 THR A CA 1
ATOM 5188 C C . THR A 1 659 ? 7.604 -2.988 -31.263 1.00 90.06 659 THR A C 1
ATOM 5190 O O . THR A 1 659 ? 7.767 -2.328 -30.244 1.00 90.06 659 THR A O 1
ATOM 5193 N N . LEU A 1 660 ? 8.375 -2.829 -32.345 1.00 91.75 660 LEU A N 1
ATOM 5194 C CA . LEU A 1 660 ? 9.428 -1.814 -32.413 1.00 91.75 660 LEU A CA 1
ATOM 5195 C C . LEU A 1 660 ? 8.847 -0.401 -32.356 1.00 91.75 660 LEU A C 1
ATOM 5197 O O . LEU A 1 660 ? 9.415 0.449 -31.680 1.00 91.75 660 LEU A O 1
ATOM 5201 N N . GLN A 1 661 ? 7.707 -0.165 -33.007 1.00 93.19 661 GLN A N 1
ATOM 5202 C CA . GLN A 1 661 ? 7.043 1.131 -32.969 1.00 93.19 661 GLN A CA 1
ATOM 5203 C C . GLN A 1 661 ? 6.584 1.490 -31.551 1.00 93.19 661 GLN A C 1
ATOM 5205 O O . GLN A 1 661 ? 6.872 2.589 -31.090 1.00 93.19 661 GLN A O 1
ATOM 5210 N N . LEU A 1 662 ? 5.969 0.544 -30.836 1.00 94.19 662 LEU A N 1
ATOM 5211 C CA . LEU A 1 662 ? 5.570 0.738 -29.439 1.00 94.19 662 LEU A CA 1
ATOM 5212 C C . LEU A 1 662 ? 6.776 0.932 -28.506 1.00 94.19 662 LEU A C 1
ATOM 5214 O O . LEU A 1 662 ? 6.714 1.732 -27.581 1.00 94.19 662 LEU A O 1
ATOM 5218 N N . LEU A 1 663 ? 7.896 0.239 -28.746 1.00 91.12 663 LEU A N 1
ATOM 5219 C CA . LEU A 1 663 ? 9.130 0.467 -27.983 1.00 91.12 663 LEU A CA 1
ATOM 5220 C C . LEU A 1 663 ? 9.672 1.886 -28.188 1.00 91.12 663 LEU A C 1
ATOM 5222 O O . LEU A 1 663 ? 10.135 2.496 -27.229 1.00 91.12 663 LEU A O 1
ATOM 5226 N N . VAL A 1 664 ? 9.600 2.417 -29.413 1.00 93.69 664 VAL A N 1
ATOM 5227 C CA . VAL A 1 664 ? 9.965 3.814 -29.684 1.00 93.69 664 VAL A CA 1
ATOM 5228 C C . VAL A 1 664 ? 8.991 4.772 -28.998 1.00 93.69 664 VAL A C 1
ATOM 5230 O O . VAL A 1 664 ? 9.445 5.716 -28.363 1.00 93.69 664 VAL A O 1
ATOM 5233 N N . ASP A 1 665 ? 7.684 4.501 -29.052 1.00 94.56 665 ASP A N 1
ATOM 5234 C CA . ASP A 1 665 ? 6.672 5.316 -28.368 1.00 94.56 665 ASP A CA 1
ATOM 5235 C C . ASP A 1 665 ? 6.923 5.351 -26.841 1.00 94.56 665 ASP A C 1
ATOM 5237 O O . ASP A 1 665 ? 6.840 6.409 -26.222 1.00 94.56 665 ASP A O 1
ATOM 5241 N N . ALA A 1 666 ? 7.325 4.224 -26.234 1.00 91.31 666 ALA A N 1
ATOM 5242 C CA . ALA A 1 666 ? 7.690 4.161 -24.816 1.00 91.31 666 ALA A CA 1
ATOM 5243 C C . ALA A 1 666 ? 8.943 4.991 -24.490 1.00 91.31 666 ALA A C 1
ATOM 5245 O O . ALA A 1 666 ? 8.974 5.673 -23.467 1.00 91.31 666 ALA A O 1
ATOM 5246 N N . VAL A 1 667 ? 9.975 4.943 -25.344 1.00 89.50 667 VAL A N 1
ATOM 5247 C CA . VAL A 1 667 ? 11.193 5.753 -25.166 1.00 89.50 667 VAL A CA 1
ATOM 5248 C C . VAL A 1 667 ? 10.872 7.242 -25.280 1.00 89.50 667 VAL A C 1
ATOM 5250 O O . VAL A 1 667 ? 11.334 8.011 -24.444 1.00 89.50 667 VAL A O 1
ATOM 5253 N N . GLU A 1 668 ? 10.046 7.649 -26.246 1.00 91.12 668 GLU A N 1
ATOM 5254 C CA . GLU A 1 668 ? 9.626 9.048 -26.393 1.00 91.12 668 GLU A CA 1
ATOM 5255 C C . GLU A 1 668 ? 8.877 9.546 -25.144 1.00 91.12 668 GLU A C 1
ATOM 5257 O O . GLU A 1 668 ? 9.240 10.585 -24.598 1.00 91.12 668 GLU A O 1
ATOM 5262 N N . LEU A 1 669 ? 7.934 8.771 -24.596 1.00 91.06 669 LEU A N 1
ATOM 5263 C CA . LEU A 1 669 ? 7.253 9.128 -23.340 1.00 91.06 669 LEU A CA 1
ATOM 5264 C C . LEU A 1 669 ? 8.213 9.187 -22.140 1.00 91.06 669 LEU A C 1
ATOM 5266 O O . LEU A 1 669 ? 8.149 10.107 -21.325 1.00 91.06 669 LEU A O 1
ATOM 5270 N N . ILE A 1 670 ? 9.163 8.250 -22.049 1.00 84.88 670 ILE A N 1
ATOM 5271 C CA . ILE A 1 670 ? 10.214 8.270 -21.019 1.00 84.88 670 ILE A CA 1
ATOM 5272 C C . ILE A 1 670 ? 11.066 9.543 -21.121 1.00 84.88 670 ILE A C 1
ATOM 5274 O O . ILE A 1 670 ? 11.455 10.096 -20.093 1.00 84.88 670 ILE A O 1
ATOM 5278 N N . THR A 1 671 ? 11.327 10.051 -22.331 1.00 85.94 671 THR A N 1
ATOM 5279 C CA . THR A 1 671 ? 12.036 11.329 -22.510 1.00 85.94 671 THR A CA 1
ATOM 5280 C C . THR A 1 671 ? 11.204 12.551 -22.137 1.00 85.94 671 THR A C 1
ATOM 5282 O O . THR A 1 671 ? 11.765 13.634 -21.986 1.00 85.94 671 THR A O 1
ATOM 5285 N N . GLU A 1 672 ? 9.893 12.422 -21.938 1.00 87.62 672 GLU A N 1
ATOM 5286 C CA . GLU A 1 672 ? 9.058 13.503 -21.410 1.00 87.62 672 GLU A CA 1
ATOM 5287 C C . GLU A 1 672 ? 9.134 13.565 -19.874 1.00 87.62 672 GLU A C 1
ATOM 5289 O O . GLU A 1 672 ? 9.169 14.672 -19.329 1.00 87.62 672 GLU A O 1
ATOM 5294 N N . SER A 1 673 ? 9.297 12.414 -19.202 1.00 87.94 673 SER A N 1
ATOM 5295 C CA . SER A 1 673 ? 9.395 12.287 -17.736 1.00 87.94 673 SER A CA 1
ATOM 5296 C C . SER A 1 673 ? 10.502 13.153 -17.140 1.00 87.94 673 SER A C 1
ATOM 5298 O O . SER A 1 673 ? 11.676 13.086 -17.519 1.00 87.94 673 SER A O 1
ATOM 5300 N N . THR A 1 674 ? 10.128 13.962 -16.156 1.00 85.88 674 THR A N 1
ATOM 5301 C CA . THR A 1 674 ? 11.048 14.834 -15.422 1.00 85.88 674 THR A CA 1
ATOM 5302 C C . THR A 1 674 ? 11.708 14.120 -14.245 1.00 85.88 674 THR A C 1
ATOM 5304 O O . THR A 1 674 ? 12.866 14.408 -13.938 1.00 85.88 674 THR A O 1
ATOM 5307 N N . ILE A 1 675 ? 11.042 13.120 -13.652 1.00 80.62 675 ILE A N 1
ATOM 5308 C CA . ILE A 1 675 ? 11.649 12.249 -12.630 1.00 80.62 675 ILE A CA 1
ATOM 5309 C C . ILE A 1 675 ? 12.802 11.439 -13.229 1.00 80.62 675 ILE A C 1
ATOM 5311 O O . ILE A 1 675 ? 13.890 11.387 -12.650 1.00 80.62 675 ILE A O 1
ATOM 5315 N N . LEU A 1 676 ? 12.593 10.816 -14.395 1.00 77.50 676 LEU A N 1
ATOM 5316 C CA . LEU A 1 676 ? 13.634 10.009 -15.036 1.00 77.50 676 LEU A CA 1
ATOM 5317 C C . LEU A 1 676 ? 14.808 10.876 -15.490 1.00 77.50 676 LEU A C 1
ATOM 5319 O O . LEU A 1 676 ? 15.952 10.459 -15.325 1.00 77.50 676 LEU A O 1
ATOM 5323 N N . LYS A 1 677 ? 14.551 12.103 -15.963 1.00 80.06 677 LYS A N 1
ATOM 5324 C CA . LYS A 1 677 ? 15.605 13.090 -16.249 1.00 80.06 677 LYS A CA 1
ATOM 5325 C C . LYS A 1 677 ? 16.456 13.391 -15.024 1.00 80.06 677 LYS A C 1
ATOM 5327 O O . LYS A 1 677 ? 17.680 13.353 -15.117 1.00 80.06 677 LYS A O 1
ATOM 5332 N N . ALA A 1 678 ? 15.818 13.642 -13.881 1.00 75.50 678 ALA A N 1
ATOM 5333 C CA . ALA A 1 678 ? 16.526 13.945 -12.645 1.00 75.50 678 ALA A CA 1
ATOM 5334 C C . ALA A 1 678 ? 17.445 12.785 -12.215 1.00 75.50 678 ALA A C 1
ATOM 5336 O O . ALA A 1 678 ? 18.549 13.034 -11.743 1.00 75.50 678 ALA A O 1
ATOM 5337 N N . ALA A 1 679 ? 17.030 11.527 -12.410 1.00 76.56 679 ALA A N 1
ATOM 5338 C CA . ALA A 1 679 ? 17.762 10.347 -11.934 1.00 76.56 679 ALA A CA 1
ATOM 5339 C C . ALA A 1 679 ? 18.647 9.636 -12.986 1.00 76.56 679 ALA A C 1
ATOM 5341 O O . ALA A 1 679 ? 19.375 8.705 -12.629 1.00 76.56 679 ALA A O 1
ATOM 5342 N N . ALA A 1 680 ? 18.605 10.033 -14.265 1.00 78.50 680 ALA A N 1
ATOM 5343 C CA . ALA A 1 680 ? 19.173 9.267 -15.384 1.00 78.50 680 ALA A CA 1
ATOM 5344 C C . ALA A 1 680 ? 20.667 8.933 -15.226 1.00 78.50 680 ALA A C 1
ATOM 5346 O O . ALA A 1 680 ? 21.054 7.772 -15.383 1.00 78.50 680 ALA A O 1
ATOM 5347 N N . PHE A 1 681 ? 21.501 9.924 -14.890 1.00 79.12 681 PHE A N 1
ATOM 5348 C CA . PHE A 1 681 ? 22.946 9.720 -14.728 1.00 79.12 681 PHE A CA 1
ATOM 5349 C C . PHE A 1 681 ? 23.266 8.821 -13.532 1.00 79.12 681 PHE A C 1
ATOM 5351 O O . PHE A 1 681 ? 23.972 7.826 -13.683 1.00 79.12 681 PHE A O 1
ATOM 5358 N N . ALA A 1 682 ? 22.660 9.102 -12.374 1.00 75.38 682 ALA A N 1
ATOM 5359 C CA . ALA A 1 682 ? 22.871 8.327 -11.154 1.00 75.38 682 ALA A CA 1
ATOM 5360 C C . ALA A 1 682 ? 22.517 6.839 -11.341 1.00 75.38 682 ALA A C 1
ATOM 5362 O O . ALA A 1 682 ? 23.273 5.955 -10.929 1.00 75.38 682 ALA A O 1
ATOM 5363 N N . VAL A 1 683 ? 21.394 6.549 -12.009 1.00 76.62 683 VAL A N 1
ATOM 5364 C CA . VAL A 1 683 ? 20.967 5.173 -12.305 1.00 76.62 683 VAL A CA 1
ATOM 5365 C C . VAL A 1 683 ? 21.910 4.503 -13.309 1.00 76.62 683 VAL A C 1
ATOM 5367 O O . VAL A 1 683 ? 22.311 3.351 -13.107 1.00 76.62 683 VAL A O 1
ATOM 5370 N N . PHE A 1 684 ? 22.273 5.197 -14.391 1.00 79.19 684 PHE A N 1
ATOM 5371 C CA . PHE A 1 684 ? 23.102 4.615 -15.441 1.00 79.19 684 PHE A CA 1
ATOM 5372 C C . PHE A 1 684 ? 24.514 4.285 -14.947 1.00 79.19 684 PHE A C 1
ATOM 5374 O O . PHE A 1 684 ? 24.951 3.142 -15.096 1.00 79.19 684 PHE A O 1
ATOM 5381 N N . ASP A 1 685 ? 25.192 5.230 -14.298 1.00 75.62 685 ASP A N 1
ATOM 5382 C CA . ASP A 1 685 ? 26.593 5.072 -13.898 1.00 75.62 685 ASP A CA 1
ATOM 5383 C C . ASP A 1 685 ? 26.778 4.028 -12.783 1.00 75.62 685 ASP A C 1
ATOM 5385 O O . ASP A 1 685 ? 27.806 3.352 -12.725 1.00 75.62 685 ASP A O 1
ATOM 5389 N N . GLN A 1 686 ? 25.786 3.841 -11.905 1.00 75.38 686 GLN A N 1
ATOM 5390 C CA . GLN A 1 686 ? 25.908 2.920 -10.765 1.00 75.38 686 GLN A CA 1
ATOM 5391 C C . GLN A 1 686 ? 25.389 1.513 -11.025 1.00 75.38 686 GLN A C 1
ATOM 5393 O O . GLN A 1 686 ? 25.869 0.562 -10.400 1.00 75.38 686 GLN A O 1
ATOM 5398 N N . PHE A 1 687 ? 24.416 1.363 -11.924 1.00 73.44 687 PHE A N 1
ATOM 5399 C CA . PHE A 1 687 ? 23.766 0.075 -12.165 1.00 73.44 687 PHE A CA 1
ATOM 5400 C C . PHE A 1 687 ? 23.986 -0.413 -13.581 1.00 73.44 687 PHE A C 1
ATOM 5402 O O . PHE A 1 687 ? 24.448 -1.540 -13.760 1.00 73.44 687 PHE A O 1
ATOM 5409 N N . ILE A 1 688 ? 23.682 0.414 -14.582 1.00 77.94 688 ILE A N 1
ATOM 5410 C CA . ILE A 1 688 ? 23.736 -0.021 -15.978 1.00 77.94 688 ILE A CA 1
ATOM 5411 C C . ILE A 1 688 ? 25.186 -0.228 -16.404 1.00 77.94 688 ILE A C 1
ATOM 5413 O O . ILE A 1 688 ? 25.544 -1.339 -16.794 1.00 77.94 688 ILE A O 1
ATOM 5417 N N . LEU A 1 689 ? 26.038 0.788 -16.261 1.00 80.31 689 LEU A N 1
ATOM 5418 C CA . LEU A 1 689 ? 27.426 0.741 -16.717 1.00 80.31 689 LEU A CA 1
ATOM 5419 C C . LEU A 1 689 ? 28.231 -0.399 -16.049 1.00 80.31 689 LEU A C 1
ATOM 5421 O O . LEU A 1 689 ? 28.828 -1.198 -16.779 1.00 80.31 689 LEU A O 1
ATOM 5425 N N . PRO A 1 690 ? 28.173 -0.616 -14.715 1.00 79.06 690 PRO A N 1
ATOM 5426 C CA . PRO A 1 690 ? 28.893 -1.721 -14.078 1.00 79.06 690 PRO A CA 1
ATOM 5427 C C . PRO A 1 690 ? 28.333 -3.102 -14.444 1.00 79.06 690 PRO A C 1
ATOM 5429 O O . PRO A 1 690 ? 29.087 -4.078 -14.503 1.00 79.06 690 PRO A O 1
ATOM 5432 N N . MET A 1 691 ? 27.024 -3.212 -14.714 1.00 75.94 691 MET A N 1
ATOM 5433 C CA . MET A 1 691 ? 26.385 -4.473 -15.111 1.00 75.94 691 MET A CA 1
ATOM 5434 C C . MET A 1 691 ? 26.868 -4.969 -16.480 1.00 75.94 691 MET A C 1
ATOM 5436 O O . MET A 1 691 ? 26.853 -6.178 -16.729 1.00 75.94 691 MET A O 1
ATOM 5440 N N . LEU A 1 692 ? 27.339 -4.069 -17.347 1.00 78.56 692 LEU A N 1
ATOM 5441 C CA . LEU A 1 692 ? 27.876 -4.427 -18.661 1.00 78.56 692 LEU A CA 1
ATOM 5442 C C . LEU A 1 692 ? 29.254 -5.113 -18.580 1.00 78.56 692 LEU A C 1
ATOM 5444 O O . LEU A 1 692 ? 29.622 -5.830 -19.511 1.00 78.56 692 LEU A O 1
ATOM 5448 N N . GLY A 1 693 ? 29.994 -4.957 -17.471 1.00 75.50 693 GLY A N 1
ATOM 5449 C CA . GLY A 1 693 ? 31.263 -5.658 -17.228 1.00 75.50 693 GLY A CA 1
ATOM 5450 C C . GLY A 1 693 ? 32.336 -5.382 -18.287 1.00 75.50 693 GLY A C 1
ATOM 5451 O O . GLY A 1 693 ? 32.989 -6.314 -18.765 1.00 75.50 693 GLY A O 1
ATOM 5452 N N . LEU A 1 694 ? 32.471 -4.119 -18.690 1.00 80.06 694 LEU A N 1
ATOM 5453 C CA . LEU A 1 694 ? 33.244 -3.709 -19.859 1.00 80.06 694 LEU A CA 1
ATOM 5454 C C . LEU A 1 694 ? 34.739 -3.499 -19.548 1.00 80.06 694 LEU A C 1
ATOM 5456 O O . LEU A 1 694 ? 35.105 -3.204 -18.412 1.00 80.06 694 LEU A O 1
ATOM 5460 N N . PRO A 1 695 ? 35.629 -3.663 -20.545 1.00 79.06 695 PRO A N 1
ATOM 5461 C CA . PRO A 1 695 ? 36.982 -3.106 -20.513 1.00 79.06 695 PRO A CA 1
ATOM 5462 C C . PRO A 1 695 ? 36.965 -1.578 -20.363 1.00 79.06 695 PRO A C 1
ATOM 5464 O O . PRO A 1 695 ? 36.030 -0.937 -20.839 1.00 79.06 695 PRO A O 1
ATOM 5467 N N . SER A 1 696 ? 38.028 -1.003 -19.793 1.00 75.06 696 SER A N 1
ATOM 5468 C CA . SER A 1 696 ? 38.165 0.441 -19.527 1.00 75.06 696 SER A CA 1
ATOM 5469 C C . SER A 1 696 ? 37.866 1.326 -20.739 1.00 75.06 696 SER A C 1
ATOM 5471 O O . SER A 1 696 ? 37.181 2.331 -20.629 1.00 75.06 696 SER A O 1
ATOM 5473 N N . GLU A 1 697 ? 38.326 0.918 -21.917 1.00 73.00 697 GLU A N 1
ATOM 5474 C CA . GLU A 1 697 ? 38.187 1.666 -23.164 1.00 73.00 697 GLU A CA 1
ATOM 5475 C C . GLU A 1 697 ? 36.734 1.689 -23.671 1.00 73.00 697 GLU A C 1
ATOM 5477 O O . GLU A 1 697 ? 36.320 2.628 -24.343 1.00 73.00 697 GLU A O 1
ATOM 5482 N N . LEU A 1 698 ? 35.944 0.662 -23.337 1.00 80.06 698 LEU A N 1
ATOM 5483 C CA . LEU A 1 698 ? 34.507 0.613 -23.620 1.00 80.06 698 LEU A CA 1
ATOM 5484 C C . LEU A 1 698 ? 33.682 1.284 -22.517 1.00 80.06 698 LEU A C 1
ATOM 5486 O O . LEU A 1 698 ? 32.599 1.792 -22.794 1.00 80.06 698 LEU A O 1
ATOM 5490 N N . GLU A 1 699 ? 34.184 1.290 -21.284 1.00 80.88 699 GLU A N 1
ATOM 5491 C CA . GLU A 1 699 ? 33.572 1.988 -20.154 1.00 80.88 699 GLU A CA 1
ATOM 5492 C C . GLU A 1 699 ? 33.591 3.507 -20.379 1.00 80.88 699 GLU A C 1
ATOM 5494 O O . GLU A 1 699 ? 32.531 4.124 -20.336 1.00 80.88 699 GLU A O 1
ATOM 5499 N N . ASP A 1 700 ? 34.737 4.089 -20.755 1.00 79.69 700 ASP A N 1
ATOM 5500 C CA . ASP A 1 700 ? 34.870 5.527 -21.062 1.00 79.69 700 ASP A CA 1
ATOM 5501 C C . ASP A 1 700 ? 33.987 5.969 -22.252 1.00 79.69 700 ASP A C 1
ATOM 5503 O O . ASP A 1 700 ? 33.483 7.099 -22.305 1.00 79.69 700 ASP A O 1
ATOM 5507 N N . LEU A 1 701 ? 33.790 5.062 -23.216 1.00 84.25 701 LEU A N 1
ATOM 5508 C CA . LEU A 1 701 ? 32.984 5.279 -24.417 1.00 84.25 701 LEU A CA 1
ATOM 5509 C C . LEU A 1 701 ? 31.475 5.263 -24.125 1.00 84.25 701 LEU A C 1
ATOM 5511 O O . LEU A 1 701 ? 30.717 6.000 -24.762 1.00 84.25 701 LEU A O 1
ATOM 5515 N N . LEU A 1 702 ? 31.033 4.415 -23.193 1.00 84.00 702 LEU A N 1
ATOM 5516 C CA . LEU A 1 702 ? 29.625 4.286 -22.816 1.00 84.00 702 LEU A CA 1
ATOM 5517 C C . LEU A 1 702 ? 29.242 5.121 -21.591 1.00 84.00 702 LEU A C 1
ATOM 5519 O O . LEU A 1 702 ? 28.048 5.296 -21.370 1.00 84.00 702 LEU A O 1
ATOM 5523 N N . SER A 1 703 ? 30.203 5.632 -20.812 1.00 81.94 703 SER A N 1
ATOM 5524 C CA . SER A 1 703 ? 29.914 6.499 -19.667 1.00 81.94 703 SER A CA 1
ATOM 5525 C C . SER A 1 703 ? 29.206 7.774 -20.112 1.00 81.94 703 SER A C 1
ATOM 5527 O O . SER A 1 703 ? 29.463 8.296 -21.202 1.00 81.94 703 SER A O 1
ATOM 5529 N N . PHE A 1 704 ? 28.370 8.343 -19.248 1.00 84.19 704 PHE A N 1
ATOM 5530 C CA . PHE A 1 704 ? 27.780 9.655 -19.506 1.00 84.19 704 PHE A CA 1
ATOM 5531 C C . PHE A 1 704 ? 28.682 10.823 -19.075 1.00 84.19 704 PHE A C 1
ATOM 5533 O O . PHE A 1 704 ? 28.253 11.975 -19.086 1.00 84.19 704 PHE A O 1
ATOM 5540 N N . ASP A 1 705 ? 29.969 10.576 -18.798 1.00 82.25 705 ASP A N 1
ATOM 5541 C CA . ASP A 1 705 ? 30.928 11.650 -18.527 1.00 82.25 705 ASP A CA 1
ATOM 5542 C C . ASP A 1 705 ? 30.966 12.666 -19.675 1.00 82.25 705 ASP A C 1
ATOM 5544 O O . ASP A 1 705 ? 31.230 12.317 -20.832 1.00 82.25 705 ASP A O 1
ATOM 5548 N N . GLY A 1 706 ? 30.740 13.935 -19.330 1.00 82.81 706 GLY A N 1
ATOM 5549 C CA . GLY A 1 706 ? 30.696 15.053 -20.273 1.00 82.81 706 GLY A CA 1
ATOM 5550 C C . GLY A 1 706 ? 29.298 15.389 -20.800 1.00 82.81 706 GLY A C 1
ATOM 5551 O O . GLY A 1 706 ? 29.147 16.441 -21.421 1.00 82.81 706 GLY A O 1
ATOM 5552 N N . TYR A 1 707 ? 28.282 14.567 -20.519 1.00 87.56 707 TYR A N 1
ATOM 5553 C CA . TYR A 1 707 ? 26.895 14.889 -20.843 1.00 87.56 707 TYR A CA 1
ATOM 5554 C C . TYR A 1 707 ? 26.274 15.879 -19.859 1.00 87.56 707 TYR A C 1
ATOM 5556 O O . TYR A 1 707 ? 26.503 15.838 -18.652 1.00 87.56 707 TYR A O 1
ATOM 5564 N N . THR A 1 708 ? 25.420 16.748 -20.395 1.00 86.00 708 THR A N 1
ATOM 5565 C CA . THR A 1 708 ? 24.350 17.392 -19.627 1.00 86.00 708 THR A CA 1
ATOM 5566 C C . THR A 1 708 ? 23.058 16.615 -19.840 1.00 86.00 708 THR A C 1
ATOM 5568 O O . THR A 1 708 ? 22.911 15.924 -20.852 1.00 86.00 708 THR A O 1
ATOM 5571 N N . ILE A 1 709 ? 22.106 16.727 -18.910 1.00 80.50 709 ILE A N 1
ATOM 5572 C CA . ILE A 1 709 ? 20.826 16.023 -19.049 1.00 80.50 709 ILE A CA 1
ATOM 5573 C C . ILE A 1 709 ? 20.087 16.447 -20.327 1.00 80.50 709 ILE A C 1
ATOM 5575 O O . ILE A 1 709 ? 19.583 15.596 -21.049 1.00 80.50 709 ILE A O 1
ATOM 5579 N N . ASP A 1 710 ? 20.134 17.737 -20.674 1.00 84.25 710 ASP A N 1
ATOM 5580 C CA . ASP A 1 710 ? 19.558 18.263 -21.916 1.00 84.25 710 ASP A CA 1
ATOM 5581 C C . ASP A 1 710 ? 20.170 17.609 -23.165 1.00 84.25 710 ASP A C 1
ATOM 5583 O O . ASP A 1 710 ? 19.438 17.229 -24.075 1.00 84.25 710 ASP A O 1
ATOM 5587 N N . ALA A 1 711 ? 21.499 17.436 -23.203 1.00 89.12 711 ALA A N 1
ATOM 5588 C CA . ALA A 1 711 ? 22.184 16.798 -24.329 1.00 89.12 711 ALA A CA 1
ATOM 5589 C C . ALA A 1 711 ? 21.837 15.305 -24.438 1.00 89.12 711 ALA A C 1
ATOM 5591 O O . ALA A 1 711 ? 21.680 14.785 -25.540 1.00 89.12 711 ALA A O 1
ATOM 5592 N N . LEU A 1 712 ? 21.682 14.620 -23.299 1.00 86.38 712 LEU A N 1
ATOM 5593 C CA . LEU A 1 712 ? 21.271 13.217 -23.267 1.00 86.38 712 LEU A CA 1
ATOM 5594 C C . LEU A 1 712 ? 19.839 13.053 -23.796 1.00 86.38 712 LEU A C 1
ATOM 5596 O O . LEU A 1 712 ? 19.576 12.158 -24.596 1.00 86.38 712 LEU A O 1
ATOM 5600 N N . ILE A 1 713 ? 18.919 13.922 -23.372 1.00 86.44 713 ILE A N 1
ATOM 5601 C CA . ILE A 1 713 ? 17.524 13.898 -23.824 1.00 86.44 713 ILE A CA 1
ATOM 5602 C C . ILE A 1 713 ? 17.417 14.235 -25.309 1.00 86.44 713 ILE A C 1
ATOM 5604 O O . ILE A 1 713 ? 16.736 13.512 -26.033 1.00 86.44 713 ILE A O 1
ATOM 5608 N N . GLU A 1 714 ? 18.130 15.258 -25.787 1.00 90.50 714 GLU A N 1
ATOM 5609 C CA . GLU A 1 714 ? 18.182 15.569 -27.219 1.00 90.50 714 GLU A CA 1
ATOM 5610 C C . GLU A 1 714 ? 18.663 14.355 -28.031 1.00 90.50 714 GLU A C 1
ATOM 5612 O O . GLU A 1 714 ? 18.087 14.035 -29.074 1.00 90.50 714 GLU A O 1
ATOM 5617 N N . ASP A 1 715 ? 19.666 13.629 -27.535 1.00 92.38 715 ASP A N 1
ATOM 5618 C CA . ASP A 1 715 ? 20.154 12.414 -28.183 1.00 92.38 715 ASP A CA 1
ATOM 5619 C C . ASP A 1 715 ? 19.129 11.278 -28.157 1.00 92.38 715 ASP A C 1
ATOM 5621 O O . ASP A 1 715 ? 18.950 10.615 -29.178 1.00 92.38 715 ASP A O 1
ATOM 5625 N N . PHE A 1 716 ? 18.393 11.068 -27.063 1.00 89.38 716 PHE A N 1
ATOM 5626 C CA . PHE A 1 716 ? 17.297 10.090 -27.042 1.00 89.38 716 PHE A CA 1
ATOM 5627 C C . PHE A 1 716 ? 16.159 10.459 -28.006 1.00 89.38 716 PHE A C 1
ATOM 5629 O O . PHE A 1 716 ? 15.627 9.577 -28.688 1.00 89.38 716 PHE A O 1
ATOM 5636 N N . GLU A 1 717 ? 15.809 11.741 -28.128 1.00 91.12 717 GLU A N 1
ATOM 5637 C CA . GLU A 1 717 ? 14.832 12.210 -29.116 1.00 91.12 717 GLU A CA 1
ATOM 5638 C C . GLU A 1 717 ? 15.327 11.956 -30.551 1.00 91.12 717 GLU A C 1
ATOM 5640 O O . GLU A 1 717 ? 14.566 11.500 -31.411 1.00 91.12 717 GLU A O 1
ATOM 5645 N N . ARG A 1 718 ? 16.613 12.217 -30.825 1.00 93.81 718 ARG A N 1
ATOM 5646 C CA . ARG A 1 718 ? 17.261 11.920 -32.116 1.00 93.81 718 ARG A CA 1
ATOM 5647 C C . ARG A 1 718 ? 17.271 10.424 -32.404 1.00 93.81 718 ARG A C 1
ATOM 5649 O O . ARG A 1 718 ? 16.868 10.018 -33.492 1.00 93.81 718 ARG A O 1
ATOM 5656 N N . LEU A 1 719 ? 17.660 9.599 -31.434 1.00 93.94 719 LEU A N 1
ATOM 5657 C CA . LEU A 1 719 ? 17.651 8.137 -31.535 1.00 93.94 719 LEU A CA 1
ATOM 5658 C C . LEU A 1 719 ? 16.242 7.592 -31.786 1.00 93.94 719 LEU A C 1
ATOM 5660 O O . LEU A 1 719 ? 16.085 6.686 -32.603 1.00 93.94 719 LEU A O 1
ATOM 5664 N N . SER A 1 720 ? 15.217 8.180 -31.169 1.00 94.00 720 SER A N 1
ATOM 5665 C CA . SER A 1 720 ? 13.815 7.825 -31.420 1.00 94.00 720 SER A CA 1
ATOM 5666 C C . SER A 1 720 ? 13.410 8.140 -32.864 1.00 94.00 720 SER A C 1
ATOM 5668 O O . SER A 1 720 ? 12.857 7.281 -33.555 1.00 94.00 720 SER A O 1
ATOM 5670 N N . ARG A 1 721 ? 13.788 9.316 -33.394 1.00 94.81 721 ARG A N 1
ATOM 5671 C CA . ARG A 1 721 ? 13.581 9.657 -34.817 1.00 94.81 721 ARG A CA 1
ATOM 5672 C C . ARG A 1 721 ? 14.343 8.725 -35.760 1.00 94.81 721 ARG A C 1
ATOM 5674 O O . ARG A 1 721 ? 13.760 8.258 -36.738 1.00 94.81 721 ARG A O 1
ATOM 5681 N N . ILE A 1 722 ? 15.605 8.408 -35.457 1.00 96.06 722 ILE A N 1
ATOM 5682 C CA . ILE A 1 722 ? 16.415 7.438 -36.214 1.00 96.06 722 ILE A CA 1
ATOM 5683 C C . ILE A 1 722 ? 15.719 6.077 -36.238 1.00 96.06 722 ILE A C 1
ATOM 5685 O O . ILE A 1 722 ? 15.592 5.480 -37.307 1.00 96.06 722 ILE A O 1
ATOM 5689 N N . ALA A 1 723 ? 15.230 5.603 -35.091 1.00 94.44 723 ALA A N 1
ATOM 5690 C CA . ALA A 1 723 ? 14.513 4.340 -34.991 1.00 94.44 723 ALA A CA 1
ATOM 5691 C C . ALA A 1 723 ? 13.234 4.351 -35.841 1.00 94.44 723 ALA A C 1
ATOM 5693 O O . ALA A 1 723 ? 13.037 3.415 -36.615 1.00 94.44 723 ALA A O 1
ATOM 5694 N N . ARG A 1 724 ? 12.421 5.421 -35.798 1.00 95.31 724 ARG A N 1
ATOM 5695 C CA . ARG A 1 724 ? 11.242 5.575 -36.679 1.00 95.31 724 ARG A CA 1
ATOM 5696 C C . ARG A 1 724 ? 11.627 5.508 -38.156 1.00 95.31 724 ARG A C 1
ATOM 5698 O O . ARG A 1 724 ? 11.055 4.718 -38.899 1.00 95.31 724 ARG A O 1
ATOM 5705 N N . TYR A 1 725 ? 12.631 6.278 -38.579 1.00 95.94 725 TYR A N 1
ATOM 5706 C CA . TYR A 1 725 ? 13.080 6.267 -39.974 1.00 95.94 725 TYR A CA 1
ATOM 5707 C C . TYR A 1 725 ? 13.640 4.905 -40.400 1.00 95.94 725 TYR A C 1
ATOM 5709 O O . TYR A 1 725 ? 13.413 4.486 -41.533 1.00 95.94 725 TYR A O 1
ATOM 5717 N N . ALA A 1 726 ? 14.340 4.194 -39.513 1.00 93.62 726 ALA A N 1
ATOM 5718 C CA . ALA A 1 726 ? 14.854 2.853 -39.781 1.00 93.62 726 ALA A CA 1
ATOM 5719 C C . ALA A 1 726 ? 13.728 1.807 -39.876 1.00 93.62 726 ALA A C 1
ATOM 5721 O O . ALA A 1 726 ? 13.779 0.931 -40.742 1.00 93.62 726 ALA A O 1
ATOM 5722 N N . ILE A 1 727 ? 12.703 1.905 -39.022 1.00 93.44 727 ILE A N 1
ATOM 5723 C CA . ILE A 1 727 ? 11.491 1.077 -39.093 1.00 93.44 727 ILE A CA 1
ATOM 5724 C C . ILE A 1 727 ? 10.780 1.319 -40.432 1.00 93.44 727 ILE A C 1
ATOM 5726 O O . ILE A 1 727 ? 10.571 0.358 -41.172 1.00 93.44 727 ILE A O 1
ATOM 5730 N N . ASP A 1 728 ? 10.526 2.582 -40.796 1.00 93.31 728 ASP A N 1
ATOM 5731 C CA . ASP A 1 728 ? 9.906 2.977 -42.073 1.00 93.31 728 ASP A CA 1
ATOM 5732 C C . ASP A 1 728 ? 10.729 2.534 -43.298 1.00 93.31 728 ASP A C 1
ATOM 5734 O O . ASP A 1 728 ? 10.174 2.232 -44.360 1.00 93.31 728 ASP A O 1
ATOM 5738 N N . PHE A 1 729 ? 12.059 2.477 -43.157 1.00 92.75 729 PHE A N 1
ATOM 5739 C CA . PHE A 1 729 ? 12.978 1.968 -44.180 1.00 92.75 729 PHE A CA 1
ATOM 5740 C C . PHE A 1 729 ? 12.907 0.437 -44.344 1.00 92.75 729 PHE A C 1
ATOM 5742 O O . PHE A 1 729 ? 13.423 -0.125 -45.310 1.00 92.75 729 PHE A O 1
ATOM 5749 N N . GLY A 1 730 ? 12.258 -0.267 -43.413 1.00 91.38 730 GLY A N 1
ATOM 5750 C CA . GLY A 1 730 ? 12.166 -1.725 -43.408 1.00 91.38 730 GLY A CA 1
ATOM 5751 C C . GLY A 1 730 ? 13.386 -2.414 -42.793 1.00 91.38 730 GLY A C 1
ATOM 5752 O O . GLY A 1 730 ? 13.650 -3.577 -43.103 1.00 91.38 730 GLY A O 1
ATOM 5753 N N . ALA A 1 731 ? 14.130 -1.740 -41.904 1.00 91.62 731 ALA A N 1
ATOM 5754 C CA . ALA A 1 731 ? 15.351 -2.282 -41.299 1.00 91.62 731 ALA A CA 1
ATOM 5755 C C . ALA A 1 731 ? 15.144 -3.660 -40.642 1.00 91.62 731 ALA A C 1
ATOM 5757 O O . ALA A 1 731 ? 16.012 -4.523 -40.762 1.00 91.62 731 ALA A O 1
ATOM 5758 N N . LEU A 1 732 ? 13.989 -3.899 -40.003 1.00 91.50 732 LEU A N 1
ATOM 5759 C CA . LEU A 1 732 ? 13.658 -5.194 -39.395 1.00 91.50 732 LEU A CA 1
ATOM 5760 C C . LEU A 1 732 ? 13.566 -6.332 -40.429 1.00 91.50 732 LEU A C 1
ATOM 5762 O O . LEU A 1 732 ? 14.046 -7.435 -40.167 1.00 91.50 732 LEU A O 1
ATOM 5766 N N . ASP A 1 733 ? 12.951 -6.084 -41.587 1.00 90.00 733 ASP A N 1
ATOM 5767 C CA . ASP A 1 733 ? 12.858 -7.082 -42.660 1.00 90.00 733 ASP A CA 1
ATOM 5768 C C . ASP A 1 733 ? 14.248 -7.358 -43.247 1.00 90.00 733 ASP A C 1
ATOM 5770 O O . ASP A 1 733 ? 14.657 -8.512 -43.380 1.00 90.00 733 ASP A O 1
ATOM 5774 N N . ILE A 1 734 ? 15.035 -6.299 -43.463 1.00 91.12 734 ILE A N 1
ATOM 5775 C CA . ILE A 1 734 ? 16.410 -6.379 -43.970 1.00 91.12 734 ILE A CA 1
ATOM 5776 C C . ILE A 1 734 ? 17.300 -7.239 -43.055 1.00 91.12 734 ILE A C 1
ATOM 5778 O O . ILE A 1 734 ? 17.989 -8.141 -43.542 1.00 91.12 734 ILE A O 1
ATOM 5782 N N . VAL A 1 735 ? 17.271 -7.034 -41.729 1.00 88.94 735 VAL A N 1
ATOM 5783 C CA . VAL A 1 735 ? 18.071 -7.852 -40.787 1.00 88.94 735 VAL A CA 1
ATOM 5784 C C . VAL A 1 735 ? 17.606 -9.306 -40.696 1.00 88.94 735 VAL A C 1
ATOM 5786 O O . VAL A 1 735 ? 18.407 -10.177 -40.354 1.00 88.94 735 VAL A O 1
ATOM 5789 N N . LYS A 1 736 ? 16.347 -9.589 -41.053 1.00 87.75 736 LYS A N 1
ATOM 5790 C CA . LYS A 1 736 ? 15.795 -10.949 -41.185 1.00 87.75 736 LYS A CA 1
ATOM 5791 C C . LYS A 1 736 ? 16.096 -11.599 -42.543 1.00 87.75 736 LYS A C 1
ATOM 5793 O O . LYS A 1 736 ? 15.669 -12.729 -42.780 1.00 87.75 736 LYS A O 1
ATOM 5798 N N . GLY A 1 737 ? 16.856 -10.926 -43.410 1.00 86.19 737 GLY A N 1
ATOM 5799 C CA . GLY A 1 737 ? 17.256 -11.421 -44.730 1.00 86.19 737 GLY A CA 1
ATOM 5800 C C . GLY A 1 737 ? 16.335 -10.989 -45.875 1.00 86.19 737 GLY A C 1
ATOM 5801 O O . GLY A 1 737 ? 16.439 -11.548 -46.968 1.00 86.19 737 GLY A O 1
ATOM 5802 N N . GLY A 1 738 ? 15.442 -10.025 -45.637 1.00 89.44 738 GLY A N 1
ATOM 5803 C CA . GLY A 1 738 ? 14.623 -9.377 -46.659 1.00 89.44 738 GLY A CA 1
ATOM 5804 C C . GLY A 1 738 ? 15.441 -8.575 -47.677 1.00 89.44 738 GLY A C 1
ATOM 5805 O O . GLY A 1 738 ? 16.650 -8.366 -47.523 1.00 89.44 738 GLY A O 1
ATOM 5806 N N . GLU A 1 739 ? 14.772 -8.144 -48.747 1.00 90.50 739 GLU A N 1
ATOM 5807 C CA . GLU A 1 739 ? 15.382 -7.312 -49.789 1.00 90.50 739 GLU A CA 1
ATOM 5808 C C . GLU A 1 739 ? 15.491 -5.848 -49.327 1.00 90.50 739 GLU A C 1
ATOM 5810 O O . GLU A 1 739 ? 14.583 -5.301 -48.705 1.00 90.50 739 GLU A O 1
ATOM 5815 N N . ILE A 1 740 ? 16.605 -5.197 -49.653 1.00 92.00 740 ILE A N 1
ATOM 5816 C CA . ILE A 1 740 ? 16.877 -3.795 -49.341 1.00 92.00 740 ILE A CA 1
ATOM 5817 C C . ILE A 1 740 ? 16.229 -2.916 -50.409 1.00 92.00 740 ILE A C 1
ATOM 5819 O O . ILE A 1 740 ? 16.548 -3.016 -51.595 1.00 92.00 740 ILE A O 1
ATOM 5823 N N . ASN A 1 741 ? 15.350 -2.007 -49.987 1.00 90.06 741 ASN A N 1
ATOM 5824 C CA . ASN A 1 741 ? 14.740 -1.029 -50.879 1.00 90.06 741 ASN A CA 1
ATOM 5825 C C . ASN A 1 741 ? 15.594 0.246 -50.983 1.00 90.06 741 ASN A C 1
ATOM 5827 O O . ASN A 1 741 ? 15.395 1.213 -50.246 1.00 90.06 741 ASN A O 1
ATOM 5831 N N . TYR A 1 742 ? 16.534 0.259 -51.927 1.00 89.69 742 TYR A N 1
ATOM 5832 C CA . TYR A 1 742 ? 17.461 1.379 -52.118 1.00 89.69 742 TYR A CA 1
ATOM 5833 C C . TYR A 1 742 ? 16.815 2.680 -52.630 1.00 89.69 742 TYR A C 1
ATOM 5835 O O . TYR A 1 742 ? 17.406 3.746 -52.486 1.00 89.69 742 TYR A O 1
ATOM 5843 N N . ASP A 1 743 ? 15.592 2.643 -53.170 1.00 87.06 743 ASP A N 1
ATOM 5844 C CA . ASP A 1 743 ? 14.902 3.828 -53.714 1.00 87.06 743 ASP A CA 1
ATOM 5845 C C . ASP A 1 743 ? 14.473 4.852 -52.635 1.00 87.06 743 ASP A C 1
ATOM 5847 O O . ASP A 1 743 ? 13.936 5.919 -52.946 1.00 87.06 743 ASP A O 1
ATOM 5851 N N . GLN A 1 744 ? 14.689 4.554 -51.350 1.00 90.75 744 GLN A N 1
ATOM 5852 C CA . GLN A 1 744 ? 14.240 5.355 -50.207 1.00 90.75 744 GLN A CA 1
ATOM 5853 C C . GLN A 1 744 ? 15.311 6.323 -49.670 1.00 90.75 744 GLN A C 1
ATOM 5855 O O . GLN A 1 744 ? 15.471 6.485 -48.460 1.00 90.75 744 GLN A O 1
ATOM 5860 N N . ALA A 1 745 ? 16.029 7.015 -50.559 1.00 89.12 745 ALA A N 1
ATOM 5861 C CA . ALA A 1 745 ? 17.133 7.902 -50.173 1.00 89.12 745 ALA A CA 1
ATOM 5862 C C . ALA A 1 745 ? 16.762 8.993 -49.164 1.00 89.12 745 ALA A C 1
ATOM 5864 O O . ALA A 1 745 ? 17.574 9.314 -48.307 1.00 89.12 745 ALA A O 1
ATOM 5865 N N . GLU A 1 746 ? 15.540 9.523 -49.205 1.00 92.50 746 GLU A N 1
ATOM 5866 C CA . GLU A 1 746 ? 15.093 10.532 -48.236 1.00 92.50 746 GLU A CA 1
ATOM 5867 C C . GLU A 1 746 ? 15.100 10.007 -46.788 1.00 92.50 746 GLU A C 1
ATOM 5869 O O . GLU A 1 746 ? 15.445 10.749 -45.873 1.00 92.50 746 GLU A O 1
ATOM 5874 N N . LEU A 1 747 ? 14.754 8.731 -46.563 1.00 93.56 747 LEU A N 1
ATOM 5875 C CA . LEU A 1 747 ? 14.819 8.123 -45.228 1.00 93.56 747 LEU A CA 1
ATOM 5876 C C . LEU A 1 747 ? 16.273 7.940 -44.785 1.00 93.56 747 LEU A C 1
ATOM 5878 O O . LEU A 1 747 ? 16.620 8.300 -43.665 1.00 93.56 747 LEU A O 1
ATOM 5882 N N . VAL A 1 748 ? 17.137 7.458 -45.682 1.00 92.81 748 VAL A N 1
ATOM 5883 C CA . VAL A 1 748 ? 18.567 7.257 -45.401 1.00 92.81 748 VAL A CA 1
ATOM 5884 C C . VAL A 1 748 ? 19.274 8.583 -45.109 1.00 92.81 748 VAL A C 1
ATOM 5886 O O . VAL A 1 748 ? 20.049 8.666 -44.159 1.00 92.81 748 VAL A O 1
ATOM 5889 N N . LYS A 1 749 ? 18.961 9.647 -45.859 1.00 93.94 749 LYS A N 1
ATOM 5890 C CA . LYS A 1 749 ? 19.470 11.000 -45.601 1.00 93.94 749 LYS A CA 1
ATOM 5891 C C . LYS A 1 749 ? 19.089 11.501 -44.213 1.00 93.94 749 LYS A C 1
ATOM 5893 O O . LYS A 1 749 ? 19.957 11.972 -43.491 1.00 93.94 749 LYS A O 1
ATOM 5898 N N . LYS A 1 750 ? 17.819 11.352 -43.823 1.00 94.69 750 LYS A N 1
ATOM 5899 C CA . LYS A 1 750 ? 17.351 11.743 -42.485 1.00 94.69 750 LYS A CA 1
ATOM 5900 C C . LYS A 1 750 ? 18.005 10.926 -41.374 1.00 94.69 750 LYS A C 1
ATOM 5902 O O . LYS A 1 750 ? 18.333 11.486 -40.337 1.00 94.69 750 LYS A O 1
ATOM 5907 N N . ILE A 1 751 ? 18.219 9.625 -41.590 1.00 95.12 751 ILE A N 1
ATOM 5908 C CA . ILE A 1 751 ? 18.965 8.779 -40.647 1.00 95.12 751 ILE A CA 1
ATOM 5909 C C . ILE A 1 751 ? 20.390 9.315 -40.474 1.00 95.12 751 ILE A C 1
ATOM 5911 O O . ILE A 1 751 ? 20.825 9.473 -39.339 1.00 95.12 751 ILE A O 1
ATOM 5915 N N . PHE A 1 752 ? 21.099 9.628 -41.565 1.00 93.81 752 PHE A N 1
ATOM 5916 C CA . PHE A 1 752 ? 22.448 10.193 -41.483 1.00 93.81 752 PHE A CA 1
ATOM 5917 C C . PHE A 1 752 ? 22.472 11.567 -40.812 1.00 93.81 752 PHE A C 1
ATOM 5919 O O . PHE A 1 752 ? 23.312 11.786 -39.947 1.00 93.81 752 PHE A O 1
ATOM 5926 N N . GLU A 1 753 ? 21.547 12.461 -41.162 1.00 93.62 753 GLU A N 1
ATOM 5927 C CA . GLU A 1 753 ? 21.434 13.788 -40.550 1.00 93.62 753 GLU A CA 1
ATOM 5928 C C . GLU A 1 753 ? 21.270 13.693 -39.028 1.00 93.62 753 GLU A C 1
ATOM 5930 O O . GLU A 1 753 ? 22.010 14.341 -38.291 1.00 93.62 753 GLU A O 1
ATOM 5935 N N . GLU A 1 754 ? 20.351 12.854 -38.543 1.00 95.31 754 GLU A N 1
ATOM 5936 C CA . GLU A 1 754 ? 20.113 12.700 -37.104 1.00 95.31 754 GLU A CA 1
ATOM 5937 C C . GLU A 1 754 ? 21.257 11.959 -36.399 1.00 95.31 754 GLU A C 1
ATOM 5939 O O . GLU A 1 754 ? 21.683 12.395 -35.333 1.00 95.31 754 GLU A O 1
ATOM 5944 N N . LEU A 1 755 ? 21.785 10.877 -36.993 1.00 94.56 755 LEU A N 1
ATOM 5945 C CA . LEU A 1 755 ? 22.861 10.064 -36.406 1.00 94.56 755 LEU A CA 1
ATOM 5946 C C . LEU A 1 755 ? 24.141 10.878 -36.217 1.00 94.56 755 LEU A C 1
ATOM 5948 O O . LEU A 1 755 ? 24.788 10.787 -35.178 1.00 94.56 755 LEU A O 1
ATOM 5952 N N . PHE A 1 756 ? 24.502 11.673 -37.223 1.00 94.12 756 PHE A N 1
ATOM 5953 C CA . PHE A 1 756 ? 25.709 12.491 -37.188 1.00 94.12 756 PHE A CA 1
ATOM 5954 C C . PHE A 1 756 ? 25.541 13.799 -36.402 1.00 94.12 756 PHE A C 1
ATOM 5956 O O . PHE A 1 756 ? 26.530 14.470 -36.123 1.00 94.12 756 PHE A O 1
ATOM 5963 N N . SER A 1 757 ? 24.307 14.141 -36.024 1.00 95.00 757 SER A N 1
ATOM 5964 C CA . SER A 1 757 ? 23.993 15.279 -35.153 1.00 95.00 757 SER A CA 1
ATOM 5965 C C . SER A 1 757 ? 23.806 14.882 -33.684 1.00 95.00 757 SER A C 1
ATOM 5967 O O . SER A 1 757 ? 23.365 15.715 -32.895 1.00 95.00 757 SER A O 1
ATOM 5969 N N . LEU A 1 758 ? 24.084 13.627 -33.309 1.00 95.06 758 LEU A N 1
ATOM 5970 C CA . LEU A 1 758 ? 24.079 13.207 -31.907 1.00 95.06 758 LEU A CA 1
ATOM 5971 C C . LEU A 1 758 ? 25.185 13.935 -31.135 1.00 95.06 758 LEU A C 1
ATOM 5973 O O . LEU A 1 758 ? 26.354 13.896 -31.532 1.00 95.06 758 LEU A O 1
ATOM 5977 N N . ASN A 1 759 ? 24.833 14.504 -29.984 1.00 92.88 759 ASN A N 1
ATOM 5978 C CA . ASN A 1 759 ? 25.775 15.074 -29.025 1.00 92.88 759 ASN A CA 1
ATOM 5979 C C . ASN A 1 759 ? 26.826 14.038 -28.594 1.00 92.88 759 ASN A C 1
ATOM 5981 O O . ASN A 1 759 ? 27.960 14.406 -28.290 1.00 92.88 759 ASN A O 1
ATOM 5985 N N . TYR A 1 760 ? 26.498 12.743 -28.644 1.00 91.56 760 TYR A N 1
ATOM 5986 C CA . TYR A 1 760 ? 27.432 11.636 -28.457 1.00 91.56 760 TYR A CA 1
ATOM 5987 C C . TYR A 1 760 ? 28.706 11.763 -29.284 1.00 91.56 760 TYR A C 1
ATOM 5989 O O . TYR A 1 760 ? 29.799 11.615 -28.736 1.00 91.56 760 TYR A O 1
ATOM 5997 N N . LEU A 1 761 ? 28.590 12.056 -30.581 1.00 91.19 761 LEU A N 1
ATOM 5998 C CA . LEU A 1 761 ? 29.759 12.161 -31.454 1.00 91.19 761 LEU A CA 1
ATOM 5999 C C . LEU A 1 761 ? 30.629 13.354 -31.070 1.00 91.19 761 LEU A C 1
ATOM 6001 O O . LEU A 1 761 ? 31.851 13.259 -31.127 1.00 91.19 761 LEU A O 1
ATOM 6005 N N . ASP A 1 762 ? 30.017 14.443 -30.607 1.00 88.75 762 ASP A N 1
ATOM 6006 C CA . ASP A 1 762 ? 30.739 15.635 -30.181 1.00 88.75 762 ASP A CA 1
ATOM 6007 C C . ASP A 1 762 ? 31.421 15.459 -28.823 1.00 88.75 762 ASP A C 1
ATOM 6009 O O . ASP A 1 762 ? 32.593 15.814 -28.683 1.00 88.75 762 ASP A O 1
ATOM 6013 N N . ILE A 1 763 ? 30.718 14.883 -27.845 1.00 90.8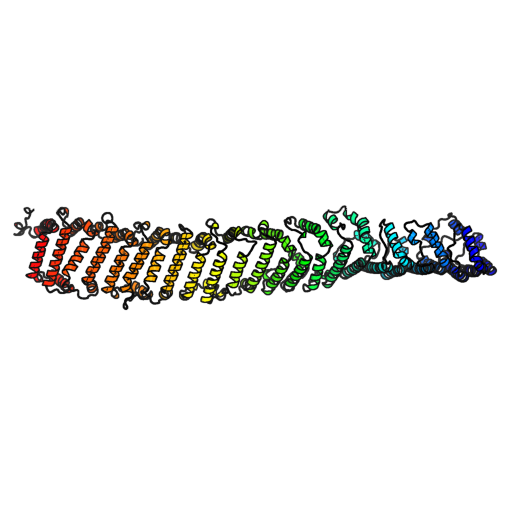1 763 ILE A N 1
ATOM 6014 C CA . ILE A 1 763 ? 31.192 14.687 -26.468 1.00 90.81 763 ILE A CA 1
ATOM 6015 C C . ILE A 1 763 ? 32.232 13.562 -26.402 1.00 90.81 763 ILE A C 1
ATOM 6017 O O . ILE A 1 763 ? 33.235 13.687 -25.697 1.00 90.81 763 ILE A O 1
ATOM 6021 N N . LYS A 1 764 ? 32.019 12.464 -27.141 1.00 90.50 764 LYS A N 1
ATOM 6022 C CA . LYS A 1 764 ? 32.858 11.255 -27.093 1.00 90.50 764 LYS A CA 1
ATOM 6023 C C . LYS A 1 764 ? 33.836 11.129 -28.263 1.00 90.50 764 LYS A C 1
ATOM 6025 O O . LYS A 1 764 ? 34.471 10.085 -28.385 1.00 90.50 764 LYS A O 1
ATOM 6030 N N . ARG A 1 765 ? 34.037 12.172 -29.080 1.00 90.19 765 ARG A N 1
ATOM 6031 C CA . ARG A 1 765 ? 34.934 12.150 -30.260 1.00 90.19 765 ARG A CA 1
ATOM 6032 C C . ARG A 1 765 ? 36.297 11.500 -30.013 1.00 90.19 765 ARG A C 1
ATOM 6034 O O . ARG A 1 765 ? 36.675 10.592 -30.744 1.00 90.19 765 ARG A O 1
ATOM 6041 N N . GLN A 1 766 ? 37.008 11.904 -28.959 1.00 87.75 766 GLN A N 1
ATOM 6042 C CA . GLN A 1 766 ? 38.328 11.346 -28.656 1.00 87.75 766 GLN A CA 1
ATOM 6043 C C . GLN A 1 766 ? 38.233 9.902 -28.149 1.00 87.75 766 GLN A C 1
ATOM 6045 O O . GLN A 1 766 ? 39.016 9.065 -28.577 1.00 87.75 766 GLN A O 1
ATOM 6050 N N . ALA A 1 767 ? 37.243 9.585 -27.307 1.00 87.50 767 ALA A N 1
ATOM 6051 C CA . ALA A 1 767 ? 37.027 8.222 -26.818 1.00 87.50 767 ALA A CA 1
ATOM 6052 C C . ALA A 1 767 ? 36.704 7.246 -27.965 1.00 87.50 767 ALA A C 1
ATOM 6054 O O . ALA A 1 767 ? 37.164 6.106 -27.956 1.00 87.50 767 ALA A O 1
ATOM 6055 N N . ILE A 1 768 ? 35.969 7.701 -28.989 1.00 88.75 768 ILE A N 1
ATOM 6056 C CA . ILE A 1 768 ? 35.723 6.935 -30.218 1.00 88.75 768 ILE A CA 1
ATOM 6057 C C . ILE A 1 768 ? 37.046 6.656 -30.944 1.00 88.75 768 ILE A C 1
ATOM 6059 O O . ILE A 1 768 ? 37.293 5.515 -31.330 1.00 88.75 768 ILE A O 1
ATOM 6063 N N . VAL A 1 769 ? 37.909 7.665 -31.113 1.00 88.69 769 VAL A N 1
ATOM 6064 C CA . VAL A 1 769 ? 39.226 7.503 -31.759 1.00 88.69 769 VAL A CA 1
ATOM 6065 C C . VAL A 1 769 ? 40.127 6.557 -30.969 1.00 88.69 769 VAL A C 1
ATOM 6067 O O . VAL A 1 769 ? 40.706 5.643 -31.554 1.00 88.69 769 VAL A O 1
ATOM 6070 N N . ASP A 1 770 ? 40.193 6.723 -29.650 1.00 85.62 770 ASP A N 1
ATOM 6071 C CA . ASP A 1 770 ? 40.993 5.880 -28.763 1.00 85.62 770 ASP A CA 1
ATOM 6072 C C . ASP A 1 770 ? 40.517 4.421 -28.823 1.00 85.62 770 ASP A C 1
ATOM 6074 O O . ASP A 1 770 ? 41.329 3.502 -28.943 1.00 85.62 770 ASP A O 1
ATOM 6078 N N . PHE A 1 771 ? 39.198 4.194 -28.824 1.00 86.25 771 PHE A N 1
ATOM 6079 C CA . PHE A 1 771 ? 38.626 2.862 -29.001 1.00 86.25 771 PHE A CA 1
ATOM 6080 C C . PHE A 1 771 ? 38.960 2.272 -30.379 1.00 86.25 771 PHE A C 1
ATOM 6082 O O . PHE A 1 771 ? 39.372 1.112 -30.462 1.00 86.25 771 PHE A O 1
ATOM 6089 N N . LEU A 1 772 ? 38.844 3.053 -31.458 1.00 86.38 772 LEU A N 1
ATOM 6090 C CA . LEU A 1 772 ? 39.214 2.607 -32.805 1.00 86.38 772 LEU A CA 1
ATOM 6091 C C . LEU A 1 772 ? 40.697 2.222 -32.891 1.00 86.38 772 LEU A C 1
ATOM 6093 O O . LEU A 1 772 ? 41.007 1.181 -33.474 1.00 86.38 772 LEU A O 1
ATOM 6097 N N . GLU A 1 773 ? 41.600 2.976 -32.260 1.00 84.62 773 GLU A N 1
ATOM 6098 C CA . GLU A 1 773 ? 43.037 2.668 -32.196 1.00 84.62 773 GLU A CA 1
ATOM 6099 C C . GLU A 1 773 ? 43.287 1.283 -31.570 1.00 84.62 773 GLU A C 1
ATOM 6101 O O . GLU A 1 773 ? 44.140 0.535 -32.051 1.00 84.62 773 GLU A O 1
ATOM 6106 N N . THR A 1 774 ? 42.484 0.861 -30.579 1.00 83.06 774 THR A N 1
ATOM 6107 C CA . THR A 1 774 ? 42.583 -0.504 -30.016 1.00 83.06 774 THR A CA 1
ATOM 6108 C C . THR A 1 774 ? 42.233 -1.610 -31.017 1.00 83.06 774 THR A C 1
ATOM 6110 O O . THR A 1 774 ? 42.710 -2.738 -30.882 1.00 83.06 774 THR A O 1
ATOM 6113 N N . ILE A 1 775 ? 41.412 -1.304 -32.027 1.00 82.19 775 ILE A N 1
ATOM 6114 C CA . ILE A 1 775 ? 40.950 -2.259 -33.041 1.00 82.19 775 ILE A CA 1
ATOM 6115 C C . ILE A 1 775 ? 41.891 -2.274 -34.251 1.00 82.19 775 ILE A C 1
ATOM 6117 O O . ILE A 1 775 ? 42.191 -3.347 -34.786 1.00 82.19 775 ILE A O 1
ATOM 6121 N N . ILE A 1 776 ? 42.335 -1.100 -34.718 1.00 82.12 776 ILE A N 1
ATOM 6122 C CA . ILE A 1 776 ? 43.053 -0.963 -35.997 1.00 82.12 776 ILE A CA 1
ATOM 6123 C C . ILE A 1 776 ? 44.518 -0.531 -35.869 1.00 82.12 776 ILE A C 1
ATOM 6125 O O . ILE A 1 776 ? 45.264 -0.705 -36.833 1.00 82.12 776 ILE A O 1
ATOM 6129 N N . GLY A 1 777 ? 44.972 -0.059 -34.705 1.00 71.62 777 GLY A N 1
ATOM 6130 C CA . GLY A 1 777 ? 46.346 0.424 -34.503 1.00 71.62 777 GLY A CA 1
ATOM 6131 C C . GLY A 1 777 ? 47.413 -0.659 -34.709 1.00 71.62 777 GLY A C 1
ATOM 6132 O O . GLY A 1 777 ? 48.496 -0.409 -35.241 1.00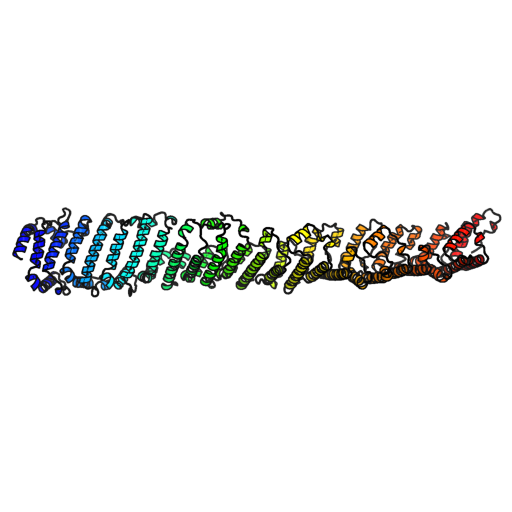 71.62 777 GLY A O 1
ATOM 6133 N N . GLU A 1 778 ? 47.088 -1.927 -34.421 1.00 75.56 778 GLU A N 1
ATOM 6134 C CA . GLU A 1 778 ? 47.987 -3.062 -34.701 1.00 75.56 778 GLU A CA 1
ATOM 6135 C C . GLU A 1 778 ? 48.239 -3.293 -36.208 1.00 75.56 778 GLU A C 1
ATOM 6137 O O . GLU A 1 778 ? 49.164 -4.024 -36.573 1.00 75.56 778 GLU A O 1
ATOM 6142 N N . GLN A 1 779 ? 47.455 -2.662 -37.092 1.00 79.69 779 GLN A N 1
ATOM 6143 C CA . GLN A 1 779 ? 47.585 -2.761 -38.552 1.00 79.69 779 GLN A CA 1
ATOM 6144 C C . GLN A 1 779 ? 48.536 -1.707 -39.147 1.00 79.69 779 GLN A C 1
ATOM 6146 O O . GLN A 1 779 ? 48.631 -1.588 -40.369 1.00 79.69 779 GLN A O 1
ATOM 6151 N N . GLY A 1 780 ? 49.265 -0.966 -38.303 1.00 75.25 780 GLY A N 1
ATOM 6152 C CA . GLY A 1 780 ? 50.199 0.078 -38.735 1.00 75.25 780 GLY A CA 1
ATOM 6153 C C . GLY A 1 780 ? 49.513 1.390 -39.114 1.00 75.25 780 GLY A C 1
ATOM 6154 O O . GLY A 1 780 ? 50.102 2.189 -39.834 1.00 75.25 780 GLY A O 1
ATOM 6155 N N . ILE A 1 781 ? 48.277 1.601 -38.667 1.00 86.06 781 ILE A N 1
ATOM 6156 C CA . ILE A 1 781 ? 47.545 2.862 -38.806 1.00 86.06 781 ILE A CA 1
ATOM 6157 C C . ILE A 1 781 ? 47.787 3.659 -37.523 1.00 86.06 781 ILE A C 1
ATOM 6159 O O . ILE A 1 781 ? 47.564 3.122 -36.448 1.00 86.06 781 ILE A O 1
ATOM 6163 N N . ASP A 1 782 ? 48.259 4.900 -37.637 1.00 86.25 782 ASP A N 1
ATOM 6164 C CA . ASP A 1 782 ? 48.508 5.783 -36.491 1.00 86.25 782 ASP A CA 1
ATOM 6165 C C . ASP A 1 782 ? 47.401 6.842 -36.396 1.00 86.25 782 ASP A C 1
ATOM 6167 O O . ASP A 1 782 ? 47.464 7.873 -37.077 1.00 86.25 782 ASP A O 1
ATOM 6171 N N . LEU A 1 783 ? 46.374 6.598 -35.570 1.00 88.25 783 LEU A N 1
ATOM 6172 C CA . LEU A 1 783 ? 45.295 7.571 -35.368 1.00 88.25 783 LEU A CA 1
ATOM 6173 C C . LEU A 1 783 ? 45.705 8.753 -34.483 1.00 88.25 783 LEU A C 1
ATOM 6175 O O . LEU A 1 783 ? 44.937 9.704 -34.377 1.00 88.25 783 LEU A O 1
ATOM 6179 N N . SER A 1 784 ? 46.916 8.786 -33.908 1.00 86.56 784 SER A N 1
ATOM 6180 C CA . SER A 1 784 ? 47.386 9.982 -33.183 1.00 86.56 784 SER A CA 1
ATOM 6181 C C . SER A 1 784 ? 47.581 11.201 -34.095 1.00 86.56 784 SER A C 1
ATOM 6183 O O . SER A 1 784 ? 47.710 12.328 -33.614 1.00 86.56 784 SER A O 1
ATOM 6185 N N . LEU A 1 785 ? 47.592 10.976 -35.413 1.00 88.50 785 LEU A N 1
ATOM 6186 C CA . LEU A 1 785 ? 47.639 12.006 -36.447 1.00 88.50 785 LEU A CA 1
ATOM 6187 C C . LEU A 1 785 ? 46.250 12.529 -36.852 1.00 88.50 785 LEU A C 1
ATOM 6189 O O . LEU A 1 785 ? 46.185 13.467 -37.643 1.00 88.50 785 LEU A O 1
ATOM 6193 N N . PHE A 1 786 ? 45.163 11.926 -36.361 1.00 92.25 786 PHE A N 1
ATOM 6194 C CA . PHE A 1 786 ? 43.792 12.326 -36.674 1.00 92.25 786 PHE A CA 1
ATOM 6195 C C . PHE A 1 786 ? 43.320 13.434 -35.726 1.00 92.25 786 PHE A C 1
ATOM 6197 O O . PHE A 1 786 ? 43.142 13.200 -34.530 1.00 92.25 786 PHE A O 1
ATOM 6204 N N . ASP A 1 787 ? 43.090 14.635 -36.258 1.00 90.75 787 ASP A N 1
ATOM 6205 C CA . ASP A 1 787 ? 42.504 15.741 -35.497 1.00 90.75 787 ASP A CA 1
ATOM 6206 C C . ASP A 1 787 ? 40.972 15.653 -35.518 1.00 90.75 787 ASP A C 1
ATOM 6208 O O . ASP A 1 787 ? 40.281 16.294 -36.309 1.00 90.75 787 ASP A O 1
ATOM 6212 N N . VAL A 1 788 ? 40.423 14.820 -34.634 1.00 91.81 788 VAL A N 1
ATOM 6213 C CA . VAL A 1 788 ? 38.971 14.637 -34.539 1.00 91.81 788 VAL A CA 1
ATOM 6214 C C . VAL A 1 788 ? 38.243 15.899 -34.055 1.00 91.81 788 VAL A C 1
ATOM 6216 O O . VAL A 1 788 ? 37.045 16.040 -34.291 1.00 91.81 788 VAL A O 1
ATOM 6219 N N . ASP A 1 789 ? 38.930 16.852 -33.413 1.00 91.00 789 ASP A N 1
ATOM 6220 C CA . ASP A 1 789 ? 38.330 18.120 -32.970 1.00 91.00 789 ASP A CA 1
ATOM 6221 C C . ASP A 1 789 ? 37.976 19.034 -34.156 1.00 91.00 789 ASP A C 1
ATOM 6223 O O . ASP A 1 789 ? 37.069 19.864 -34.052 1.00 91.00 789 ASP A O 1
ATOM 6227 N N . ALA A 1 790 ? 38.652 18.864 -35.295 1.00 91.12 790 ALA A N 1
ATOM 6228 C CA . ALA A 1 790 ? 38.403 19.616 -36.523 1.00 91.12 790 ALA A CA 1
ATOM 6229 C C . ALA A 1 790 ? 37.259 19.044 -37.388 1.00 91.12 790 ALA A C 1
ATOM 6231 O O . ALA A 1 790 ? 36.845 19.695 -38.351 1.00 91.12 790 ALA A O 1
ATOM 6232 N N . VAL A 1 791 ? 36.720 17.870 -37.038 1.00 93.56 791 VAL A N 1
ATOM 6233 C CA . VAL A 1 791 ? 35.625 17.217 -37.772 1.00 93.56 791 VAL A CA 1
ATOM 6234 C C . VAL A 1 791 ? 34.269 17.842 -37.418 1.00 93.56 791 VAL A C 1
ATOM 6236 O O . VAL A 1 791 ? 33.887 17.933 -36.246 1.00 93.56 791 VAL A O 1
ATOM 6239 N N . ASP A 1 792 ? 33.528 18.240 -38.454 1.00 93.81 792 ASP A N 1
ATOM 6240 C CA . ASP A 1 792 ? 32.127 18.672 -38.424 1.00 93.81 792 ASP A CA 1
ATOM 6241 C C . ASP A 1 792 ? 31.221 17.473 -38.743 1.00 93.81 792 ASP A C 1
ATOM 6243 O O . ASP A 1 792 ? 30.797 17.278 -39.884 1.00 93.81 792 ASP A O 1
ATOM 6247 N N . PHE A 1 793 ? 30.948 16.642 -37.731 1.00 93.81 793 PHE A N 1
ATOM 6248 C CA . PHE A 1 793 ? 30.139 15.431 -37.901 1.00 93.81 793 PHE A CA 1
ATOM 6249 C C . PHE A 1 793 ? 28.762 15.742 -38.495 1.00 93.81 793 PHE A C 1
ATOM 6251 O O . PHE A 1 793 ? 28.382 15.112 -39.479 1.00 93.81 793 PHE A O 1
ATOM 6258 N N . ALA A 1 794 ? 28.044 16.737 -37.966 1.00 92.56 794 ALA A N 1
ATOM 6259 C CA . ALA A 1 794 ? 26.706 17.091 -38.439 1.00 92.56 794 ALA A CA 1
ATOM 6260 C C . ALA A 1 794 ? 26.711 17.542 -39.912 1.00 92.56 794 ALA A C 1
ATOM 6262 O O . ALA A 1 794 ? 25.868 17.102 -40.702 1.00 92.56 794 ALA A O 1
ATOM 6263 N N . GLY A 1 795 ? 27.681 18.377 -40.306 1.00 93.25 795 GLY A N 1
ATOM 6264 C CA . GLY A 1 795 ? 27.881 18.766 -41.704 1.00 93.25 795 GLY A CA 1
ATOM 6265 C C . GLY A 1 795 ? 28.213 17.575 -42.607 1.00 93.25 795 GLY A C 1
ATOM 6266 O O . GLY A 1 795 ? 27.643 17.439 -43.695 1.00 93.25 795 GLY A O 1
ATOM 6267 N N . ASP A 1 796 ? 29.071 16.672 -42.136 1.00 94.50 796 ASP A N 1
ATOM 6268 C CA . ASP A 1 796 ? 29.454 15.463 -42.865 1.00 94.50 796 ASP A CA 1
ATOM 6269 C C . ASP A 1 796 ? 28.304 14.462 -43.002 1.00 94.50 796 ASP A C 1
ATOM 6271 O O . ASP A 1 796 ? 28.193 13.816 -44.041 1.00 94.50 796 ASP A O 1
ATOM 6275 N N . GLY A 1 797 ? 27.394 14.377 -42.029 1.00 92.50 797 GLY A N 1
ATOM 6276 C CA . GLY A 1 797 ? 26.179 13.561 -42.118 1.00 92.50 797 GLY A CA 1
ATOM 6277 C C . GLY A 1 797 ? 25.300 13.931 -43.315 1.00 92.50 797 GLY A C 1
ATOM 6278 O O . GLY A 1 797 ? 24.839 13.053 -44.048 1.00 92.50 797 GLY A O 1
ATOM 6279 N N . LEU A 1 798 ? 25.132 15.232 -43.580 1.00 92.88 798 LEU A N 1
ATOM 6280 C CA . LEU A 1 798 ? 24.405 15.716 -44.761 1.00 92.88 798 LEU A CA 1
ATOM 6281 C C . LEU A 1 798 ? 25.110 15.304 -46.062 1.00 92.88 798 LEU A C 1
ATOM 6283 O O . LEU A 1 798 ? 24.464 14.818 -46.994 1.00 92.88 798 LEU A O 1
ATOM 6287 N N . LEU A 1 799 ? 26.439 15.441 -46.107 1.00 94.12 799 LEU A N 1
ATOM 6288 C CA . LEU A 1 799 ? 27.250 15.026 -47.256 1.00 94.12 799 LEU A CA 1
ATOM 6289 C C . LEU A 1 799 ? 27.234 13.504 -47.457 1.00 94.12 799 LEU A C 1
ATOM 6291 O O . LEU A 1 799 ? 27.206 13.046 -48.595 1.00 94.12 799 LEU A O 1
ATOM 6295 N N . LEU A 1 800 ? 27.195 12.703 -46.390 1.00 94.31 800 LEU A N 1
ATOM 6296 C CA . LEU A 1 800 ? 27.043 11.245 -46.473 1.00 94.31 800 LEU A CA 1
ATOM 6297 C C . LEU A 1 800 ? 25.653 10.841 -46.989 1.00 94.31 800 LEU A C 1
ATOM 6299 O O . LEU A 1 800 ? 25.519 9.868 -47.736 1.00 94.31 800 LEU A O 1
ATOM 6303 N N . GLY A 1 801 ? 24.626 11.630 -46.675 1.00 92.19 801 GLY A N 1
ATOM 6304 C CA . GLY A 1 801 ? 23.319 11.526 -47.312 1.00 92.19 801 GLY A CA 1
ATOM 6305 C C . GLY A 1 801 ? 23.370 11.789 -48.824 1.00 92.19 801 GLY A C 1
ATOM 6306 O O . GLY A 1 801 ? 22.810 11.021 -49.611 1.00 92.19 801 GLY A O 1
ATOM 6307 N N . ASP A 1 802 ? 24.065 12.845 -49.252 1.00 93.25 802 ASP A N 1
ATOM 6308 C CA . ASP A 1 802 ? 24.280 13.163 -50.674 1.00 93.25 802 ASP A CA 1
ATOM 6309 C C . ASP A 1 802 ? 25.157 12.113 -51.381 1.00 93.25 802 ASP A C 1
ATOM 6311 O O . ASP A 1 802 ? 24.915 11.774 -52.541 1.00 93.25 802 ASP A O 1
ATOM 6315 N N . PHE A 1 803 ? 26.131 11.538 -50.671 1.00 94.75 803 PHE A N 1
ATOM 6316 C CA . PHE A 1 803 ? 26.935 10.406 -51.129 1.00 94.75 803 PHE A CA 1
ATOM 6317 C C . PHE A 1 803 ? 26.055 9.186 -51.423 1.00 94.75 803 PHE A C 1
ATOM 6319 O O . PHE A 1 803 ? 26.166 8.597 -52.500 1.00 94.75 803 PHE A O 1
ATOM 6326 N N . TYR A 1 804 ? 25.141 8.832 -50.512 1.00 93.25 804 TYR A N 1
ATOM 6327 C CA . TYR A 1 804 ? 24.177 7.754 -50.745 1.00 93.25 804 TYR A CA 1
ATOM 6328 C C . TYR A 1 804 ? 23.277 8.048 -51.955 1.00 93.25 804 TYR A C 1
ATOM 6330 O O . TYR A 1 804 ? 23.064 7.171 -52.792 1.00 93.25 804 TYR A O 1
ATOM 6338 N N . GLU A 1 805 ? 22.790 9.286 -52.096 1.00 93.62 805 GLU A N 1
ATOM 6339 C CA . GLU A 1 805 ? 21.973 9.680 -53.251 1.00 93.62 805 GLU A CA 1
ATOM 6340 C C . GLU A 1 805 ? 22.741 9.548 -54.577 1.00 93.62 805 GLU A C 1
ATOM 6342 O O . GLU A 1 805 ? 22.196 9.044 -55.563 1.00 93.62 805 GLU A O 1
ATOM 6347 N N . ALA A 1 806 ? 24.022 9.925 -54.600 1.00 93.44 806 ALA A N 1
ATOM 6348 C CA . ALA A 1 806 ? 24.888 9.766 -55.767 1.00 93.44 806 ALA A CA 1
ATOM 6349 C C . ALA A 1 806 ? 25.119 8.291 -56.151 1.00 93.44 806 ALA A C 1
ATOM 6351 O O . ALA A 1 806 ? 25.362 7.996 -57.323 1.00 93.44 806 ALA A O 1
ATOM 6352 N N . LEU A 1 807 ? 24.989 7.357 -55.200 1.00 93.19 807 LEU A N 1
ATOM 6353 C CA . LEU A 1 807 ? 25.078 5.915 -55.449 1.00 93.19 807 LEU A CA 1
ATOM 6354 C C . LEU A 1 807 ? 23.776 5.293 -55.975 1.00 93.19 807 LEU A C 1
ATOM 6356 O O . LEU A 1 807 ? 23.828 4.184 -56.508 1.00 93.19 807 LEU A O 1
ATOM 6360 N N . LEU A 1 808 ? 22.623 5.972 -55.904 1.00 91.88 808 LEU A N 1
ATOM 6361 C CA . LEU A 1 808 ? 21.339 5.417 -56.364 1.00 91.88 808 LEU A CA 1
ATOM 6362 C C . LEU A 1 808 ? 21.353 4.843 -57.788 1.00 91.88 808 LEU A C 1
ATOM 6364 O O . LEU A 1 808 ? 20.770 3.776 -57.971 1.00 91.88 808 LEU A O 1
ATOM 6368 N N . PRO A 1 809 ? 22.019 5.446 -58.797 1.00 91.31 809 PRO A N 1
ATOM 6369 C CA . PRO A 1 809 ? 22.090 4.855 -60.136 1.00 91.31 809 PRO A CA 1
ATOM 6370 C C . PRO A 1 809 ? 22.744 3.465 -60.170 1.00 91.31 809 PRO A C 1
ATOM 6372 O O . PRO A 1 809 ? 22.554 2.735 -61.139 1.00 91.31 809 PRO A O 1
ATOM 6375 N N . ILE A 1 810 ? 23.532 3.120 -59.146 1.00 91.31 810 ILE A N 1
ATOM 6376 C CA . ILE A 1 810 ? 24.093 1.783 -58.926 1.00 91.31 810 ILE A CA 1
ATOM 6377 C C . ILE A 1 810 ? 23.100 0.936 -58.135 1.00 91.31 810 ILE A C 1
ATOM 6379 O O . ILE A 1 810 ? 22.732 -0.147 -58.572 1.00 91.31 810 ILE A O 1
ATOM 6383 N N . LEU A 1 811 ? 22.669 1.445 -56.979 1.00 89.69 811 LEU A N 1
ATOM 6384 C CA . LEU A 1 811 ? 21.911 0.691 -55.978 1.00 89.69 811 LEU A CA 1
ATOM 6385 C C . LEU A 1 811 ? 20.498 0.296 -56.443 1.00 89.69 811 LEU A C 1
ATOM 6387 O O . LEU A 1 811 ? 19.925 -0.659 -55.930 1.00 89.69 811 LEU A O 1
ATOM 6391 N N . THR A 1 812 ? 19.942 1.026 -57.410 1.00 89.69 812 THR A N 1
ATOM 6392 C CA . THR A 1 812 ? 18.572 0.849 -57.932 1.00 89.69 812 THR A CA 1
ATOM 6393 C C . THR A 1 812 ? 18.549 0.198 -59.320 1.00 89.69 812 THR A C 1
ATOM 6395 O O . THR A 1 812 ? 17.488 0.004 -59.915 1.00 89.69 812 THR A O 1
ATOM 6398 N N . ASP A 1 813 ? 19.723 -0.143 -59.860 1.00 89.94 813 ASP A N 1
ATOM 6399 C CA . ASP A 1 813 ? 19.847 -0.846 -61.134 1.00 89.94 813 ASP A CA 1
ATOM 6400 C C . ASP A 1 813 ? 19.300 -2.275 -60.999 1.00 89.94 813 ASP A C 1
ATOM 6402 O O . ASP A 1 813 ? 19.640 -2.991 -60.061 1.00 89.94 813 ASP A O 1
ATOM 6406 N N . GLU A 1 814 ? 18.466 -2.714 -61.949 1.00 84.94 814 GLU A N 1
ATOM 6407 C CA . GLU A 1 814 ? 17.811 -4.036 -61.887 1.00 84.94 814 GLU A CA 1
ATOM 6408 C C . GLU A 1 814 ? 18.816 -5.206 -61.844 1.00 84.94 814 GLU A C 1
ATOM 6410 O O . GLU A 1 814 ? 18.484 -6.283 -61.350 1.00 84.94 814 GLU A O 1
ATOM 6415 N N . ASP A 1 815 ? 20.035 -5.001 -62.358 1.00 84.50 815 ASP A N 1
ATOM 6416 C CA . ASP A 1 815 ? 21.112 -5.992 -62.369 1.00 84.50 815 ASP A CA 1
ATOM 6417 C C . ASP A 1 815 ? 22.076 -5.831 -61.168 1.00 84.50 815 ASP A C 1
ATOM 6419 O O . ASP A 1 815 ? 23.135 -6.469 -61.153 1.00 84.50 815 ASP A O 1
ATOM 6423 N N . PHE A 1 816 ? 21.775 -4.966 -60.188 1.00 87.94 816 PHE A N 1
ATOM 6424 C CA . PHE A 1 816 ? 22.604 -4.794 -58.993 1.00 87.94 816 PHE A CA 1
ATOM 6425 C C . PHE A 1 816 ? 22.470 -6.016 -58.063 1.00 87.94 816 PHE A C 1
ATOM 6427 O O . PHE A 1 816 ? 21.363 -6.365 -57.656 1.00 87.94 816 PHE A O 1
ATOM 6434 N N . PRO A 1 817 ? 23.575 -6.696 -57.708 1.00 82.69 817 PRO A N 1
ATOM 6435 C CA . PRO A 1 817 ? 23.522 -8.007 -57.056 1.00 82.69 817 PRO A CA 1
ATOM 6436 C C . PRO A 1 817 ? 23.373 -7.943 -55.529 1.00 82.69 817 PRO A C 1
ATOM 6438 O O . PRO A 1 817 ? 22.999 -8.940 -54.913 1.00 82.69 817 PRO A O 1
ATOM 6441 N N . LEU A 1 818 ? 23.687 -6.806 -54.896 1.00 89.56 818 LEU A N 1
ATOM 6442 C CA . LEU A 1 818 ? 23.721 -6.679 -53.435 1.00 89.56 818 LEU A CA 1
ATOM 6443 C C . LEU A 1 818 ? 22.358 -6.246 -52.895 1.00 89.56 818 LEU A C 1
ATOM 6445 O O . LEU A 1 818 ? 22.223 -5.171 -52.334 1.00 89.56 818 LEU A O 1
ATOM 6449 N N . THR A 1 819 ? 21.334 -7.071 -53.089 1.00 89.12 819 THR A N 1
ATOM 6450 C CA . THR A 1 819 ? 19.952 -6.723 -52.720 1.00 89.12 819 THR A CA 1
ATOM 6451 C C . THR A 1 819 ? 19.557 -7.146 -51.307 1.00 89.12 819 THR A C 1
ATOM 6453 O O . THR A 1 819 ? 18.457 -6.834 -50.877 1.00 89.12 819 THR A O 1
ATOM 6456 N N . SER A 1 820 ? 20.415 -7.843 -50.561 1.00 91.12 820 SER A N 1
ATOM 6457 C CA . SER A 1 820 ? 20.158 -8.254 -49.175 1.00 91.12 820 SER A CA 1
ATOM 6458 C C . SER A 1 820 ? 21.451 -8.325 -48.364 1.00 91.12 820 SER A C 1
ATOM 6460 O O . SER A 1 820 ? 22.549 -8.373 -48.927 1.00 91.12 820 SER A O 1
ATOM 6462 N N . ILE A 1 821 ? 21.341 -8.390 -47.033 1.00 89.06 821 ILE A N 1
ATOM 6463 C CA . ILE A 1 821 ? 22.508 -8.569 -46.152 1.00 89.06 821 ILE A CA 1
ATOM 6464 C C . ILE A 1 821 ? 23.285 -9.845 -46.499 1.00 89.06 821 ILE A C 1
ATOM 6466 O O . ILE A 1 821 ? 24.514 -9.836 -46.463 1.00 89.06 821 ILE A O 1
ATOM 6470 N N . ASP A 1 822 ? 22.604 -10.935 -46.851 1.00 88.00 822 ASP A N 1
ATOM 6471 C CA . ASP A 1 822 ? 23.272 -12.188 -47.212 1.00 88.00 822 ASP A CA 1
ATOM 6472 C C . ASP A 1 822 ? 24.026 -12.070 -48.541 1.00 88.00 822 ASP A C 1
ATOM 6474 O O . ASP A 1 822 ? 25.127 -12.605 -48.665 1.00 88.00 822 ASP A O 1
ATOM 6478 N N . ALA A 1 823 ? 23.488 -11.320 -49.509 1.00 87.38 823 ALA A N 1
ATOM 6479 C CA . ALA A 1 823 ? 24.193 -11.016 -50.753 1.00 87.38 823 ALA A CA 1
ATOM 6480 C C . ALA A 1 823 ? 25.429 -10.134 -50.505 1.00 87.38 823 ALA A C 1
ATOM 6482 O O . ALA A 1 823 ? 26.492 -10.396 -51.065 1.00 87.38 823 ALA A O 1
ATOM 6483 N N . ILE A 1 824 ? 25.319 -9.139 -49.616 1.00 88.75 824 ILE A N 1
ATOM 6484 C CA . ILE A 1 824 ? 26.450 -8.302 -49.187 1.00 88.75 824 ILE A CA 1
ATOM 6485 C C . ILE A 1 824 ? 27.522 -9.156 -48.503 1.00 88.75 824 ILE A C 1
ATOM 6487 O O . ILE A 1 824 ? 28.694 -9.054 -48.855 1.00 88.75 824 ILE A O 1
ATOM 6491 N N . LYS A 1 825 ? 27.142 -10.037 -47.570 1.00 86.69 825 LYS A N 1
ATOM 6492 C CA . LYS A 1 825 ? 28.078 -10.951 -46.894 1.00 86.69 825 LYS A CA 1
ATOM 6493 C C . LYS A 1 825 ? 28.774 -11.882 -47.884 1.00 86.69 825 LYS A C 1
ATOM 6495 O O . LYS A 1 825 ? 29.994 -11.985 -47.845 1.00 86.69 825 LYS A O 1
ATOM 6500 N N . ALA A 1 826 ? 28.021 -12.505 -48.792 1.00 85.81 826 ALA A N 1
ATOM 6501 C CA . ALA A 1 826 ? 28.585 -13.368 -49.828 1.00 85.81 826 ALA A CA 1
ATOM 6502 C C . ALA A 1 826 ? 29.572 -12.602 -50.723 1.00 85.81 826 ALA A C 1
ATOM 6504 O O . ALA A 1 826 ? 30.650 -13.103 -51.036 1.00 85.81 826 ALA A O 1
ATOM 6505 N N . PHE A 1 827 ? 29.249 -11.354 -51.075 1.00 87.38 827 PHE A N 1
ATOM 6506 C CA . PHE A 1 827 ? 30.176 -10.487 -51.792 1.00 87.38 827 PHE A CA 1
ATOM 6507 C C . PHE A 1 827 ? 31.428 -10.155 -50.972 1.00 87.38 827 PHE A C 1
ATOM 6509 O O . PHE A 1 827 ? 32.521 -10.193 -51.520 1.00 87.38 827 PHE A O 1
ATOM 6516 N N . MET A 1 828 ? 31.312 -9.866 -49.674 1.00 84.94 828 MET A N 1
ATOM 6517 C CA . MET A 1 828 ? 32.479 -9.603 -48.821 1.00 84.94 828 MET A CA 1
ATOM 6518 C C . MET A 1 828 ? 33.386 -10.833 -48.646 1.00 84.94 828 MET A C 1
ATOM 6520 O O . MET A 1 828 ? 34.579 -10.668 -48.402 1.00 84.94 828 MET A O 1
ATOM 6524 N N . GLU A 1 829 ? 32.845 -12.049 -48.768 1.00 86.06 829 GLU A N 1
ATOM 6525 C CA . GLU A 1 829 ? 33.615 -13.297 -48.691 1.00 86.06 829 GLU A CA 1
ATOM 6526 C C . GLU A 1 829 ? 34.372 -13.611 -49.992 1.00 86.06 829 GLU A C 1
ATOM 6528 O O . GLU A 1 829 ? 35.558 -13.944 -49.940 1.00 86.06 829 GLU A O 1
ATOM 6533 N N . ASP A 1 830 ? 33.709 -13.492 -51.147 1.00 80.06 830 ASP A N 1
ATOM 6534 C CA . ASP A 1 830 ? 34.273 -13.884 -52.449 1.00 80.06 830 ASP A CA 1
ATOM 6535 C C . ASP A 1 830 ? 34.894 -12.711 -53.232 1.00 80.06 830 ASP A C 1
ATOM 6537 O O . ASP A 1 830 ? 35.694 -12.935 -54.143 1.00 80.06 830 ASP A O 1
ATOM 6541 N N . LEU A 1 831 ? 34.548 -11.471 -52.868 1.00 79.62 831 LEU A N 1
ATOM 6542 C CA . LEU A 1 831 ? 34.998 -10.213 -53.470 1.00 79.62 831 LEU A CA 1
ATOM 6543 C C . LEU A 1 831 ? 34.985 -10.243 -55.011 1.00 79.62 831 LEU A C 1
ATOM 6545 O O . LEU A 1 831 ? 35.949 -9.861 -55.668 1.00 79.62 831 LEU A O 1
ATOM 6549 N N . ASP A 1 832 ? 33.889 -10.713 -55.610 1.00 77.94 832 ASP A N 1
ATOM 6550 C CA . ASP A 1 832 ? 33.734 -10.733 -57.069 1.00 77.94 832 ASP A CA 1
ATOM 6551 C C . ASP A 1 832 ? 33.327 -9.349 -57.598 1.00 77.94 832 ASP A C 1
ATOM 6553 O O . ASP A 1 832 ? 32.148 -8.968 -57.597 1.00 77.94 832 ASP A O 1
ATOM 6557 N N . TYR A 1 833 ? 34.331 -8.578 -58.020 1.00 78.12 833 TYR A N 1
ATOM 6558 C CA . TYR A 1 833 ? 34.171 -7.200 -58.487 1.00 78.12 833 TYR A CA 1
ATOM 6559 C C . TYR A 1 833 ? 33.714 -7.093 -59.952 1.00 78.12 833 TYR A C 1
ATOM 6561 O O . TYR A 1 833 ? 33.291 -6.010 -60.365 1.00 78.12 833 TYR A O 1
ATOM 6569 N N . GLU A 1 834 ? 33.802 -8.168 -60.750 1.00 76.06 834 GLU A N 1
ATOM 6570 C CA . GLU A 1 834 ? 33.583 -8.113 -62.209 1.00 76.06 834 GLU A CA 1
ATOM 6571 C C . GLU A 1 834 ? 32.168 -7.626 -62.552 1.00 76.06 834 GLU A C 1
ATOM 6573 O O . GLU A 1 834 ? 31.973 -6.808 -63.453 1.00 76.06 834 GLU A O 1
ATOM 6578 N N . GLN A 1 835 ? 31.174 -8.046 -61.768 1.00 74.56 835 GLN A N 1
ATOM 6579 C CA . GLN A 1 835 ? 29.770 -7.647 -61.920 1.00 74.56 835 GLN A CA 1
ATOM 6580 C C . GLN A 1 835 ? 29.509 -6.138 -61.724 1.00 74.56 835 GLN A C 1
ATOM 6582 O O . GLN A 1 835 ? 28.485 -5.629 -62.190 1.00 74.56 835 GLN A O 1
ATOM 6587 N N . PHE A 1 836 ? 30.436 -5.408 -61.093 1.00 80.44 836 PHE A N 1
ATOM 6588 C CA . PHE A 1 836 ? 30.331 -3.961 -60.869 1.00 80.44 836 PHE A CA 1
ATOM 6589 C C . PHE A 1 836 ? 31.074 -3.125 -61.923 1.00 80.44 836 PHE A C 1
ATOM 6591 O O . PHE A 1 836 ? 30.957 -1.897 -61.929 1.00 80.44 836 PHE A O 1
ATOM 6598 N N . LEU A 1 837 ? 31.804 -3.756 -62.851 1.00 81.81 837 LEU A N 1
ATOM 6599 C CA . LEU A 1 837 ? 32.560 -3.080 -63.910 1.00 81.81 837 LEU A CA 1
ATOM 6600 C C . LEU A 1 837 ? 31.639 -2.612 -65.054 1.00 81.81 837 LEU A C 1
ATOM 6602 O O . LEU A 1 837 ? 31.708 -3.099 -66.181 1.00 81.81 837 LEU A O 1
ATOM 6606 N N . LYS A 1 838 ? 30.767 -1.636 -64.790 1.00 86.25 838 LYS A N 1
ATOM 6607 C CA . LYS A 1 838 ? 29.900 -0.993 -65.794 1.00 86.25 838 LYS A CA 1
ATOM 6608 C C . LYS A 1 838 ? 30.246 0.492 -65.911 1.00 86.25 838 LYS A C 1
ATOM 6610 O O . LYS A 1 838 ? 30.461 1.140 -64.893 1.00 86.25 838 LYS A O 1
ATOM 6615 N N . ASP A 1 839 ? 30.230 1.049 -67.130 1.00 81.31 839 ASP A N 1
ATOM 6616 C CA . ASP A 1 839 ? 30.496 2.486 -67.360 1.00 81.31 839 ASP A CA 1
ATOM 6617 C C . ASP A 1 839 ? 29.589 3.356 -66.457 1.00 81.31 839 ASP A C 1
ATOM 6619 O O . ASP A 1 839 ? 30.070 4.245 -65.762 1.00 81.31 839 ASP A O 1
ATOM 6623 N N . THR A 1 840 ? 28.288 3.037 -66.383 1.00 84.88 840 THR A N 1
ATOM 6624 C CA . THR A 1 840 ? 27.312 3.731 -65.520 1.00 84.88 840 THR A CA 1
ATOM 6625 C C . THR A 1 840 ? 27.664 3.657 -64.033 1.00 84.88 840 THR A C 1
ATOM 6627 O O . THR A 1 840 ? 27.529 4.659 -63.335 1.00 84.88 840 THR A O 1
ATOM 6630 N N . TYR A 1 841 ? 28.128 2.500 -63.547 1.00 90.38 841 TYR A N 1
ATOM 6631 C CA . TYR A 1 841 ? 28.498 2.340 -62.139 1.00 90.38 841 TYR A CA 1
ATOM 6632 C C . TYR A 1 841 ? 29.774 3.107 -61.813 1.00 90.38 841 TYR A C 1
ATOM 6634 O O . TYR A 1 841 ? 29.845 3.762 -60.782 1.00 90.38 841 TYR A O 1
ATOM 6642 N N . ALA A 1 842 ? 30.756 3.083 -62.715 1.00 87.94 842 ALA A N 1
ATOM 6643 C CA . ALA A 1 842 ? 31.999 3.818 -62.538 1.00 87.94 842 ALA A CA 1
ATOM 6644 C C . ALA A 1 842 ? 31.756 5.336 -62.467 1.00 87.94 842 ALA A C 1
ATOM 6646 O O . ALA A 1 842 ? 32.335 5.998 -61.612 1.00 87.94 842 ALA A O 1
ATOM 6647 N N . TYR A 1 843 ? 30.861 5.882 -63.299 1.00 88.75 843 TYR A N 1
ATOM 6648 C CA . TYR A 1 843 ? 30.485 7.298 -63.232 1.00 88.75 843 TYR A CA 1
ATOM 6649 C C . TYR A 1 843 ? 29.763 7.664 -61.932 1.00 88.75 843 TYR A C 1
ATOM 6651 O O . TYR A 1 843 ? 30.157 8.618 -61.269 1.00 88.75 843 TYR A O 1
ATOM 6659 N N . ALA A 1 844 ? 28.751 6.887 -61.538 1.00 91.19 844 ALA A N 1
ATOM 6660 C CA . ALA A 1 844 ? 28.024 7.128 -60.292 1.00 91.19 844 ALA A CA 1
ATOM 6661 C C . ALA A 1 844 ? 28.939 7.002 -59.058 1.00 91.19 844 ALA A C 1
ATOM 6663 O O . ALA A 1 844 ? 28.856 7.814 -58.141 1.00 91.19 844 ALA A O 1
ATOM 6664 N N . LEU A 1 845 ? 29.875 6.047 -59.064 1.00 91.31 845 LEU A N 1
ATOM 6665 C CA . LEU A 1 845 ? 30.877 5.900 -58.010 1.00 91.31 845 LEU A CA 1
ATOM 6666 C C . LEU A 1 845 ? 31.838 7.094 -57.965 1.00 91.31 845 LEU A C 1
ATOM 6668 O O . LEU A 1 845 ? 32.153 7.566 -56.879 1.00 91.31 845 LEU A O 1
ATOM 6672 N N . VAL A 1 846 ? 32.298 7.604 -59.114 1.00 92.44 846 VAL A N 1
ATOM 6673 C CA . VAL A 1 846 ? 33.144 8.810 -59.164 1.00 92.44 846 VAL A CA 1
ATOM 6674 C C . VAL A 1 846 ? 32.400 10.024 -58.610 1.00 92.44 846 VAL A C 1
ATOM 6676 O O . VAL A 1 846 ? 32.974 10.763 -57.811 1.00 92.44 846 VAL A O 1
ATOM 6679 N N . ASP A 1 847 ? 31.137 10.221 -58.991 1.00 93.31 847 ASP A N 1
ATOM 6680 C CA . ASP A 1 847 ? 30.314 11.319 -58.476 1.00 93.31 847 ASP A CA 1
ATOM 6681 C C . ASP A 1 847 ? 30.089 11.193 -56.961 1.00 93.31 847 ASP A C 1
ATOM 6683 O O . ASP A 1 847 ? 30.245 12.178 -56.240 1.00 93.31 847 ASP A O 1
ATOM 6687 N N . ALA A 1 848 ? 29.831 9.983 -56.455 1.00 94.69 848 ALA A N 1
ATOM 6688 C CA . ALA A 1 848 ? 29.736 9.725 -55.021 1.00 94.69 848 ALA A CA 1
ATOM 6689 C C . ALA A 1 848 ? 31.070 10.014 -54.306 1.00 94.69 848 ALA A C 1
ATOM 6691 O O . ALA A 1 848 ? 31.113 10.796 -53.358 1.00 94.69 848 ALA A O 1
ATOM 6692 N N . LEU A 1 849 ? 32.195 9.481 -54.792 1.00 95.38 849 LEU A N 1
ATOM 6693 C CA . LEU A 1 849 ? 33.518 9.717 -54.197 1.00 95.38 849 LEU A CA 1
ATOM 6694 C C . LEU A 1 849 ? 33.890 11.205 -54.146 1.00 95.38 849 LEU A C 1
ATOM 6696 O O . LEU A 1 849 ? 34.550 11.624 -53.198 1.00 95.38 849 LEU A O 1
ATOM 6700 N N . LYS A 1 850 ? 33.444 12.018 -55.113 1.00 95.06 850 LYS A N 1
ATOM 6701 C CA . LYS A 1 850 ? 33.638 13.476 -55.069 1.00 95.06 850 LYS A CA 1
ATOM 6702 C C . LYS A 1 850 ? 32.934 14.113 -53.876 1.00 95.06 850 LYS A C 1
ATOM 6704 O O . LYS A 1 850 ? 33.515 14.999 -53.262 1.00 95.06 850 LYS A O 1
ATOM 6709 N N . VAL A 1 851 ? 31.727 13.660 -53.536 1.00 94.75 851 VAL A N 1
ATOM 6710 C CA . VAL A 1 851 ? 31.015 14.118 -52.331 1.00 94.75 851 VAL A CA 1
ATOM 6711 C C . VAL A 1 851 ? 31.766 13.672 -51.075 1.00 94.75 851 VAL A C 1
ATOM 6713 O O . VAL A 1 851 ? 32.071 14.499 -50.219 1.00 94.75 851 VAL A O 1
ATOM 6716 N N . LEU A 1 852 ? 32.155 12.394 -51.001 1.00 94.25 852 LEU A N 1
ATOM 6717 C CA . LEU A 1 852 ? 32.859 11.837 -49.840 1.00 94.25 852 LEU A CA 1
ATOM 6718 C C . LEU A 1 852 ? 34.181 12.567 -49.547 1.00 94.25 852 LEU A C 1
ATOM 6720 O O . LEU A 1 852 ? 34.458 12.902 -48.400 1.00 94.25 852 LEU A O 1
ATOM 6724 N N . VAL A 1 853 ? 34.972 12.873 -50.580 1.00 94.19 853 VAL A N 1
ATOM 6725 C CA . VAL A 1 853 ? 36.254 13.596 -50.459 1.00 94.19 853 VAL A CA 1
ATOM 6726 C C . VAL A 1 853 ? 36.091 15.019 -49.912 1.00 94.19 853 VAL A C 1
ATOM 6728 O O . VAL A 1 853 ? 37.035 15.560 -49.345 1.00 94.19 853 VAL A O 1
ATOM 6731 N N . THR A 1 854 ? 34.909 15.627 -50.053 1.00 92.75 854 THR A N 1
ATOM 6732 C CA . THR A 1 854 ? 34.635 16.977 -49.527 1.00 92.75 854 THR A CA 1
ATOM 6733 C C . THR A 1 854 ? 34.199 17.009 -48.063 1.00 92.75 854 THR A C 1
ATOM 6735 O O . THR A 1 854 ? 34.018 18.100 -47.527 1.00 92.75 854 THR A O 1
ATOM 6738 N N . THR A 1 855 ? 34.045 15.847 -47.420 1.00 95.31 855 THR A N 1
ATOM 6739 C CA . THR A 1 855 ? 33.765 15.764 -45.979 1.00 95.31 855 THR A CA 1
ATOM 6740 C C . THR A 1 855 ? 34.966 16.222 -45.156 1.00 95.31 855 THR A C 1
ATOM 6742 O O . THR A 1 855 ? 36.124 16.017 -45.542 1.00 95.31 855 THR A O 1
ATOM 6745 N N . SER A 1 856 ? 34.699 16.819 -43.997 1.00 94.19 856 SER A N 1
ATOM 6746 C CA . SER A 1 856 ? 35.742 17.160 -43.033 1.00 94.19 856 SER A CA 1
ATOM 6747 C C . SER A 1 856 ? 36.430 15.901 -42.495 1.00 94.19 856 SER A C 1
ATOM 6749 O O . SER A 1 856 ? 37.649 15.882 -42.377 1.00 94.19 856 SER A O 1
ATOM 6751 N N . LEU A 1 857 ? 35.692 14.801 -42.319 1.00 92.19 857 LEU A N 1
ATOM 6752 C CA . LEU A 1 857 ? 36.220 13.507 -41.901 1.00 92.19 857 LEU A CA 1
ATOM 6753 C C . LEU A 1 857 ? 37.322 12.994 -42.837 1.00 92.19 857 LEU A C 1
ATOM 6755 O O . LEU A 1 857 ? 38.390 12.607 -42.369 1.00 92.19 857 LEU A O 1
ATOM 6759 N N . VAL A 1 858 ? 37.099 12.998 -44.160 1.00 93.75 858 VAL A N 1
ATOM 6760 C CA . VAL A 1 858 ? 38.136 12.560 -45.114 1.00 93.75 858 VAL A CA 1
ATOM 6761 C C . VAL A 1 858 ? 39.334 13.495 -45.084 1.00 93.75 858 VAL A C 1
ATOM 6763 O O . VAL A 1 858 ? 40.466 13.013 -45.128 1.00 93.75 858 VAL A O 1
ATOM 6766 N N . LYS A 1 859 ? 39.102 14.808 -44.989 1.00 94.44 859 LYS A N 1
ATOM 6767 C CA . LYS A 1 859 ? 40.178 15.794 -44.902 1.00 94.44 859 LYS A CA 1
ATOM 6768 C C . LYS A 1 859 ? 41.076 15.533 -43.688 1.00 94.44 859 LYS A C 1
ATOM 6770 O O . LYS A 1 859 ? 42.287 15.417 -43.852 1.00 94.44 859 LYS A O 1
ATOM 6775 N N . GLU A 1 860 ? 40.490 15.375 -42.507 1.00 94.06 860 GLU A N 1
ATOM 6776 C CA . GLU A 1 860 ? 41.240 15.167 -41.263 1.00 94.06 860 GLU A CA 1
ATOM 6777 C C . GLU A 1 860 ? 41.886 13.766 -41.183 1.00 94.06 860 GLU A C 1
ATOM 6779 O O . GLU A 1 860 ? 42.853 13.565 -40.452 1.00 94.06 860 GLU A O 1
ATOM 6784 N N . LEU A 1 861 ? 41.437 12.795 -41.992 1.00 92.81 861 LEU A N 1
ATOM 6785 C CA . LEU A 1 861 ? 42.084 11.481 -42.136 1.00 92.81 861 LEU A CA 1
ATOM 6786 C C . LEU A 1 861 ? 43.292 11.474 -43.095 1.00 92.81 861 LEU A C 1
ATOM 6788 O O . LEU A 1 861 ? 44.018 10.476 -43.151 1.00 92.81 861 LEU A O 1
ATOM 6792 N N . ILE A 1 862 ? 43.555 12.552 -43.844 1.00 94.62 862 ILE A N 1
ATOM 6793 C CA . ILE A 1 862 ? 44.688 12.630 -44.787 1.00 94.62 862 ILE A CA 1
ATOM 6794 C C . ILE A 1 862 ? 46.048 12.381 -44.108 1.00 94.62 862 ILE A C 1
ATOM 6796 O O . ILE A 1 862 ? 46.816 11.580 -44.651 1.00 94.62 862 ILE A O 1
ATOM 6800 N N . PRO A 1 863 ? 46.375 12.980 -42.944 1.00 93.38 863 PRO A N 1
ATOM 6801 C CA . PRO A 1 863 ? 47.617 12.697 -42.221 1.00 93.38 863 PRO A CA 1
ATOM 6802 C C . PRO A 1 863 ? 47.821 11.217 -41.901 1.00 93.38 863 PRO A C 1
ATOM 6804 O O . PRO A 1 863 ? 48.904 10.682 -42.158 1.00 93.38 863 PRO A O 1
ATOM 6807 N N . VAL A 1 864 ? 46.766 10.549 -41.430 1.00 91.44 864 VAL A N 1
ATOM 6808 C CA . VAL A 1 864 ? 46.763 9.109 -41.140 1.00 91.44 864 VAL A CA 1
ATOM 6809 C C . VAL A 1 864 ? 47.004 8.305 -42.419 1.00 91.44 864 VAL A C 1
ATOM 6811 O O . VAL A 1 864 ? 47.885 7.445 -42.470 1.00 91.44 864 VAL A O 1
ATOM 6814 N N . ALA A 1 865 ? 46.259 8.610 -43.487 1.00 89.81 865 ALA A N 1
ATOM 6815 C CA . ALA A 1 865 ? 46.370 7.915 -44.766 1.00 89.81 865 ALA A CA 1
ATOM 6816 C C . ALA A 1 865 ? 47.757 8.089 -45.405 1.00 89.81 865 ALA A C 1
ATOM 6818 O O . ALA A 1 865 ? 48.300 7.143 -45.979 1.00 89.81 865 ALA A O 1
ATOM 6819 N N . PHE A 1 866 ? 48.352 9.279 -45.296 1.00 91.94 866 PHE A N 1
ATOM 6820 C CA . PHE A 1 866 ? 49.687 9.563 -45.820 1.00 91.94 866 PHE A CA 1
ATOM 6821 C C . PHE A 1 866 ? 50.768 8.831 -45.035 1.00 91.94 866 PHE A C 1
ATOM 6823 O O . PHE A 1 866 ? 51.695 8.300 -45.649 1.00 91.94 866 PHE A O 1
ATOM 6830 N N . ASP A 1 867 ? 50.663 8.770 -43.707 1.00 89.62 867 ASP A N 1
ATOM 6831 C CA . ASP A 1 867 ? 51.606 7.997 -42.903 1.00 89.62 867 ASP A CA 1
ATOM 6832 C C . ASP A 1 867 ? 51.536 6.501 -43.227 1.00 89.62 867 ASP A C 1
ATOM 6834 O O . ASP A 1 867 ? 52.560 5.879 -43.526 1.00 89.62 867 ASP A O 1
ATOM 6838 N N . PHE A 1 868 ? 50.321 5.957 -43.319 1.00 89.56 868 PHE A N 1
ATOM 6839 C CA . PHE A 1 868 ? 50.108 4.583 -43.761 1.00 89.56 868 PHE A CA 1
ATOM 6840 C C . PHE A 1 868 ? 50.680 4.341 -45.169 1.00 89.56 868 PHE A C 1
ATOM 6842 O O . PHE A 1 868 ? 51.413 3.377 -45.392 1.00 89.56 868 PHE A O 1
ATOM 6849 N N . ALA A 1 869 ? 50.432 5.244 -46.124 1.00 88.00 869 ALA A N 1
ATOM 6850 C CA . ALA A 1 869 ? 50.944 5.131 -47.490 1.00 88.00 869 ALA A CA 1
ATOM 6851 C C . ALA A 1 869 ? 52.482 5.165 -47.563 1.00 88.00 869 ALA A C 1
ATOM 6853 O O . ALA A 1 869 ? 53.066 4.425 -48.362 1.00 88.00 869 ALA A O 1
ATOM 6854 N N . ARG A 1 870 ? 53.166 5.950 -46.713 1.00 87.44 870 ARG A N 1
ATOM 6855 C CA . ARG A 1 870 ? 54.644 5.987 -46.657 1.00 87.44 870 ARG A CA 1
ATOM 6856 C C . ARG A 1 870 ? 55.261 4.620 -46.369 1.00 87.44 870 ARG A C 1
ATOM 6858 O O . ARG A 1 870 ? 56.393 4.386 -46.778 1.00 87.44 870 ARG A O 1
ATOM 6865 N N . GLN A 1 871 ? 54.534 3.709 -45.723 1.00 85.56 871 GLN A N 1
ATOM 6866 C CA . GLN A 1 871 ? 55.013 2.350 -45.446 1.00 85.56 871 GLN A CA 1
ATOM 6867 C C . GLN A 1 871 ? 55.141 1.495 -46.718 1.00 85.56 871 GLN A C 1
ATOM 6869 O O . GLN A 1 871 ? 55.897 0.522 -46.735 1.00 85.56 871 GLN A O 1
ATOM 6874 N N . TYR A 1 872 ? 54.433 1.867 -47.790 1.00 86.06 872 TYR A N 1
ATOM 6875 C CA . TYR A 1 872 ? 54.408 1.151 -49.069 1.00 86.06 872 TYR A CA 1
ATOM 6876 C C . TYR A 1 872 ? 55.152 1.884 -50.192 1.00 86.06 872 TYR A C 1
ATOM 6878 O O . TYR A 1 872 ? 55.445 1.285 -51.230 1.00 86.06 872 TYR A O 1
ATOM 6886 N N . VAL A 1 873 ? 55.473 3.166 -50.002 1.00 85.00 873 VAL A N 1
ATOM 6887 C CA . VAL A 1 873 ? 56.253 3.963 -50.954 1.00 85.00 873 VAL A CA 1
ATOM 6888 C C . VAL A 1 873 ? 57.752 3.767 -50.680 1.00 85.00 873 VAL A C 1
ATOM 6890 O O . VAL A 1 873 ? 58.170 3.864 -49.528 1.00 85.00 873 VAL A O 1
ATOM 6893 N N . PRO A 1 874 ? 58.593 3.504 -51.704 1.00 85.81 874 PRO A N 1
ATOM 6894 C CA . PRO A 1 874 ? 60.044 3.442 -51.519 1.00 85.81 874 PRO A CA 1
ATOM 6895 C C . PRO A 1 874 ? 60.592 4.718 -50.859 1.00 85.81 874 PRO A C 1
ATOM 6897 O O . PRO A 1 874 ? 60.111 5.816 -51.149 1.00 85.81 874 PRO A O 1
ATOM 6900 N N . GLU A 1 875 ? 61.609 4.591 -49.997 1.00 84.25 875 GLU A N 1
ATOM 6901 C CA . GLU A 1 875 ? 62.171 5.707 -49.210 1.00 84.25 875 GLU A CA 1
ATOM 6902 C C . GLU A 1 875 ? 62.572 6.897 -50.100 1.00 84.25 875 GLU A C 1
ATOM 6904 O O . GLU A 1 875 ? 62.393 8.058 -49.724 1.00 84.25 875 GLU A O 1
ATOM 6909 N N . GLU A 1 876 ? 63.034 6.614 -51.320 1.00 84.44 876 GLU A N 1
ATOM 6910 C CA . GLU A 1 876 ? 63.435 7.606 -52.314 1.00 84.44 876 GLU A CA 1
ATOM 6911 C C . GLU A 1 876 ? 62.276 8.506 -52.769 1.00 84.44 876 GLU A C 1
ATOM 6913 O O . GLU A 1 876 ? 62.519 9.658 -53.111 1.00 84.44 876 GLU A O 1
ATOM 6918 N N . PHE A 1 877 ? 61.024 8.031 -52.721 1.00 86.31 877 PHE A N 1
ATOM 6919 C CA . PHE A 1 877 ? 59.819 8.776 -53.126 1.00 86.31 877 PHE A CA 1
ATOM 6920 C C . PHE A 1 877 ? 58.937 9.234 -51.965 1.00 86.31 877 PHE A C 1
ATOM 6922 O O . PHE A 1 877 ? 57.971 9.963 -52.193 1.00 86.31 877 PHE A O 1
ATOM 6929 N N . ALA A 1 878 ? 59.269 8.880 -50.721 1.00 84.31 878 ALA A N 1
ATOM 6930 C CA . ALA A 1 878 ? 58.470 9.243 -49.546 1.00 84.31 878 ALA A CA 1
ATOM 6931 C C . ALA A 1 878 ? 58.266 10.766 -49.392 1.00 84.31 878 ALA A C 1
ATOM 6933 O O . ALA A 1 878 ? 57.299 11.204 -48.773 1.00 84.31 878 ALA A O 1
ATOM 6934 N N . PHE A 1 879 ? 59.140 11.579 -49.998 1.00 86.19 879 PHE A N 1
ATOM 6935 C CA . PHE A 1 879 ? 59.031 13.040 -50.009 1.00 86.19 879 PHE A CA 1
ATOM 6936 C C . PHE A 1 879 ? 57.776 13.582 -50.694 1.00 86.19 879 PHE A C 1
ATOM 6938 O O . PHE A 1 879 ? 57.414 14.718 -50.423 1.00 86.19 879 PHE A O 1
ATOM 6945 N N . VAL A 1 880 ? 57.144 12.807 -51.582 1.00 86.69 880 VAL A N 1
ATOM 6946 C CA . VAL A 1 880 ? 55.893 13.202 -52.250 1.00 86.69 880 VAL A CA 1
ATOM 6947 C C . VAL A 1 880 ? 54.735 13.252 -51.250 1.00 86.69 880 VAL A C 1
ATOM 6949 O O . VAL A 1 880 ? 53.776 13.983 -51.454 1.00 86.69 880 VAL A O 1
ATOM 6952 N N . LEU A 1 881 ? 54.843 12.515 -50.142 1.00 88.94 881 LEU A N 1
ATOM 6953 C CA . LEU A 1 881 ? 53.850 12.452 -49.072 1.00 88.94 881 LEU A CA 1
ATOM 6954 C C . LEU A 1 881 ? 54.191 13.411 -47.911 1.00 88.94 881 LEU A C 1
ATOM 6956 O O . LEU A 1 881 ? 53.875 13.122 -46.755 1.00 88.94 881 LEU A O 1
ATOM 6960 N N . ASP A 1 882 ? 54.897 14.516 -48.174 1.00 87.94 882 ASP A N 1
ATOM 6961 C CA . ASP A 1 882 ? 55.281 15.507 -47.159 1.00 87.94 882 ASP A CA 1
ATOM 6962 C C . ASP A 1 882 ? 54.199 16.585 -46.982 1.00 87.94 882 ASP A C 1
ATOM 6964 O O . ASP A 1 882 ? 54.121 17.559 -47.738 1.00 87.94 882 ASP A O 1
ATOM 6968 N N . LEU A 1 883 ? 53.394 16.438 -45.925 1.00 88.69 883 LEU A N 1
ATOM 6969 C CA . LEU A 1 883 ? 52.299 17.363 -45.614 1.00 88.69 883 LEU A CA 1
ATOM 6970 C C . LEU A 1 883 ? 52.764 18.764 -45.179 1.00 88.69 883 LEU A C 1
ATOM 6972 O O . LEU A 1 883 ? 51.963 19.695 -45.133 1.00 88.69 883 LEU A O 1
ATOM 6976 N N . SER A 1 884 ? 54.062 18.963 -44.911 1.00 86.69 884 SER A N 1
ATOM 6977 C CA . SER A 1 884 ? 54.611 20.309 -44.689 1.00 86.69 884 SER A CA 1
ATOM 6978 C C . SER A 1 884 ? 54.767 21.114 -45.985 1.00 86.69 884 SER A C 1
ATOM 6980 O O . SER A 1 884 ? 54.935 22.337 -45.936 1.00 86.69 884 SER A O 1
ATOM 6982 N N . VAL A 1 885 ? 54.707 20.435 -47.136 1.00 87.31 885 VAL A N 1
ATOM 6983 C CA . VAL A 1 885 ? 54.819 21.020 -48.477 1.00 87.31 885 VAL A CA 1
ATOM 6984 C C . VAL A 1 885 ? 53.463 21.043 -49.188 1.00 87.31 885 VAL A C 1
ATOM 6986 O O . VAL A 1 885 ? 53.137 22.051 -49.816 1.00 87.31 885 VAL A O 1
ATOM 6989 N N . VAL A 1 886 ? 52.671 19.972 -49.065 1.00 90.50 886 VAL A N 1
ATOM 6990 C CA . VAL A 1 886 ? 51.317 19.848 -49.635 1.00 90.50 886 VAL A CA 1
ATOM 6991 C C . VAL A 1 886 ? 50.327 19.600 -48.495 1.00 90.50 886 VAL A C 1
ATOM 6993 O O . VAL A 1 886 ? 50.255 18.491 -47.985 1.00 90.50 886 VAL A O 1
ATOM 6996 N N . ASN A 1 887 ? 49.599 20.629 -48.057 1.00 91.19 887 ASN A N 1
ATOM 6997 C CA . ASN A 1 887 ? 48.681 20.524 -46.910 1.00 91.19 887 ASN A CA 1
ATOM 6998 C C . ASN A 1 887 ? 47.378 19.763 -47.247 1.00 91.19 887 ASN A C 1
ATOM 7000 O O . ASN A 1 887 ? 47.129 19.464 -48.416 1.00 91.19 887 ASN A O 1
ATOM 7004 N N . GLU A 1 888 ? 46.530 19.475 -46.247 1.00 92.19 888 GLU A N 1
ATOM 7005 C CA . GLU A 1 888 ? 45.309 18.675 -46.463 1.00 92.19 888 GLU A CA 1
ATOM 7006 C C . GLU A 1 888 ? 44.372 19.280 -47.519 1.00 92.19 888 GLU A C 1
ATOM 7008 O O . GLU A 1 888 ? 43.874 18.548 -48.368 1.00 92.19 888 GLU A O 1
ATOM 7013 N N . ASP A 1 889 ? 44.175 20.605 -47.536 1.00 92.25 889 ASP A N 1
ATOM 7014 C CA . ASP A 1 889 ? 43.318 21.271 -48.534 1.00 92.25 889 ASP A CA 1
ATOM 7015 C C . ASP A 1 889 ? 43.822 21.027 -49.968 1.00 92.25 889 ASP A C 1
ATOM 7017 O O . ASP A 1 889 ? 43.040 20.716 -50.868 1.00 92.25 889 ASP A O 1
ATOM 7021 N N . MET A 1 890 ? 45.139 21.115 -50.181 1.00 92.75 890 MET A N 1
ATOM 7022 C CA . MET A 1 890 ? 45.764 20.826 -51.476 1.00 92.75 890 MET A CA 1
ATOM 7023 C C . MET A 1 890 ? 45.636 19.346 -51.859 1.00 92.75 890 MET A C 1
ATOM 7025 O O . MET A 1 890 ? 45.513 19.029 -53.042 1.00 92.75 890 MET A O 1
ATOM 7029 N N . VAL A 1 891 ? 45.637 18.435 -50.880 1.00 93.31 891 VAL A N 1
ATOM 7030 C CA . VAL A 1 891 ? 45.402 17.002 -51.114 1.00 93.31 891 VAL A CA 1
ATOM 7031 C C . VAL A 1 891 ? 43.929 16.725 -51.447 1.00 93.31 891 VAL A C 1
ATOM 7033 O O . VAL A 1 891 ? 43.662 15.928 -52.342 1.00 93.31 891 VAL A O 1
ATOM 7036 N N . VAL A 1 892 ? 42.966 17.399 -50.810 1.00 94.50 892 VAL A N 1
ATOM 7037 C CA . VAL A 1 892 ? 41.538 17.313 -51.179 1.00 94.50 892 VAL A CA 1
ATOM 7038 C C . VAL A 1 892 ? 41.323 17.797 -52.618 1.00 94.50 892 VAL A C 1
ATOM 7040 O O . VAL A 1 892 ? 40.652 17.121 -53.404 1.00 94.50 892 VAL A O 1
ATOM 7043 N N . GLU A 1 893 ? 41.936 18.923 -53.002 1.00 94.50 893 GLU A N 1
ATOM 7044 C CA . GLU A 1 893 ? 41.931 19.404 -54.393 1.00 94.50 893 GLU A CA 1
ATOM 7045 C C . GLU A 1 893 ? 42.519 18.360 -55.358 1.00 94.50 893 GLU A C 1
ATOM 7047 O O . GLU A 1 893 ? 41.939 18.096 -56.418 1.00 94.50 893 GLU A O 1
ATOM 7052 N N . ASP A 1 894 ? 43.626 17.720 -54.974 1.00 94.94 894 ASP A N 1
ATOM 7053 C CA . ASP A 1 894 ? 44.258 16.661 -55.763 1.00 94.94 894 ASP A CA 1
ATOM 7054 C C . ASP A 1 894 ? 43.363 15.438 -55.917 1.00 94.94 894 ASP A C 1
ATOM 7056 O O . ASP A 1 894 ? 43.238 14.919 -57.024 1.00 94.94 894 ASP A O 1
ATOM 7060 N N . LEU A 1 895 ? 42.708 14.986 -54.847 1.00 94.50 895 LEU A N 1
ATOM 7061 C CA . LEU A 1 895 ? 41.777 13.861 -54.891 1.00 94.50 895 LEU A CA 1
ATOM 7062 C C . LEU A 1 895 ? 40.607 14.154 -55.838 1.00 94.50 895 LEU A C 1
ATOM 7064 O O . LEU A 1 895 ? 40.283 13.316 -56.681 1.00 94.50 895 LEU A O 1
ATOM 7068 N N . LEU A 1 896 ? 40.028 15.359 -55.795 1.00 94.56 896 LEU A N 1
ATOM 7069 C CA . LEU A 1 896 ? 38.989 15.779 -56.744 1.00 94.56 896 LEU A CA 1
ATOM 7070 C C . LEU A 1 896 ? 39.507 15.806 -58.192 1.00 94.56 896 LEU A C 1
ATOM 7072 O O . LEU A 1 896 ? 38.816 15.357 -59.112 1.00 94.56 896 LEU A O 1
ATOM 7076 N N . GLN A 1 897 ? 40.736 16.280 -58.409 1.00 94.44 897 GLN A N 1
ATOM 7077 C CA . GLN A 1 897 ? 41.376 16.299 -59.728 1.00 94.44 897 GLN A CA 1
ATOM 7078 C C . GLN A 1 897 ? 41.720 14.893 -60.241 1.00 94.44 897 GLN A C 1
ATOM 7080 O O . GLN A 1 897 ? 41.610 14.639 -61.445 1.00 94.44 897 GLN A O 1
ATOM 7085 N N . VAL A 1 898 ? 42.096 13.970 -59.353 1.00 93.94 898 VAL A N 1
ATOM 7086 C CA . VAL A 1 898 ? 42.297 12.549 -59.660 1.00 93.94 898 VAL A CA 1
ATOM 7087 C C . VAL A 1 898 ? 40.964 11.893 -60.008 1.00 93.94 898 VAL A C 1
ATOM 7089 O O . VAL A 1 898 ? 40.899 11.179 -61.002 1.00 93.94 898 VAL A O 1
ATOM 7092 N N . LEU A 1 899 ? 39.880 12.179 -59.285 1.00 94.75 899 LEU A N 1
ATOM 7093 C CA . LEU A 1 899 ? 38.541 11.678 -59.619 1.00 94.75 899 LEU A CA 1
ATOM 7094 C C . LEU A 1 899 ? 38.054 12.206 -60.980 1.00 94.75 899 LEU A C 1
ATOM 7096 O O . LEU A 1 899 ? 37.512 11.449 -61.784 1.00 94.75 899 LEU A O 1
ATOM 7100 N N . ASP A 1 900 ? 38.330 13.470 -61.305 1.00 92.69 900 ASP A N 1
ATOM 7101 C CA . ASP A 1 900 ? 38.132 14.011 -62.656 1.00 92.69 900 ASP A CA 1
ATOM 7102 C C . ASP A 1 900 ? 38.988 13.298 -63.716 1.00 92.69 900 ASP A C 1
ATOM 7104 O O . ASP A 1 900 ? 38.542 13.080 -64.843 1.00 92.69 900 ASP A O 1
ATOM 7108 N N . ALA A 1 901 ? 40.233 12.947 -63.390 1.00 92.81 901 ALA A N 1
ATOM 7109 C CA . ALA A 1 901 ? 41.100 12.179 -64.278 1.00 92.81 901 ALA A CA 1
ATOM 7110 C C . ALA A 1 901 ? 40.558 10.752 -64.488 1.00 92.81 901 ALA A C 1
ATOM 7112 O O . ALA A 1 901 ? 40.546 10.264 -65.618 1.00 92.81 901 ALA A O 1
ATOM 7113 N N . VAL A 1 902 ? 40.033 10.109 -63.441 1.00 91.12 902 VAL A N 1
ATOM 7114 C CA . VAL A 1 902 ? 39.361 8.802 -63.527 1.00 91.12 902 VAL A CA 1
ATOM 7115 C C . VAL A 1 902 ? 38.126 8.888 -64.423 1.00 91.12 902 VAL A C 1
ATOM 7117 O O . VAL A 1 902 ? 37.959 8.029 -65.285 1.00 91.12 902 VAL A O 1
ATOM 7120 N N . GLN A 1 903 ? 37.323 9.950 -64.316 1.00 91.31 903 GLN A N 1
ATOM 7121 C CA . GLN A 1 903 ? 36.197 10.203 -65.223 1.00 91.31 903 GLN A CA 1
ATOM 7122 C C . GLN A 1 903 ? 36.641 10.207 -66.697 1.00 91.31 903 GLN A C 1
ATOM 7124 O O . GLN A 1 903 ? 36.049 9.524 -67.533 1.00 91.31 903 GLN A O 1
ATOM 7129 N N . ILE A 1 904 ? 37.731 10.918 -67.014 1.00 90.69 904 ILE A N 1
ATOM 7130 C CA . ILE A 1 904 ? 38.310 10.936 -68.368 1.00 90.69 904 ILE A CA 1
ATOM 7131 C C . ILE A 1 904 ? 38.822 9.544 -68.759 1.00 90.69 904 ILE A C 1
ATOM 7133 O O . ILE A 1 904 ? 38.652 9.125 -69.902 1.00 90.69 904 ILE A O 1
ATOM 7137 N N . ALA A 1 905 ? 39.433 8.798 -67.837 1.00 88.62 905 ALA A N 1
ATOM 7138 C CA . ALA A 1 905 ? 39.878 7.432 -68.099 1.00 88.62 905 ALA A CA 1
ATOM 7139 C C . ALA A 1 905 ? 38.699 6.489 -68.419 1.00 88.62 905 ALA A C 1
ATOM 7141 O O . ALA A 1 905 ? 38.811 5.665 -69.330 1.00 88.62 905 ALA A O 1
ATOM 7142 N N . ILE A 1 906 ? 37.555 6.638 -67.741 1.00 88.88 906 ILE A N 1
ATOM 7143 C CA . ILE A 1 906 ? 36.318 5.905 -68.056 1.00 88.88 906 ILE A CA 1
ATOM 7144 C C . ILE A 1 906 ? 35.846 6.263 -69.473 1.00 88.88 906 ILE A C 1
ATOM 7146 O O . ILE A 1 906 ? 35.621 5.352 -70.273 1.00 88.88 906 ILE A O 1
ATOM 7150 N N . ASP A 1 907 ? 35.810 7.553 -69.835 1.00 87.88 907 ASP A N 1
ATOM 7151 C CA . ASP A 1 907 ? 35.463 8.005 -71.196 1.00 87.88 907 ASP A CA 1
ATOM 7152 C C . ASP A 1 907 ? 36.398 7.417 -72.269 1.00 87.88 907 ASP A C 1
ATOM 7154 O O . ASP A 1 907 ? 35.969 7.086 -73.381 1.00 87.88 907 ASP A O 1
ATOM 7158 N N . LEU A 1 908 ? 37.682 7.263 -71.930 1.00 88.00 908 LEU A N 1
ATOM 7159 C CA . LEU A 1 908 ? 38.712 6.641 -72.765 1.00 88.00 908 LEU A CA 1
ATOM 7160 C C . LEU A 1 908 ? 38.569 5.114 -72.873 1.00 88.00 908 LEU A C 1
ATOM 7162 O O . LEU A 1 908 ? 39.245 4.499 -73.698 1.00 88.00 908 LEU A O 1
ATOM 7166 N N . GLY A 1 909 ? 37.673 4.500 -72.098 1.00 85.56 909 GLY A N 1
ATOM 7167 C CA . GLY A 1 909 ? 37.378 3.071 -72.130 1.00 85.56 909 GLY A CA 1
ATOM 7168 C C . GLY A 1 909 ? 38.076 2.244 -71.051 1.00 85.56 909 GLY A C 1
ATOM 7169 O O . GLY A 1 909 ? 38.227 1.042 -71.253 1.00 85.56 909 GLY A O 1
ATOM 7170 N N . ALA A 1 910 ? 38.482 2.828 -69.919 1.00 86.19 910 ALA A N 1
ATOM 7171 C CA . ALA A 1 910 ? 39.121 2.089 -68.822 1.00 86.19 910 ALA A CA 1
ATOM 7172 C C . ALA A 1 910 ? 38.278 0.900 -68.320 1.00 86.19 910 ALA A C 1
ATOM 7174 O O . ALA A 1 910 ? 38.800 -0.197 -68.157 1.00 86.19 910 ALA A O 1
ATOM 7175 N N . VAL A 1 911 ? 36.962 1.069 -68.158 1.00 85.69 911 VAL A N 1
ATOM 7176 C CA . VAL A 1 911 ? 36.064 -0.027 -67.740 1.00 85.69 911 VAL A CA 1
ATOM 7177 C C . VAL A 1 911 ? 35.992 -1.131 -68.801 1.00 85.69 911 VAL A C 1
ATOM 7179 O O . VAL A 1 911 ? 35.980 -2.315 -68.476 1.00 85.69 911 VAL A O 1
ATOM 7182 N N . LYS A 1 912 ? 36.002 -0.768 -70.091 1.00 83.81 912 LYS A N 1
ATOM 7183 C CA . LYS A 1 912 ? 36.075 -1.744 -71.192 1.00 83.81 912 LYS A CA 1
ATOM 7184 C C . LYS A 1 912 ? 37.383 -2.520 -71.149 1.00 83.81 912 LYS A C 1
ATOM 7186 O O . LYS A 1 912 ? 37.344 -3.732 -71.294 1.00 83.81 912 LYS A O 1
ATOM 7191 N N . TYR A 1 913 ? 38.499 -1.837 -70.904 1.00 83.94 913 TYR A N 1
ATOM 7192 C CA . TYR A 1 913 ? 39.802 -2.476 -70.752 1.00 83.94 913 TYR A CA 1
ATOM 7193 C C . TYR A 1 913 ? 39.803 -3.514 -69.623 1.00 83.94 913 TYR A C 1
ATOM 7195 O O . TYR A 1 913 ? 40.241 -4.635 -69.849 1.00 83.94 913 TYR A O 1
ATOM 7203 N N . PHE A 1 914 ? 39.257 -3.182 -68.447 1.00 81.94 914 PHE A N 1
ATOM 7204 C CA . PHE A 1 914 ? 39.171 -4.128 -67.325 1.00 81.94 914 PHE A CA 1
ATOM 7205 C C . PHE A 1 914 ? 38.211 -5.303 -67.567 1.00 81.94 914 PHE A C 1
ATOM 7207 O O . PHE A 1 914 ? 38.400 -6.359 -66.979 1.00 81.94 914 PHE A O 1
ATOM 7214 N N . ASN A 1 915 ? 37.229 -5.149 -68.459 1.00 81.19 915 ASN A N 1
ATOM 7215 C CA . ASN A 1 915 ? 36.328 -6.222 -68.898 1.00 81.19 915 ASN A CA 1
ATOM 7216 C C . ASN A 1 915 ? 36.857 -7.023 -70.105 1.00 81.19 915 ASN A C 1
ATOM 7218 O O . ASN A 1 915 ? 36.069 -7.669 -70.802 1.00 81.19 915 ASN A O 1
ATOM 7222 N N . ASP A 1 916 ? 38.150 -6.914 -70.431 1.00 78.81 916 ASP A N 1
ATOM 7223 C CA . ASP A 1 916 ? 38.761 -7.502 -71.633 1.00 78.81 916 ASP A CA 1
ATOM 7224 C C . ASP A 1 916 ? 38.031 -7.128 -72.946 1.00 78.81 916 ASP A C 1
ATOM 7226 O O . ASP A 1 916 ? 38.053 -7.852 -73.949 1.00 78.81 916 ASP A O 1
ATOM 7230 N N . ALA A 1 917 ? 37.351 -5.977 -72.964 1.00 81.06 917 ALA A N 1
ATOM 7231 C CA . ALA A 1 917 ? 36.637 -5.463 -74.122 1.00 81.06 917 ALA A CA 1
ATOM 7232 C C . ALA A 1 917 ? 37.531 -4.508 -74.944 1.00 81.06 917 ALA A C 1
ATOM 7234 O O . ALA A 1 917 ? 38.233 -3.666 -74.379 1.00 81.06 917 ALA A O 1
ATOM 7235 N N . PRO A 1 918 ? 37.479 -4.554 -76.293 1.00 79.06 918 PRO A N 1
ATOM 7236 C CA . PRO A 1 918 ? 38.376 -3.757 -77.130 1.00 79.06 918 PRO A CA 1
ATOM 7237 C C . PRO A 1 918 ? 38.216 -2.241 -76.926 1.00 79.06 918 PRO A C 1
ATOM 7239 O O . PRO A 1 918 ? 37.140 -1.678 -77.164 1.00 79.06 918 PRO A O 1
ATOM 7242 N N . VAL A 1 919 ? 39.311 -1.559 -76.579 1.00 84.50 919 VAL A N 1
ATOM 7243 C CA . VAL A 1 919 ? 39.378 -0.093 -76.443 1.00 84.50 919 VAL A CA 1
ATOM 7244 C C . VAL A 1 919 ? 39.904 0.534 -77.725 1.00 84.50 919 VAL A C 1
ATOM 7246 O O . VAL A 1 919 ? 40.989 0.190 -78.181 1.00 84.50 919 VAL A O 1
ATOM 7249 N N . ARG A 1 920 ? 39.151 1.466 -78.320 1.00 84.25 920 ARG A N 1
ATOM 7250 C CA . ARG A 1 920 ? 39.527 2.119 -79.585 1.00 84.25 920 ARG A CA 1
ATOM 7251 C C . ARG A 1 920 ? 40.474 3.293 -79.364 1.00 84.25 920 ARG A C 1
ATOM 7253 O O . ARG A 1 920 ? 40.159 4.198 -78.604 1.00 84.25 920 ARG A O 1
ATOM 7260 N N . LEU A 1 921 ? 41.551 3.344 -80.146 1.00 79.44 921 LEU A N 1
ATOM 7261 C CA . LEU A 1 921 ? 42.530 4.440 -80.129 1.00 79.44 921 LEU A CA 1
ATOM 7262 C C . LEU A 1 921 ? 42.128 5.632 -81.015 1.00 79.44 921 LEU A C 1
ATOM 7264 O O . LEU A 1 921 ? 42.670 6.730 -80.908 1.00 79.44 921 LEU A O 1
ATOM 7268 N N . ALA A 1 922 ? 41.177 5.449 -81.930 1.00 76.75 922 ALA A N 1
ATOM 7269 C CA . ALA A 1 922 ? 40.752 6.521 -82.823 1.00 76.75 922 ALA A CA 1
ATOM 7270 C C . ALA A 1 922 ? 39.856 7.537 -82.091 1.00 76.75 922 ALA A C 1
ATOM 7272 O O . ALA A 1 922 ? 38.785 7.184 -81.604 1.00 76.75 922 ALA A O 1
ATOM 7273 N N . GLY A 1 923 ? 40.255 8.814 -82.095 1.00 78.06 923 GLY A N 1
ATOM 7274 C CA . GLY A 1 923 ? 39.457 9.921 -81.546 1.00 78.06 923 GLY A CA 1
ATOM 7275 C C . GLY A 1 923 ? 39.733 10.276 -80.082 1.00 78.06 923 GLY A C 1
ATOM 7276 O O . GLY A 1 923 ? 39.134 11.224 -79.593 1.00 78.06 923 GLY A O 1
ATOM 7277 N N . ILE A 1 924 ? 40.668 9.590 -79.414 1.00 83.19 924 ILE A N 1
ATOM 7278 C CA . ILE A 1 924 ? 40.953 9.779 -77.978 1.00 83.19 924 ILE A CA 1
ATOM 7279 C C . ILE A 1 924 ? 42.028 10.830 -77.666 1.00 83.19 924 ILE A C 1
ATOM 7281 O O . ILE A 1 924 ? 42.294 11.140 -76.510 1.00 83.19 924 ILE A O 1
ATOM 7285 N N . LYS A 1 925 ? 42.689 11.360 -78.700 1.00 82.50 925 LYS A N 1
ATOM 7286 C CA . LYS A 1 925 ? 43.936 12.135 -78.602 1.00 82.50 925 LYS A CA 1
ATOM 7287 C C . LYS A 1 925 ? 43.866 13.321 -77.639 1.00 82.50 925 LYS A C 1
ATOM 7289 O O . LYS A 1 925 ? 44.806 13.543 -76.885 1.00 82.50 925 LYS A O 1
ATOM 7294 N N . ASP A 1 926 ? 42.784 14.095 -77.681 1.00 85.25 926 ASP A N 1
ATOM 7295 C CA . ASP A 1 926 ? 42.649 15.276 -76.824 1.00 85.25 926 ASP A CA 1
ATOM 7296 C C . ASP A 1 926 ? 42.296 14.894 -75.376 1.00 85.25 926 ASP A C 1
ATOM 7298 O O . ASP A 1 926 ? 42.876 15.467 -74.458 1.00 85.25 926 ASP A O 1
ATOM 7302 N N . GLN A 1 927 ? 41.463 13.868 -75.167 1.00 86.56 927 GLN A N 1
ATOM 7303 C CA . GLN A 1 927 ? 41.126 13.346 -73.834 1.00 86.56 927 GLN A CA 1
ATOM 7304 C C . GLN A 1 927 ? 42.324 12.661 -73.155 1.00 86.56 927 GLN A C 1
ATOM 7306 O O . GLN A 1 927 ? 42.576 12.893 -71.980 1.00 86.56 927 GLN A O 1
ATOM 7311 N N . ALA A 1 928 ? 43.128 11.883 -73.890 1.00 85.25 928 ALA A N 1
ATOM 7312 C CA . ALA A 1 928 ? 44.351 11.267 -73.363 1.00 85.25 928 ALA A CA 1
ATOM 7313 C C . ALA A 1 928 ? 45.386 12.318 -72.928 1.00 85.25 928 ALA A C 1
ATOM 7315 O O . ALA A 1 928 ? 46.103 12.144 -71.945 1.00 85.25 928 ALA A O 1
ATOM 7316 N N . VAL A 1 929 ? 45.444 13.441 -73.644 1.00 87.94 929 VAL A N 1
ATOM 7317 C CA . VAL A 1 929 ? 46.294 14.577 -73.277 1.00 87.94 929 VAL A CA 1
ATOM 7318 C C . VAL A 1 929 ? 45.755 15.311 -72.061 1.00 87.94 929 VAL A C 1
ATOM 7320 O O . VAL A 1 929 ? 46.537 15.701 -71.199 1.00 87.94 929 VAL A O 1
ATOM 7323 N N . GLU A 1 930 ? 44.442 15.502 -71.982 1.00 89.81 930 GLU A N 1
ATOM 7324 C CA . GLU A 1 930 ? 43.798 16.094 -70.813 1.00 89.81 930 GLU A CA 1
ATOM 7325 C C . GLU A 1 930 ? 44.018 15.244 -69.555 1.00 89.81 930 GLU A C 1
ATOM 7327 O O . GLU A 1 930 ? 44.369 15.798 -68.514 1.00 89.81 930 GLU A O 1
ATOM 7332 N N . LEU A 1 931 ? 43.936 13.912 -69.677 1.00 90.81 931 LEU A N 1
ATOM 7333 C CA . LEU A 1 931 ? 44.253 12.960 -68.611 1.00 90.81 931 LEU A CA 1
ATOM 7334 C C . LEU A 1 931 ? 45.690 13.134 -68.099 1.00 90.81 931 LEU A C 1
ATOM 7336 O O . LEU A 1 931 ? 45.901 13.359 -66.909 1.00 90.81 931 LEU A O 1
ATOM 7340 N N . VAL A 1 932 ? 46.681 13.078 -68.999 1.00 88.50 932 VAL A N 1
ATOM 7341 C CA . VAL A 1 932 ? 48.102 13.228 -68.633 1.00 88.50 932 VAL A CA 1
ATOM 7342 C C . VAL A 1 932 ? 48.368 14.594 -68.003 1.00 88.50 932 VAL A C 1
ATOM 7344 O O . VAL A 1 932 ? 49.094 14.681 -67.016 1.00 88.50 932 VAL A O 1
ATOM 7347 N N . LYS A 1 933 ? 47.757 15.661 -68.531 1.00 90.50 933 LYS A N 1
ATOM 7348 C CA . LYS A 1 933 ? 47.882 17.001 -67.953 1.00 90.50 933 LYS A CA 1
ATOM 7349 C C . LYS A 1 933 ? 47.333 17.057 -66.534 1.00 90.50 933 LYS A C 1
ATOM 7351 O O . LYS A 1 933 ? 48.076 17.477 -65.658 1.00 90.50 933 LYS A O 1
ATOM 7356 N N . LYS A 1 934 ? 46.094 16.600 -66.306 1.00 90.69 934 LYS A N 1
ATOM 7357 C CA . LYS A 1 934 ? 45.474 16.589 -64.971 1.00 90.69 934 LYS A CA 1
ATOM 7358 C C . LYS A 1 934 ? 46.318 15.809 -63.962 1.00 90.69 934 LYS A C 1
ATOM 7360 O O . LYS A 1 934 ? 46.492 16.296 -62.855 1.00 90.69 934 LYS A O 1
ATOM 7365 N N . LEU A 1 935 ? 46.883 14.659 -64.336 1.00 90.00 935 LEU A N 1
ATOM 7366 C CA . LEU A 1 935 ? 47.734 13.873 -63.431 1.00 90.00 935 LEU A CA 1
ATOM 7367 C C . LEU A 1 935 ? 49.081 14.545 -63.134 1.00 90.00 935 LEU A C 1
ATOM 7369 O O . LEU A 1 935 ? 49.558 14.476 -62.008 1.00 90.00 935 LEU A O 1
ATOM 7373 N N . LEU A 1 936 ? 49.697 15.213 -64.113 1.00 89.69 936 LEU A N 1
ATOM 7374 C CA . LEU A 1 936 ? 50.956 15.928 -63.884 1.00 89.69 936 LEU A CA 1
ATOM 7375 C C . LEU A 1 936 ? 50.753 17.227 -63.098 1.00 89.69 936 LEU A C 1
ATOM 7377 O O . LEU A 1 936 ? 51.669 17.662 -62.413 1.00 89.69 936 LEU A O 1
ATOM 7381 N N . THR A 1 937 ? 49.567 17.837 -63.162 1.00 92.00 937 THR A N 1
ATOM 7382 C CA . THR A 1 937 ? 49.277 19.123 -62.511 1.00 92.00 937 THR A CA 1
ATOM 7383 C C . THR A 1 937 ? 48.659 19.005 -61.120 1.00 92.00 937 THR A C 1
ATOM 7385 O O . THR A 1 937 ? 48.166 20.011 -60.621 1.00 92.00 937 THR A O 1
ATOM 7388 N N . ILE A 1 938 ? 48.640 17.821 -60.502 1.00 93.44 938 ILE A N 1
ATOM 7389 C CA . ILE A 1 938 ? 48.249 17.698 -59.088 1.00 93.44 938 ILE A CA 1
ATOM 7390 C C . ILE A 1 938 ? 49.326 18.325 -58.188 1.00 93.44 938 ILE A C 1
ATOM 7392 O O . ILE A 1 938 ? 50.514 18.345 -58.534 1.00 93.44 938 ILE A O 1
ATOM 7396 N N . ASN A 1 939 ? 48.938 18.856 -57.040 1.00 92.25 939 ASN A N 1
ATOM 7397 C CA . ASN A 1 939 ? 49.799 19.484 -56.047 1.00 92.25 939 ASN A CA 1
ATOM 7398 C C . ASN A 1 939 ? 50.933 18.553 -55.577 1.00 92.25 939 ASN A C 1
ATOM 7400 O O . ASN A 1 939 ? 52.086 18.991 -55.534 1.00 92.25 939 ASN A O 1
ATOM 7404 N N . LEU A 1 940 ? 50.656 17.261 -55.362 1.00 89.75 940 LEU A N 1
ATOM 7405 C CA . LEU A 1 940 ? 51.653 16.233 -55.012 1.00 89.75 940 LEU A CA 1
ATOM 7406 C C . LEU A 1 940 ? 52.771 16.081 -56.055 1.00 89.75 940 LEU A C 1
ATOM 7408 O O . LEU A 1 940 ? 53.896 15.722 -55.723 1.00 89.75 940 LEU A O 1
ATOM 7412 N N . VAL A 1 941 ? 52.498 16.365 -57.328 1.00 89.12 941 VAL A N 1
ATOM 7413 C CA . VAL A 1 941 ? 53.510 16.310 -58.393 1.00 89.12 941 VAL A CA 1
ATOM 7414 C C . VAL A 1 941 ? 54.144 17.685 -58.587 1.00 89.12 941 VAL A C 1
ATOM 7416 O O . VAL A 1 941 ? 55.368 17.812 -58.655 1.00 89.12 941 VAL A O 1
ATOM 7419 N N . THR A 1 942 ? 53.329 18.739 -58.625 1.00 89.81 942 THR A N 1
ATOM 7420 C CA . THR A 1 942 ? 53.788 20.095 -58.947 1.00 89.81 942 THR A CA 1
ATOM 7421 C C . THR A 1 942 ? 54.702 20.700 -57.890 1.00 89.81 942 THR A C 1
ATOM 7423 O O . THR A 1 942 ? 55.661 21.391 -58.244 1.00 89.81 942 THR A O 1
ATOM 7426 N N . ALA A 1 943 ? 54.477 20.394 -56.611 1.00 88.31 943 ALA A N 1
ATOM 7427 C CA . ALA A 1 943 ? 55.352 20.813 -55.518 1.00 88.31 943 ALA A CA 1
ATOM 7428 C C . ALA A 1 943 ? 56.727 20.118 -55.546 1.00 88.31 943 ALA A C 1
ATOM 7430 O O . ALA A 1 943 ? 57.670 20.537 -54.871 1.00 88.31 943 ALA A O 1
ATOM 7431 N N . HIS A 1 944 ? 56.850 19.058 -56.347 1.00 90.81 944 HIS A N 1
ATOM 7432 C CA . HIS A 1 944 ? 57.897 18.054 -56.235 1.00 90.81 944 HIS A CA 1
ATOM 7433 C C . HIS A 1 944 ? 58.596 17.719 -57.561 1.00 90.81 944 HIS A C 1
ATOM 7435 O O . HIS A 1 944 ? 59.485 16.868 -57.572 1.00 90.81 944 HIS A O 1
ATOM 7441 N N . TYR A 1 945 ? 58.274 18.419 -58.656 1.00 88.62 945 TYR A N 1
ATOM 7442 C CA . TYR A 1 945 ? 58.817 18.160 -59.994 1.00 88.62 945 TYR A CA 1
ATOM 7443 C C . TYR A 1 945 ? 60.340 18.004 -60.045 1.00 88.62 945 TYR A C 1
ATOM 7445 O O . TYR A 1 945 ? 60.837 17.032 -60.607 1.00 88.62 945 TYR A O 1
ATOM 7453 N N . GLU A 1 946 ? 61.085 18.947 -59.462 1.00 86.81 946 GLU A N 1
ATOM 7454 C CA . GLU A 1 946 ? 62.552 18.931 -59.504 1.00 86.81 946 GLU A CA 1
ATOM 7455 C C . GLU A 1 946 ? 63.095 17.651 -58.873 1.00 86.81 946 GLU A C 1
ATOM 7457 O O . GLU A 1 946 ? 63.834 16.910 -59.515 1.00 86.81 946 GLU A O 1
ATOM 7462 N N . ARG A 1 947 ? 62.630 17.328 -57.664 1.00 85.88 947 ARG A N 1
ATOM 7463 C CA . ARG A 1 947 ? 63.064 16.145 -56.920 1.00 85.88 947 ARG A CA 1
ATOM 7464 C C . ARG A 1 947 ? 62.605 14.836 -57.570 1.00 85.88 947 ARG A C 1
ATOM 7466 O O . ARG A 1 947 ? 63.360 13.871 -57.563 1.00 85.88 947 ARG A O 1
ATOM 7473 N N . LEU A 1 948 ? 61.420 14.808 -58.186 1.00 87.75 948 LEU A N 1
ATOM 7474 C CA . LEU A 1 948 ? 60.951 13.668 -58.983 1.00 87.75 948 LEU A CA 1
ATOM 7475 C C . LEU A 1 948 ? 61.870 13.399 -60.180 1.00 87.75 948 LEU A C 1
ATOM 7477 O O . LEU A 1 948 ? 62.216 12.246 -60.439 1.00 87.75 948 LEU A O 1
ATOM 7481 N N . ILE A 1 949 ? 62.305 14.449 -60.887 1.00 87.25 949 ILE A N 1
ATOM 7482 C CA . ILE A 1 949 ? 63.281 14.306 -61.971 1.00 87.25 949 ILE A CA 1
ATOM 7483 C C . ILE A 1 949 ? 64.641 13.875 -61.422 1.00 87.25 949 ILE A C 1
ATOM 7485 O O . ILE A 1 949 ? 65.241 12.974 -61.996 1.00 87.25 949 ILE A O 1
ATOM 7489 N N . GLU A 1 950 ? 65.123 14.438 -60.311 1.00 87.69 950 GLU A N 1
ATOM 7490 C CA . GLU A 1 950 ? 66.377 13.986 -59.694 1.00 87.69 950 GLU A CA 1
ATOM 7491 C C . GLU A 1 950 ? 66.361 12.486 -59.360 1.00 87.69 950 GLU A C 1
ATOM 7493 O O . GLU A 1 950 ? 67.321 11.784 -59.679 1.00 87.69 950 GLU A O 1
ATOM 7498 N N . GLU A 1 951 ? 65.281 11.966 -58.771 1.00 87.62 951 GLU A N 1
ATOM 7499 C CA . GLU A 1 951 ? 65.162 10.526 -58.507 1.00 87.62 951 GLU A CA 1
ATOM 7500 C C . GLU A 1 951 ? 65.066 9.706 -59.799 1.00 87.62 951 GLU A C 1
ATOM 7502 O O . GLU A 1 951 ? 65.724 8.672 -59.925 1.00 87.62 951 GLU A O 1
ATOM 7507 N N . ALA A 1 952 ? 64.329 10.182 -60.809 1.00 84.50 952 ALA A N 1
ATOM 7508 C CA . ALA A 1 952 ? 64.279 9.525 -62.116 1.00 84.50 952 ALA A CA 1
ATOM 7509 C C . ALA A 1 952 ? 65.666 9.456 -62.787 1.00 84.50 952 ALA A C 1
ATOM 7511 O O . ALA A 1 952 ? 65.993 8.459 -63.433 1.00 84.50 952 ALA A O 1
ATOM 7512 N N . LEU A 1 953 ? 66.508 10.479 -62.603 1.00 85.25 953 LEU A N 1
ATOM 7513 C CA . LEU A 1 953 ? 67.905 10.477 -63.046 1.00 85.25 953 LEU A CA 1
ATOM 7514 C C . LEU A 1 953 ? 68.742 9.458 -62.263 1.00 85.25 953 LEU A C 1
ATOM 7516 O O . LEU A 1 953 ? 69.475 8.684 -62.882 1.00 85.25 953 LEU A O 1
ATOM 7520 N N . ARG A 1 954 ? 68.579 9.384 -60.934 1.00 84.38 954 ARG A N 1
ATOM 7521 C CA . ARG A 1 954 ? 69.247 8.374 -60.089 1.00 84.38 954 ARG A CA 1
ATOM 7522 C C . ARG A 1 954 ? 68.854 6.947 -60.477 1.00 84.38 954 ARG A C 1
ATOM 7524 O O . ARG A 1 954 ? 69.714 6.072 -60.474 1.00 84.38 954 ARG A O 1
ATOM 7531 N N . MET A 1 955 ? 67.603 6.710 -60.881 1.00 83.69 955 MET A N 1
ATOM 7532 C CA . MET A 1 955 ? 67.134 5.403 -61.374 1.00 83.69 955 MET A CA 1
ATOM 7533 C C . MET A 1 955 ? 67.822 4.951 -62.662 1.00 83.69 955 MET A C 1
ATOM 7535 O O . MET A 1 955 ? 68.024 3.756 -62.870 1.00 83.69 955 MET A O 1
ATOM 7539 N N . ILE A 1 956 ? 68.209 5.897 -63.519 1.00 81.94 956 ILE A N 1
ATOM 7540 C CA . ILE A 1 956 ? 69.075 5.649 -64.677 1.00 81.94 956 ILE A CA 1
ATOM 7541 C C . ILE A 1 956 ? 70.538 5.930 -64.317 1.00 81.94 956 ILE A C 1
ATOM 7543 O O . ILE A 1 956 ? 71.299 6.431 -65.140 1.00 81.94 956 ILE A O 1
ATOM 7547 N N . ASP A 1 957 ? 70.928 5.639 -63.070 1.00 79.81 957 ASP A N 1
ATOM 7548 C CA . ASP A 1 957 ? 72.263 5.726 -62.462 1.00 79.81 957 ASP A CA 1
ATOM 7549 C C . ASP A 1 957 ? 72.959 7.111 -62.591 1.00 79.81 957 ASP A C 1
ATOM 7551 O O . ASP A 1 957 ? 74.188 7.194 -62.513 1.00 79.81 957 ASP A O 1
ATOM 7555 N N . LEU A 1 958 ? 72.261 8.164 -63.025 1.00 82.00 958 LEU A N 1
ATOM 7556 C CA . LEU A 1 958 ? 72.842 9.459 -63.398 1.00 82.00 958 LEU A CA 1
ATOM 7557 C C . LEU A 1 958 ? 72.813 10.387 -62.184 1.00 82.00 958 LEU A C 1
ATOM 7559 O O . LEU A 1 958 ? 71.767 10.540 -61.560 1.00 82.00 958 LEU A O 1
ATOM 7563 N N . ASP A 1 959 ? 73.957 10.975 -61.828 1.00 79.88 959 ASP A N 1
ATOM 7564 C CA . ASP A 1 959 ? 74.035 11.838 -60.648 1.00 79.88 959 ASP A CA 1
ATOM 7565 C C . ASP A 1 959 ? 73.311 13.162 -60.941 1.00 79.88 959 ASP A C 1
ATOM 7567 O O . ASP A 1 959 ? 73.702 13.872 -61.871 1.00 79.88 959 ASP A O 1
ATOM 7571 N N . PRO A 1 960 ? 72.268 13.535 -60.178 1.00 79.44 960 PRO A N 1
ATOM 7572 C CA . PRO A 1 960 ? 71.536 14.771 -60.429 1.00 79.44 960 PRO A CA 1
ATOM 7573 C C . PRO A 1 960 ? 72.397 16.030 -60.325 1.00 79.44 960 PRO A C 1
ATOM 7575 O O . PRO A 1 960 ? 72.053 17.039 -60.927 1.00 79.44 960 PRO A O 1
ATOM 7578 N N . ILE A 1 961 ? 73.543 15.975 -59.631 1.00 79.19 961 ILE A N 1
ATOM 7579 C CA . ILE A 1 961 ? 74.524 17.075 -59.603 1.00 79.19 961 ILE A CA 1
ATOM 7580 C C . ILE A 1 961 ? 75.058 17.418 -61.000 1.00 79.19 961 ILE A C 1
ATOM 7582 O O . ILE A 1 961 ? 75.416 18.573 -61.251 1.00 79.19 961 ILE A O 1
ATOM 7586 N N . ASP A 1 962 ? 75.098 16.440 -61.904 1.00 77.12 962 ASP A N 1
ATOM 7587 C CA . ASP A 1 962 ? 75.569 16.625 -63.275 1.00 77.12 962 ASP A CA 1
ATOM 7588 C C . ASP A 1 962 ? 74.502 17.285 -64.173 1.00 77.12 962 ASP A C 1
ATOM 7590 O O . ASP A 1 962 ? 74.785 17.633 -65.321 1.00 77.12 962 ASP A O 1
ATOM 7594 N N . VAL A 1 963 ? 73.289 17.516 -63.652 1.00 79.88 963 VAL A N 1
ATOM 7595 C CA . VAL A 1 963 ? 72.148 18.106 -64.363 1.00 79.88 963 VAL A CA 1
ATOM 7596 C C . VAL A 1 963 ? 71.720 19.416 -63.698 1.00 79.88 963 VAL A C 1
ATOM 7598 O O . VAL A 1 963 ? 71.468 19.488 -62.502 1.00 79.88 963 VAL A O 1
ATOM 7601 N N . ASN A 1 964 ? 71.583 20.489 -64.482 1.00 81.62 964 ASN A N 1
ATOM 7602 C CA . ASN A 1 964 ? 71.102 21.777 -63.972 1.00 81.62 964 ASN A CA 1
ATOM 7603 C C . ASN A 1 964 ? 69.634 22.024 -64.347 1.00 81.62 964 ASN A C 1
ATOM 7605 O O . ASN A 1 964 ? 69.348 22.474 -65.458 1.00 81.62 964 ASN A O 1
ATOM 7609 N N . LEU A 1 965 ? 68.729 21.822 -63.388 1.00 84.44 965 LEU A N 1
ATOM 7610 C CA . LEU A 1 965 ? 67.284 21.999 -63.570 1.00 84.44 965 LEU A CA 1
ATOM 7611 C C . LEU A 1 965 ? 66.779 23.430 -63.285 1.00 84.44 965 LEU A C 1
ATOM 7613 O O . LEU A 1 965 ? 65.619 23.734 -63.538 1.00 84.44 965 LEU A O 1
ATOM 7617 N N . SER A 1 966 ? 67.638 24.363 -62.850 1.00 81.62 966 SER A N 1
ATOM 7618 C CA . SER A 1 966 ? 67.220 25.718 -62.417 1.00 81.62 966 SER A CA 1
ATOM 7619 C C . SER A 1 966 ? 66.574 26.602 -63.496 1.00 81.62 966 SER A C 1
ATOM 7621 O O . SER A 1 966 ? 66.009 27.650 -63.180 1.00 81.62 966 SER A O 1
ATOM 7623 N N . LYS A 1 967 ? 66.694 26.224 -64.775 1.00 81.69 967 LYS A N 1
ATOM 7624 C CA . LYS A 1 967 ? 66.087 26.927 -65.919 1.00 81.69 967 LYS A CA 1
ATOM 7625 C C . LYS A 1 967 ? 64.777 26.297 -66.393 1.00 81.69 967 LYS A C 1
ATOM 7627 O O . LYS A 1 967 ? 64.145 26.864 -67.281 1.00 81.69 967 LYS A O 1
ATOM 7632 N N . VAL A 1 968 ? 64.395 25.147 -65.839 1.00 85.56 968 VAL A N 1
ATOM 7633 C CA . VAL A 1 968 ? 63.202 24.412 -66.253 1.00 85.56 968 VAL A CA 1
ATOM 7634 C C . VAL A 1 968 ? 61.953 25.189 -65.845 1.00 85.56 968 VAL A C 1
ATOM 7636 O O . VAL A 1 968 ? 61.783 25.571 -64.688 1.00 85.56 968 VAL A O 1
ATOM 7639 N N . VAL A 1 969 ? 61.063 25.420 -66.810 1.00 86.06 969 VAL A N 1
ATOM 7640 C CA . VAL A 1 969 ? 59.726 25.969 -66.569 1.00 86.06 969 VAL A CA 1
ATOM 7641 C C . VAL A 1 969 ? 58.746 24.806 -66.614 1.00 86.06 969 VAL A C 1
ATOM 7643 O O . VAL A 1 969 ? 58.295 24.397 -67.677 1.00 86.06 969 VAL A O 1
ATOM 7646 N N . TRP A 1 970 ? 58.424 24.254 -65.447 1.00 86.56 970 TRP A N 1
ATOM 7647 C CA . TRP A 1 970 ? 57.681 22.995 -65.336 1.00 86.56 970 TRP A CA 1
ATOM 7648 C C . TRP A 1 970 ? 56.322 22.984 -66.049 1.00 86.56 970 TRP A C 1
ATOM 7650 O O . TRP A 1 970 ? 55.949 21.976 -66.638 1.00 86.56 970 TRP A O 1
ATOM 7660 N N . ALA A 1 971 ? 55.603 24.110 -66.067 1.00 84.31 971 ALA A N 1
ATOM 7661 C CA . ALA A 1 971 ? 54.343 24.223 -66.804 1.00 84.31 971 ALA A CA 1
ATOM 7662 C C . ALA A 1 971 ? 54.528 24.045 -68.325 1.00 84.31 971 ALA A C 1
ATOM 7664 O O . ALA A 1 971 ? 53.711 23.385 -68.969 1.00 84.31 971 ALA A O 1
ATOM 7665 N N . ASP A 1 972 ? 55.619 24.580 -68.885 1.00 87.56 972 ASP A N 1
ATOM 7666 C CA . ASP A 1 972 ? 55.948 24.415 -70.303 1.00 87.56 972 ASP A CA 1
ATOM 7667 C C . ASP A 1 972 ? 56.340 22.955 -70.593 1.00 87.56 972 ASP A C 1
ATOM 7669 O O . ASP A 1 972 ? 55.946 22.405 -71.620 1.00 87.56 972 ASP A O 1
ATOM 7673 N N . GLU A 1 973 ? 57.043 22.288 -69.670 1.00 89.06 973 GLU A N 1
ATOM 7674 C CA . GLU A 1 973 ? 57.401 20.866 -69.796 1.00 89.06 973 GLU A CA 1
ATOM 7675 C C . GLU A 1 973 ? 56.178 19.946 -69.801 1.00 89.06 973 GLU A C 1
ATOM 7677 O O . GLU A 1 973 ? 56.098 19.046 -70.635 1.00 89.06 973 GLU A O 1
ATOM 7682 N N . VAL A 1 974 ? 55.181 20.193 -68.945 1.00 87.88 974 VAL A N 1
ATOM 7683 C CA . VAL A 1 974 ? 53.904 19.455 -68.982 1.00 87.88 974 VAL A CA 1
ATOM 7684 C C . VAL A 1 974 ? 53.211 19.627 -70.338 1.00 87.88 974 VAL A C 1
ATOM 7686 O O . VAL A 1 974 ? 52.693 18.660 -70.904 1.00 87.88 974 VAL A O 1
ATOM 7689 N N . ASP A 1 975 ? 53.236 20.836 -70.906 1.00 87.06 975 ASP A N 1
ATOM 7690 C CA . ASP A 1 975 ? 52.700 21.109 -72.243 1.00 87.06 975 ASP A CA 1
ATOM 7691 C C . ASP A 1 975 ? 53.491 20.407 -73.360 1.00 87.06 975 ASP A C 1
ATOM 7693 O O . ASP A 1 975 ? 52.896 19.961 -74.349 1.00 87.06 975 ASP A O 1
ATOM 7697 N N . LEU A 1 976 ? 54.814 20.287 -73.227 1.00 88.56 976 LEU A N 1
ATOM 7698 C CA . LEU A 1 976 ? 55.658 19.535 -74.158 1.00 88.56 976 LEU A CA 1
ATOM 7699 C C . LEU A 1 976 ? 55.398 18.027 -74.051 1.00 88.56 976 LEU A C 1
ATOM 7701 O O . LEU A 1 976 ? 55.169 17.393 -75.081 1.00 88.56 976 LEU A O 1
ATOM 7705 N N . ILE A 1 977 ? 55.319 17.465 -72.841 1.00 86.62 977 ILE A N 1
ATOM 7706 C CA . ILE A 1 977 ? 54.957 16.056 -72.600 1.00 86.62 977 ILE A CA 1
ATOM 7707 C C . ILE A 1 977 ? 53.583 15.751 -73.209 1.00 86.62 977 ILE A C 1
ATOM 7709 O O . ILE A 1 977 ? 53.424 14.767 -73.931 1.00 86.62 977 ILE A O 1
ATOM 7713 N N . ALA A 1 978 ? 52.604 16.640 -73.029 1.00 85.38 978 ALA A N 1
ATOM 7714 C CA . ALA A 1 978 ? 51.298 16.536 -73.673 1.00 85.38 978 ALA A CA 1
ATOM 7715 C C . ALA A 1 978 ? 51.381 16.492 -75.214 1.00 85.38 978 ALA A C 1
ATOM 7717 O O . ALA A 1 978 ? 50.661 15.720 -75.852 1.00 85.38 978 ALA A O 1
ATOM 7718 N N . LYS A 1 979 ? 52.258 17.288 -75.843 1.00 86.50 979 LYS A N 1
ATOM 7719 C CA . LYS A 1 979 ? 52.495 17.219 -77.300 1.00 86.50 979 LYS A CA 1
ATOM 7720 C C . LYS A 1 979 ? 53.192 15.916 -77.707 1.00 86.50 979 LYS A C 1
ATOM 7722 O O . LYS A 1 979 ? 52.862 15.376 -78.758 1.00 86.50 979 LYS A O 1
ATOM 7727 N N . VAL A 1 980 ? 54.098 15.383 -76.886 1.00 85.62 980 VAL A N 1
ATOM 7728 C CA . VAL A 1 980 ? 54.727 14.075 -77.136 1.00 85.62 980 VAL A CA 1
ATOM 7729 C C . VAL A 1 980 ? 53.679 12.961 -77.114 1.00 85.62 980 VAL A C 1
ATOM 7731 O O . VAL A 1 980 ? 53.627 12.166 -78.047 1.00 85.62 980 VAL A O 1
ATOM 7734 N N . VAL A 1 981 ? 52.778 12.943 -76.125 1.00 85.19 981 VAL A N 1
ATOM 7735 C CA . VAL A 1 981 ? 51.671 11.967 -76.048 1.00 85.19 981 VAL A CA 1
ATOM 7736 C C . VAL A 1 981 ? 50.801 12.004 -77.311 1.00 85.19 981 VAL A C 1
ATOM 7738 O O . VAL A 1 981 ? 50.427 10.954 -77.834 1.00 85.19 981 VAL A O 1
ATOM 7741 N N . LYS A 1 982 ? 50.538 13.200 -77.867 1.00 84.31 982 LYS A N 1
ATOM 7742 C CA . LYS A 1 982 ? 49.817 13.363 -79.144 1.00 84.31 982 LYS A CA 1
ATOM 7743 C C . LYS A 1 982 ? 50.493 12.628 -80.301 1.00 84.31 982 LYS A C 1
ATOM 7745 O O . LYS A 1 982 ? 49.801 11.958 -81.064 1.00 84.31 982 LYS A O 1
ATOM 7750 N N . GLU A 1 983 ? 51.806 12.767 -80.433 1.00 85.19 983 GLU A N 1
ATOM 7751 C CA . GLU A 1 983 ? 52.570 12.112 -81.498 1.00 85.19 983 GLU A CA 1
ATOM 7752 C C . GLU A 1 983 ? 52.708 10.601 -81.256 1.00 85.19 983 GLU A C 1
ATOM 7754 O O . GLU A 1 983 ? 52.658 9.828 -82.207 1.00 85.19 983 GLU A O 1
ATOM 7759 N N . VAL A 1 984 ? 52.807 10.150 -79.998 1.00 81.38 984 VAL A N 1
ATOM 7760 C CA . VAL A 1 984 ? 52.832 8.715 -79.649 1.00 81.38 984 VAL A CA 1
ATOM 7761 C C . VAL A 1 984 ? 51.523 8.017 -80.045 1.00 81.38 984 VAL A C 1
ATOM 7763 O O . VAL A 1 984 ? 51.559 6.923 -80.608 1.00 81.38 984 VAL A O 1
ATOM 7766 N N . ILE A 1 985 ? 50.370 8.660 -79.834 1.00 81.88 985 ILE A N 1
ATOM 7767 C CA . ILE A 1 985 ? 49.071 8.139 -80.296 1.00 81.88 985 ILE A CA 1
ATOM 7768 C C . ILE A 1 985 ? 49.003 8.114 -81.834 1.00 81.88 985 ILE A C 1
ATOM 7770 O O . ILE A 1 985 ? 48.492 7.153 -82.409 1.00 81.88 985 ILE A O 1
ATOM 7774 N N . ASP A 1 986 ? 49.552 9.123 -82.521 1.00 82.38 986 ASP A N 1
ATOM 7775 C CA . ASP A 1 986 ? 49.621 9.118 -83.990 1.00 82.38 986 ASP A CA 1
ATOM 7776 C C . ASP A 1 986 ? 50.509 7.973 -84.509 1.00 82.38 986 ASP A C 1
ATOM 7778 O O . ASP A 1 986 ? 50.136 7.315 -85.480 1.00 82.38 986 ASP A O 1
ATOM 7782 N N . ILE A 1 987 ? 51.638 7.677 -83.848 1.00 80.75 987 ILE A N 1
ATOM 7783 C CA . ILE A 1 987 ? 52.482 6.507 -84.154 1.00 80.75 987 ILE A CA 1
ATOM 7784 C C . ILE A 1 987 ? 51.663 5.223 -84.018 1.00 80.75 987 ILE A C 1
ATOM 7786 O O . ILE A 1 987 ? 51.679 4.401 -84.932 1.00 80.75 987 ILE A O 1
ATOM 7790 N N . ALA A 1 988 ? 50.910 5.050 -82.930 1.00 78.44 988 ALA A N 1
ATOM 7791 C CA . ALA A 1 988 ? 50.055 3.877 -82.755 1.00 78.44 988 ALA A CA 1
ATOM 7792 C C . ALA A 1 988 ? 49.080 3.698 -83.936 1.00 78.44 988 ALA A C 1
ATOM 7794 O O . ALA A 1 988 ? 49.055 2.644 -84.576 1.00 78.44 988 ALA A O 1
ATOM 7795 N N . LEU A 1 989 ? 48.352 4.759 -84.295 1.00 80.75 989 LEU A N 1
ATOM 7796 C CA . LEU A 1 989 ? 47.363 4.740 -85.378 1.00 80.75 989 LEU A CA 1
ATOM 7797 C C . LEU A 1 989 ? 47.994 4.549 -86.770 1.00 80.75 989 LEU A C 1
ATOM 7799 O O . LEU A 1 989 ? 47.420 3.863 -87.618 1.00 80.75 989 LEU A O 1
ATOM 7803 N N . ASN A 1 990 ? 49.183 5.112 -87.012 1.00 82.50 990 ASN A N 1
ATOM 7804 C CA . ASN A 1 990 ? 49.919 4.988 -88.277 1.00 82.50 990 ASN A CA 1
ATOM 7805 C C . ASN A 1 990 ? 50.366 3.547 -88.576 1.00 82.50 990 ASN A C 1
ATOM 7807 O O . ASN A 1 990 ? 50.565 3.202 -89.743 1.00 82.50 990 ASN A O 1
ATOM 7811 N N . ASN A 1 991 ? 50.480 2.700 -87.549 1.00 78.81 991 ASN A N 1
ATOM 7812 C CA . ASN A 1 991 ? 50.805 1.277 -87.692 1.00 78.81 991 ASN A CA 1
ATOM 7813 C C . ASN A 1 991 ? 49.569 0.376 -87.813 1.00 78.81 991 ASN A C 1
ATOM 7815 O O . ASN A 1 991 ? 49.695 -0.841 -87.774 1.00 78.81 991 ASN A O 1
ATOM 7819 N N . ASN A 1 992 ? 48.387 0.963 -88.043 1.00 76.62 992 ASN A N 1
ATOM 7820 C CA . ASN A 1 992 ? 47.088 0.284 -88.089 1.00 76.62 992 ASN A CA 1
ATOM 7821 C C . ASN A 1 992 ? 46.665 -0.382 -86.770 1.00 76.62 992 ASN A C 1
ATOM 7823 O O . ASN A 1 992 ? 45.769 -1.222 -86.805 1.00 76.62 992 ASN A O 1
ATOM 7827 N N . ASN A 1 993 ? 47.236 0.023 -85.633 1.00 82.56 993 ASN A N 1
ATOM 7828 C CA . ASN A 1 993 ? 46.731 -0.387 -84.326 1.00 82.56 993 ASN A CA 1
ATOM 7829 C C . ASN A 1 993 ? 45.484 0.456 -84.036 1.00 82.56 993 ASN A C 1
ATOM 7831 O O . ASN A 1 993 ? 45.571 1.636 -83.685 1.00 82.56 993 ASN A O 1
ATOM 7835 N N . ALA A 1 994 ? 44.309 -0.111 -84.291 1.00 81.69 994 ALA A N 1
ATOM 7836 C CA . ALA A 1 994 ? 43.026 0.541 -84.061 1.00 81.69 994 ALA A CA 1
ATOM 7837 C C . ALA A 1 994 ? 42.579 0.412 -82.598 1.00 81.69 994 ALA A C 1
ATOM 7839 O O . ALA A 1 994 ? 41.764 1.227 -82.139 1.00 81.69 994 ALA A O 1
ATOM 7840 N N . TYR A 1 995 ? 43.115 -0.583 -81.888 1.00 84.56 995 TYR A N 1
ATOM 7841 C CA . TYR A 1 995 ? 42.788 -0.905 -80.506 1.00 84.56 995 TYR A CA 1
ATOM 7842 C C . TYR A 1 995 ? 44.029 -0.940 -79.596 1.00 84.56 995 TYR A C 1
ATOM 7844 O O . TYR A 1 995 ? 45.164 -1.025 -80.066 1.00 84.56 995 TYR A O 1
ATOM 7852 N N . LEU A 1 996 ? 43.814 -0.787 -78.286 1.00 83.06 996 LEU A N 1
ATOM 7853 C CA . LEU A 1 996 ? 44.889 -0.717 -77.288 1.00 83.06 996 LEU A CA 1
ATOM 7854 C C . LEU A 1 996 ? 45.676 -2.032 -77.157 1.00 83.06 996 LEU A C 1
ATOM 7856 O O . LEU A 1 996 ? 46.891 -1.987 -77.015 1.00 83.06 996 LEU A O 1
ATOM 7860 N N . ASP A 1 997 ? 45.010 -3.180 -77.238 1.00 81.06 997 ASP A N 1
ATOM 7861 C CA . ASP A 1 997 ? 45.630 -4.512 -77.249 1.00 81.06 997 ASP A CA 1
ATOM 7862 C C . ASP A 1 997 ? 46.564 -4.689 -78.454 1.00 81.06 997 ASP A C 1
ATOM 7864 O O . ASP A 1 997 ? 47.722 -5.057 -78.282 1.00 81.06 997 ASP A O 1
ATOM 7868 N N . GLU A 1 998 ? 46.112 -4.297 -79.650 1.00 84.06 998 GLU A N 1
ATOM 7869 C CA . GLU A 1 998 ? 46.938 -4.285 -80.865 1.00 84.06 998 GLU A CA 1
ATOM 7870 C C . GLU A 1 998 ? 48.178 -3.391 -80.697 1.00 84.06 998 GLU A C 1
ATOM 7872 O O . GLU A 1 998 ? 49.259 -3.724 -81.176 1.00 84.06 998 GLU A O 1
ATOM 7877 N N . LEU A 1 999 ? 48.050 -2.256 -79.996 1.00 83.62 999 LEU A N 1
ATOM 7878 C CA . LEU A 1 999 ? 49.183 -1.381 -79.688 1.00 83.62 999 LEU A CA 1
ATOM 7879 C C . LEU A 1 999 ? 50.155 -2.017 -78.687 1.00 83.62 999 LEU A C 1
ATOM 7881 O O . LEU A 1 999 ? 51.364 -1.889 -78.875 1.00 83.62 999 LEU A O 1
ATOM 7885 N N . LEU A 1 1000 ? 49.661 -2.660 -77.628 1.00 83.12 1000 LEU A N 1
ATOM 7886 C CA . LEU A 1 1000 ? 50.511 -3.334 -76.643 1.00 83.12 1000 LEU A CA 1
ATOM 7887 C C . LEU A 1 1000 ? 51.268 -4.506 -77.282 1.00 83.12 1000 LEU A C 1
ATOM 7889 O O . LEU A 1 1000 ? 52.490 -4.583 -77.133 1.00 83.12 1000 LEU A O 1
ATOM 7893 N N . ASP A 1 1001 ? 50.578 -5.326 -78.078 1.00 82.88 1001 ASP A N 1
ATOM 7894 C CA . ASP A 1 1001 ? 51.183 -6.400 -78.871 1.00 82.88 1001 ASP A CA 1
ATOM 7895 C C . ASP A 1 1001 ? 52.238 -5.838 -79.830 1.00 82.88 1001 ASP A C 1
ATOM 7897 O O . ASP A 1 1001 ? 53.370 -6.320 -79.875 1.00 82.88 1001 ASP A O 1
ATOM 7901 N N . TYR A 1 1002 ? 51.916 -4.752 -80.538 1.00 81.94 1002 TYR A N 1
ATOM 7902 C CA . TYR A 1 1002 ? 52.856 -4.073 -81.425 1.00 81.94 1002 TYR A CA 1
ATOM 7903 C C . TYR A 1 1002 ? 54.082 -3.524 -80.679 1.00 81.94 1002 TYR A C 1
ATOM 7905 O O . TYR A 1 1002 ? 55.199 -3.624 -81.180 1.00 81.94 1002 TYR A O 1
ATOM 7913 N N . ILE A 1 1003 ? 53.926 -2.967 -79.474 1.00 80.81 1003 ILE A N 1
ATOM 7914 C CA . ILE A 1 1003 ? 55.060 -2.516 -78.650 1.00 80.81 1003 ILE A CA 1
ATOM 7915 C C . ILE A 1 1003 ? 55.979 -3.696 -78.311 1.00 80.81 1003 ILE A C 1
ATOM 7917 O O . ILE A 1 1003 ? 57.203 -3.553 -78.378 1.00 80.81 1003 ILE A O 1
ATOM 7921 N N . ASP A 1 1004 ? 55.425 -4.857 -77.971 1.00 80.81 1004 ASP A N 1
ATOM 7922 C CA . ASP A 1 1004 ? 56.213 -6.052 -77.659 1.00 80.81 1004 ASP A CA 1
ATOM 7923 C C . ASP A 1 1004 ? 56.861 -6.678 -78.907 1.00 80.81 1004 ASP A C 1
ATOM 7925 O O . ASP A 1 1004 ? 58.016 -7.129 -78.851 1.00 80.81 1004 ASP A O 1
ATOM 7929 N N . GLU A 1 1005 ? 56.191 -6.615 -80.060 1.00 82.56 1005 GLU A N 1
ATOM 7930 C CA . GLU A 1 1005 ? 56.782 -6.938 -81.363 1.00 82.56 1005 GLU A CA 1
ATOM 7931 C C . GLU A 1 1005 ? 57.966 -6.013 -81.674 1.00 82.56 1005 GLU A C 1
ATOM 7933 O O . GLU A 1 1005 ? 59.041 -6.496 -82.026 1.00 82.56 1005 GLU A O 1
ATOM 7938 N N . VAL A 1 1006 ? 57.826 -4.702 -81.452 1.00 79.50 1006 VAL A N 1
ATOM 7939 C CA . VAL A 1 1006 ? 58.880 -3.698 -81.679 1.00 79.50 1006 VAL A CA 1
ATOM 7940 C C . VAL A 1 1006 ? 60.056 -3.857 -80.712 1.00 79.50 1006 VAL A C 1
ATOM 7942 O O . VAL A 1 1006 ? 61.206 -3.685 -81.119 1.00 79.50 1006 VAL A O 1
ATOM 7945 N N . LYS A 1 1007 ? 59.818 -4.228 -79.446 1.00 78.94 1007 LYS A N 1
ATOM 7946 C CA . LYS A 1 1007 ? 60.900 -4.579 -78.502 1.00 78.94 1007 LYS A CA 1
ATOM 7947 C C . LYS A 1 1007 ? 61.713 -5.781 -78.986 1.00 78.94 1007 LYS A C 1
ATOM 7949 O O . LYS A 1 1007 ? 62.906 -5.869 -78.696 1.00 78.94 1007 LYS A O 1
ATOM 7954 N N . THR A 1 1008 ? 61.069 -6.707 -79.694 1.00 80.88 1008 THR A N 1
ATOM 7955 C CA . THR A 1 1008 ? 61.694 -7.932 -80.208 1.00 80.88 1008 THR A CA 1
ATOM 7956 C C . THR A 1 1008 ? 62.386 -7.696 -81.554 1.00 80.88 1008 THR A C 1
ATOM 7958 O O . THR A 1 1008 ? 63.477 -8.223 -81.782 1.00 80.88 1008 THR A O 1
ATOM 7961 N N . ASP A 1 1009 ? 61.779 -6.890 -82.425 1.00 80.44 1009 ASP A N 1
ATOM 7962 C CA . ASP A 1 1009 ? 62.285 -6.502 -83.740 1.00 80.44 1009 ASP A CA 1
ATOM 7963 C C . ASP A 1 1009 ? 61.901 -5.049 -84.070 1.00 80.44 1009 ASP A C 1
ATOM 7965 O O . ASP A 1 1009 ? 60.836 -4.745 -84.615 1.00 80.44 1009 ASP A O 1
ATOM 7969 N N . TYR A 1 1010 ? 62.810 -4.128 -83.751 1.00 73.38 1010 TYR A N 1
ATOM 7970 C CA . TYR A 1 1010 ? 62.580 -2.694 -83.911 1.00 73.38 1010 TYR A CA 1
ATOM 7971 C C . TYR A 1 1010 ? 62.409 -2.260 -85.377 1.00 73.38 1010 TYR A C 1
ATOM 7973 O O . TYR A 1 1010 ? 61.881 -1.174 -85.626 1.00 73.38 1010 TYR A O 1
ATOM 7981 N N . GLU A 1 1011 ? 62.840 -3.072 -86.356 1.00 76.00 1011 GLU A N 1
ATOM 7982 C CA . GLU A 1 1011 ? 62.730 -2.736 -87.782 1.00 76.00 1011 GLU A CA 1
ATOM 7983 C C . GLU A 1 1011 ? 61.265 -2.625 -88.235 1.00 76.00 1011 GLU A C 1
ATOM 7985 O O . GLU A 1 1011 ? 60.962 -1.845 -89.141 1.00 76.00 1011 GLU A O 1
ATOM 7990 N N . ILE A 1 1012 ? 60.348 -3.328 -87.557 1.00 72.88 1012 ILE A N 1
ATOM 7991 C CA . ILE A 1 1012 ? 58.900 -3.313 -87.824 1.00 72.88 1012 ILE A CA 1
ATOM 7992 C C . ILE A 1 1012 ? 58.306 -1.911 -87.595 1.00 72.88 1012 ILE A C 1
ATOM 7994 O O . ILE A 1 1012 ? 57.377 -1.513 -88.299 1.00 72.88 1012 ILE A O 1
ATOM 7998 N N . ALA A 1 1013 ? 58.900 -1.117 -86.696 1.00 70.12 1013 ALA A N 1
ATOM 7999 C CA . ALA A 1 1013 ? 58.485 0.260 -86.437 1.00 70.12 1013 ALA A CA 1
ATOM 8000 C C . ALA A 1 1013 ? 59.072 1.310 -87.387 1.00 70.12 1013 ALA A C 1
ATOM 8002 O O . ALA A 1 1013 ? 58.657 2.474 -87.338 1.00 70.12 1013 ALA A O 1
ATOM 8003 N N . ILE A 1 1014 ? 60.007 0.950 -88.272 1.00 73.50 1014 ILE A N 1
ATOM 8004 C CA . ILE A 1 1014 ? 60.688 1.911 -89.150 1.00 73.50 1014 ILE A CA 1
ATOM 8005 C C . ILE A 1 1014 ? 59.854 2.153 -90.417 1.00 73.50 1014 ILE A C 1
ATOM 8007 O O . ILE A 1 1014 ? 60.121 1.614 -91.491 1.00 73.50 1014 ILE A O 1
ATOM 8011 N N . THR A 1 1015 ? 58.840 3.012 -90.301 1.00 77.88 1015 THR A N 1
ATOM 8012 C CA . THR A 1 1015 ? 58.026 3.499 -91.429 1.00 77.88 1015 THR A CA 1
ATOM 8013 C C . THR A 1 1015 ? 58.221 5.002 -91.645 1.00 77.88 1015 THR A C 1
ATOM 8015 O O . THR A 1 1015 ? 58.637 5.719 -90.738 1.00 77.88 1015 THR A O 1
ATOM 8018 N N . GLU A 1 1016 ? 57.921 5.514 -92.844 1.00 75.50 1016 GLU A N 1
ATOM 8019 C CA . GLU A 1 1016 ? 58.020 6.958 -93.138 1.00 75.50 1016 GLU A CA 1
ATOM 8020 C C . GLU A 1 1016 ? 57.088 7.792 -92.238 1.00 75.50 1016 GLU A C 1
ATOM 8022 O O . GLU A 1 1016 ? 57.473 8.863 -91.774 1.00 75.50 1016 GLU A O 1
ATOM 8027 N N . ALA A 1 1017 ? 55.892 7.275 -91.937 1.00 75.38 1017 ALA A N 1
ATOM 8028 C CA . ALA A 1 1017 ? 54.921 7.930 -91.062 1.00 75.38 1017 ALA A CA 1
ATOM 8029 C C . ALA A 1 1017 ? 55.375 7.941 -89.590 1.00 75.38 1017 ALA A C 1
ATOM 8031 O O . ALA A 1 1017 ? 55.343 8.993 -88.956 1.00 75.38 1017 ALA A O 1
ATOM 8032 N N . ASN A 1 1018 ? 55.880 6.815 -89.067 1.00 78.31 1018 ASN A N 1
ATOM 8033 C CA . ASN A 1 1018 ? 56.448 6.771 -87.715 1.00 78.31 1018 ASN A CA 1
ATOM 8034 C C . ASN A 1 1018 ? 57.704 7.632 -87.610 1.00 78.31 1018 ASN A C 1
ATOM 8036 O O . ASN A 1 1018 ? 57.885 8.326 -86.619 1.00 78.31 1018 ASN A O 1
ATOM 8040 N N . GLY A 1 1019 ? 58.557 7.622 -88.639 1.00 73.19 1019 GLY A N 1
ATOM 8041 C CA . GLY A 1 1019 ? 59.749 8.461 -88.704 1.00 73.19 1019 GLY A CA 1
ATOM 8042 C C . GLY A 1 1019 ? 59.420 9.954 -88.657 1.00 73.19 1019 GLY A C 1
ATOM 8043 O O . GLY A 1 1019 ? 60.161 10.709 -88.035 1.00 73.19 1019 GLY A O 1
ATOM 8044 N N . LEU A 1 1020 ? 58.296 10.377 -89.251 1.00 79.50 1020 LEU A N 1
ATOM 8045 C CA . LEU A 1 1020 ? 57.807 11.755 -89.159 1.00 79.50 1020 LEU A CA 1
ATOM 8046 C C . LEU A 1 1020 ? 57.328 12.100 -87.743 1.00 79.50 1020 LEU A C 1
ATOM 8048 O O . LEU A 1 1020 ? 57.727 13.133 -87.219 1.00 79.50 1020 LEU A O 1
ATOM 8052 N N . SER A 1 1021 ? 56.536 11.241 -87.099 1.00 79.50 1021 SER A N 1
ATOM 8053 C CA . SER A 1 1021 ? 56.108 11.475 -85.713 1.00 79.50 1021 SER A CA 1
ATOM 8054 C C . SER A 1 1021 ? 57.270 11.402 -84.718 1.00 79.50 1021 SER A C 1
ATOM 8056 O O . SER A 1 1021 ? 57.340 12.218 -83.809 1.00 79.50 1021 SER A O 1
ATOM 8058 N N . VAL A 1 1022 ? 58.245 10.508 -84.913 1.00 78.62 1022 VAL A N 1
ATOM 8059 C CA . VAL A 1 1022 ? 59.496 10.494 -84.133 1.00 78.62 1022 VAL A CA 1
ATOM 8060 C C . VAL A 1 1022 ? 60.296 11.776 -84.372 1.00 78.62 1022 VAL A C 1
ATOM 8062 O O . VAL A 1 1022 ? 60.837 12.330 -83.421 1.00 78.62 1022 VAL A O 1
ATOM 8065 N N . ALA A 1 1023 ? 60.346 12.295 -85.604 1.00 78.69 1023 ALA A N 1
ATOM 8066 C CA . ALA A 1 1023 ? 60.982 13.581 -85.886 1.00 78.69 1023 ALA A CA 1
ATOM 8067 C C . ALA A 1 1023 ? 60.255 14.752 -85.201 1.00 78.69 1023 ALA A C 1
ATOM 8069 O O . ALA A 1 1023 ? 60.924 15.607 -84.629 1.00 78.69 1023 ALA A O 1
ATOM 8070 N N . ASN A 1 1024 ? 58.917 14.757 -85.189 1.00 83.75 1024 ASN A N 1
ATOM 8071 C CA . ASN A 1 1024 ? 58.119 15.741 -84.452 1.00 83.75 1024 ASN A CA 1
ATOM 8072 C C . ASN A 1 1024 ? 58.357 15.631 -82.938 1.00 83.75 1024 ASN A C 1
ATOM 8074 O O . ASN A 1 1024 ? 58.517 16.650 -82.277 1.00 83.75 1024 ASN A O 1
ATOM 8078 N N . ILE A 1 1025 ? 58.426 14.412 -82.385 1.00 83.56 1025 ILE A N 1
ATOM 8079 C CA . ILE A 1 1025 ? 58.789 14.184 -80.977 1.00 83.56 1025 ILE A CA 1
ATOM 8080 C C . ILE A 1 1025 ? 60.178 14.758 -80.709 1.00 83.56 1025 ILE A C 1
ATOM 8082 O O . ILE A 1 1025 ? 60.327 15.533 -79.777 1.00 83.56 1025 ILE A O 1
ATOM 8086 N N . LEU A 1 1026 ? 61.183 14.444 -81.532 1.00 79.88 1026 LEU A N 1
ATOM 8087 C CA . LEU A 1 1026 ? 62.533 14.989 -81.373 1.00 79.88 1026 LEU A CA 1
ATOM 8088 C C . LEU A 1 1026 ? 62.547 16.523 -81.454 1.00 79.88 1026 LEU A C 1
ATOM 8090 O O . LEU A 1 1026 ? 63.251 17.142 -80.664 1.00 79.88 1026 LEU A O 1
ATOM 8094 N N . GLU A 1 1027 ? 61.757 17.136 -82.342 1.00 85.31 1027 GLU A N 1
ATOM 8095 C CA . GLU A 1 1027 ? 61.575 18.594 -82.416 1.00 85.31 1027 GLU A CA 1
ATOM 8096 C C . GLU A 1 1027 ? 60.959 19.147 -81.121 1.00 85.31 1027 GLU A C 1
ATOM 8098 O O . GLU A 1 1027 ? 61.513 20.075 -80.537 1.00 85.31 1027 GLU A O 1
ATOM 8103 N N . ILE A 1 1028 ? 59.896 18.525 -80.602 1.00 85.75 1028 ILE A N 1
ATOM 8104 C CA . ILE A 1 1028 ? 59.290 18.880 -79.307 1.00 85.75 1028 ILE A CA 1
ATOM 8105 C C . ILE A 1 1028 ? 60.316 18.747 -78.169 1.00 85.75 1028 ILE A C 1
ATOM 8107 O O . ILE A 1 1028 ? 60.421 19.637 -77.327 1.00 85.75 1028 ILE A O 1
ATOM 8111 N N . LEU A 1 1029 ? 61.117 17.676 -78.152 1.00 82.25 1029 LEU A N 1
ATOM 8112 C CA . LEU A 1 1029 ? 62.165 17.463 -77.150 1.00 82.25 1029 LEU A CA 1
ATOM 8113 C C . LEU A 1 1029 ? 63.310 18.483 -77.277 1.00 82.25 1029 LEU A C 1
ATOM 8115 O O . LEU A 1 1029 ? 63.963 18.764 -76.275 1.00 82.25 1029 LEU A O 1
ATOM 8119 N N . THR A 1 1030 ? 63.538 19.090 -78.453 1.00 82.19 1030 THR A N 1
ATOM 8120 C CA . THR A 1 1030 ? 64.497 20.207 -78.574 1.00 82.19 1030 THR A CA 1
ATOM 8121 C C . THR A 1 1030 ? 64.030 21.482 -77.879 1.00 82.19 1030 THR A C 1
ATOM 8123 O O . THR A 1 1030 ? 64.867 22.331 -77.576 1.00 82.19 1030 THR A O 1
ATOM 8126 N N . ASP A 1 1031 ? 62.736 21.612 -77.587 1.00 84.88 1031 ASP A N 1
ATOM 8127 C CA . ASP A 1 1031 ? 62.189 22.721 -76.804 1.00 84.88 1031 ASP A CA 1
ATOM 8128 C C . ASP A 1 1031 ? 62.190 22.430 -75.291 1.00 84.88 1031 ASP A C 1
ATOM 8130 O O . ASP A 1 1031 ? 62.094 23.376 -74.513 1.00 84.88 1031 ASP A O 1
ATOM 8134 N N . SER A 1 1032 ? 62.381 21.170 -74.869 1.00 86.81 1032 SER A N 1
ATOM 8135 C CA . SER A 1 1032 ? 62.428 20.767 -73.455 1.00 86.81 1032 SER A CA 1
ATOM 8136 C C . SER A 1 1032 ? 63.742 21.178 -72.788 1.00 86.81 1032 SER A C 1
ATOM 8138 O O . SER A 1 1032 ? 64.836 20.773 -73.193 1.00 86.81 1032 SER A O 1
ATOM 8140 N N . GLU A 1 1033 ? 63.638 21.970 -71.728 1.00 86.50 1033 GLU A N 1
ATOM 8141 C CA . GLU A 1 1033 ? 64.746 22.344 -70.855 1.00 86.50 1033 GLU A CA 1
ATOM 8142 C C . GLU A 1 1033 ? 65.204 21.162 -69.989 1.00 86.50 1033 GLU A C 1
ATOM 8144 O O . GLU A 1 1033 ? 66.397 21.067 -69.700 1.00 86.50 1033 GLU A O 1
ATOM 8149 N N . ILE A 1 1034 ? 64.315 20.212 -69.656 1.00 84.56 1034 ILE A N 1
ATOM 8150 C CA . ILE A 1 1034 ? 64.708 18.948 -69.003 1.00 84.56 1034 ILE A CA 1
ATOM 8151 C C . ILE A 1 1034 ? 65.626 18.151 -69.935 1.00 84.56 1034 ILE A C 1
ATOM 8153 O O . ILE A 1 1034 ? 66.734 17.782 -69.551 1.00 84.56 1034 ILE A O 1
ATOM 8157 N N . VAL A 1 1035 ? 65.217 17.920 -71.188 1.00 83.69 1035 VAL A N 1
ATOM 8158 C CA . VAL A 1 1035 ? 66.037 17.157 -72.145 1.00 83.69 1035 VAL A CA 1
ATOM 8159 C C . VAL A 1 1035 ? 67.370 17.852 -72.397 1.00 83.69 1035 VAL A C 1
ATOM 8161 O O . VAL A 1 1035 ? 68.405 17.190 -72.373 1.00 83.69 1035 VAL A O 1
ATOM 8164 N N . LYS A 1 1036 ? 67.386 19.180 -72.576 1.00 83.44 1036 LYS A N 1
ATOM 8165 C CA . LYS A 1 1036 ? 68.638 19.945 -72.725 1.00 83.44 1036 LYS A CA 1
ATOM 8166 C C . LYS A 1 1036 ? 69.564 19.787 -71.522 1.00 83.44 1036 LYS A C 1
ATOM 8168 O O . LYS A 1 1036 ? 70.774 19.684 -71.712 1.00 83.44 1036 LYS A O 1
ATOM 8173 N N . ALA A 1 1037 ? 69.014 19.767 -70.309 1.00 79.38 1037 ALA A N 1
ATOM 8174 C CA . ALA A 1 1037 ? 69.796 19.617 -69.088 1.00 79.38 1037 ALA A CA 1
ATOM 8175 C C . ALA A 1 1037 ? 70.388 18.204 -68.936 1.00 79.38 1037 ALA A C 1
ATOM 8177 O O . ALA A 1 1037 ? 71.468 18.060 -68.369 1.00 79.38 1037 ALA A O 1
ATOM 8178 N N . VAL A 1 1038 ? 69.710 17.176 -69.455 1.00 79.06 1038 VAL A N 1
ATOM 8179 C CA . VAL A 1 1038 ? 70.040 15.763 -69.199 1.00 79.06 1038 VAL A CA 1
ATOM 8180 C C . VAL A 1 1038 ? 70.762 15.083 -70.378 1.00 79.06 1038 VAL A C 1
ATOM 8182 O O . VAL A 1 1038 ? 71.517 14.133 -70.177 1.00 79.06 1038 VAL A O 1
ATOM 8185 N N . VAL A 1 1039 ? 70.588 15.561 -71.618 1.00 79.06 1039 VAL A N 1
ATOM 8186 C CA . VAL A 1 1039 ? 71.085 14.885 -72.835 1.00 79.06 1039 VAL A CA 1
ATOM 8187 C C . VAL A 1 1039 ? 72.608 14.740 -72.878 1.00 79.06 1039 VAL A C 1
ATOM 8189 O O . VAL A 1 1039 ? 73.100 13.676 -73.244 1.00 79.06 1039 VAL A O 1
ATOM 8192 N N . LEU A 1 1040 ? 73.360 15.773 -72.483 1.00 78.06 1040 LEU A N 1
ATOM 8193 C CA . LEU A 1 1040 ? 74.826 15.724 -72.457 1.00 78.06 1040 LEU A CA 1
ATOM 8194 C C . LEU A 1 1040 ? 75.330 14.755 -71.369 1.00 78.06 1040 LEU A C 1
ATOM 8196 O O . LEU A 1 1040 ? 76.064 13.832 -71.725 1.00 78.06 1040 LEU A O 1
ATOM 8200 N N . PRO A 1 1041 ? 74.869 14.849 -70.102 1.00 77.56 1041 PRO A N 1
ATOM 8201 C CA . PRO A 1 1041 ? 75.167 13.844 -69.080 1.00 77.56 1041 PRO A CA 1
ATOM 8202 C C . PRO A 1 1041 ? 74.828 12.401 -69.491 1.00 77.56 1041 PRO A C 1
ATOM 8204 O O . PRO A 1 1041 ? 75.593 11.478 -69.211 1.00 77.56 1041 PRO A O 1
ATOM 8207 N N . LEU A 1 1042 ? 73.711 12.177 -70.195 1.00 77.25 1042 LEU A N 1
ATOM 8208 C CA . LEU A 1 1042 ? 73.348 10.845 -70.696 1.00 77.25 1042 LEU A CA 1
ATOM 8209 C C . LEU A 1 1042 ? 74.299 10.337 -71.779 1.00 77.25 1042 LEU A C 1
ATOM 8211 O O . LEU A 1 1042 ? 74.670 9.161 -71.764 1.00 77.25 1042 LEU A O 1
ATOM 8215 N N . ILE A 1 1043 ? 74.693 11.202 -72.716 1.00 75.12 1043 ILE A N 1
ATOM 8216 C CA . ILE A 1 1043 ? 75.662 10.867 -73.764 1.00 75.12 1043 ILE A CA 1
ATOM 8217 C C . ILE A 1 1043 ? 77.007 10.503 -73.133 1.00 75.12 1043 ILE A C 1
ATOM 8219 O O . ILE A 1 1043 ? 77.545 9.438 -73.440 1.00 75.12 1043 ILE A O 1
ATOM 8223 N N . ASP A 1 1044 ? 77.507 11.321 -72.208 1.00 73.94 1044 ASP A N 1
ATOM 8224 C CA . ASP A 1 1044 ? 78.789 11.092 -71.532 1.00 73.94 1044 ASP A CA 1
ATOM 8225 C C . ASP A 1 1044 ? 78.807 9.783 -70.743 1.00 73.94 1044 ASP A C 1
ATOM 8227 O O . ASP A 1 1044 ? 79.821 9.088 -70.677 1.00 73.94 1044 ASP A O 1
ATOM 8231 N N . LYS A 1 1045 ? 77.669 9.408 -70.168 1.00 76.12 1045 LYS A N 1
ATOM 8232 C CA . LYS A 1 1045 ? 77.579 8.227 -69.324 1.00 76.12 1045 LYS A CA 1
ATOM 8233 C C . LYS A 1 1045 ? 77.299 6.928 -70.075 1.00 76.12 1045 LYS A C 1
ATOM 8235 O O . LYS A 1 1045 ? 77.804 5.879 -69.679 1.00 76.12 1045 LYS A O 1
ATOM 8240 N N . TYR A 1 1046 ? 76.477 6.968 -71.120 1.00 75.50 1046 TYR A N 1
ATOM 8241 C CA . TYR A 1 1046 ? 76.017 5.760 -71.813 1.00 75.50 1046 TYR A CA 1
ATOM 8242 C C . TYR A 1 1046 ? 76.561 5.622 -73.227 1.00 75.50 1046 TYR A C 1
ATOM 8244 O O . TYR A 1 1046 ? 76.804 4.502 -73.666 1.00 75.50 1046 TYR A O 1
ATOM 8252 N N . VAL A 1 1047 ? 76.765 6.726 -73.945 1.00 72.25 1047 VAL A N 1
ATOM 8253 C CA . VAL A 1 1047 ? 77.177 6.699 -75.355 1.00 72.25 1047 VAL A CA 1
ATOM 8254 C C . VAL A 1 1047 ? 78.697 6.735 -75.477 1.00 72.25 1047 VAL A C 1
ATOM 8256 O O . VAL A 1 1047 ? 79.256 5.912 -76.199 1.00 72.25 1047 VAL A O 1
ATOM 8259 N N . VAL A 1 1048 ? 79.378 7.618 -74.739 1.00 72.12 1048 VAL A N 1
ATOM 8260 C CA . VAL A 1 1048 ? 80.846 7.748 -74.767 1.00 72.12 1048 VAL A CA 1
ATOM 8261 C C . VAL A 1 1048 ? 81.552 6.431 -74.395 1.00 72.12 1048 VAL A C 1
ATOM 8263 O O . VAL A 1 1048 ? 82.402 6.001 -75.177 1.00 72.12 1048 VAL A O 1
ATOM 8266 N N . PRO A 1 1049 ? 81.162 5.683 -73.337 1.00 73.00 1049 PRO A N 1
ATOM 8267 C CA . PRO A 1 1049 ? 81.798 4.400 -73.014 1.00 73.00 1049 PRO A CA 1
ATOM 8268 C C . PRO A 1 1049 ? 81.569 3.299 -74.061 1.00 73.00 1049 PRO A C 1
ATOM 8270 O O . PRO A 1 1049 ? 82.351 2.355 -74.149 1.00 73.00 1049 PRO A O 1
ATOM 8273 N N . MET A 1 1050 ? 80.500 3.388 -74.865 1.00 70.56 1050 MET A N 1
ATOM 827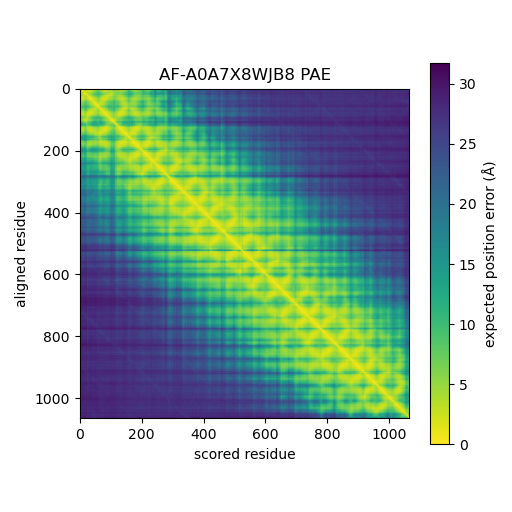4 C CA . MET A 1 1050 ? 80.218 2.416 -75.934 1.00 70.56 1050 MET A CA 1
ATOM 8275 C C . MET A 1 1050 ? 81.114 2.603 -77.162 1.00 70.56 1050 MET A C 1
ATOM 8277 O O . MET A 1 1050 ? 81.284 1.666 -77.945 1.00 70.56 1050 MET A O 1
ATOM 8281 N N . VAL A 1 1051 ? 81.666 3.802 -77.346 1.00 67.94 1051 VAL A N 1
ATOM 8282 C CA . VAL A 1 1051 ? 82.522 4.159 -78.487 1.00 67.94 1051 VAL A CA 1
ATOM 8283 C C . VAL A 1 1051 ? 83.976 4.418 -78.087 1.00 67.94 1051 VAL A C 1
ATOM 8285 O O . VAL A 1 1051 ? 84.825 4.549 -78.971 1.00 67.94 1051 VAL A O 1
ATOM 8288 N N . GLU A 1 1052 ? 84.277 4.411 -76.787 1.00 66.12 1052 GLU A N 1
ATOM 8289 C CA . GLU A 1 1052 ? 85.626 4.452 -76.219 1.00 66.12 1052 GLU A CA 1
ATOM 8290 C C . GLU A 1 1052 ? 86.480 3.293 -76.776 1.00 66.12 1052 GLU A C 1
ATOM 8292 O O . GLU A 1 1052 ? 86.115 2.116 -76.698 1.00 66.12 1052 GLU A O 1
ATOM 8297 N N . GLY A 1 1053 ? 87.619 3.605 -77.401 1.00 61.72 1053 GLY A N 1
ATOM 8298 C CA . GLY A 1 1053 ? 88.490 2.629 -78.060 1.00 61.72 1053 GLY A CA 1
ATOM 8299 C C . GLY A 1 1053 ? 88.039 2.174 -79.456 1.00 61.72 1053 GLY A C 1
ATOM 8300 O O . GLY A 1 1053 ? 88.649 1.255 -80.016 1.00 61.72 1053 GLY A O 1
ATOM 8301 N N . THR A 1 1054 ? 87.001 2.789 -80.033 1.00 69.94 1054 THR A N 1
ATOM 8302 C CA . THR A 1 1054 ? 86.563 2.557 -81.421 1.00 69.94 1054 THR A CA 1
ATOM 8303 C C . THR A 1 1054 ? 87.018 3.685 -82.353 1.00 69.94 1054 THR A C 1
ATOM 8305 O O . THR A 1 1054 ? 87.354 4.777 -81.907 1.00 69.94 1054 THR A O 1
ATOM 8308 N N . ASP A 1 1055 ? 86.956 3.472 -83.673 1.00 67.00 1055 ASP A N 1
ATOM 8309 C CA . ASP A 1 1055 ? 87.226 4.524 -84.675 1.00 67.00 1055 ASP A CA 1
ATOM 8310 C C . ASP A 1 1055 ? 86.241 5.722 -84.588 1.00 67.00 1055 ASP A C 1
ATOM 8312 O O . ASP A 1 1055 ? 86.396 6.705 -85.315 1.00 67.00 1055 ASP A O 1
ATOM 8316 N N . PHE A 1 1056 ? 85.215 5.632 -83.731 1.00 59.38 1056 PHE A N 1
ATOM 8317 C CA . PHE A 1 1056 ? 84.183 6.645 -83.508 1.00 59.38 1056 PHE A CA 1
ATOM 8318 C C . PHE A 1 1056 ? 84.371 7.441 -82.204 1.00 59.38 1056 PHE A C 1
ATOM 8320 O O . PHE A 1 1056 ? 83.568 8.328 -81.935 1.00 59.38 1056 PHE A O 1
ATOM 8327 N N . GLU A 1 1057 ? 85.419 7.174 -81.418 1.00 61.62 1057 GLU A N 1
ATOM 8328 C CA . GLU A 1 1057 ? 85.706 7.870 -80.150 1.00 61.62 1057 GLU A CA 1
ATOM 8329 C C . GLU A 1 1057 ? 85.818 9.398 -80.337 1.00 61.62 1057 GLU A C 1
ATOM 8331 O O . GLU A 1 1057 ? 85.176 10.159 -79.620 1.00 61.62 1057 GLU A O 1
ATOM 8336 N N . ASP A 1 1058 ? 86.509 9.852 -81.392 1.00 62.12 1058 ASP A N 1
ATOM 8337 C CA . ASP A 1 1058 ? 86.650 11.280 -81.738 1.00 62.12 1058 ASP A CA 1
ATOM 8338 C C . ASP A 1 1058 ? 85.315 11.953 -82.133 1.00 62.12 1058 ASP A C 1
ATOM 8340 O O . ASP A 1 1058 ? 85.202 13.179 -82.114 1.00 62.12 1058 ASP A O 1
ATOM 8344 N N . LEU A 1 1059 ? 84.307 11.172 -82.542 1.00 59.12 1059 LEU A N 1
ATOM 8345 C CA . LEU A 1 1059 ? 82.969 11.671 -82.890 1.00 59.12 1059 LEU A CA 1
ATOM 8346 C C . LEU A 1 1059 ? 82.052 11.797 -81.667 1.00 59.12 1059 LEU A C 1
ATOM 8348 O O . LEU A 1 1059 ? 80.977 12.384 -81.793 1.00 59.12 1059 LEU A O 1
ATOM 8352 N N . ALA A 1 1060 ? 82.470 11.264 -80.519 1.00 54.84 1060 ALA A N 1
ATOM 8353 C CA . ALA A 1 1060 ? 81.736 11.314 -79.263 1.00 54.84 1060 ALA A CA 1
ATOM 8354 C C . ALA A 1 1060 ? 82.380 12.236 -78.211 1.00 54.84 1060 ALA A C 1
ATOM 8356 O O . ALA A 1 1060 ? 81.932 12.259 -77.071 1.00 54.84 1060 ALA A O 1
ATOM 8357 N N . ASP A 1 1061 ? 83.393 13.031 -78.583 1.00 59.72 1061 ASP A N 1
ATOM 8358 C CA . ASP A 1 1061 ? 83.908 14.119 -77.744 1.00 59.72 1061 ASP A CA 1
ATOM 8359 C C . ASP A 1 1061 ? 83.003 15.357 -77.858 1.00 59.72 1061 ASP A C 1
ATOM 8361 O O . ASP A 1 1061 ? 83.076 16.140 -78.813 1.00 59.72 1061 ASP A O 1
ATOM 8365 N N . PHE A 1 1062 ? 82.144 15.535 -76.857 1.00 61.00 1062 PHE A N 1
ATOM 8366 C CA . PHE A 1 1062 ? 81.226 16.670 -76.756 1.00 61.00 1062 PHE A CA 1
ATOM 8367 C C . PHE A 1 1062 ? 81.721 17.772 -75.808 1.00 61.00 1062 PHE A C 1
ATOM 8369 O O . PHE A 1 1062 ? 80.996 18.738 -75.578 1.00 61.00 1062 PHE A O 1
ATOM 8376 N N . SER A 1 1063 ? 82.974 17.715 -75.332 1.00 56.62 1063 SER A N 1
ATOM 8377 C CA . SER A 1 1063 ? 83.540 18.653 -74.338 1.00 56.62 1063 SER A CA 1
ATOM 8378 C C . SER A 1 1063 ? 83.570 20.135 -74.764 1.00 56.62 1063 SER A C 1
ATOM 8380 O O . SER A 1 1063 ? 83.847 21.020 -73.951 1.00 56.62 1063 SER A O 1
ATOM 8382 N N . GLY A 1 1064 ? 83.282 20.425 -76.039 1.00 54.91 1064 GLY A N 1
ATOM 8383 C CA . GLY A 1 1064 ? 83.157 21.773 -76.602 1.00 54.91 1064 GLY A CA 1
ATOM 8384 C C . GLY A 1 1064 ? 81.724 22.280 -76.825 1.00 54.91 1064 GLY A C 1
ATOM 8385 O O . GLY A 1 1064 ? 81.575 23.406 -77.306 1.00 54.91 1064 GLY A O 1
ATOM 8386 N N . TYR A 1 1065 ? 80.694 21.485 -76.524 1.00 50.94 1065 TYR A N 1
ATOM 8387 C CA . TYR A 1 1065 ? 79.286 21.874 -76.642 1.00 50.94 1065 TYR A CA 1
ATOM 8388 C C . TYR A 1 1065 ? 78.754 22.331 -75.272 1.00 50.94 1065 TYR A C 1
ATOM 8390 O O . TYR A 1 1065 ? 78.900 21.624 -74.281 1.00 50.94 1065 TYR A O 1
ATOM 8398 N N . THR A 1 1066 ? 78.176 23.534 -75.215 1.00 44.44 1066 THR A N 1
ATOM 8399 C CA . THR A 1 1066 ? 77.485 24.104 -74.038 1.00 44.44 1066 THR A CA 1
ATOM 8400 C C . THR A 1 1066 ? 76.028 24.353 -74.336 1.00 44.44 1066 THR A C 1
ATOM 8402 O O . THR A 1 1066 ? 75.780 24.825 -75.475 1.00 44.44 1066 THR A O 1
#

Secondary structure (DSSP, 8-state):
-HHHHHHHHHHHTHHHHHTTPPP-TT-HHHHHHHHHHHHT-HHHHHHHHHHHHHHHHHHTS--TT--TTS--HHHHHHHHHHHHHHHHHHHTSTT-S--SHHHHHHHHHTSS---GGGG--HHHHHHHHHHHHHHHTSHHHHHHHHHHHHHHHHHS-TTTGGGG--TTTHHHHHHHHHHHHHHHHHHHHHTTTTTHHHHS--B-TT-HHHHHHHHHHHHT-HHHHHTHHHHHHHHHHTTT-----TT--HHHHHHHHHHHHHHHHHHHHHTT--BHHHHHTGGGS---HHHH--HHHHHHHHHHHHHHHH-HHHHHHHHHHIIIIIGGGSTTS-HHHHHHH--TTS-HHHHHHHHHHHHHHHHHHHHTTHHHHHTTPBP-TT-HHHHHHHHHHHHT-HHHHHHHHHHHHHHHHH-TTS--TT--GGG--HHHHHHHHHHHHHHHHHHHTSTT----BHHHHHHHHTT-S---GGGG-SHHHHHHHHHHHHHHHT-HHHHHHHHHHHHHHHTTS-GGGGGGG-GGGS-HHHHHHHHHHHHHHHHHHHHTTHHHHHTT---B-S-THHHHHHHHHHHH-TTT-HHHHHHHHHHHHHHHTT---TT--GGG--HHHHHHHHHHHHHHHHHHHHHTT--BHHHHHHHHHTTGGG-TTT--HHHHHHHHHHHHHHHH-HHHHHHHHHHIIIIIHHHT---HHHHHHHS-TT--HHHHHHHHHHHHHHHHHHHHTTHHHHHTTPPP-TT-HHHHHHHHHHHHT-HHHHHSHHHHHHHHHHHHGGGT--GGG--GGG--HHHHHHHHHHHHHHHHHHHT-TT-S--SHHHHHHHHHH---GGG--HHHHHHHHHHHHHHHTSHHHHHTHHHHHHHHHTTS-GGGGGGG-TTTS-HHHHHHHHHHHHHHHHHHHHTTHHHHHTTPPPB-TT-HHHHHHHHHHHHTSHHHHTTHHHHHHHHHHHTT--GGG---TT--HHHHHHHHHHHHHHHHHHHHHTT--BHHHHHHHHHHHHH-GGGG--HHHHHHHHHHHHHHHH-HHHHHHHHHHIIIIIHHHHTTSTTGGGS--TT--